Protein AF-0000000079814994 (afdb_homodimer)

Sequence (820 aa):
MSCNISRRAFASTLVAAAGAPALSRRAMADAPAKPRIICYIGGYTQHGPPGGAGNGQGISVFEMNPDTSSLSPLMTYVDIASPSFLVLSADNRHLYALSEINDFNANQEGCVTAFSVNRSSGELTKLNVVRSGGAVPAHLSIHASGKYVMVANYMGGTVGILPIHPDGSLGDPTDVVHNTGPRMPDRASDNPPGNFAISDHSSAHVHMVASDPSGRFVLACDAGLDRVYVWTLDTHAGRLVPAKTPFIAMTPGSAPRHFAFNEKGTMIYILGEQDSKVVAATFNPQTGEIVPQQTVSTVTPHFRGSTLAAGILLSPQGRYLYVSNRLGDSLASFHVNDDGTLNLVDEIWMHADYGRSMMFDPSGNFLFCANQRSDSVTSFKVNAQTGVLDFTWNFTPVGSPTTFAFMNTIMSCNISRRAFASTLVAAAGAPALSRRAMADAPAKPRIICYIGGYTQHGPPGGAGNGQGISVFEMNPDTSSLSPLMTYVDIASPSFLVLSADNRHLYALSEINDFNANQEGCVTAFSVNRSSGELTKLNVVRSGGAVPAHLSIHASGKYVMVANYMGGTVGILPIHPDGSLGDPTDVVHNTGPRMPDRASDNPPGNFAISDHSSAHVHMVASDPSGRFVLACDAGLDRVYVWTLDTHAGRLVPAKTPFIAMTPGSAPRHFAFNEKGTMIYILGEQDSKVVAATFNPQTGEIVPQQTVSTVTPHFRGSTLAAGILLSPQGRYLYVSNRLGDSLASFHVNDDGTLNLVDEIWMHADYGRSMMFDPSGNFLFCANQRSDSVTSFKVNAQTGVLDFTWNFTPVGSPTTFAFMNTI

Nearest PDB structures (foldseek):
  3scy-assembly1_A  TM=9.322E-01  e=1.367E-31  Bacteroides fragilis NCTC 9343
  4qrj-assembly2_B  TM=9.415E-01  e=8.081E-29  Bacteroides uniformis ATCC 8492
  3hfq-assembly2_B  TM=9.397E-01  e=2.287E-26  Lactiplantibacillus plantarum
  1ri6-assembly1_A  TM=9.390E-01  e=1.638E-24  Escherichia coli
  6nau-assembly3_C  TM=9.448E-01  e=4.371E-24  Klebsiella pneumoniae subsp. pneumoniae

Secondary structure (DSSP, 8-state):
----------------------------------PPEEEEEEE-SS--STT---S--SEEEEEE-TTT--EEEEEEE-SSS---EEEE-TTSSEEEEEE--S-SSTT---EEEEEEE-TTT--EEEEEEEE-SSSSEEEEEE-TTSSEEEEEETTTTEEEEEEBPTTS-BPPPSEEEEP--PPPPSS-TTPPTT-------SS--EEEEEE-TTSSEEEEEETTTTEEEEEEEETTTTEEEEEEEEEEEPPTT--EEEEEE-TTSSEEEEEETTTTEEEEEEE-TTT--EEEEEEEESS-TT--S--EEEEEEE-TTSSEEEEEEETTTEEEEEEEPTTS-EEEEEEEE-SSS-EEEEEE-TTSSEEEEEETTTTEEEEEEE-TTT--EEEEEEEEE-SSEEEEEEEE--/----------------------------------PPEEEEEEE-SS--STT---S--SEEEEEE-TTT--EEEEEEE-SSS---EEEE-TTSSEEEEEE--S-SSTT---EEEEEEE-TTT--EEEEEEEE-SSSSEEEEEE-TTSSEEEEEETTTTEEEEEEBPTTS-BPPPSEEEEP--PPPPSS-TTPPTT-------SS--EEEEEE-TTSSEEEEEETTTTEEEEEEEETTTTEEEEEEEEEEEPPTT--EEEEEE-TTSSEEEEEETTTTEEEEEEE-TTT--EEEEEEEESS-TT--S--EEEEEEE-TTSSEEEEEEETTTEEEEEEEPTTS-EEEEEEEE-SSS-EEEEEE-TTSSEEEEEETTTTEEEEEEE-TTT--EEEEEEEEE-SSEEEEEEEE--

InterPro domains:
  IPR006311 Twin-arginine translocation pathway, signal sequence [PS51318] (1-33)
  IPR011048 Cytochrome cd1-nitrite reductase-like, haem d1 domain superfamily [SSF51004] (54-407)
  IPR015943 WD40/YVTN repeat-like-containing domain superfamily [G3DSA:2.130.10.10] (37-409)
  IPR019405 Lactonase, 7-bladed beta-propeller [PF10282] (39-406)
  IPR050282 Cycloisomerase 2 [PTHR30344] (29-407)

pLDDT: mean 91.57, std 18.29, range [21.59, 99.0]

Radius of gyration: 33.94 Å; Cα contacts (8 Å, |Δi|>4): 2558; chains: 2; bounding box: 199×86×78 Å

Foldseek 3Di:
DPPPPDPPPPPPPPPPPDPPPPPPPPPPPPPPPFWWKKKKFFFAAQDDPPPGGFPFQAIWIWTADPVQRFTHTDDGDRPAHGQQEKDAQPVRQKMKTWHQWQVPDPNRFTKIWMWGADQARRDTDTDDMETQQAHRWAYWDAFLVNFWIWIFHFRRLWIFTWGADPVRGTDYTLDIGHDFDDQFDQAFPQAFAAAPDGDAQVTWGWAYWYAQLVRQWIWIFTQNHQKIAIWGADSVSGYTHAFPPGIDHHGTRQRFHDWDADPVRQWIWTAGFFRQKIFIWTADPVRRDTGTDDIDHQDDSPDHHHKTKAEWDAQPVRQWIWIAIAPVQWIWIWGQDPVRDTDTDDIHHNVAHGFRYWDAEPVSQKIWTQHQPRQWIWMWGADPVPRDTHGSPHIDGRIRTNYMDMDIHD/DPPPPDPDDPPPPPPPPDDPPPPPPPPPPPPPPFWWKKKKFFFAAQDDDPPGGFPFQAIWIWTADPVQRFTHTDDGDRPAHTQQEKDAQPVRQKMKTWHQWQVPDPNRFTKIWMWGADQARRDTDTDDMETQQAHRWAYWDAFLVNFWIWIFHFRRLWIFTWGADPVRGTDYTLDIGHDFDDQFDQAFPQAFAAAPDGDAQVTWGWAYWYAQLVRQWIWIFTQNHQKIAIWGAPSVRGDTHAFPPGIDHHGTRQRFHDKDADPVRQWIWTAGFRRQKIFIWTADPVRRDTGTDDIDHQDDSPDHHHKTKAEWDAQPVRQWIWIAIAPVQWIWIWGQDPVRDTDTDDIHHNVAHGFRYWDAEPVSQKIWTQHQPRQWIWMWGADPVPRDTHGSPHIDGRIRTNYMDMDIHD

Organism: NCBI:txid265959

Solvent-accessible surface area (backbone atoms only — not comparable to full-atom values): 40844 Å² total; per-residue (Å²): 136,86,80,80,80,82,80,79,77,80,80,77,79,77,77,78,75,76,75,71,76,75,69,70,73,66,72,69,66,73,66,80,72,74,62,47,38,36,36,39,35,19,5,20,13,76,43,48,67,96,78,49,59,34,64,20,63,18,40,38,31,25,39,44,39,91,88,71,66,43,68,44,82,73,54,67,51,54,96,48,62,11,24,38,28,51,38,63,42,96,83,47,48,30,38,40,30,32,20,38,35,46,69,73,46,97,84,31,18,8,30,35,35,20,24,41,36,40,48,73,78,64,48,75,41,82,65,43,72,35,62,38,59,22,14,33,36,55,26,55,29,65,34,66,84,65,48,30,40,33,29,6,8,22,78,41,12,14,40,11,32,23,38,45,44,97,85,55,32,65,41,66,54,59,28,66,48,71,60,82,73,66,72,37,49,55,58,25,92,71,35,49,54,54,45,75,55,67,53,71,19,84,44,42,20,16,36,22,35,45,45,46,76,85,37,59,34,36,34,32,21,20,24,6,51,14,27,40,36,29,23,29,62,41,86,84,71,40,37,78,39,72,33,90,59,40,55,48,79,49,63,60,18,18,20,27,33,42,67,40,64,44,89,85,30,45,36,35,38,36,31,18,18,35,28,26,30,36,36,26,21,42,31,38,80,86,66,60,48,74,46,81,75,45,76,42,62,58,60,62,92,54,56,32,15,18,42,33,32,49,22,68,46,63,41,96,84,55,49,27,37,37,34,26,28,18,36,36,22,28,34,22,32,25,43,41,45,96,87,59,44,78,42,79,72,47,76,40,80,56,76,35,19,36,29,45,21,65,46,61,45,94,84,55,49,33,40,35,33,18,11,28,73,6,12,17,32,34,39,23,40,45,38,87,87,77,58,49,70,42,77,60,73,46,46,39,55,36,34,18,20,32,29,58,40,72,45,70,30,106,138,85,81,76,81,82,81,79,78,81,78,78,79,79,78,79,77,79,79,72,78,75,72,72,74,68,74,70,70,73,66,81,72,75,60,48,40,35,36,38,35,21,5,20,12,78,41,49,66,97,76,48,59,35,64,20,64,17,40,38,33,25,40,43,38,90,88,69,66,43,68,44,82,73,53,66,51,53,96,50,63,10,24,39,28,49,38,64,43,96,82,48,47,30,37,40,31,33,20,39,35,46,69,73,46,95,83,30,17,7,30,36,36,20,25,41,37,40,49,75,77,63,47,76,41,83,65,43,73,35,60,37,59,22,14,32,36,53,24,55,28,65,35,67,85,66,45,32,41,32,29,6,8,22,77,43,12,14,40,12,31,23,39,44,44,98,86,55,32,67,42,67,55,60,29,66,48,71,60,82,74,67,74,38,48,55,59,26,91,72,35,50,53,54,45,77,56,66,54,71,18,83,45,43,20,16,36,22,34,45,43,46,75,85,37,60,34,37,35,31,21,18,23,6,52,12,27,41,37,28,23,30,60,42,84,84,72,41,37,77,38,72,34,91,58,39,54,47,78,49,63,59,17,18,20,28,33,41,66,39,64,44,87,84,29,45,38,36,39,37,31,19,18,36,28,27,28,36,36,26,20,42,31,38,78,87,64,59,49,73,45,81,73,45,76,43,64,59,60,63,93,55,56,31,15,17,41,34,32,50,22,69,46,63,41,96,83,55,50,28,38,38,34,26,28,18,35,36,22,29,34,22,32,24,41,40,44,96,88,57,44,77,41,79,71,49,76,39,78,56,75,34,18,36,30,45,22,67,46,63,46,94,83,52,50,33,40,36,33,19,10,28,73,6,12,18,32,33,40,23,38,44,37,87,88,76,59,50,70,42,78,59,72,46,46,40,54,35,35,18,21,33,29,59,41,73,48,69,30,105

Structure (mmCIF, N/CA/C/O backbone):
data_AF-0000000079814994-model_v1
#
loop_
_entity.id
_entity.type
_entity.pdbx_description
1 polymer 6-phosphogluconolactonase
#
loop_
_atom_site.group_PDB
_atom_site.id
_atom_site.type_symbol
_atom_site.label_atom_id
_atom_site.label_alt_id
_atom_site.label_comp_id
_atom_site.label_asym_id
_atom_site.label_entity_id
_atom_site.label_seq_id
_atom_site.pdbx_PDB_ins_code
_atom_site.Cartn_x
_atom_site.Cartn_y
_atom_site.Cartn_z
_atom_site.occupancy
_atom_site.B_iso_or_equiv
_atom_site.auth_seq_id
_atom_site.auth_comp_id
_atom_site.auth_asym_id
_atom_site.auth_atom_id
_atom_site.pdbx_PDB_model_num
ATOM 1 N N . MET A 1 1 ? -103.25 0.121 -34.75 1 25.77 1 MET A N 1
ATOM 2 C CA . MET A 1 1 ? -103.062 -0.739 -35.906 1 25.77 1 MET A CA 1
ATOM 3 C C . MET A 1 1 ? -101.562 -1.12 -36.031 1 25.77 1 MET A C 1
ATOM 5 O O . MET A 1 1 ? -100.75 -0.249 -36.156 1 25.77 1 MET A O 1
ATOM 9 N N . SER A 1 2 ? -101.125 -2.234 -35.281 1 26.84 2 SER A N 1
ATOM 10 C CA . SER A 1 2 ? -100 -2.791 -34.531 1 26.84 2 SER A CA 1
ATOM 11 C C . SER A 1 2 ? -98.938 -3.34 -35.5 1 26.84 2 SER A C 1
ATOM 13 O O . SER A 1 2 ? -99.125 -4.387 -36.125 1 26.84 2 SER A O 1
ATOM 15 N N . CYS A 1 3 ? -98.312 -2.436 -36.375 1 26.22 3 CYS A N 1
ATOM 16 C CA . CYS A 1 3 ? -97.625 -2.709 -37.594 1 26.22 3 CYS A CA 1
ATOM 17 C C . CYS A 1 3 ? -96.375 -3.568 -37.344 1 26.22 3 CYS A C 1
ATOM 19 O O . CYS A 1 3 ? -95.5 -3.201 -36.531 1 26.22 3 CYS A O 1
ATOM 21 N N . ASN A 1 4 ? -96.375 -4.895 -37.562 1 25.44 4 ASN A N 1
ATOM 22 C CA . ASN A 1 4 ? -95.625 -6.109 -37.312 1 25.44 4 ASN A CA 1
ATOM 23 C C . ASN A 1 4 ? -94.25 -6.113 -38.031 1 25.44 4 ASN A C 1
ATOM 25 O O . ASN A 1 4 ? -94.25 -6.227 -39.25 1 25.44 4 ASN A O 1
ATOM 29 N N . ILE A 1 5 ? -93.375 -5.152 -37.719 1 27.8 5 ILE A N 1
ATOM 30 C CA . ILE A 1 5 ? -92.125 -4.828 -38.438 1 27.8 5 ILE A CA 1
ATOM 31 C C . ILE A 1 5 ? -91.25 -6.055 -38.5 1 27.8 5 ILE A C 1
ATOM 33 O O . ILE A 1 5 ? -90.938 -6.664 -37.469 1 27.8 5 ILE A O 1
ATOM 37 N N . SER A 1 6 ? -91.062 -6.738 -39.688 1 23.98 6 SER A N 1
ATOM 38 C CA . SER A 1 6 ? -90.5 -7.961 -40.219 1 23.98 6 SER A CA 1
ATOM 39 C C . SER A 1 6 ? -89 -7.949 -40.031 1 23.98 6 SER A C 1
ATOM 41 O O . SER A 1 6 ? -88.312 -6.984 -40.438 1 23.98 6 SER A O 1
ATOM 43 N N . ARG A 1 7 ? -88.312 -8.609 -39 1 24.23 7 ARG A N 1
ATOM 44 C CA . ARG A 1 7 ? -87 -8.727 -38.438 1 24.23 7 ARG A CA 1
ATOM 45 C C . ARG A 1 7 ? -86.062 -9.414 -39.406 1 24.23 7 ARG A C 1
ATOM 47 O O . ARG A 1 7 ? -86.188 -10.609 -39.688 1 24.23 7 ARG A O 1
ATOM 54 N N . ARG A 1 8 ? -85.688 -8.844 -40.594 1 24.09 8 ARG A N 1
ATOM 55 C CA . ARG A 1 8 ? -84.875 -9.438 -41.625 1 24.09 8 ARG A CA 1
ATOM 56 C C . ARG A 1 8 ? -83.562 -9.938 -41.062 1 24.09 8 ARG A C 1
ATOM 58 O O . ARG A 1 8 ? -82.875 -9.211 -40.344 1 24.09 8 ARG A O 1
ATOM 65 N N . ALA A 1 9 ? -83.312 -11.258 -41.031 1 24.17 9 ALA A N 1
ATOM 66 C CA . ALA A 1 9 ? -82.312 -12.203 -40.531 1 24.17 9 ALA A CA 1
ATOM 67 C C . ALA A 1 9 ? -81 -12.062 -41.312 1 24.17 9 ALA A C 1
ATOM 69 O O . ALA A 1 9 ? -80.938 -12.328 -42.5 1 24.17 9 ALA A O 1
ATOM 70 N N . PHE A 1 10 ? -80.312 -10.898 -41.344 1 26.06 10 PHE A N 1
ATOM 71 C CA . PHE A 1 10 ? -79.125 -10.75 -42.156 1 26.06 10 PHE A CA 1
ATOM 72 C C . PHE A 1 10 ? -78.062 -11.844 -41.844 1 26.06 10 PHE A C 1
ATOM 74 O O . PHE A 1 10 ? -77.75 -12.055 -40.688 1 26.06 10 PHE A O 1
ATOM 81 N N . ALA A 1 11 ? -78 -12.938 -42.656 1 25.61 11 ALA A N 1
ATOM 82 C CA . ALA A 1 11 ? -77.188 -14.133 -42.75 1 25.61 11 ALA A CA 1
ATOM 83 C C . ALA A 1 11 ? -75.688 -13.773 -42.875 1 25.61 11 ALA A C 1
ATOM 85 O O . ALA A 1 11 ? -75.25 -13.227 -43.906 1 25.61 11 ALA A O 1
ATOM 86 N N . SER A 1 12 ? -75 -13.227 -41.906 1 24.66 12 SER A N 1
ATOM 87 C CA . SER A 1 12 ? -73.625 -12.828 -42.031 1 24.66 12 SER A CA 1
ATOM 88 C C . SER A 1 12 ? -72.688 -14.023 -42.375 1 24.66 12 SER A C 1
ATOM 90 O O . SER A 1 12 ? -72.812 -15.07 -41.719 1 24.66 12 SER A O 1
ATOM 92 N N . THR A 1 13 ? -72.375 -14.266 -43.656 1 25.64 13 THR A N 1
ATOM 93 C CA . THR A 1 13 ? -71.438 -15.266 -44.25 1 25.64 13 THR A CA 1
ATOM 94 C C . THR A 1 13 ? -70.062 -15.188 -43.625 1 25.64 13 THR A C 1
ATOM 96 O O . THR A 1 13 ? -69.438 -14.148 -43.688 1 25.64 13 THR A O 1
ATOM 99 N N . LEU A 1 14 ? -69.875 -15.883 -42.562 1 24.62 14 LEU A N 1
ATOM 100 C CA . LEU A 1 14 ? -68.562 -16 -41.875 1 24.62 14 LEU A CA 1
ATOM 101 C C . LEU A 1 14 ? -67.5 -16.672 -42.75 1 24.62 14 LEU A C 1
ATOM 103 O O . LEU A 1 14 ? -67.688 -17.812 -43.188 1 24.62 14 LEU A O 1
ATOM 107 N N . VAL A 1 15 ? -66.938 -15.906 -43.781 1 28.8 15 VAL A N 1
ATOM 108 C CA . VAL A 1 15 ? -65.875 -16.469 -44.594 1 28.8 15 VAL A CA 1
ATOM 109 C C . VAL A 1 15 ? -64.812 -17.062 -43.688 1 28.8 15 VAL A C 1
ATOM 111 O O . VAL A 1 15 ? -64.312 -16.406 -42.75 1 28.8 15 VAL A O 1
ATOM 114 N N . ALA A 1 16 ? -64.625 -18.391 -43.719 1 29.45 16 ALA A N 1
ATOM 115 C CA . ALA A 1 16 ? -63.625 -19.266 -43.062 1 29.45 16 ALA A CA 1
ATOM 116 C C . ALA A 1 16 ? -62.219 -18.922 -43.5 1 29.45 16 ALA A C 1
ATOM 118 O O . ALA A 1 16 ? -61.875 -19.094 -44.688 1 29.45 16 ALA A O 1
ATOM 119 N N . ALA A 1 17 ? -61.656 -17.781 -43.125 1 28.02 17 ALA A N 1
ATOM 120 C CA . ALA A 1 17 ? -60.25 -17.531 -43.469 1 28.02 17 ALA A CA 1
ATOM 121 C C . ALA A 1 17 ? -59.406 -18.781 -43.25 1 28.02 17 ALA A C 1
ATOM 123 O O . ALA A 1 17 ? -59.469 -19.375 -42.156 1 28.02 17 ALA A O 1
ATOM 124 N N . ALA A 1 18 ? -59 -19.469 -44.281 1 31.06 18 ALA A N 1
ATOM 125 C CA . ALA A 1 18 ? -58 -20.531 -44.375 1 31.06 18 ALA A CA 1
ATOM 126 C C . ALA A 1 18 ? -56.75 -20.156 -43.625 1 31.06 18 ALA A C 1
ATOM 128 O O . ALA A 1 18 ? -56.25 -19.047 -43.75 1 31.06 18 ALA A O 1
ATOM 129 N N . GLY A 1 19 ? -56.594 -20.703 -42.438 1 26.52 19 GLY A N 1
ATOM 130 C CA . GLY A 1 19 ? -55.438 -20.531 -41.562 1 26.52 19 GLY A CA 1
ATOM 131 C C . GLY A 1 19 ? -54.125 -20.688 -42.312 1 26.52 19 GLY A C 1
ATOM 132 O O . GLY A 1 19 ? -53.969 -21.594 -43.125 1 26.52 19 GLY A O 1
ATOM 133 N N . ALA A 1 20 ? -53.406 -19.547 -42.719 1 37.94 20 ALA A N 1
ATOM 134 C CA . ALA A 1 20 ? -52.031 -19.594 -43.25 1 37.94 20 ALA A CA 1
ATOM 135 C C . ALA A 1 20 ? -51.219 -20.672 -42.531 1 37.94 20 ALA A C 1
ATOM 137 O O . ALA A 1 20 ? -51.312 -20.844 -41.344 1 37.94 20 ALA A O 1
ATOM 138 N N . PRO A 1 21 ? -50.812 -21.625 -43.406 1 33.28 21 PRO A N 1
ATOM 139 C CA . PRO A 1 21 ? -49.938 -22.625 -42.75 1 33.28 21 PRO A CA 1
ATOM 140 C C . PRO A 1 21 ? -48.875 -22 -41.875 1 33.28 21 PRO A C 1
ATOM 142 O O . PRO A 1 21 ? -48.406 -20.891 -42.156 1 33.28 21 PRO A O 1
ATOM 145 N N . ALA A 1 22 ? -49.062 -22.172 -40.531 1 35.47 22 ALA A N 1
ATOM 146 C CA . ALA A 1 22 ? -47.938 -21.875 -39.625 1 35.47 22 ALA A CA 1
ATOM 147 C C . ALA A 1 22 ? -46.625 -22.328 -40.219 1 35.47 22 ALA A C 1
ATOM 149 O O . ALA A 1 22 ? -46.406 -23.516 -40.469 1 35.47 22 ALA A O 1
ATOM 150 N N . LEU A 1 23 ? -46.094 -21.578 -41.219 1 36.66 23 LEU A N 1
ATOM 151 C CA . LEU A 1 23 ? -44.656 -21.844 -41.438 1 36.66 23 LEU A CA 1
ATOM 152 C C . LEU A 1 23 ? -43.969 -22.141 -40.094 1 36.66 23 LEU A C 1
ATOM 154 O O . LEU A 1 23 ? -44.094 -21.359 -39.156 1 36.66 23 LEU A O 1
ATOM 158 N N . SER A 1 24 ? -43.875 -23.406 -39.844 1 30.75 24 SER A N 1
ATOM 159 C CA . SER A 1 24 ? -43.062 -23.797 -38.688 1 30.75 24 SER A CA 1
ATOM 160 C C . SER A 1 24 ? -41.781 -22.938 -38.594 1 30.75 24 SER A C 1
ATOM 162 O O . SER A 1 24 ? -41.062 -22.766 -39.594 1 30.75 24 SER A O 1
ATOM 164 N N . ARG A 1 25 ? -41.906 -21.734 -37.906 1 37.03 25 ARG A N 1
ATOM 165 C CA . ARG A 1 25 ? -40.625 -21.156 -37.5 1 37.03 25 ARG A CA 1
ATOM 166 C C . ARG A 1 25 ? -39.562 -22.25 -37.312 1 37.03 25 ARG A C 1
ATOM 168 O O . ARG A 1 25 ? -39.719 -23.094 -36.406 1 37.03 25 ARG A O 1
ATOM 175 N N . ARG A 1 26 ? -39.062 -22.797 -38.406 1 35.5 26 ARG A N 1
ATOM 176 C CA . ARG A 1 26 ? -37.844 -23.578 -38.156 1 35.5 26 ARG A CA 1
ATOM 177 C C . ARG A 1 26 ? -37.156 -23.109 -36.875 1 35.5 26 ARG A C 1
ATOM 179 O O . ARG A 1 26 ? -36.969 -21.891 -36.688 1 35.5 26 ARG A O 1
ATOM 186 N N . ALA A 1 27 ? -37.188 -23.891 -35.875 1 39.59 27 ALA A N 1
ATOM 187 C CA . ALA A 1 27 ? -36.281 -23.75 -34.75 1 39.59 27 ALA A CA 1
ATOM 188 C C . ALA A 1 27 ? -34.938 -23.172 -35.156 1 39.59 27 ALA A C 1
ATOM 190 O O . ALA A 1 27 ? -34.188 -23.797 -35.906 1 39.59 27 ALA A O 1
ATOM 191 N N . MET A 1 28 ? -34.844 -21.953 -35.594 1 38.81 28 MET A N 1
ATOM 192 C CA . MET A 1 28 ? -33.469 -21.438 -35.562 1 38.81 28 MET A CA 1
ATOM 193 C C . MET A 1 28 ? -32.625 -22.219 -34.562 1 38.81 28 MET A C 1
ATOM 195 O O . MET A 1 28 ? -32.938 -22.266 -33.375 1 38.81 28 MET A O 1
ATOM 199 N N . ALA A 1 29 ? -32.156 -23.328 -34.938 1 40.81 29 ALA A N 1
ATOM 200 C CA . ALA A 1 29 ? -31.141 -23.984 -34.125 1 40.81 29 ALA A CA 1
ATOM 201 C C . ALA A 1 29 ? -30.391 -22.984 -33.25 1 40.81 29 ALA A C 1
ATOM 203 O O . ALA A 1 29 ? -29.953 -21.938 -33.75 1 40.81 29 ALA A O 1
ATOM 204 N N . ASP A 1 30 ? -30.656 -22.859 -32.031 1 41.38 30 ASP A N 1
ATOM 205 C CA . ASP A 1 30 ? -29.891 -22.078 -31.078 1 41.38 30 ASP A CA 1
ATOM 206 C C . ASP A 1 30 ? -28.406 -22.031 -31.484 1 41.38 30 ASP A C 1
ATOM 208 O O . ASP A 1 30 ? -27.766 -23.062 -31.641 1 41.38 30 ASP A O 1
ATOM 212 N N . ALA A 1 31 ? -28.062 -21.203 -32.344 1 49.56 31 ALA A N 1
ATOM 213 C CA . ALA A 1 31 ? -26.641 -21.047 -32.625 1 49.56 31 ALA A CA 1
ATOM 214 C C . ALA A 1 31 ? -25.797 -21.484 -31.422 1 49.56 31 ALA A C 1
ATOM 216 O O . ALA A 1 31 ? -26.078 -21.094 -30.297 1 49.56 31 ALA A O 1
ATOM 217 N N . PRO A 1 32 ? -25.078 -22.547 -31.609 1 50.38 32 PRO A N 1
ATOM 218 C CA . PRO A 1 32 ? -24.297 -22.969 -30.453 1 50.38 32 PRO A CA 1
ATOM 219 C C . PRO A 1 32 ? -23.734 -21.781 -29.656 1 50.38 32 PRO A C 1
ATOM 221 O O . PRO A 1 32 ? -23.297 -20.797 -30.25 1 50.38 32 PRO A O 1
ATOM 224 N N . ALA A 1 33 ? -24.094 -21.438 -28.484 1 61.97 33 ALA A N 1
ATOM 225 C CA . ALA A 1 33 ? -23.688 -20.344 -27.625 1 61.97 33 ALA A CA 1
ATOM 226 C C . ALA A 1 33 ? -22.172 -20.25 -27.516 1 61.97 33 ALA A C 1
ATOM 228 O O . ALA A 1 33 ? -21.5 -21.266 -27.344 1 61.97 33 ALA A O 1
ATOM 229 N N . LYS A 1 34 ? -21.484 -19.219 -28.109 1 77.12 34 LYS A N 1
ATOM 230 C CA . LYS A 1 34 ? -20.062 -18.922 -27.969 1 77.12 34 LYS A CA 1
ATOM 231 C C . LYS A 1 34 ? -19.578 -19.156 -26.531 1 77.12 34 LYS A C 1
ATOM 233 O O . LYS A 1 34 ? -20.297 -18.844 -25.578 1 77.12 34 LYS A O 1
ATOM 238 N N . PRO A 1 35 ? -18.438 -19.953 -26.484 1 90.19 35 PRO A N 1
ATOM 239 C CA . PRO A 1 35 ? -17.906 -20.219 -25.141 1 90.19 35 PRO A CA 1
ATOM 240 C C . PRO A 1 35 ? -17.703 -18.953 -24.328 1 90.19 35 PRO A C 1
ATOM 242 O O . PRO A 1 35 ? -17.297 -17.922 -24.859 1 90.19 35 PRO A O 1
ATOM 245 N N . ARG A 1 36 ? -18.188 -19.016 -23.172 1 96.38 36 ARG A N 1
ATOM 246 C CA . ARG A 1 36 ? -17.969 -17.953 -22.203 1 96.38 36 ARG A CA 1
ATOM 247 C C . ARG A 1 36 ? -16.625 -18.125 -21.5 1 96.38 36 ARG A C 1
ATOM 249 O O . ARG A 1 36 ? -16.078 -19.219 -21.453 1 96.38 36 ARG A O 1
ATOM 256 N N . ILE A 1 37 ? -16.094 -17.016 -21.016 1 98.38 37 ILE A N 1
ATOM 257 C CA . ILE A 1 37 ? -14.859 -17.078 -20.234 1 98.38 37 ILE A CA 1
ATOM 258 C C . ILE A 1 37 ? -15.18 -16.922 -18.75 1 98.38 37 ILE A C 1
ATOM 260 O O . ILE A 1 37 ? -15.766 -15.922 -18.344 1 98.38 37 ILE A O 1
ATOM 264 N N . ILE A 1 38 ? -14.805 -17.906 -17.953 1 98.69 38 ILE A N 1
ATOM 265 C CA . ILE A 1 38 ? -14.992 -17.906 -16.516 1 98.69 38 ILE A CA 1
ATOM 266 C C . ILE A 1 38 ? -13.672 -17.562 -15.82 1 98.69 38 ILE A C 1
ATOM 268 O O . ILE A 1 38 ? -12.609 -18.047 -16.219 1 98.69 38 ILE A O 1
ATOM 272 N N . CYS A 1 39 ? -13.75 -16.703 -14.82 1 98.81 39 CYS A N 1
ATOM 273 C CA . CYS A 1 39 ? -12.609 -16.328 -14 1 98.81 39 CYS A CA 1
ATOM 274 C C . CYS A 1 39 ? -12.852 -16.672 -12.531 1 98.81 39 CYS A C 1
ATOM 276 O O . CYS A 1 39 ? -13.836 -16.219 -11.938 1 98.81 39 CYS A O 1
ATOM 278 N N . TYR A 1 40 ? -12.016 -17.516 -11.961 1 98.94 40 TYR A N 1
ATOM 279 C CA . TYR A 1 40 ? -11.984 -17.781 -10.523 1 98.94 40 TYR A CA 1
ATOM 280 C C . TYR A 1 40 ? -10.969 -16.906 -9.82 1 98.94 40 TYR A C 1
ATOM 282 O O . TYR A 1 40 ? -9.828 -16.781 -10.273 1 98.94 40 TYR A O 1
ATOM 290 N N . ILE A 1 41 ? -11.391 -16.266 -8.773 1 98.88 41 ILE A N 1
ATOM 291 C CA . ILE A 1 41 ? -10.492 -15.422 -7.988 1 98.88 41 ILE A CA 1
ATOM 292 C C . ILE A 1 41 ? -10.477 -15.891 -6.535 1 98.88 41 ILE A C 1
ATOM 294 O O . ILE A 1 41 ? -11.523 -15.969 -5.891 1 98.88 41 ILE A O 1
ATOM 298 N N . GLY A 1 42 ? -9.312 -16.297 -6.051 1 98.5 42 GLY A N 1
ATOM 299 C CA . GLY A 1 42 ? -9.109 -16.625 -4.648 1 98.5 42 GLY A CA 1
ATOM 300 C C . GLY A 1 42 ? -8.406 -15.531 -3.871 1 98.5 42 GLY A C 1
ATOM 301 O O . GLY A 1 42 ? -7.855 -14.602 -4.461 1 98.5 42 GLY A O 1
ATOM 302 N N . GLY A 1 43 ? -8.469 -15.641 -2.562 1 97.56 43 GLY A N 1
ATOM 303 C CA . GLY A 1 43 ? -7.812 -14.664 -1.713 1 97.56 43 GLY A CA 1
ATOM 304 C C . GLY A 1 43 ? -7.961 -14.961 -0.233 1 97.56 43 GLY A C 1
ATOM 305 O O . GLY A 1 43 ? -8.477 -16.016 0.146 1 97.56 43 GLY A O 1
ATOM 306 N N . TYR A 1 44 ? -7.453 -14 0.541 1 97.88 44 TYR A N 1
ATOM 307 C CA . TYR A 1 44 ? -7.453 -14.188 1.987 1 97.88 44 TYR A CA 1
ATOM 308 C C . TYR A 1 44 ? -8.836 -13.906 2.574 1 97.88 44 TYR A C 1
ATOM 310 O O . TYR A 1 44 ? -9.469 -12.906 2.238 1 97.88 44 TYR A O 1
ATOM 318 N N . THR A 1 45 ? -9.258 -14.805 3.432 1 95.44 45 THR A N 1
ATOM 319 C CA . THR A 1 45 ? -10.469 -14.625 4.219 1 95.44 45 THR A CA 1
ATOM 320 C C . THR A 1 45 ? -10.125 -14.25 5.66 1 95.44 45 THR A C 1
ATOM 322 O O . THR A 1 45 ? -9.57 -13.18 5.918 1 95.44 45 THR A O 1
ATOM 325 N N . GLN A 1 46 ? -10.297 -15.234 6.629 1 86.44 46 GLN A N 1
ATOM 326 C CA . GLN A 1 46 ? -10.023 -14.93 8.031 1 86.44 46 GLN A CA 1
ATOM 327 C C . GLN A 1 46 ? -8.531 -15.031 8.336 1 86.44 46 GLN A C 1
ATOM 329 O O . GLN A 1 46 ? -8.039 -14.422 9.289 1 86.44 46 GLN A O 1
ATOM 334 N N . HIS A 1 47 ? -7.898 -15.883 7.527 1 82.44 47 HIS A N 1
ATOM 335 C CA . HIS A 1 47 ? -6.453 -16.016 7.668 1 82.44 47 HIS A CA 1
ATOM 336 C C . HIS A 1 47 ? -5.715 -15.133 6.668 1 82.44 47 HIS A C 1
ATOM 338 O O . HIS A 1 47 ? -6.16 -14.969 5.531 1 82.44 47 HIS A O 1
ATOM 344 N N . GLY A 1 48 ? -4.715 -14.445 7.172 1 74.69 48 GLY A N 1
ATOM 345 C CA . GLY A 1 48 ? -3.875 -13.648 6.289 1 74.69 48 GLY A CA 1
ATOM 346 C C . GLY A 1 48 ? -2.477 -13.422 6.832 1 74.69 48 GLY A C 1
ATOM 347 O O . GLY A 1 48 ? -2.15 -13.891 7.926 1 74.69 48 GLY A O 1
ATOM 348 N N . PRO A 1 49 ? -1.616 -12.93 5.883 1 69.44 49 PRO A N 1
ATOM 349 C CA . PRO A 1 49 ? -0.279 -12.617 6.387 1 69.44 49 PRO A CA 1
ATOM 350 C C . PRO A 1 49 ? -0.312 -11.727 7.629 1 69.44 49 PRO A C 1
ATOM 352 O O . PRO A 1 49 ? -1.381 -11.258 8.031 1 69.44 49 PRO A O 1
ATOM 355 N N . PRO A 1 50 ? 0.916 -11.695 8.297 1 56.75 50 PRO A N 1
ATOM 356 C CA . PRO A 1 50 ? 0.948 -10.883 9.508 1 56.75 50 PRO A CA 1
ATOM 357 C C . PRO A 1 50 ? 0.333 -9.5 9.305 1 56.75 50 PRO A C 1
ATOM 359 O O . PRO A 1 50 ? 0.646 -8.82 8.328 1 56.75 50 PRO A O 1
ATOM 362 N N . GLY 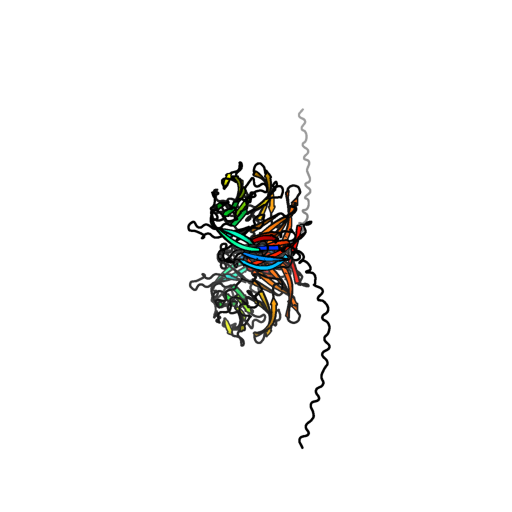A 1 51 ? -0.55 -9.016 10.008 1 54.59 51 GLY A N 1
ATOM 363 C CA . GLY A 1 51 ? -1.268 -7.75 10.008 1 54.59 51 GLY A CA 1
ATOM 364 C C . GLY A 1 51 ? -2.775 -7.918 10.023 1 54.59 51 GLY A C 1
ATOM 365 O O . GLY A 1 51 ? -3.514 -6.938 10.148 1 54.59 51 GLY A O 1
ATOM 366 N N . GLY A 1 52 ? -3.285 -9.211 9.875 1 65.5 52 GLY A N 1
ATOM 367 C CA . GLY A 1 52 ? -4.707 -9.32 10.172 1 65.5 52 GLY A CA 1
ATOM 368 C C . GLY A 1 52 ? -5.461 -10.172 9.172 1 65.5 52 GLY A C 1
ATOM 369 O O . GLY A 1 52 ? -4.852 -10.836 8.328 1 65.5 52 GLY A O 1
ATOM 370 N N . ALA A 1 53 ? -6.691 -10.305 9.297 1 80.5 53 ALA A N 1
ATOM 371 C CA . ALA A 1 53 ? -7.684 -11.016 8.492 1 80.5 53 ALA A CA 1
ATOM 372 C C . ALA A 1 53 ? -7.859 -10.352 7.125 1 80.5 53 ALA A C 1
ATOM 374 O O . ALA A 1 53 ? -7.641 -9.148 6.98 1 80.5 53 ALA A O 1
ATOM 375 N N . GLY A 1 54 ? -7.945 -11.242 6.066 1 93.31 54 GLY A N 1
ATOM 376 C CA . GLY A 1 54 ? -8.328 -10.719 4.766 1 93.31 54 GLY A CA 1
ATOM 377 C C . GLY A 1 54 ? -9.805 -10.359 4.68 1 93.31 54 GLY A C 1
ATOM 378 O O . GLY A 1 54 ? -10.547 -10.547 5.641 1 93.31 54 GLY A O 1
ATOM 379 N N . ASN A 1 55 ? -10.156 -9.797 3.557 1 95.44 55 ASN A N 1
ATOM 380 C CA . ASN A 1 55 ? -11.523 -9.328 3.338 1 95.44 55 ASN A CA 1
ATOM 381 C C . ASN A 1 55 ? -12.289 -10.242 2.393 1 95.44 55 ASN A C 1
ATOM 383 O O . ASN A 1 55 ? -13.445 -9.984 2.072 1 95.44 55 ASN A O 1
ATOM 387 N N . GLY A 1 56 ? -11.617 -11.352 1.971 1 96.56 56 GLY A N 1
ATOM 388 C CA . GLY A 1 56 ? -12.25 -12.266 1.036 1 96.56 56 GLY A CA 1
ATOM 389 C C . GLY A 1 56 ? -13.273 -13.172 1.692 1 96.56 56 GLY A C 1
ATOM 390 O O . GLY A 1 56 ? -13.336 -13.266 2.92 1 96.56 56 GLY A O 1
ATOM 391 N N . GLN A 1 57 ? -14.086 -13.867 0.854 1 96 57 GLN A N 1
ATOM 392 C CA . GLN A 1 57 ? -15.117 -14.766 1.361 1 96 57 GLN A CA 1
ATOM 393 C C . GLN A 1 57 ? -14.891 -16.188 0.891 1 96 57 GLN A C 1
ATOM 395 O O . GLN A 1 57 ? -15.578 -17.109 1.324 1 96 57 GLN A O 1
ATOM 400 N N . GLY A 1 58 ? -14.016 -16.406 0.055 1 98 58 GLY A N 1
ATOM 401 C CA . GLY A 1 58 ? -13.742 -17.688 -0.572 1 98 58 GLY A CA 1
ATOM 402 C C . GLY A 1 58 ? -13.266 -17.562 -2.008 1 98 58 GLY A C 1
ATOM 403 O O . GLY A 1 58 ? -12.391 -16.75 -2.309 1 98 58 GLY A O 1
ATOM 404 N N . ILE A 1 59 ? -13.734 -18.406 -2.891 1 98.88 59 ILE A N 1
ATOM 405 C CA . ILE A 1 59 ? -13.414 -18.328 -4.312 1 98.88 59 ILE A CA 1
ATOM 406 C C . ILE A 1 59 ? -14.562 -17.641 -5.059 1 98.88 59 ILE A C 1
ATOM 408 O O . ILE A 1 59 ? -15.648 -18.203 -5.184 1 98.88 59 ILE A O 1
ATOM 412 N N . SER A 1 60 ? -14.32 -16.453 -5.535 1 98.75 60 SER A N 1
ATOM 413 C CA . SER A 1 60 ? -15.305 -15.727 -6.328 1 98.75 60 SER A CA 1
ATOM 414 C C . SER A 1 60 ? -15.242 -16.125 -7.797 1 98.75 60 SER A C 1
ATOM 416 O O . SER A 1 60 ? -14.156 -16.266 -8.367 1 98.75 60 SER A O 1
ATOM 418 N N . VAL A 1 61 ? -16.406 -16.344 -8.391 1 98.81 61 VAL A N 1
ATOM 419 C CA . VAL A 1 61 ? -16.516 -16.766 -9.781 1 98.81 61 VAL A CA 1
ATOM 420 C C . VAL A 1 61 ? -17.156 -15.648 -10.609 1 98.81 61 VAL A C 1
ATOM 422 O O . VAL A 1 61 ? -18.188 -15.102 -10.242 1 98.81 61 VAL A O 1
ATOM 425 N N . PHE A 1 62 ? -16.5 -15.336 -11.672 1 98.81 62 PHE A N 1
ATOM 426 C CA . PHE A 1 62 ? -16.938 -14.258 -12.555 1 98.81 62 PHE A CA 1
ATOM 427 C C . PHE A 1 62 ? -17.031 -14.734 -13.992 1 98.81 62 PHE A C 1
ATOM 429 O O . PHE A 1 62 ? -16.391 -15.727 -14.367 1 98.81 62 PHE A O 1
ATOM 436 N N . GLU A 1 63 ? -17.828 -14.07 -14.766 1 98.69 63 GLU A N 1
ATOM 437 C CA . GLU A 1 63 ? -17.75 -14.133 -16.219 1 98.69 63 GLU A CA 1
ATOM 438 C C . GLU A 1 63 ? -17.016 -12.922 -16.781 1 98.69 63 GLU A C 1
ATOM 440 O O . GLU A 1 63 ? -17.312 -11.789 -16.422 1 98.69 63 GLU A O 1
ATOM 445 N N . MET A 1 64 ? -16.078 -13.195 -17.625 1 98.62 64 MET A N 1
ATOM 446 C CA . MET A 1 64 ? -15.297 -12.125 -18.234 1 98.62 64 MET A CA 1
ATOM 447 C C . MET A 1 64 ? -15.875 -11.711 -19.578 1 98.62 64 MET A C 1
ATOM 449 O O . MET A 1 64 ? -16.203 -12.57 -20.406 1 98.62 64 MET A O 1
ATOM 453 N N . ASN A 1 65 ? -16.031 -10.406 -19.828 1 98.44 65 ASN A N 1
ATOM 454 C CA . ASN A 1 65 ? -16.266 -9.883 -21.156 1 98.44 65 ASN A CA 1
ATOM 455 C C . ASN A 1 65 ? -14.992 -9.859 -22 1 98.44 65 ASN A C 1
ATOM 457 O O . ASN A 1 65 ? -14.062 -9.109 -21.703 1 98.44 65 ASN A O 1
ATOM 461 N N . PRO A 1 66 ? -14.938 -10.656 -23 1 96.62 66 PRO A N 1
ATOM 462 C CA . PRO A 1 66 ? -13.688 -10.797 -23.734 1 96.62 66 PRO A CA 1
ATOM 463 C C . PRO A 1 66 ? -13.305 -9.523 -24.5 1 96.62 66 PRO A C 1
ATOM 465 O O . PRO A 1 66 ? -12.164 -9.383 -24.938 1 96.62 66 PRO A O 1
ATOM 468 N N . ASP A 1 67 ? -14.203 -8.586 -24.672 1 96.62 67 ASP A N 1
ATOM 469 C CA . ASP A 1 67 ? -13.938 -7.359 -25.406 1 96.62 67 ASP A CA 1
ATOM 470 C C . ASP A 1 67 ? -13.461 -6.242 -24.484 1 96.62 67 ASP A C 1
ATOM 472 O O . ASP A 1 67 ? -12.68 -5.383 -24.891 1 96.62 67 ASP A O 1
ATOM 476 N N . THR A 1 68 ? -13.891 -6.305 -23.234 1 97.25 68 THR A N 1
ATOM 477 C CA . THR A 1 68 ? -13.633 -5.156 -22.375 1 97.25 68 THR A CA 1
ATOM 478 C C . THR A 1 68 ? -12.828 -5.578 -21.141 1 97.25 68 THR A C 1
ATOM 480 O O . THR A 1 68 ? -12.281 -4.73 -20.438 1 97.25 68 THR A O 1
ATOM 483 N N . SER A 1 69 ? -12.734 -6.82 -20.797 1 97.75 69 SER A N 1
ATOM 484 C CA . SER A 1 69 ? -12.078 -7.41 -19.641 1 97.75 69 SER A CA 1
ATOM 485 C C . SER A 1 69 ? -12.945 -7.277 -18.391 1 97.75 69 SER A C 1
ATOM 487 O O . SER A 1 69 ? -12.555 -7.715 -17.297 1 97.75 69 SER A O 1
ATOM 489 N N . SER A 1 70 ? -14.07 -6.664 -18.516 1 98.31 70 SER A N 1
ATOM 490 C CA . SER A 1 70 ? -14.922 -6.512 -17.328 1 98.31 70 SER A CA 1
ATOM 491 C C . SER A 1 70 ? -15.328 -7.867 -16.766 1 98.31 70 SER A C 1
ATOM 493 O O . SER A 1 70 ? -15.539 -8.82 -17.516 1 98.31 70 SER A O 1
ATOM 495 N N . LEU A 1 71 ? -15.438 -7.965 -15.461 1 98.62 71 LEU A N 1
ATOM 496 C CA . LEU A 1 71 ? -15.812 -9.188 -14.766 1 98.62 71 LEU A CA 1
ATOM 497 C C . LEU A 1 71 ? -17.188 -9.039 -14.109 1 98.62 71 LEU A C 1
ATOM 499 O O . LEU A 1 71 ? -17.375 -8.188 -13.234 1 98.62 71 LEU A O 1
ATOM 503 N N . SER A 1 72 ? -18.094 -9.836 -14.508 1 98.31 72 SER A N 1
ATOM 504 C CA . SER A 1 72 ? -19.422 -9.875 -13.906 1 98.31 72 SER A CA 1
ATOM 505 C C . SER A 1 72 ? -19.547 -11.016 -12.898 1 98.31 72 SER A C 1
ATOM 507 O O . SER A 1 72 ? -19.281 -12.172 -13.227 1 98.31 72 SER A O 1
ATOM 509 N N . PRO A 1 73 ? -19.984 -10.711 -11.734 1 97.94 73 PRO A N 1
ATOM 510 C CA . PRO A 1 73 ? -20.047 -11.758 -10.719 1 97.94 73 PRO A CA 1
ATOM 511 C C . PRO A 1 73 ? -21.109 -12.82 -11.023 1 97.94 73 PRO A C 1
ATOM 513 O O . PRO A 1 73 ? -22.203 -12.492 -11.5 1 97.94 73 PRO A O 1
ATOM 516 N N . LEU A 1 74 ? -20.766 -14.078 -10.797 1 98.12 74 LEU A N 1
ATOM 517 C CA . LEU A 1 74 ? -21.688 -15.188 -10.969 1 98.12 74 LEU A CA 1
ATOM 518 C C . LEU A 1 74 ? -22.062 -15.805 -9.625 1 98.12 74 LEU A C 1
ATOM 520 O O . LEU A 1 74 ? -23.25 -15.93 -9.297 1 98.12 74 LEU A O 1
ATOM 524 N N . MET A 1 75 ? -21.109 -16.203 -8.828 1 98.06 75 MET A N 1
ATOM 525 C CA . MET A 1 75 ? -21.297 -16.859 -7.531 1 98.06 75 MET A CA 1
ATOM 526 C C . MET A 1 75 ? -20 -16.844 -6.723 1 98.06 75 MET A C 1
ATOM 528 O O . MET A 1 75 ? -18.953 -16.453 -7.238 1 98.06 75 MET A O 1
ATOM 532 N N . THR A 1 76 ? -20.062 -17.203 -5.48 1 98.12 76 THR A N 1
ATOM 533 C CA . THR A 1 76 ? -18.906 -17.344 -4.602 1 98.12 76 THR A CA 1
ATOM 534 C C . THR A 1 76 ? -18.984 -18.656 -3.83 1 98.12 76 THR A C 1
ATOM 536 O O . THR A 1 76 ? -20.016 -18.984 -3.246 1 98.12 76 THR A O 1
ATOM 539 N N . TYR A 1 77 ? -17.953 -19.438 -3.928 1 98.5 77 TYR A N 1
ATOM 540 C CA . TYR A 1 77 ? -17.797 -20.594 -3.043 1 98.5 77 TYR A CA 1
ATOM 541 C C . TYR A 1 77 ? -17.203 -20.172 -1.703 1 98.5 77 TYR A C 1
ATOM 543 O O . TYR A 1 77 ? -16.047 -19.75 -1.636 1 98.5 77 TYR A O 1
ATOM 551 N N . VAL A 1 78 ? -17.906 -20.375 -0.56 1 96.94 78 VAL A N 1
ATOM 552 C CA . VAL A 1 78 ? -17.531 -19.719 0.688 1 96.94 78 VAL A CA 1
ATOM 553 C C . VAL A 1 78 ? -16.938 -20.75 1.652 1 96.94 78 VAL A C 1
ATOM 555 O O . VAL A 1 78 ? -16.266 -20.375 2.617 1 96.94 78 VAL A O 1
ATOM 558 N N . ASP A 1 79 ? -17.109 -22.047 1.52 1 96.44 79 ASP A N 1
ATOM 559 C CA . ASP A 1 79 ? -16.672 -23.047 2.48 1 96.44 79 ASP A CA 1
ATOM 560 C C . ASP A 1 79 ? -15.211 -23.438 2.227 1 96.44 79 ASP A C 1
ATOM 562 O O . ASP A 1 79 ? -14.906 -24.609 2.002 1 96.44 79 ASP A O 1
ATOM 566 N N . ILE A 1 80 ? -14.352 -22.469 2.281 1 98 80 ILE A N 1
ATOM 567 C CA . ILE A 1 80 ? -12.914 -22.656 2.092 1 98 80 ILE A CA 1
ATOM 568 C C . ILE A 1 80 ? -12.156 -21.516 2.742 1 98 80 ILE A C 1
ATOM 570 O O . ILE A 1 80 ? -12.516 -20.344 2.574 1 98 80 ILE A O 1
ATOM 574 N N . ALA A 1 81 ? -11.117 -21.891 3.502 1 97.06 81 ALA A N 1
ATOM 575 C CA . ALA A 1 81 ? -10.344 -20.875 4.207 1 97.06 81 ALA A CA 1
ATOM 576 C C . ALA A 1 81 ? -9.164 -20.391 3.357 1 97.06 81 ALA A C 1
ATOM 578 O O . ALA A 1 81 ? -8.352 -21.203 2.904 1 97.06 81 ALA A O 1
ATOM 579 N N . SER A 1 82 ? -9.078 -19.109 3.07 1 97.88 82 SER A N 1
ATOM 580 C CA . SER A 1 82 ? -7.969 -18.391 2.461 1 97.88 82 SER A CA 1
ATOM 581 C C . SER A 1 82 ? -7.414 -19.141 1.256 1 97.88 82 SER A C 1
ATOM 583 O O . SER A 1 82 ? -6.223 -19.453 1.209 1 97.88 82 SER A O 1
ATOM 585 N N . PRO A 1 83 ? -8.266 -19.391 0.275 1 98.44 83 PRO A N 1
ATOM 586 C CA . PRO A 1 83 ? -7.777 -19.984 -0.968 1 98.44 83 PRO A CA 1
ATOM 587 C C . PRO A 1 83 ? -6.875 -19.047 -1.761 1 98.44 83 PRO A C 1
ATOM 589 O O . PRO A 1 83 ? -7.293 -18.5 -2.785 1 98.44 83 PRO A O 1
ATOM 592 N N . SER A 1 84 ? -5.613 -18.969 -1.399 1 98 84 SER A N 1
ATOM 593 C CA . SER A 1 84 ? -4.723 -17.922 -1.88 1 98 84 SER A CA 1
ATOM 594 C C . SER A 1 84 ? -4.035 -18.328 -3.178 1 98 84 SER A C 1
ATOM 596 O O . SER A 1 84 ? -3.334 -17.531 -3.793 1 98 84 SER A O 1
ATOM 598 N N . PHE A 1 85 ? -4.191 -19.562 -3.66 1 98.69 85 PHE A N 1
ATOM 599 C CA . PHE A 1 85 ? -3.686 -20 -4.953 1 98.69 85 PHE A CA 1
ATOM 600 C C . PHE A 1 85 ? -4.586 -21.078 -5.551 1 98.69 85 PHE A C 1
ATOM 602 O O . PHE A 1 85 ? -5.062 -21.969 -4.832 1 98.69 85 PHE A O 1
ATOM 609 N N . LEU A 1 86 ? -4.797 -21 -6.852 1 98.81 86 LEU A N 1
ATOM 610 C CA . LEU A 1 86 ? -5.68 -21.891 -7.602 1 98.81 86 LEU A CA 1
ATOM 611 C C . LEU A 1 86 ? -4.977 -22.438 -8.844 1 98.81 86 LEU A C 1
ATOM 613 O O . LEU A 1 86 ? -4.184 -21.734 -9.469 1 98.81 86 LEU A O 1
ATOM 617 N N . VAL A 1 87 ? -5.352 -23.656 -9.18 1 98.75 87 VAL A N 1
ATOM 618 C CA . VAL A 1 87 ? -4.914 -24.188 -10.469 1 98.75 87 VAL A CA 1
ATOM 619 C C . VAL A 1 87 ? -6 -25.078 -11.055 1 98.75 87 VAL A C 1
ATOM 621 O O . VAL A 1 87 ? -6.633 -25.844 -10.336 1 98.75 87 VAL A O 1
ATOM 624 N N . LEU A 1 88 ? -6.25 -24.891 -12.32 1 98.69 88 LEU A N 1
ATOM 625 C CA . LEU A 1 88 ? -7.164 -25.75 -13.07 1 98.69 88 LEU A CA 1
ATOM 626 C C . LEU A 1 88 ? -6.414 -26.906 -13.734 1 98.69 88 LEU A C 1
ATOM 628 O O . LEU A 1 88 ? -5.281 -26.734 -14.188 1 98.69 88 LEU A O 1
ATOM 632 N N . SER A 1 89 ? -7.16 -28.078 -13.781 1 98.44 89 SER A N 1
ATOM 633 C CA . SER A 1 89 ? -6.621 -29.156 -14.594 1 98.44 89 SER A CA 1
ATOM 634 C C . SER A 1 89 ? -6.645 -28.797 -16.078 1 98.44 89 SER A C 1
ATOM 636 O O . SER A 1 89 ? -7.387 -27.891 -16.484 1 98.44 89 SER A O 1
ATOM 638 N N . ALA A 1 90 ? -5.82 -29.469 -16.828 1 96.12 90 ALA A N 1
ATOM 639 C CA . ALA A 1 90 ? -5.668 -29.156 -18.25 1 96.12 90 ALA A CA 1
ATOM 640 C C . ALA A 1 90 ? -7.004 -29.25 -18.984 1 96.12 90 ALA A C 1
ATOM 642 O O . ALA A 1 90 ? -7.266 -28.5 -19.922 1 96.12 90 ALA A O 1
ATOM 643 N N . ASP A 1 91 ? -7.867 -30.156 -18.562 1 96.19 91 ASP A N 1
ATOM 644 C CA . ASP A 1 91 ? -9.148 -30.359 -19.219 1 96.19 91 ASP A CA 1
ATOM 645 C C . ASP A 1 91 ? -10.25 -29.516 -18.578 1 96.19 91 ASP A C 1
ATOM 647 O O . ASP A 1 91 ? -11.422 -29.656 -18.906 1 96.19 91 ASP A O 1
ATOM 651 N N . ASN A 1 92 ? -9.906 -28.719 -17.578 1 97.44 92 ASN A N 1
ATOM 652 C CA . ASN A 1 92 ? -10.789 -27.797 -16.875 1 97.44 92 ASN A CA 1
ATOM 653 C C . ASN A 1 92 ? -11.906 -28.531 -16.141 1 97.44 92 ASN A C 1
ATOM 655 O O . ASN A 1 92 ? -12.977 -27.984 -15.898 1 97.44 92 ASN A O 1
ATOM 659 N N . ARG A 1 93 ? -11.672 -29.781 -15.836 1 98.25 93 ARG A N 1
ATOM 660 C CA . ARG A 1 93 ? -12.688 -30.562 -15.148 1 98.25 93 ARG A CA 1
ATOM 661 C C . ARG A 1 93 ? -12.539 -30.453 -13.633 1 98.25 93 ARG A C 1
ATOM 663 O O . ARG A 1 93 ? -13.461 -30.766 -12.883 1 98.25 93 ARG A O 1
ATOM 670 N N . HIS A 1 94 ? -11.336 -30.062 -13.234 1 98.88 94 HIS A N 1
ATOM 671 C CA . HIS A 1 94 ? -11.062 -29.969 -11.805 1 98.88 94 HIS A CA 1
ATOM 672 C C . HIS A 1 94 ? -10.312 -28.672 -11.477 1 98.88 94 HIS A C 1
ATOM 674 O O . HIS A 1 94 ? -9.562 -28.156 -12.305 1 98.88 94 HIS A O 1
ATOM 680 N N . LEU A 1 95 ? -10.539 -28.125 -10.32 1 98.94 95 LEU A N 1
ATOM 681 C CA . LEU A 1 95 ? -9.812 -27.016 -9.727 1 98.94 95 LEU A CA 1
ATOM 682 C C . LEU A 1 95 ? -9.234 -27.406 -8.367 1 98.94 95 LEU A C 1
ATOM 684 O O . LEU A 1 95 ? -9.914 -28.047 -7.559 1 98.94 95 LEU A O 1
ATOM 688 N N . TYR A 1 96 ? -8.016 -27.141 -8.18 1 99 96 TYR A N 1
ATOM 689 C CA . TYR A 1 96 ? -7.363 -27.344 -6.891 1 99 96 TYR A CA 1
ATOM 690 C C . TYR A 1 96 ? -7.008 -26 -6.246 1 99 96 TYR A C 1
ATOM 692 O O . TYR A 1 96 ? -6.438 -25.125 -6.898 1 99 96 TYR A O 1
ATOM 700 N N . ALA A 1 97 ? -7.418 -25.844 -5.02 1 98.94 97 ALA A N 1
ATOM 701 C CA . ALA A 1 97 ? -7.184 -24.625 -4.266 1 98.94 97 ALA A CA 1
ATOM 702 C C . ALA A 1 97 ? -6.473 -24.922 -2.947 1 98.94 97 ALA A C 1
ATOM 704 O O . ALA A 1 97 ? -6.895 -25.781 -2.186 1 98.94 97 ALA A O 1
ATOM 705 N N . LEU A 1 98 ? -5.422 -24.219 -2.736 1 98.75 98 LEU A N 1
ATOM 706 C CA . LEU A 1 98 ? -4.816 -24.391 -1.42 1 98.75 98 LEU A CA 1
ATOM 707 C C . LEU A 1 98 ? -5.418 -23.406 -0.416 1 98.75 98 LEU A C 1
ATOM 709 O O . LEU A 1 98 ? -5.883 -22.328 -0.794 1 98.75 98 LEU A O 1
ATOM 713 N N . SER A 1 99 ? -5.488 -23.828 0.824 1 98.38 99 SER A N 1
ATOM 714 C CA . SER A 1 99 ? -5.754 -22.953 1.956 1 98.38 99 SER A CA 1
ATOM 715 C C . SER A 1 99 ? -4.461 -22.562 2.664 1 98.38 99 SER A C 1
ATOM 717 O O . SER A 1 99 ? -3.76 -23.406 3.209 1 98.38 99 SER A O 1
ATOM 719 N N . GLU A 1 100 ? -4.172 -21.281 2.598 1 97.81 100 GLU A N 1
ATOM 720 C CA . GLU A 1 100 ? -2.969 -20.766 3.25 1 97.81 100 GLU A CA 1
ATOM 721 C C . GLU A 1 100 ? -3.189 -20.594 4.75 1 97.81 100 GLU A C 1
ATOM 723 O O . GLU A 1 100 ? -3.318 -19.469 5.234 1 97.81 100 GLU A O 1
ATOM 728 N N . ILE A 1 101 ? -3.176 -21.641 5.441 1 97.06 101 ILE A N 1
ATOM 729 C CA . ILE A 1 101 ? -3.451 -21.703 6.871 1 97.06 101 ILE A CA 1
ATOM 730 C C . ILE A 1 101 ? -2.438 -22.625 7.551 1 97.06 101 ILE A C 1
ATOM 732 O O . ILE A 1 101 ? -1.607 -23.25 6.883 1 97.06 101 ILE A O 1
ATOM 736 N N . ASN A 1 102 ? -2.447 -22.609 8.812 1 96.69 102 ASN A N 1
ATOM 737 C CA . ASN A 1 102 ? -1.567 -23.5 9.578 1 96.69 102 ASN A CA 1
ATOM 738 C C . ASN A 1 102 ? -2.326 -24.234 10.68 1 96.69 102 ASN A C 1
ATOM 740 O O . ASN A 1 102 ? -1.732 -24.656 11.672 1 96.69 102 ASN A O 1
ATOM 744 N N . ASP A 1 103 ? -3.617 -24.359 10.555 1 96.06 103 ASP A N 1
ATOM 745 C CA . ASP A 1 103 ? -4.426 -24.953 11.609 1 96.06 103 ASP A CA 1
ATOM 746 C C . ASP A 1 103 ? -5.41 -25.984 11.039 1 96.06 103 ASP A C 1
ATOM 748 O O . ASP A 1 103 ? -6.496 -26.172 11.586 1 96.06 103 ASP A O 1
ATOM 752 N N . PHE A 1 104 ? -5.094 -26.609 9.906 1 97.12 104 PHE A N 1
ATOM 753 C CA . PHE A 1 104 ? -5.922 -27.641 9.312 1 97.12 104 PHE A CA 1
ATOM 754 C C . PHE A 1 104 ? -6 -28.859 10.219 1 97.12 104 PHE A C 1
ATOM 756 O O . PHE A 1 104 ? -7.055 -29.5 10.336 1 97.12 104 PHE A O 1
ATOM 763 N N . ASN A 1 105 ? -4.879 -29.156 10.773 1 97.69 105 ASN A N 1
ATOM 764 C CA . ASN A 1 105 ? -4.793 -30.312 11.672 1 97.69 105 ASN A CA 1
ATOM 765 C C . ASN A 1 105 ? -3.834 -30.047 12.828 1 97.69 105 ASN A C 1
ATOM 767 O O . ASN A 1 105 ? -3.34 -28.938 12.984 1 97.69 105 ASN A O 1
ATOM 771 N N . ALA A 1 106 ? -3.633 -31.031 13.648 1 97.56 106 ALA A N 1
ATOM 772 C CA . ALA A 1 106 ? -2.838 -30.891 14.867 1 97.56 106 ALA A CA 1
ATOM 773 C C . ALA A 1 106 ? -1.366 -30.656 14.539 1 97.56 106 ALA A C 1
ATOM 775 O O . ALA A 1 106 ? -0.617 -30.125 15.359 1 97.56 106 ALA A O 1
ATOM 776 N N . ASN A 1 107 ? -0.929 -31.047 13.367 1 96.44 107 ASN A N 1
ATOM 777 C CA . ASN A 1 107 ? 0.455 -30.859 12.945 1 96.44 107 ASN A CA 1
ATOM 778 C C . ASN A 1 107 ? 0.682 -29.469 12.352 1 96.44 107 ASN A C 1
ATOM 780 O O . ASN A 1 107 ? 1.729 -29.219 11.758 1 96.44 107 ASN A O 1
ATOM 784 N N . GLN A 1 108 ? -0.313 -28.547 12.414 1 96.88 108 GLN A N 1
ATOM 785 C CA . GLN A 1 108 ? -0.24 -27.156 11.969 1 96.88 108 GLN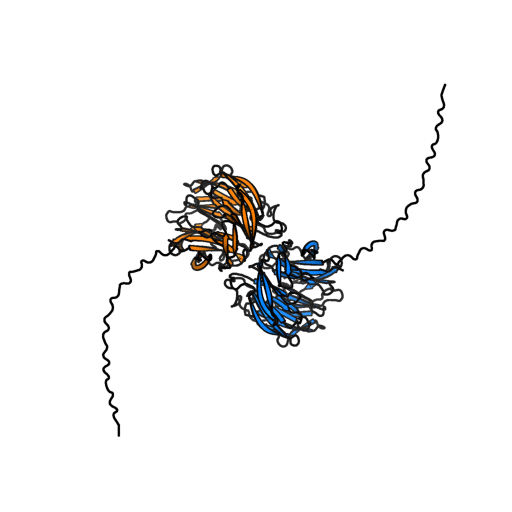 A CA 1
ATOM 786 C C . GLN A 1 108 ? -0.008 -27.078 10.461 1 96.88 108 GLN A C 1
ATOM 788 O O . GLN A 1 108 ? 0.809 -26.281 9.992 1 96.88 108 GLN A O 1
ATOM 793 N N . GLU A 1 109 ? -0.579 -27.938 9.742 1 98 109 GLU A N 1
ATOM 794 C CA . GLU A 1 109 ? -0.461 -27.938 8.289 1 98 109 GLU A CA 1
ATOM 795 C C . GLU A 1 109 ? -1.566 -27.109 7.641 1 98 109 GLU A C 1
ATOM 797 O O . GLU A 1 109 ? -2.566 -26.797 8.289 1 98 109 GLU A O 1
ATOM 802 N N . GLY A 1 110 ? -1.296 -26.688 6.402 1 98.38 110 GLY A N 1
ATOM 803 C CA . GLY A 1 110 ? -2.359 -26.234 5.52 1 98.38 110 GLY A CA 1
ATOM 804 C C . GLY A 1 110 ? -3.016 -27.359 4.746 1 98.38 110 GLY A C 1
ATOM 805 O O . GLY A 1 110 ? -2.873 -28.531 5.105 1 98.38 110 GLY A O 1
ATOM 806 N N . CYS A 1 111 ? -3.828 -27 3.75 1 98.75 111 CYS A N 1
ATOM 807 C CA . CYS A 1 111 ? -4.535 -28.047 3.018 1 98.75 111 CYS A CA 1
ATOM 808 C C . CYS A 1 111 ? -4.801 -27.609 1.58 1 98.75 111 CYS A C 1
ATOM 810 O O . CYS A 1 111 ? -4.551 -26.469 1.212 1 98.75 111 CYS A O 1
ATOM 812 N N . VAL A 1 112 ? -5.152 -28.562 0.809 1 98.94 112 VAL A N 1
ATOM 813 C CA . VAL A 1 112 ? -5.594 -28.375 -0.57 1 98.94 112 VAL A CA 1
ATOM 814 C C . VAL A 1 112 ? -6.988 -28.984 -0.75 1 98.94 112 VAL A C 1
ATOM 816 O O . VAL A 1 112 ? -7.242 -30.109 -0.327 1 98.94 112 VAL A O 1
ATOM 819 N N . THR A 1 113 ? -7.859 -28.188 -1.312 1 98.94 113 THR A N 1
ATOM 820 C CA . THR A 1 113 ? -9.203 -28.641 -1.643 1 98.94 113 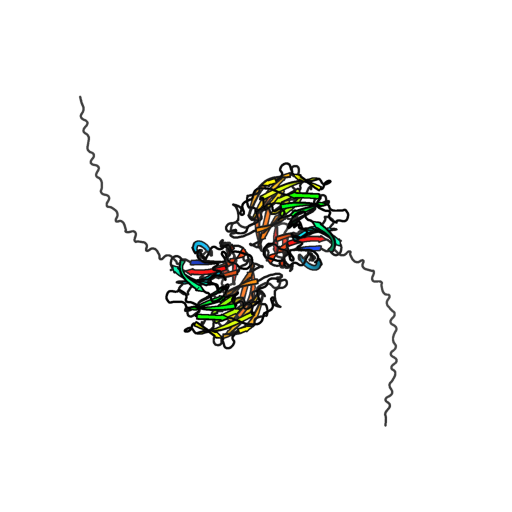THR A CA 1
ATOM 821 C C . THR A 1 113 ? -9.32 -28.938 -3.135 1 98.94 113 THR A C 1
ATOM 823 O O . THR A 1 113 ? -8.898 -28.141 -3.969 1 98.94 113 THR A O 1
ATOM 826 N N . ALA A 1 114 ? -9.898 -30.141 -3.424 1 98.94 114 ALA A N 1
ATOM 827 C CA . ALA A 1 114 ? -10.195 -30.531 -4.801 1 98.94 114 ALA A CA 1
ATOM 828 C C . ALA A 1 114 ? -11.656 -30.25 -5.145 1 98.94 114 ALA A C 1
ATOM 830 O O . ALA A 1 114 ? -12.547 -30.547 -4.352 1 98.94 114 ALA A O 1
ATOM 831 N N . PHE A 1 115 ? -11.828 -29.688 -6.309 1 98.94 115 PHE A N 1
ATOM 832 C CA . PHE A 1 115 ? -13.172 -29.406 -6.797 1 98.94 115 PHE A CA 1
ATOM 833 C C . PHE A 1 115 ? -13.398 -30.047 -8.156 1 98.94 115 PHE A C 1
ATOM 835 O O . PHE A 1 115 ? -12.5 -30.078 -9 1 98.94 115 PHE A O 1
ATOM 842 N N . SER A 1 116 ? -14.594 -30.578 -8.367 1 98.81 116 SER A N 1
ATOM 843 C CA . SER A 1 116 ? -15.086 -30.75 -9.734 1 98.81 116 SER A CA 1
ATOM 844 C C . SER A 1 116 ? -15.664 -29.453 -10.281 1 98.81 116 SER A C 1
ATOM 846 O O . SER A 1 116 ? -16.281 -28.688 -9.547 1 98.81 116 SER A O 1
ATOM 848 N N . VAL A 1 117 ? -15.445 -29.219 -11.562 1 98.75 117 VAL A N 1
ATOM 849 C CA . VAL A 1 117 ? -15.891 -28 -12.211 1 98.75 117 VAL A CA 1
ATOM 850 C C . VAL A 1 117 ? -17.031 -28.312 -13.188 1 98.75 117 VAL A C 1
ATOM 852 O O . VAL A 1 117 ? -16.875 -29.172 -14.062 1 98.75 117 VAL A O 1
ATOM 855 N N . ASN A 1 118 ? -18.172 -27.656 -13.008 1 98.5 118 ASN A N 1
ATOM 856 C CA . ASN A 1 118 ? -19.172 -27.656 -14.078 1 98.5 118 ASN A CA 1
ATOM 857 C C . ASN A 1 118 ? -18.719 -26.828 -15.273 1 98.5 118 ASN A C 1
ATOM 859 O O . ASN A 1 118 ? -18.703 -25.594 -15.219 1 98.5 118 ASN A O 1
ATOM 863 N N . ARG A 1 119 ? -18.391 -27.422 -16.344 1 96.94 119 ARG A N 1
ATOM 864 C CA . ARG A 1 119 ? -17.703 -26.781 -17.469 1 96.94 119 ARG A CA 1
ATOM 865 C C . ARG A 1 119 ? -18.672 -25.875 -18.234 1 96.94 119 ARG A C 1
ATOM 867 O O . ARG A 1 119 ? -18.234 -25.062 -19.062 1 96.94 119 ARG A O 1
ATOM 874 N N . SER A 1 120 ? -19.906 -25.938 -18.016 1 96.06 120 SER A N 1
ATOM 875 C CA . SER A 1 120 ? -20.875 -25.078 -18.688 1 96.06 120 SER A CA 1
ATOM 876 C C . SER A 1 120 ? -21.141 -23.812 -17.875 1 96.06 120 SER A C 1
ATOM 878 O O . SER A 1 120 ? -21.406 -22.75 -18.438 1 96.06 120 SER A O 1
ATOM 880 N N . SER A 1 121 ? -21.062 -23.922 -16.516 1 96.31 121 SER A N 1
ATOM 881 C CA . SER A 1 121 ? -21.469 -22.797 -15.68 1 96.31 121 SER A CA 1
ATOM 882 C C . SER A 1 121 ? -20.297 -22.234 -14.883 1 96.31 121 SER A C 1
ATOM 884 O O . SER A 1 121 ? -20.344 -21.109 -14.391 1 96.31 121 SER A O 1
ATOM 886 N N . GLY A 1 122 ? -19.297 -23.031 -14.648 1 97.81 122 GLY A N 1
ATOM 887 C CA . GLY A 1 122 ? -18.172 -22.656 -13.797 1 97.81 122 GLY A CA 1
ATOM 888 C C . GLY A 1 122 ? -18.391 -23.016 -12.336 1 97.81 122 GLY A C 1
ATOM 889 O O . GLY A 1 122 ? -17.516 -22.766 -11.5 1 97.81 122 GLY A O 1
ATOM 890 N N . GLU A 1 123 ? -19.469 -23.641 -11.984 1 98.62 123 GLU A N 1
ATOM 891 C CA . GLU A 1 123 ? -19.781 -23.969 -10.594 1 98.62 123 GLU A CA 1
ATOM 892 C C . GLU A 1 123 ? -18.797 -24.984 -10.031 1 98.62 123 GLU A C 1
ATOM 894 O O . GLU A 1 123 ? -18.422 -25.938 -10.719 1 98.62 123 GLU A O 1
ATOM 899 N N . LEU A 1 124 ? -18.438 -24.781 -8.781 1 98.81 124 LEU A N 1
ATOM 900 C CA . LEU A 1 124 ? -17.5 -25.672 -8.094 1 98.81 124 LEU A CA 1
ATOM 901 C C . LEU A 1 124 ? -18.234 -26.609 -7.141 1 98.81 124 LEU A C 1
ATOM 903 O O . LEU A 1 124 ? -19.141 -26.172 -6.414 1 98.81 124 LEU A O 1
ATOM 907 N N . THR A 1 125 ? -17.891 -27.859 -7.199 1 98.75 125 THR A N 1
ATOM 908 C CA . THR A 1 125 ? -18.328 -28.844 -6.211 1 98.75 125 THR A CA 1
ATOM 909 C C . THR A 1 125 ? -17.141 -29.484 -5.512 1 98.75 125 THR A C 1
ATOM 911 O O . THR A 1 125 ? -16.266 -30.062 -6.164 1 98.75 125 THR A O 1
ATOM 914 N N . LYS A 1 126 ? -17.141 -29.391 -4.234 1 98.88 126 LYS A N 1
ATOM 915 C CA . LYS A 1 126 ? -16.031 -29.938 -3.465 1 98.88 126 LYS A CA 1
ATOM 916 C C . LYS A 1 126 ? -15.992 -31.453 -3.566 1 98.88 126 LYS A C 1
ATOM 918 O O . LYS A 1 126 ? -17.016 -32.125 -3.391 1 98.88 126 LYS A O 1
ATOM 923 N N . LEU A 1 127 ? -14.836 -32 -3.895 1 98.88 127 LEU A N 1
ATOM 924 C CA . LEU A 1 127 ? -14.617 -33.438 -3.896 1 98.88 127 LEU A CA 1
ATOM 925 C C . LEU A 1 127 ? -14.047 -33.906 -2.559 1 98.88 127 LEU A C 1
ATOM 927 O O . LEU A 1 127 ? -14.602 -34.812 -1.928 1 98.88 127 LEU A O 1
ATOM 931 N N . ASN A 1 128 ? -12.914 -33.312 -2.16 1 98.81 128 ASN A N 1
ATOM 932 C CA . ASN A 1 128 ? -12.32 -33.594 -0.861 1 98.81 128 ASN A CA 1
ATOM 933 C C . ASN A 1 128 ? -11.25 -32.562 -0.493 1 98.81 128 ASN A C 1
ATOM 935 O O . ASN A 1 128 ? -11.008 -31.625 -1.245 1 98.81 128 ASN A O 1
ATOM 939 N N . VAL A 1 129 ? -10.734 -32.656 0.714 1 98.81 129 VAL A N 1
ATOM 940 C CA . VAL A 1 129 ? -9.672 -31.797 1.235 1 98.81 129 VAL A CA 1
ATOM 941 C C . VAL A 1 129 ? -8.602 -32.656 1.895 1 98.81 129 VAL A C 1
ATOM 943 O O . VAL A 1 129 ? -8.914 -33.625 2.605 1 98.81 129 VAL A O 1
ATOM 946 N N . VAL A 1 130 ? -7.336 -32.375 1.575 1 98.88 130 VAL A N 1
ATOM 947 C CA . VAL A 1 130 ? -6.234 -33.156 2.141 1 98.88 130 VAL A CA 1
ATOM 948 C C . VAL A 1 130 ? -5.152 -32.219 2.65 1 98.88 130 VAL A C 1
ATOM 950 O O . VAL A 1 130 ? -5.078 -31.047 2.219 1 98.88 130 VAL A O 1
ATOM 953 N N . ARG A 1 131 ? -4.34 -32.656 3.576 1 98.69 131 ARG A N 1
ATOM 954 C CA . ARG A 1 131 ? -3.217 -31.875 4.074 1 98.69 131 ARG A CA 1
ATOM 955 C C . ARG A 1 131 ? -2.23 -31.562 2.951 1 98.69 131 ARG A C 1
ATOM 957 O O . ARG A 1 131 ? -2.018 -32.375 2.059 1 98.69 131 ARG A O 1
ATOM 964 N N . SER A 1 132 ? -1.579 -30.375 3.029 1 98.69 132 SER A N 1
ATOM 965 C CA . SER A 1 132 ? -0.658 -29.938 1.988 1 98.69 132 SER A CA 1
ATOM 966 C C . SER A 1 132 ? 0.741 -30.5 2.209 1 98.69 132 SER A C 1
ATOM 968 O O . SER A 1 132 ? 1.583 -30.453 1.31 1 98.69 132 SER A O 1
ATOM 970 N N . GLY A 1 133 ? 1.018 -31 3.402 1 98.56 133 GLY A N 1
ATOM 971 C CA . GLY A 1 133 ? 2.34 -31.5 3.734 1 98.56 133 GLY A CA 1
ATOM 972 C C . GLY A 1 133 ? 3.213 -30.469 4.434 1 98.56 133 GLY A C 1
ATOM 973 O O . GLY A 1 133 ? 4.422 -30.672 4.562 1 98.56 133 GLY A O 1
ATOM 974 N N . GLY A 1 134 ? 2.723 -29.406 4.898 1 98.31 134 GLY A N 1
ATOM 975 C CA . GLY A 1 134 ? 3.408 -28.344 5.625 1 98.31 134 GLY A CA 1
ATOM 976 C C . GLY A 1 134 ? 2.51 -27.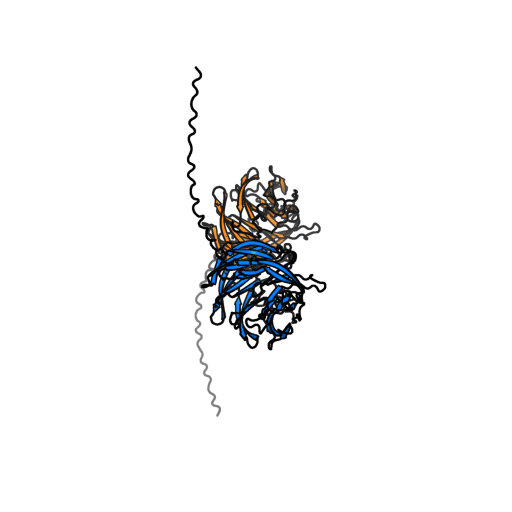172 5.961 1 98.31 134 GLY A C 1
ATOM 977 O O . GLY A 1 134 ? 1.328 -27.156 5.609 1 98.31 134 GLY A O 1
ATOM 978 N N . ALA A 1 135 ? 3.055 -26.203 6.641 1 97.44 135 ALA A N 1
ATOM 979 C CA . ALA A 1 135 ? 2.289 -25.047 7.102 1 97.44 135 ALA A CA 1
ATOM 980 C C . ALA A 1 135 ? 2.287 -23.938 6.055 1 97.44 135 ALA A C 1
ATOM 982 O O . ALA A 1 135 ? 3.271 -23.75 5.336 1 97.44 135 ALA A O 1
ATOM 983 N N . VAL A 1 136 ? 1.143 -23.172 5.941 1 96.88 136 VAL A N 1
ATOM 984 C CA . VAL A 1 136 ? 0.999 -21.953 5.172 1 96.88 136 VAL A CA 1
ATOM 985 C C . VAL A 1 136 ? 1.429 -22.188 3.727 1 96.88 136 VAL A C 1
ATOM 987 O O . VAL A 1 136 ? 2.381 -21.562 3.244 1 96.88 136 VAL A O 1
ATOM 990 N N . PRO A 1 137 ? 0.712 -23.172 3.059 1 98.25 137 PRO A N 1
ATOM 991 C CA . PRO A 1 137 ? 1.007 -23.328 1.633 1 98.25 137 PRO A CA 1
ATOM 992 C C . PRO A 1 137 ? 0.807 -22.031 0.844 1 98.25 137 PRO A C 1
ATOM 994 O O . PRO A 1 137 ? -0.174 -21.328 1.062 1 98.25 137 PRO A O 1
ATOM 997 N N . ALA A 1 138 ? 1.775 -21.781 -0.055 1 97.81 138 ALA A N 1
ATOM 998 C CA . ALA A 1 138 ? 1.765 -20.484 -0.732 1 97.81 138 ALA A CA 1
ATOM 999 C C . ALA A 1 138 ? 1.556 -20.656 -2.234 1 97.81 138 ALA A C 1
ATOM 1001 O O . ALA A 1 138 ? 1.193 -19.703 -2.928 1 97.81 138 ALA A O 1
ATOM 1002 N N . HIS A 1 139 ? 1.818 -21.828 -2.771 1 98.75 139 HIS A N 1
ATOM 1003 C CA . HIS A 1 139 ? 1.716 -22.078 -4.207 1 98.75 139 HIS A CA 1
ATOM 1004 C C . HIS A 1 139 ? 1.408 -23.547 -4.488 1 98.75 139 HIS A C 1
ATOM 1006 O O . HIS A 1 139 ? 1.846 -24.422 -3.746 1 98.75 139 HIS A O 1
ATOM 1012 N N . LEU A 1 140 ? 0.669 -23.812 -5.535 1 98.75 140 LEU A N 1
ATOM 1013 C CA . LEU A 1 140 ? 0.523 -25.172 -6.02 1 98.75 140 LEU A CA 1
ATOM 1014 C C . LEU A 1 140 ? 0.472 -25.219 -7.543 1 98.75 140 LEU A C 1
ATOM 1016 O O . LEU A 1 140 ? 0.188 -24.203 -8.18 1 98.75 140 LEU A O 1
ATOM 1020 N N . SER A 1 141 ? 0.837 -26.281 -8.055 1 98.81 141 SER A N 1
ATOM 1021 C CA . SER A 1 141 ? 0.775 -26.562 -9.484 1 98.81 141 SER A CA 1
ATOM 1022 C C . SER A 1 141 ? 0.5 -28.031 -9.758 1 98.81 141 SER A C 1
ATOM 1024 O O . SER A 1 141 ? 0.599 -28.859 -8.852 1 98.81 141 SER A O 1
ATOM 1026 N N . ILE A 1 142 ? 0.038 -28.266 -10.922 1 98.81 142 ILE A N 1
ATOM 1027 C CA . ILE A 1 142 ? -0.145 -29.656 -11.367 1 98.81 142 ILE A CA 1
ATOM 1028 C C . ILE A 1 142 ? 1.06 -30.094 -12.195 1 98.81 142 ILE A C 1
ATOM 1030 O O . ILE A 1 142 ? 1.471 -29.391 -13.125 1 98.81 142 ILE A O 1
ATOM 1034 N N . HIS A 1 143 ? 1.596 -31.234 -11.781 1 98.75 143 HIS A N 1
ATOM 1035 C CA . HIS A 1 143 ? 2.699 -31.781 -12.562 1 98.75 143 HIS A CA 1
ATOM 1036 C C . HIS A 1 143 ? 2.283 -32.031 -14.008 1 98.75 143 HIS A C 1
ATOM 1038 O O . HIS A 1 143 ? 1.123 -32.344 -14.281 1 98.75 143 HIS A O 1
ATOM 1044 N N . ALA A 1 144 ? 3.252 -31.938 -14.883 1 96.88 144 ALA A N 1
ATOM 1045 C CA . ALA A 1 144 ? 2.988 -32.062 -16.312 1 96.88 144 ALA A CA 1
ATOM 1046 C C . ALA A 1 144 ? 2.316 -33.375 -16.641 1 96.88 144 ALA A C 1
ATOM 1048 O O . ALA A 1 144 ? 1.566 -33.5 -17.609 1 96.88 144 ALA A O 1
ATOM 1049 N N . SER A 1 145 ? 2.529 -34.438 -15.875 1 96.69 145 SER A N 1
ATOM 1050 C CA . SER A 1 145 ? 1.909 -35.75 -16.094 1 96.69 145 SER A CA 1
ATOM 1051 C C . SER A 1 145 ? 0.412 -35.719 -15.805 1 96.69 145 SER A C 1
ATOM 1053 O O . SER A 1 145 ? -0.327 -36.625 -16.188 1 96.69 145 SER A O 1
ATOM 1055 N N . GLY A 1 146 ? 0.009 -34.719 -15.07 1 97.88 146 GLY A N 1
ATOM 1056 C CA . GLY A 1 146 ? -1.38 -34.625 -14.648 1 97.88 146 GLY A CA 1
ATOM 1057 C C . GLY A 1 146 ? -1.716 -35.531 -13.477 1 97.88 146 GLY A C 1
ATOM 1058 O O . GLY A 1 146 ? -2.873 -35.594 -13.062 1 97.88 146 GLY A O 1
ATOM 1059 N N . LYS A 1 147 ? -0.726 -36.125 -12.875 1 98.19 147 LYS A N 1
ATOM 1060 C CA . LYS A 1 147 ? -0.988 -37.188 -11.898 1 98.19 147 LYS A CA 1
ATOM 1061 C C . LYS A 1 147 ? -0.81 -36.656 -10.477 1 98.19 147 LYS A C 1
ATOM 1063 O O . LYS A 1 147 ? -1.222 -37.312 -9.516 1 98.19 147 LYS A O 1
ATOM 1068 N N . TYR A 1 148 ? -0.167 -35.5 -10.359 1 98.81 148 TYR A N 1
ATOM 1069 C CA . TYR A 1 148 ? 0.151 -35 -9.023 1 98.81 148 TYR A CA 1
ATOM 1070 C C . TYR A 1 148 ? -0.089 -33.5 -8.93 1 98.81 148 TYR A C 1
ATOM 1072 O O . TYR A 1 148 ? 0.22 -32.75 -9.859 1 98.81 148 TYR A O 1
ATOM 1080 N N . VAL A 1 149 ? -0.658 -33.062 -7.816 1 98.88 149 VAL A N 1
ATOM 1081 C CA . VAL A 1 149 ? -0.57 -31.672 -7.383 1 98.88 149 VAL A CA 1
ATOM 1082 C C . VAL A 1 149 ? 0.678 -31.469 -6.523 1 98.88 149 VAL A C 1
ATOM 1084 O O . VAL A 1 149 ? 0.951 -32.281 -5.621 1 98.88 149 VAL A O 1
ATOM 1087 N N . MET A 1 150 ? 1.459 -30.531 -6.859 1 98.94 150 MET A N 1
ATOM 1088 C CA . MET A 1 150 ? 2.637 -30.156 -6.082 1 98.94 150 MET A CA 1
ATOM 1089 C C . MET A 1 150 ? 2.383 -28.891 -5.289 1 98.94 150 MET A C 1
ATOM 1091 O O . MET A 1 150 ? 1.768 -27.953 -5.793 1 98.94 150 MET A O 1
ATOM 1095 N N . VAL A 1 151 ? 2.84 -28.875 -4.02 1 98.94 151 VAL A N 1
ATOM 1096 C CA . VAL A 1 151 ? 2.518 -27.766 -3.137 1 98.94 151 VAL A CA 1
ATOM 1097 C C . VAL A 1 151 ? 3.799 -27.219 -2.508 1 98.94 151 VAL A C 1
ATOM 1099 O O . VAL A 1 151 ? 4.633 -27.984 -2.021 1 98.94 151 VAL A O 1
ATOM 1102 N N . ALA A 1 152 ? 4 -25.906 -2.588 1 98.94 152 ALA A N 1
ATOM 1103 C CA . ALA A 1 152 ? 5.043 -25.219 -1.84 1 98.94 152 ALA A CA 1
ATOM 1104 C C . ALA A 1 152 ? 4.512 -24.719 -0.498 1 98.94 152 ALA A C 1
ATOM 1106 O O . ALA A 1 152 ? 3.648 -23.828 -0.451 1 98.94 152 ALA A O 1
ATOM 1107 N N . ASN A 1 153 ? 5.031 -25.281 0.566 1 98.62 153 ASN A N 1
ATOM 1108 C CA . ASN A 1 153 ? 4.664 -24.844 1.909 1 98.62 153 ASN A CA 1
ATOM 1109 C C . ASN A 1 153 ? 5.668 -23.844 2.465 1 98.62 153 ASN A C 1
ATOM 1111 O O . ASN A 1 153 ? 6.793 -24.203 2.811 1 98.62 153 ASN A O 1
ATOM 1115 N N . TYR A 1 154 ? 5.258 -22.656 2.633 1 97.69 154 TYR A N 1
ATOM 1116 C CA . TYR A 1 154 ? 6.125 -21.531 2.982 1 97.69 154 TYR A CA 1
ATOM 1117 C C . TYR A 1 154 ? 6.672 -21.688 4.395 1 97.69 154 TYR A C 1
ATOM 1119 O O . TYR A 1 154 ? 7.891 -21.688 4.602 1 97.69 154 TYR A O 1
ATOM 1127 N N . MET A 1 155 ? 5.898 -21.656 5.52 1 93.31 155 MET A N 1
ATOM 1128 C CA . MET A 1 155 ? 6.375 -21.781 6.895 1 93.31 155 MET A CA 1
ATOM 1129 C C . MET A 1 155 ? 6.719 -23.219 7.219 1 93.31 155 MET A C 1
ATOM 1131 O O . MET A 1 155 ? 7.566 -23.484 8.078 1 93.31 155 MET A O 1
ATOM 1135 N N . GLY A 1 156 ? 6.43 -24.203 6.387 1 87.25 156 GLY A N 1
ATOM 1136 C CA . GLY A 1 156 ? 6.887 -25.562 6.555 1 87.25 156 GLY A CA 1
ATOM 1137 C C . GLY A 1 156 ? 8.227 -25.828 5.902 1 87.25 156 GLY A C 1
ATOM 1138 O O . GLY A 1 156 ? 8.93 -26.781 6.27 1 87.25 156 GLY A O 1
ATOM 1139 N N . GLY A 1 157 ? 8.586 -25 5.035 1 96.81 157 GLY A N 1
ATOM 1140 C CA . GLY A 1 157 ? 9.805 -25.188 4.262 1 96.81 157 GLY A CA 1
ATOM 1141 C C . GLY A 1 157 ? 9.805 -26.5 3.484 1 96.81 157 GLY A C 1
ATOM 1142 O O . GLY A 1 157 ? 10.844 -27.156 3.379 1 96.81 157 GLY A O 1
ATOM 1143 N N . THR A 1 158 ? 8.641 -26.906 3.031 1 98.5 158 THR A N 1
ATOM 1144 C CA . THR A 1 158 ? 8.531 -28.234 2.414 1 98.5 158 THR A CA 1
ATOM 1145 C C . THR A 1 158 ? 7.863 -28.125 1.046 1 98.5 158 THR A C 1
ATOM 1147 O O . THR A 1 158 ? 7.195 -27.141 0.744 1 98.5 158 THR A O 1
ATOM 1150 N N . VAL A 1 159 ? 8.117 -29.172 0.255 1 98.81 159 VAL A N 1
ATOM 1151 C CA . VAL A 1 159 ? 7.355 -29.453 -0.957 1 98.81 159 VAL A CA 1
ATOM 1152 C C . VAL A 1 159 ? 6.508 -30.719 -0.754 1 98.81 159 VAL A C 1
ATOM 1154 O O . VAL A 1 159 ? 7.031 -31.766 -0.372 1 98.81 159 VAL A O 1
ATOM 1157 N N . GLY A 1 160 ? 5.215 -30.578 -0.942 1 98.88 160 GLY A N 1
ATOM 1158 C CA . GLY A 1 160 ? 4.312 -31.719 -0.887 1 98.88 160 GLY A CA 1
ATOM 1159 C C . GLY A 1 160 ? 3.896 -32.219 -2.258 1 98.88 160 GLY A C 1
ATOM 1160 O O . GLY A 1 160 ? 3.646 -31.422 -3.164 1 98.88 160 GLY A O 1
ATOM 1161 N N . ILE A 1 161 ? 3.912 -33.562 -2.398 1 98.94 161 ILE A N 1
ATOM 1162 C CA . ILE A 1 161 ? 3.451 -34.219 -3.621 1 98.94 161 ILE A CA 1
ATOM 1163 C C . ILE A 1 161 ? 2.152 -34.969 -3.348 1 98.94 161 ILE A C 1
ATOM 1165 O O . ILE A 1 161 ? 2.148 -35.969 -2.631 1 98.94 161 ILE A O 1
ATOM 1169 N N . LEU A 1 162 ? 1.062 -34.5 -3.961 1 98.94 162 LEU A N 1
ATOM 1170 C CA . LEU A 1 162 ? -0.263 -35.062 -3.729 1 98.94 162 LEU A CA 1
ATOM 1171 C C . LEU A 1 162 ? -0.761 -35.812 -4.961 1 98.94 162 LEU A C 1
ATOM 1173 O O . LEU A 1 162 ? -0.923 -35.188 -6.027 1 98.94 162 LEU A O 1
ATOM 1177 N N . PRO A 1 163 ? -1.097 -37.094 -4.852 1 98.88 163 PRO A N 1
ATOM 1178 C CA . PRO A 1 163 ? -1.609 -37.812 -6.02 1 98.88 163 PRO A CA 1
ATOM 1179 C C . PRO A 1 163 ? -3.043 -37.406 -6.371 1 98.88 163 PRO A C 1
ATOM 1181 O O . PRO A 1 163 ? -3.852 -37.156 -5.477 1 98.88 163 PRO A O 1
ATOM 1184 N N . ILE A 1 164 ? -3.277 -37.375 -7.641 1 98.88 164 ILE A N 1
ATOM 1185 C CA . ILE A 1 164 ? -4.621 -37.125 -8.164 1 98.88 164 ILE A CA 1
ATOM 1186 C C . ILE A 1 164 ? -5.281 -38.469 -8.516 1 98.88 164 ILE A C 1
ATOM 1188 O O . ILE A 1 164 ? -4.766 -39.219 -9.352 1 98.88 164 ILE A O 1
ATOM 1192 N N . HIS A 1 165 ? -6.426 -38.719 -7.961 1 98.75 165 HIS A N 1
ATOM 1193 C CA . HIS A 1 165 ? -7.188 -39.938 -8.266 1 98.75 165 HIS A CA 1
ATOM 1194 C C . HIS A 1 165 ? -7.941 -39.781 -9.578 1 98.75 165 HIS A C 1
ATOM 1196 O O . HIS A 1 165 ? -8.102 -38.688 -10.094 1 98.75 165 HIS A O 1
ATOM 1202 N N . PRO A 1 166 ? -8.438 -40.875 -10.148 1 97.94 166 PRO A N 1
ATOM 1203 C CA . PRO A 1 166 ? -9.133 -40.844 -11.438 1 97.94 166 PRO A CA 1
ATOM 1204 C C . PRO A 1 166 ? -10.344 -39.906 -11.414 1 97.94 166 PRO A C 1
ATOM 1206 O O . PRO A 1 166 ? -10.695 -39.312 -12.445 1 97.94 166 PRO A O 1
ATOM 1209 N N . ASP A 1 167 ? -10.922 -39.719 -10.25 1 98.38 167 ASP A N 1
ATOM 1210 C CA . ASP A 1 167 ? -12.117 -38.875 -10.18 1 98.38 167 ASP A CA 1
ATOM 1211 C C . ASP A 1 167 ? -11.742 -37.438 -9.922 1 98.38 167 ASP A C 1
ATOM 1213 O O . ASP A 1 167 ? -12.617 -36.562 -9.781 1 98.38 167 ASP A O 1
ATOM 1217 N N . GLY A 1 168 ? -10.477 -37.156 -9.781 1 98.75 168 GLY A N 1
ATOM 1218 C CA . GLY A 1 168 ? -9.992 -35.812 -9.578 1 98.75 168 GLY A CA 1
ATOM 1219 C C . GLY A 1 168 ? -9.742 -35.469 -8.125 1 98.75 168 GLY A C 1
ATOM 1220 O O . GLY A 1 168 ? -9.133 -34.438 -7.809 1 98.75 168 GLY A O 1
ATOM 1221 N N . SER A 1 169 ? -10.219 -36.281 -7.164 1 98.88 169 SER A N 1
ATOM 1222 C CA . SER A 1 169 ? -9.922 -36.062 -5.75 1 98.88 169 SER A CA 1
ATOM 1223 C C . SER A 1 169 ? -8.438 -36.25 -5.461 1 98.88 169 SER A C 1
ATOM 1225 O O . SER A 1 169 ? -7.695 -36.75 -6.309 1 98.88 169 SER A O 1
ATOM 1227 N N . LEU A 1 170 ? -8.062 -35.781 -4.301 1 98.94 170 LEU A N 1
ATOM 1228 C CA . LEU A 1 170 ? -6.648 -35.844 -3.945 1 98.94 170 LEU A CA 1
ATOM 1229 C C . LEU A 1 170 ? -6.395 -36.906 -2.893 1 98.94 170 LEU A C 1
ATOM 1231 O O . LEU A 1 170 ? -7.258 -37.188 -2.051 1 98.94 170 LEU A O 1
ATOM 1235 N N . GLY A 1 171 ? -5.234 -37.531 -3.023 1 98.88 171 GLY A N 1
ATOM 1236 C CA . GLY A 1 171 ? -4.75 -38.406 -1.963 1 98.88 171 GLY A CA 1
ATOM 1237 C C . GLY A 1 171 ? -3.818 -37.688 -0.994 1 98.88 171 GLY A C 1
ATOM 1238 O O . GLY A 1 171 ? -3.375 -36.594 -1.251 1 98.88 171 GLY A O 1
ATOM 1239 N N . ASP A 1 172 ? -3.566 -38.438 0.141 1 98.69 172 ASP A N 1
ATOM 1240 C CA . ASP A 1 172 ? -2.541 -37.938 1.062 1 98.69 172 ASP A CA 1
ATOM 1241 C C . ASP A 1 172 ? -1.194 -37.781 0.356 1 98.69 172 ASP A C 1
ATOM 1243 O O . ASP A 1 172 ? -0.89 -38.531 -0.573 1 98.69 172 ASP A O 1
ATOM 1247 N N . PRO A 1 173 ? -0.403 -36.844 0.821 1 98.81 173 PRO A N 1
ATOM 1248 C CA . PRO A 1 173 ? 0.897 -36.688 0.162 1 98.81 173 PRO A CA 1
ATOM 1249 C C . PRO A 1 173 ? 1.695 -38 0.127 1 98.81 173 PRO A C 1
ATOM 1251 O O . PRO A 1 173 ? 1.82 -38.688 1.149 1 98.81 173 PRO A O 1
ATOM 1254 N N . THR A 1 174 ? 2.213 -38.281 -1.021 1 98.81 174 THR A N 1
ATOM 1255 C CA . THR A 1 174 ? 3.074 -39.438 -1.176 1 98.81 174 THR A CA 1
ATOM 1256 C C . THR A 1 174 ? 4.523 -39.094 -0.852 1 98.81 174 THR A C 1
ATOM 1258 O O . THR A 1 174 ? 5.352 -39.969 -0.637 1 98.81 174 THR A O 1
ATOM 1261 N N . ASP A 1 175 ? 4.852 -37.844 -0.877 1 98.75 175 ASP A N 1
ATOM 1262 C CA . ASP A 1 175 ? 6.172 -37.344 -0.513 1 98.75 175 ASP A CA 1
ATOM 1263 C C . ASP A 1 175 ? 6.086 -35.938 0.092 1 98.75 175 ASP A C 1
ATOM 1265 O O . ASP A 1 175 ? 5.254 -35.125 -0.322 1 98.75 175 ASP A O 1
ATOM 1269 N N . VAL A 1 176 ? 6.812 -35.688 1.109 1 98.69 176 VAL A N 1
ATOM 1270 C CA . VAL A 1 176 ? 7.043 -34.375 1.704 1 98.69 176 VAL A CA 1
ATOM 1271 C C . VAL A 1 176 ? 8.539 -34.156 1.894 1 98.69 176 VAL A C 1
ATOM 1273 O O . VAL A 1 176 ? 9.164 -34.781 2.75 1 98.69 176 VAL A O 1
ATOM 1276 N N . VAL A 1 177 ? 9.078 -33.25 1.093 1 98.5 177 VAL A N 1
ATOM 1277 C CA . VAL A 1 177 ? 10.516 -33 1.129 1 98.5 177 VAL A CA 1
ATOM 1278 C C . VAL A 1 177 ? 10.773 -31.703 1.906 1 98.5 177 VAL A C 1
ATOM 1280 O O . VAL A 1 177 ? 10.203 -30.656 1.6 1 98.5 177 VAL A O 1
ATOM 1283 N N . HIS A 1 178 ? 11.625 -31.781 2.873 1 97.62 178 HIS A N 1
ATOM 1284 C CA . HIS A 1 178 ? 12.008 -30.641 3.678 1 97.62 178 HIS A CA 1
ATOM 1285 C C . HIS A 1 178 ? 13.375 -30.094 3.254 1 97.62 178 HIS A C 1
ATOM 1287 O O . HIS A 1 178 ? 14.367 -30.812 3.293 1 97.62 178 HIS A O 1
ATOM 1293 N N . ASN A 1 179 ? 13.391 -28.828 2.85 1 96.44 179 ASN A N 1
ATOM 1294 C CA . ASN A 1 179 ? 14.656 -28.188 2.533 1 96.44 179 ASN A CA 1
ATOM 1295 C C . ASN A 1 179 ? 15.398 -27.75 3.795 1 96.44 179 ASN A C 1
ATOM 1297 O O . ASN A 1 179 ? 14.773 -27.344 4.777 1 96.44 179 ASN A O 1
ATOM 1301 N N . THR A 1 180 ? 16.672 -27.922 3.775 1 94.81 180 THR A N 1
ATOM 1302 C CA . THR A 1 180 ? 17.5 -27.469 4.879 1 94.81 180 THR A CA 1
ATOM 1303 C C . THR A 1 180 ? 18.703 -26.672 4.363 1 94.81 180 THR A C 1
ATOM 1305 O O . THR A 1 180 ? 19.188 -26.922 3.256 1 94.81 180 THR A O 1
ATOM 1308 N N . GLY A 1 181 ? 19.094 -25.75 5.102 1 95.44 181 GLY A N 1
ATOM 1309 C CA . GLY A 1 181 ? 20.234 -24.906 4.766 1 95.44 181 GLY A CA 1
ATOM 1310 C C . GLY A 1 181 ? 20.531 -23.859 5.812 1 95.44 181 GLY A C 1
ATOM 1311 O O . GLY A 1 181 ? 19.859 -23.812 6.852 1 95.44 181 GLY A O 1
ATOM 1312 N N . PRO A 1 182 ? 21.578 -23.078 5.605 1 95 182 PRO A N 1
ATOM 1313 C CA . PRO A 1 182 ? 21.938 -22.031 6.566 1 95 182 PRO A CA 1
ATOM 1314 C C . PRO A 1 182 ? 20.969 -20.859 6.551 1 95 182 PRO A C 1
ATOM 1316 O O . PRO A 1 182 ? 20.25 -20.656 5.566 1 95 182 PRO A O 1
ATOM 1319 N N . ARG A 1 183 ? 20.953 -20.172 7.699 1 95.44 183 ARG A N 1
ATOM 1320 C CA . ARG A 1 183 ? 20.234 -18.891 7.699 1 95.44 183 ARG A CA 1
ATOM 1321 C C . ARG A 1 183 ? 20.875 -17.922 6.727 1 95.44 183 ARG A C 1
ATOM 1323 O O . ARG A 1 183 ? 22.094 -17.734 6.727 1 95.44 183 ARG A O 1
ATOM 1330 N N . MET A 1 184 ? 20.062 -17.328 5.945 1 96.38 184 MET A N 1
ATOM 1331 C CA . MET A 1 184 ? 20.547 -16.344 4.973 1 96.38 184 MET A CA 1
ATOM 1332 C C . MET A 1 184 ? 20.297 -14.922 5.465 1 96.38 184 MET A C 1
ATOM 1334 O O . MET A 1 184 ? 19.516 -14.711 6.398 1 96.38 184 MET A O 1
ATOM 1338 N N . PRO A 1 185 ? 21.016 -13.93 4.883 1 95.88 185 PRO A N 1
ATOM 1339 C CA . PRO A 1 185 ? 20.797 -12.555 5.32 1 95.88 185 PRO A CA 1
ATOM 1340 C C . PRO A 1 185 ? 19.359 -12.078 5.066 1 95.88 185 PRO A C 1
ATOM 1342 O O . PRO A 1 185 ? 18.75 -12.461 4.066 1 95.88 185 PRO A O 1
ATOM 1345 N N . ASP A 1 186 ? 18.922 -11.211 5.934 1 91.88 186 ASP A N 1
ATOM 1346 C CA . ASP A 1 186 ? 17.578 -10.672 5.812 1 91.88 186 ASP A CA 1
ATOM 1347 C C . ASP A 1 186 ? 17.469 -9.727 4.617 1 91.88 186 ASP A C 1
ATOM 1349 O O . ASP A 1 186 ? 16.375 -9.477 4.109 1 91.88 186 ASP A O 1
ATOM 1353 N N . ARG A 1 187 ? 18.578 -9.18 4.234 1 92.75 187 ARG A N 1
ATOM 1354 C CA . ARG A 1 187 ? 18.609 -8.234 3.129 1 92.75 187 ARG A CA 1
ATOM 1355 C C . ARG A 1 187 ? 19.734 -8.57 2.148 1 92.75 187 ARG A C 1
ATOM 1357 O O . ARG A 1 187 ? 20.828 -8.945 2.559 1 92.75 187 ARG A O 1
ATOM 1364 N N . ALA A 1 188 ? 19.391 -8.367 0.907 1 95.5 188 ALA A N 1
ATOM 1365 C CA . ALA A 1 188 ? 20.391 -8.594 -0.125 1 95.5 188 ALA A CA 1
ATOM 1366 C C . ALA A 1 188 ? 21.312 -7.379 -0.264 1 95.5 188 ALA A C 1
ATOM 1368 O O . ALA A 1 188 ? 20.891 -6.242 -0.052 1 95.5 188 ALA A O 1
ATOM 1369 N N . SER A 1 189 ? 22.531 -7.645 -0.646 1 92.06 189 SER A N 1
ATOM 1370 C CA . SER A 1 189 ? 23.516 -6.57 -0.814 1 92.06 189 SER A CA 1
ATOM 1371 C C . SER A 1 189 ? 23.125 -5.66 -1.978 1 92.06 189 SER A C 1
ATOM 1373 O O . SER A 1 189 ? 23.578 -4.516 -2.049 1 92.06 189 SER A O 1
ATOM 1375 N N . ASP A 1 190 ? 22.297 -6.156 -2.846 1 93.5 190 ASP A N 1
ATOM 1376 C CA . ASP A 1 190 ? 21.953 -5.383 -4.035 1 93.5 190 ASP A CA 1
ATOM 1377 C C . ASP A 1 190 ? 20.5 -4.934 -4.004 1 93.5 190 ASP A C 1
ATOM 1379 O O . ASP A 1 190 ? 19.906 -4.656 -5.051 1 93.5 190 ASP A O 1
ATOM 1383 N N . ASN A 1 191 ? 19.953 -4.828 -2.801 1 94.94 191 ASN A N 1
ATOM 1384 C CA . ASN A 1 191 ? 18.609 -4.262 -2.645 1 94.94 191 ASN A CA 1
ATOM 1385 C C . ASN A 1 191 ? 18.531 -2.842 -3.193 1 94.94 191 ASN A C 1
ATOM 1387 O O . ASN A 1 191 ? 19.531 -2.107 -3.17 1 94.94 191 ASN A O 1
ATOM 1391 N N . PRO A 1 192 ? 17.281 -2.525 -3.688 1 94.44 192 PRO A N 1
ATOM 1392 C CA . PRO A 1 192 ? 17.125 -1.102 -4 1 94.44 192 PRO A CA 1
ATOM 1393 C C . PRO A 1 192 ? 17.484 -0.2 -2.818 1 94.44 192 PRO A C 1
ATOM 1395 O O . PRO A 1 192 ? 17.172 -0.533 -1.67 1 94.44 192 PRO A O 1
ATOM 1398 N N . PRO A 1 193 ? 18.156 0.959 -3.119 1 95 193 PRO A N 1
ATOM 1399 C CA . PRO A 1 193 ? 18.516 1.84 -2.01 1 95 193 PRO A CA 1
ATOM 1400 C C . PRO A 1 193 ? 17.312 2.318 -1.208 1 95 193 PRO A C 1
ATOM 1402 O O . PRO A 1 193 ? 16.297 2.697 -1.788 1 95 193 PRO A O 1
ATOM 1405 N N . GLY A 1 194 ? 17.484 2.258 0.062 1 96 194 GLY A N 1
ATOM 1406 C CA . GLY A 1 194 ? 16.438 2.732 0.948 1 96 194 GLY A CA 1
ATOM 1407 C C . GLY A 1 194 ? 15.359 1.692 1.212 1 96 194 GLY A C 1
ATOM 1408 O O . GLY A 1 194 ? 14.367 1.975 1.89 1 96 194 GLY A O 1
ATOM 1409 N N . ASN A 1 195 ? 15.562 0.496 0.721 1 96.38 195 ASN A N 1
ATOM 1410 C CA . ASN A 1 195 ? 14.578 -0.566 0.905 1 96.38 195 ASN A CA 1
ATOM 1411 C C . ASN A 1 195 ? 14.648 -1.154 2.312 1 96.38 195 ASN A C 1
ATOM 1413 O O . ASN A 1 195 ? 15.672 -1.705 2.711 1 96.38 195 ASN A O 1
ATOM 1417 N N . PHE A 1 196 ? 13.562 -1.068 3.084 1 93.31 196 PHE A N 1
ATOM 1418 C CA . PHE A 1 196 ? 13.469 -1.628 4.426 1 93.31 196 PHE A CA 1
ATOM 1419 C C . PHE A 1 196 ? 12.664 -2.924 4.422 1 93.31 196 PHE A C 1
ATOM 1421 O O . PHE A 1 196 ? 12.586 -3.615 5.438 1 93.31 196 PHE A O 1
ATOM 1428 N N . ALA A 1 197 ? 12 -3.219 3.307 1 90.81 197 ALA A N 1
ATOM 1429 C CA . ALA A 1 197 ? 11.156 -4.41 3.258 1 90.81 197 ALA A CA 1
ATOM 1430 C C . ALA A 1 197 ? 12 -5.68 3.352 1 90.81 197 ALA A C 1
ATOM 1432 O O . ALA A 1 197 ? 13.086 -5.754 2.777 1 90.81 197 ALA A O 1
ATOM 1433 N N . ILE A 1 198 ? 11.445 -6.676 4.129 1 89.31 198 ILE A N 1
ATOM 1434 C CA . ILE A 1 198 ? 12.195 -7.914 4.324 1 89.31 198 ILE A CA 1
ATOM 1435 C C . ILE A 1 198 ? 11.297 -9.117 4.031 1 89.31 198 ILE A C 1
ATOM 1437 O O . ILE A 1 198 ? 10.094 -9.078 4.301 1 89.31 198 ILE A O 1
ATOM 1441 N N . SER A 1 199 ? 11.867 -10.016 3.492 1 89.38 199 SER A N 1
ATOM 1442 C CA . SER A 1 199 ? 11.297 -11.359 3.428 1 89.38 199 SER A CA 1
ATOM 1443 C C . SER A 1 199 ? 11.867 -12.25 4.527 1 89.38 199 SER A C 1
ATOM 1445 O O . SER A 1 199 ? 12.992 -12.039 4.988 1 89.38 199 SER A O 1
ATOM 1447 N N . ASP A 1 200 ? 11.227 -13.188 4.992 1 89.56 200 ASP A N 1
ATOM 1448 C CA . ASP A 1 200 ? 11.625 -14.039 6.109 1 89.56 200 ASP A CA 1
ATOM 1449 C C . ASP A 1 200 ? 12.727 -15.008 5.695 1 89.56 200 ASP A C 1
ATOM 1451 O O . ASP A 1 200 ? 12.508 -15.875 4.844 1 89.56 200 ASP A O 1
ATOM 1455 N N . HIS A 1 201 ? 13.883 -14.891 6.285 1 94.19 201 HIS A N 1
ATOM 1456 C CA . HIS A 1 201 ? 15.016 -15.766 6.02 1 94.19 201 HIS A CA 1
ATOM 1457 C C . HIS A 1 201 ? 15.383 -16.578 7.258 1 94.19 201 HIS A C 1
ATOM 1459 O O . HIS A 1 201 ? 16.531 -17 7.406 1 94.19 201 HIS A O 1
ATOM 1465 N N . SER A 1 202 ? 14.445 -16.734 8.102 1 90.75 202 SER A N 1
ATOM 1466 C CA . SER A 1 202 ? 14.695 -17.406 9.367 1 90.75 202 SER A CA 1
ATOM 1467 C C . SER A 1 202 ? 14.867 -18.922 9.164 1 90.75 202 SER A C 1
ATOM 1469 O O . SER A 1 202 ? 15.453 -19.594 10.008 1 90.75 202 SER A O 1
ATOM 1471 N N . SER A 1 203 ? 14.328 -19.453 8.125 1 94.88 203 SER A N 1
ATOM 1472 C CA . SER A 1 203 ? 14.375 -20.859 7.746 1 94.88 203 SER A CA 1
ATOM 1473 C C . SER A 1 203 ? 14.023 -21.062 6.277 1 94.88 203 SER A C 1
ATOM 1475 O O . SER A 1 203 ? 14 -20.109 5.504 1 94.88 203 SER A O 1
ATOM 1477 N N . ALA A 1 204 ? 13.906 -22.328 5.906 1 97.75 204 ALA A N 1
ATOM 1478 C CA . ALA A 1 204 ? 13.383 -22.609 4.574 1 97.75 204 ALA A CA 1
ATOM 1479 C C . ALA A 1 204 ? 11.961 -22.078 4.414 1 97.75 204 ALA A C 1
ATOM 1481 O O . ALA A 1 204 ? 11.125 -22.234 5.309 1 97.75 204 ALA A O 1
ATOM 1482 N N . HIS A 1 205 ? 11.75 -21.359 3.373 1 98.19 205 HIS A N 1
ATOM 1483 C CA . HIS A 1 205 ? 10.445 -20.844 2.977 1 98.19 205 HIS A CA 1
ATOM 1484 C C . HIS A 1 205 ? 10.18 -21.094 1.498 1 98.19 205 HIS A C 1
ATOM 1486 O O . HIS A 1 205 ? 10.422 -20.234 0.659 1 98.19 205 HIS A O 1
ATOM 1492 N N . VAL A 1 206 ? 9.664 -22.281 1.164 1 98.75 206 VAL A N 1
ATOM 1493 C CA . VAL A 1 206 ? 9.375 -22.609 -0.228 1 98.75 206 VAL A CA 1
ATOM 1494 C C . VAL A 1 206 ? 8.18 -21.797 -0.714 1 98.75 206 VAL A C 1
ATOM 1496 O O . VAL A 1 206 ? 7.113 -21.812 -0.091 1 98.75 206 VAL A O 1
ATOM 1499 N N . HIS A 1 207 ? 8.391 -21.094 -1.809 1 98.69 207 HIS A N 1
ATOM 1500 C CA . HIS A 1 207 ? 7.371 -20.125 -2.209 1 98.69 207 HIS A CA 1
ATOM 1501 C C . HIS A 1 207 ? 6.734 -20.531 -3.537 1 98.69 207 HIS A C 1
ATOM 1503 O O . HIS A 1 207 ? 5.605 -20.125 -3.832 1 98.69 207 HIS A O 1
ATOM 1509 N N . MET A 1 208 ? 7.371 -21.297 -4.348 1 98.88 208 MET A N 1
ATOM 1510 C CA . MET A 1 208 ? 6.816 -21.812 -5.594 1 98.88 208 MET A CA 1
ATOM 1511 C C . MET A 1 208 ? 7.367 -23.203 -5.902 1 98.88 208 MET A C 1
ATOM 1513 O O . MET A 1 208 ? 8.523 -23.5 -5.609 1 98.88 208 MET A O 1
ATOM 1517 N N . VAL A 1 209 ? 6.488 -24.047 -6.551 1 98.94 209 VAL A N 1
ATOM 1518 C CA . VAL A 1 209 ? 6.914 -25.328 -7.094 1 98.94 209 VAL A CA 1
ATOM 1519 C C . VAL A 1 209 ? 6.184 -25.609 -8.406 1 98.94 209 VAL A C 1
ATOM 1521 O O . VAL A 1 209 ? 4.969 -25.406 -8.5 1 98.94 209 VAL A O 1
ATOM 1524 N N . ALA A 1 210 ? 6.914 -26 -9.391 1 98.81 210 ALA A N 1
ATOM 1525 C CA . ALA A 1 210 ? 6.34 -26.359 -10.688 1 98.81 210 ALA A CA 1
ATOM 1526 C C . ALA A 1 210 ? 7.309 -27.219 -11.5 1 98.81 210 ALA A C 1
ATOM 1528 O O . ALA A 1 210 ? 8.516 -27.203 -11.25 1 98.81 210 ALA A O 1
ATOM 1529 N N . SER A 1 211 ? 6.777 -27.953 -12.422 1 98.56 211 SER A N 1
ATOM 1530 C CA . SER A 1 211 ? 7.629 -28.703 -13.336 1 98.56 211 SER A CA 1
ATOM 1531 C C . SER A 1 211 ? 8.086 -27.828 -14.508 1 98.56 211 SER A C 1
ATOM 1533 O O . SER A 1 211 ? 7.426 -26.844 -14.844 1 98.56 211 SER A O 1
ATOM 1535 N N . ASP A 1 212 ? 9.227 -28.172 -15.023 1 98.19 212 ASP A N 1
ATOM 1536 C CA . ASP A 1 212 ? 9.57 -27.609 -16.328 1 98.19 212 ASP A CA 1
ATOM 1537 C C . ASP A 1 212 ? 8.57 -28.062 -17.391 1 98.19 212 ASP A C 1
ATOM 1539 O O . ASP A 1 212 ? 7.766 -28.953 -17.156 1 98.19 212 ASP A O 1
ATOM 1543 N N . PRO A 1 213 ? 8.625 -27.453 -18.578 1 95.94 213 PRO A N 1
ATOM 1544 C CA . PRO A 1 213 ? 7.605 -27.75 -19.578 1 95.94 213 PRO A CA 1
ATOM 1545 C C . PRO A 1 213 ? 7.582 -29.234 -19.984 1 95.94 213 PRO A C 1
ATOM 1547 O O . PRO A 1 213 ? 6.52 -29.781 -20.297 1 95.94 213 PRO A O 1
ATOM 1550 N N . SER A 1 214 ? 8.664 -29.922 -19.922 1 95.31 214 SER A N 1
ATOM 1551 C CA . SER A 1 214 ? 8.727 -31.328 -20.312 1 95.31 214 SER A CA 1
ATOM 1552 C C . SER A 1 214 ? 8.172 -32.25 -19.219 1 95.31 214 SER A C 1
ATOM 1554 O O . SER A 1 214 ? 7.824 -33.375 -19.484 1 95.31 214 SER A O 1
ATOM 1556 N N . GLY A 1 215 ? 8.219 -31.766 -18.047 1 97.19 215 GLY A N 1
ATOM 1557 C CA . GLY A 1 215 ? 7.805 -32.562 -16.906 1 97.19 215 GLY A CA 1
ATOM 1558 C C . GLY A 1 215 ? 8.938 -33.375 -16.312 1 97.19 215 GLY A C 1
ATOM 1559 O O . GLY A 1 215 ? 8.75 -34.094 -15.32 1 97.19 215 GLY A O 1
ATOM 1560 N N . ARG A 1 216 ? 10.047 -33.312 -16.859 1 97.25 216 ARG A N 1
ATOM 1561 C CA . ARG A 1 216 ? 11.172 -34.125 -16.406 1 97.25 216 ARG A CA 1
ATOM 1562 C C . ARG A 1 216 ? 11.688 -33.625 -15.055 1 97.25 216 ARG A C 1
ATOM 1564 O O . ARG A 1 216 ? 12.062 -34.438 -14.211 1 97.25 216 ARG A O 1
ATOM 1571 N N . PHE A 1 217 ? 11.711 -32.344 -14.906 1 98.75 217 PHE A N 1
ATOM 1572 C CA . PHE A 1 217 ? 12.234 -31.797 -13.664 1 98.75 217 PHE A CA 1
ATOM 1573 C C . PHE A 1 217 ? 11.156 -31.016 -12.914 1 98.75 217 PHE A C 1
ATOM 1575 O O . PHE A 1 217 ? 10.25 -30.453 -13.531 1 98.75 217 PHE A O 1
ATOM 1582 N N . VAL A 1 218 ? 11.234 -31.047 -11.609 1 98.88 218 VAL A N 1
ATOM 1583 C CA . VAL A 1 218 ? 10.469 -30.219 -10.688 1 98.88 218 VAL A CA 1
ATOM 1584 C C . VAL A 1 218 ? 11.391 -29.203 -10.016 1 98.88 218 VAL A C 1
ATOM 1586 O O . VAL A 1 218 ? 12.453 -29.562 -9.508 1 98.88 218 VAL A O 1
ATOM 1589 N N . LEU A 1 219 ? 11.016 -27.969 -10.109 1 98.94 219 LEU A N 1
ATOM 1590 C CA . LEU A 1 219 ? 11.797 -26.906 -9.477 1 98.94 219 LEU A CA 1
ATOM 1591 C C . LEU A 1 219 ? 10.984 -26.219 -8.383 1 98.94 219 LEU A C 1
ATOM 1593 O O . LEU A 1 219 ? 9.758 -26.156 -8.453 1 98.94 219 LEU A O 1
ATOM 1597 N N . ALA A 1 220 ? 11.703 -25.719 -7.379 1 98.88 220 ALA A N 1
ATOM 1598 C CA . ALA A 1 220 ? 11.07 -24.938 -6.32 1 98.88 220 ALA A CA 1
ATOM 1599 C C . ALA A 1 220 ? 11.945 -23.766 -5.914 1 98.88 220 ALA A C 1
ATOM 1601 O O . ALA A 1 220 ? 13.156 -23.906 -5.734 1 98.88 220 ALA A O 1
ATOM 1602 N N . CYS A 1 221 ? 11.344 -22.625 -5.816 1 98.88 221 CYS A N 1
ATOM 1603 C CA . CYS A 1 221 ? 11.992 -21.469 -5.207 1 98.88 221 CYS A CA 1
ATOM 1604 C C . CYS A 1 221 ? 11.875 -21.516 -3.689 1 98.88 221 CYS A C 1
ATOM 1606 O O . CYS A 1 221 ? 10.773 -21.562 -3.146 1 98.88 221 CYS A O 1
ATOM 1608 N N . ASP A 1 222 ? 13.008 -21.516 -3.043 1 98.81 222 ASP A N 1
ATOM 1609 C CA . ASP A 1 222 ? 13.047 -21.359 -1.592 1 98.81 222 ASP A CA 1
ATOM 1610 C C . ASP A 1 222 ? 13.516 -19.953 -1.209 1 98.81 222 ASP A C 1
ATOM 1612 O O . ASP A 1 222 ? 14.719 -19.688 -1.162 1 98.81 222 ASP A O 1
ATOM 1616 N N . ALA A 1 223 ? 12.586 -19.141 -0.845 1 98.31 223 ALA A N 1
ATOM 1617 C CA . ALA A 1 223 ? 12.859 -17.734 -0.532 1 98.31 223 ALA A CA 1
ATOM 1618 C C . ALA A 1 223 ? 13.742 -17.609 0.707 1 98.31 223 ALA A C 1
ATOM 1620 O O . ALA A 1 223 ? 14.594 -16.719 0.783 1 98.31 223 ALA A O 1
ATOM 1621 N N . GLY A 1 224 ? 13.586 -18.5 1.622 1 98.19 224 GLY A N 1
ATOM 1622 C CA . GLY A 1 224 ? 14.305 -18.406 2.883 1 98.19 224 GLY A CA 1
ATOM 1623 C C . GLY A 1 224 ? 15.758 -18.812 2.773 1 98.19 224 GLY A C 1
ATOM 1624 O O . GLY A 1 224 ? 16.609 -18.297 3.498 1 98.19 224 GLY A O 1
ATOM 1625 N N . LEU A 1 225 ? 16.016 -19.734 1.887 1 98.31 225 LEU A N 1
ATOM 1626 C CA . LEU A 1 225 ? 17.375 -20.25 1.758 1 98.31 225 LEU A CA 1
ATOM 1627 C C . LEU A 1 225 ? 18.078 -19.625 0.556 1 98.31 225 LEU A C 1
ATOM 1629 O O . LEU A 1 225 ? 19.25 -19.922 0.299 1 98.31 225 LEU A O 1
ATOM 1633 N N . ASP A 1 226 ? 17.406 -18.812 -0.109 1 98.44 226 ASP A N 1
ATOM 1634 C CA . ASP A 1 226 ? 17.922 -18.188 -1.328 1 98.44 226 ASP A CA 1
ATOM 1635 C C . ASP A 1 226 ? 18.422 -19.234 -2.311 1 98.44 226 ASP A C 1
ATOM 1637 O O . ASP A 1 226 ? 19.547 -19.141 -2.807 1 98.44 226 ASP A O 1
ATOM 1641 N N . ARG A 1 227 ? 17.516 -20.188 -2.607 1 98.69 227 ARG A N 1
ATOM 1642 C CA . ARG A 1 227 ? 17.891 -21.297 -3.5 1 98.69 227 ARG A CA 1
ATOM 1643 C C . ARG A 1 227 ? 16.734 -21.625 -4.449 1 98.69 227 ARG A C 1
ATOM 1645 O O . ARG A 1 227 ? 15.57 -21.422 -4.121 1 98.69 227 ARG A O 1
ATOM 1652 N N . VAL A 1 228 ? 17.109 -22.094 -5.617 1 98.94 228 VAL A N 1
ATOM 1653 C CA . VAL A 1 228 ? 16.188 -22.781 -6.508 1 98.94 228 VAL A CA 1
ATOM 1654 C C . VAL A 1 228 ? 16.562 -24.266 -6.594 1 98.94 228 VAL A C 1
ATOM 1656 O O . VAL A 1 228 ? 17.625 -24.609 -7.102 1 98.94 228 VAL A O 1
ATOM 1659 N N . TYR A 1 229 ? 15.648 -25.078 -6.113 1 98.88 229 TYR A N 1
ATOM 1660 C CA . TYR A 1 229 ? 15.891 -26.516 -6.07 1 98.88 229 TYR A CA 1
ATOM 1661 C C . TYR A 1 229 ? 15.422 -27.188 -7.355 1 98.88 229 TYR A C 1
ATOM 1663 O O . TYR A 1 229 ? 14.523 -26.688 -8.031 1 98.88 229 TYR A O 1
ATOM 1671 N N . VAL A 1 230 ? 16.094 -28.344 -7.629 1 98.88 230 VAL A N 1
ATOM 1672 C CA . VAL A 1 230 ? 15.766 -29.125 -8.82 1 98.88 230 VAL A CA 1
ATOM 1673 C C . VAL A 1 230 ? 15.703 -30.609 -8.469 1 98.88 230 VAL A C 1
ATOM 1675 O O . VAL A 1 230 ? 16.656 -31.156 -7.91 1 98.88 230 VAL A O 1
ATOM 1678 N N . TRP A 1 231 ? 14.594 -31.219 -8.789 1 98.81 231 TRP A N 1
ATOM 1679 C CA . TRP A 1 231 ? 14.375 -32.656 -8.625 1 98.81 231 TRP A CA 1
ATOM 1680 C C . TRP A 1 231 ? 13.859 -33.281 -9.914 1 98.81 231 TRP A C 1
ATOM 1682 O O . TRP A 1 231 ? 13.469 -32.562 -10.844 1 98.81 231 TRP A O 1
ATOM 1692 N N . THR A 1 232 ? 13.953 -34.562 -9.961 1 98.5 232 THR A N 1
ATOM 1693 C CA . THR A 1 232 ? 13.055 -35.312 -10.805 1 98.5 232 THR A CA 1
ATOM 1694 C C . THR A 1 232 ? 11.914 -35.906 -9.984 1 98.5 232 THR A C 1
ATOM 1696 O O . THR A 1 232 ? 12.031 -36.031 -8.758 1 98.5 232 THR A O 1
ATOM 1699 N N . LEU A 1 233 ? 10.844 -36.156 -10.68 1 97.94 233 LEU A N 1
ATOM 1700 C CA . LEU A 1 233 ? 9.719 -36.812 -10.023 1 97.94 233 LEU A CA 1
ATOM 1701 C C . LEU A 1 233 ? 9.531 -38.219 -10.562 1 97.94 233 LEU A C 1
ATOM 1703 O O . LEU A 1 233 ? 9.367 -38.438 -11.766 1 97.94 233 LEU A O 1
ATOM 1707 N N . ASP A 1 234 ? 9.602 -39.25 -9.664 1 97.69 234 ASP A N 1
ATOM 1708 C CA . ASP A 1 234 ? 9.141 -40.562 -10.016 1 97.69 234 ASP A CA 1
ATOM 1709 C C . ASP A 1 234 ? 7.617 -40.625 -10.117 1 97.69 234 ASP A C 1
ATOM 1711 O O . ASP A 1 234 ? 6.922 -40.688 -9.102 1 97.69 234 ASP A O 1
ATOM 1715 N N . THR A 1 235 ? 7.102 -40.719 -11.32 1 95.94 235 THR A N 1
ATOM 1716 C CA . THR A 1 235 ? 5.672 -40.531 -11.531 1 95.94 235 THR A CA 1
ATOM 1717 C C . THR A 1 235 ? 4.902 -41.781 -11.141 1 95.94 235 THR A C 1
ATOM 1719 O O . THR A 1 235 ? 3.668 -41.781 -11.125 1 95.94 235 THR A O 1
ATOM 1722 N N . HIS A 1 236 ? 5.57 -42.781 -10.867 1 96.19 236 HIS A N 1
ATOM 1723 C CA . HIS A 1 236 ? 4.898 -43.969 -10.359 1 96.19 236 HIS A CA 1
ATOM 1724 C C . HIS A 1 236 ? 4.785 -43.938 -8.844 1 96.19 236 HIS A C 1
ATOM 1726 O O . HIS A 1 236 ? 3.703 -44.156 -8.289 1 96.19 236 HIS A O 1
ATOM 1732 N N . ALA A 1 237 ? 5.855 -43.562 -8.18 1 97 237 ALA A N 1
ATOM 1733 C CA . ALA A 1 237 ? 5.902 -43.625 -6.723 1 97 237 ALA A CA 1
ATOM 1734 C C . ALA A 1 237 ? 5.492 -42.281 -6.129 1 97 237 ALA A C 1
ATOM 1736 O O . ALA A 1 237 ? 5.184 -42.188 -4.938 1 97 237 ALA A O 1
ATOM 1737 N N . GLY A 1 238 ? 5.535 -41.281 -6.902 1 98.12 238 GLY A N 1
ATOM 1738 C CA . GLY A 1 238 ? 5.262 -39.938 -6.398 1 98.12 238 GLY A CA 1
ATOM 1739 C C . GLY A 1 238 ? 6.328 -39.438 -5.457 1 98.12 238 GLY A C 1
ATOM 1740 O O . GLY A 1 238 ? 6.02 -38.875 -4.402 1 98.12 238 GLY A O 1
ATOM 1741 N N . ARG A 1 239 ? 7.531 -39.594 -5.824 1 98.56 239 ARG A N 1
ATOM 1742 C CA . ARG A 1 239 ? 8.648 -39.219 -4.977 1 98.56 239 ARG A CA 1
ATOM 1743 C C . ARG A 1 239 ? 9.609 -38.281 -5.73 1 98.56 239 ARG A C 1
ATOM 1745 O O . ARG A 1 239 ? 9.906 -38.531 -6.902 1 98.56 239 ARG A O 1
ATOM 1752 N N . LEU A 1 240 ? 10.023 -37.281 -5.039 1 98.69 240 LEU A N 1
ATOM 1753 C CA . LEU A 1 240 ? 11.031 -36.406 -5.598 1 98.69 240 LEU A CA 1
ATOM 1754 C C . LEU A 1 240 ? 12.438 -36.938 -5.371 1 98.69 240 LEU A C 1
ATOM 1756 O O . LEU A 1 240 ? 12.75 -37.438 -4.285 1 98.69 240 LEU A O 1
ATOM 1760 N N . VAL A 1 241 ? 13.211 -36.875 -6.391 1 98.25 241 VAL A N 1
ATOM 1761 C CA . VAL A 1 241 ? 14.617 -37.281 -6.34 1 98.25 241 VAL A CA 1
ATOM 1762 C C . VAL A 1 241 ? 15.5 -36.125 -6.762 1 98.25 241 VAL A C 1
ATOM 1764 O O . VAL A 1 241 ? 15.312 -35.531 -7.836 1 98.25 241 VAL A O 1
ATOM 1767 N N . PRO A 1 242 ? 16.484 -35.781 -5.941 1 98.12 242 PRO A N 1
ATOM 1768 C CA . PRO A 1 242 ? 17.344 -34.656 -6.32 1 98.12 242 PRO A CA 1
ATOM 1769 C C . PRO A 1 242 ? 18 -34.844 -7.68 1 98.12 242 PRO A C 1
ATOM 1771 O O . PRO A 1 242 ? 18.422 -35.938 -8.016 1 98.12 242 PRO A O 1
ATOM 1774 N N . ALA A 1 243 ? 18.016 -33.781 -8.391 1 98.06 243 ALA A N 1
ATOM 1775 C CA . ALA A 1 243 ? 18.797 -33.781 -9.625 1 98.06 243 ALA A CA 1
ATOM 1776 C C . ALA A 1 243 ? 20.281 -33.844 -9.328 1 98.06 243 ALA A C 1
ATOM 1778 O O . ALA A 1 243 ? 20.688 -33.812 -8.164 1 98.06 243 ALA A O 1
ATOM 1779 N N . LYS A 1 244 ? 21.109 -34 -10.438 1 97.12 244 LYS A N 1
ATOM 1780 C CA . LYS A 1 244 ? 22.547 -34.031 -10.273 1 97.12 244 LYS A CA 1
ATOM 1781 C C . LYS A 1 244 ? 23.047 -32.75 -9.562 1 97.12 244 LYS A C 1
ATOM 1783 O O . LYS A 1 244 ? 23.891 -32.844 -8.672 1 97.12 244 LYS A O 1
ATOM 1788 N N . THR A 1 245 ? 22.609 -31.688 -10.086 1 97.44 245 THR A N 1
ATOM 1789 C CA . THR A 1 245 ? 22.75 -30.438 -9.359 1 97.44 245 THR A CA 1
ATOM 1790 C C . THR A 1 245 ? 21.453 -30.078 -8.633 1 97.44 245 THR A C 1
ATOM 1792 O O . THR A 1 245 ? 20.516 -29.578 -9.242 1 97.44 245 THR A O 1
ATOM 1795 N N . PRO A 1 246 ? 21.406 -30.312 -7.445 1 97.94 246 PRO A N 1
ATOM 1796 C CA . PRO A 1 246 ? 20.125 -30.297 -6.746 1 97.94 246 PRO A CA 1
ATOM 1797 C C . PRO A 1 246 ? 19.578 -28.891 -6.523 1 97.94 246 PRO A C 1
ATOM 1799 O O . PRO A 1 246 ? 18.391 -28.734 -6.203 1 97.94 246 PRO A O 1
ATOM 1802 N N . PHE A 1 247 ? 20.469 -27.906 -6.527 1 98.44 247 PHE A N 1
ATOM 1803 C CA . PHE A 1 247 ? 20 -26.516 -6.441 1 98.44 247 PHE A CA 1
ATOM 1804 C C . PHE A 1 247 ? 21.062 -25.547 -6.949 1 98.44 247 PHE A C 1
ATOM 1806 O O . PHE A 1 247 ? 22.219 -25.922 -7.098 1 98.44 247 PHE A O 1
ATOM 1813 N N . ILE A 1 248 ? 20.609 -24.344 -7.25 1 98.56 248 ILE A N 1
ATOM 1814 C CA . ILE A 1 248 ? 21.516 -23.219 -7.41 1 98.56 248 ILE A CA 1
ATOM 1815 C C . ILE A 1 248 ? 21.281 -22.203 -6.297 1 98.56 248 ILE A C 1
ATOM 1817 O O . ILE A 1 248 ? 20.172 -22.094 -5.781 1 98.56 248 ILE A O 1
ATOM 1821 N N . ALA A 1 249 ? 22.359 -21.531 -5.945 1 98.06 249 ALA A N 1
ATOM 1822 C CA . ALA A 1 249 ? 22.266 -20.422 -4.996 1 98.06 249 ALA A CA 1
ATOM 1823 C C . ALA A 1 249 ? 21.969 -19.109 -5.711 1 98.06 249 ALA A C 1
ATOM 1825 O O . ALA A 1 249 ? 22.547 -18.828 -6.762 1 98.06 249 ALA A O 1
ATOM 1826 N N . MET A 1 250 ? 21.031 -18.469 -5.18 1 98.19 250 MET A N 1
ATOM 1827 C CA . MET A 1 250 ? 20.766 -17.094 -5.625 1 98.19 250 MET A CA 1
ATOM 1828 C C . MET A 1 250 ? 21.516 -16.094 -4.758 1 98.19 250 MET A C 1
ATOM 1830 O O . MET A 1 250 ? 22.172 -16.469 -3.785 1 98.19 250 MET A O 1
ATOM 1834 N N . THR A 1 251 ? 21.5 -14.789 -5.137 1 97.75 251 THR A N 1
ATOM 1835 C CA . THR A 1 251 ? 22.109 -13.758 -4.309 1 97.75 251 THR A CA 1
ATOM 1836 C C . THR A 1 251 ? 21.609 -13.852 -2.871 1 97.75 251 THR A C 1
ATOM 1838 O O . THR A 1 251 ? 20.406 -13.906 -2.633 1 97.75 251 THR A O 1
ATOM 1841 N N . PRO A 1 252 ? 22.578 -13.891 -1.91 1 97.81 252 PRO A N 1
ATOM 1842 C CA . PRO A 1 252 ? 22.125 -13.961 -0.517 1 97.81 252 PRO A CA 1
ATOM 1843 C C . PRO A 1 252 ? 21.188 -12.828 -0.144 1 97.81 252 PRO A C 1
ATOM 1845 O O . PRO A 1 252 ? 21.469 -11.656 -0.406 1 97.81 252 PRO A O 1
ATOM 1848 N N . GLY A 1 253 ? 20 -13.172 0.407 1 97.69 253 GLY A N 1
ATOM 1849 C CA . GLY A 1 253 ? 19 -12.203 0.835 1 97.69 253 GLY A CA 1
ATOM 1850 C C . GLY A 1 253 ? 18 -11.867 -0.247 1 97.69 253 GLY A C 1
ATOM 1851 O O . GLY A 1 253 ? 17.062 -11.094 -0.015 1 97.69 253 GLY A O 1
ATOM 1852 N N . SER A 1 254 ? 18.047 -12.453 -1.416 1 98 254 SER A N 1
ATOM 1853 C CA . SER A 1 254 ? 17.219 -12.055 -2.555 1 98 254 SER A CA 1
ATOM 1854 C C . SER A 1 254 ? 15.812 -12.609 -2.436 1 98 254 SER A C 1
ATOM 1856 O O . SER A 1 254 ? 14.859 -12.016 -2.949 1 98 254 SER A O 1
ATOM 1858 N N . ALA A 1 255 ? 15.695 -13.82 -1.83 1 98.44 255 ALA A N 1
ATOM 1859 C CA . ALA A 1 255 ? 14.414 -14.484 -1.626 1 98.44 255 ALA A CA 1
ATOM 1860 C C . ALA A 1 255 ? 13.758 -14.836 -2.959 1 98.44 255 ALA A C 1
ATOM 1862 O O . ALA A 1 255 ? 12.688 -14.305 -3.291 1 98.44 255 ALA A O 1
ATOM 1863 N N . PRO A 1 256 ? 14.367 -15.789 -3.691 1 98.69 256 PRO A N 1
ATOM 1864 C CA . PRO A 1 256 ? 13.664 -16.219 -4.906 1 98.69 256 PRO A CA 1
ATOM 1865 C C . PRO A 1 256 ? 12.234 -16.688 -4.629 1 98.69 256 PRO A C 1
ATOM 1867 O O . PRO A 1 256 ? 12.023 -17.578 -3.812 1 98.69 256 PRO A O 1
ATOM 1870 N N . ARG A 1 257 ? 11.32 -16.062 -5.32 1 98.69 257 ARG A N 1
ATOM 1871 C CA . ARG A 1 257 ? 9.906 -16.219 -5 1 98.69 257 ARG A CA 1
ATOM 1872 C C . ARG A 1 257 ? 9.195 -17.047 -6.059 1 98.69 257 ARG A C 1
ATOM 1874 O O . ARG A 1 257 ? 8.484 -18.016 -5.73 1 98.69 257 ARG A O 1
ATOM 1881 N N . HIS A 1 258 ? 9.273 -16.672 -7.312 1 98.88 258 HIS A N 1
ATOM 1882 C CA . HIS A 1 258 ? 8.602 -17.312 -8.445 1 98.88 258 HIS A CA 1
ATOM 1883 C C . HIS A 1 258 ? 9.523 -17.375 -9.656 1 98.88 258 HIS A C 1
ATOM 1885 O O . HIS A 1 258 ? 10.539 -16.672 -9.711 1 98.88 258 HIS A O 1
ATOM 1891 N N . PHE A 1 259 ? 9.172 -18.266 -10.586 1 98.88 259 PHE A N 1
ATOM 1892 C CA . PHE A 1 259 ? 9.883 -18.312 -11.859 1 98.88 259 PHE A CA 1
ATOM 1893 C C . PHE A 1 259 ? 8.914 -18.531 -13.008 1 98.88 259 PHE A C 1
ATOM 1895 O O . PHE A 1 259 ? 7.758 -18.922 -12.789 1 98.88 259 PHE A O 1
ATOM 1902 N N . ALA A 1 260 ? 9.383 -18.25 -14.219 1 98.75 260 ALA A N 1
ATOM 1903 C CA . ALA A 1 260 ? 8.688 -18.531 -15.469 1 98.75 260 ALA A CA 1
ATOM 1904 C C . ALA A 1 260 ? 9.625 -19.156 -16.5 1 98.75 260 ALA A C 1
ATOM 1906 O O . ALA A 1 260 ? 10.766 -18.703 -16.656 1 98.75 260 ALA A O 1
ATOM 1907 N N . PHE A 1 261 ? 9.125 -20.188 -17.141 1 98.5 261 PHE A N 1
ATOM 1908 C CA . PHE A 1 261 ? 9.859 -20.812 -18.25 1 98.5 261 PHE A CA 1
ATOM 1909 C C . PHE A 1 261 ? 9.406 -20.25 -19.578 1 98.5 261 PHE A C 1
ATOM 1911 O O . PHE A 1 261 ? 8.234 -19.906 -19.766 1 98.5 261 PHE A O 1
ATOM 1918 N N . ASN A 1 262 ? 10.367 -20.156 -20.484 1 97.88 262 ASN A N 1
ATOM 1919 C CA . ASN A 1 262 ? 9.898 -20 -21.859 1 97.88 262 ASN A CA 1
ATOM 1920 C C . ASN A 1 262 ? 9.281 -21.281 -22.391 1 97.88 262 ASN A C 1
ATOM 1922 O O . ASN A 1 262 ? 9.383 -22.344 -21.766 1 97.88 262 ASN A O 1
ATOM 1926 N N . GLU A 1 263 ? 8.672 -21.188 -23.516 1 95.44 263 GLU A N 1
ATOM 1927 C CA . GLU A 1 263 ? 7.902 -22.297 -24.062 1 95.44 263 GLU A CA 1
ATOM 1928 C C . GLU A 1 263 ? 8.789 -23.516 -24.312 1 95.44 263 GLU A C 1
ATOM 1930 O O . GLU A 1 263 ? 8.398 -24.641 -24.047 1 95.44 263 GLU A O 1
ATOM 1935 N N . LYS A 1 264 ? 10.008 -23.281 -24.734 1 95.31 264 LYS A N 1
ATOM 1936 C CA . LYS A 1 264 ? 10.922 -24.359 -25.094 1 95.31 264 LYS A CA 1
ATOM 1937 C C . LYS A 1 264 ? 11.539 -25 -23.859 1 95.31 264 LYS A C 1
ATOM 1939 O O . LYS A 1 264 ? 12.141 -26.078 -23.953 1 95.31 264 LYS A O 1
ATOM 1944 N N . GLY A 1 265 ? 11.398 -24.344 -22.797 1 97.69 265 GLY A N 1
ATOM 1945 C CA . GLY A 1 265 ? 12 -24.859 -21.578 1 97.69 265 GLY A CA 1
ATOM 1946 C C . GLY A 1 265 ? 13.508 -24.719 -21.562 1 97.69 265 GLY A C 1
ATOM 1947 O O . GLY A 1 265 ? 14.203 -25.547 -20.953 1 97.69 265 GLY A O 1
ATOM 1948 N N . THR A 1 266 ? 14.031 -23.766 -22.266 1 98.25 266 THR A N 1
ATOM 1949 C CA . THR A 1 266 ? 15.477 -23.594 -22.344 1 98.25 266 THR A CA 1
ATOM 1950 C C . THR A 1 266 ? 15.922 -22.359 -21.578 1 98.25 266 THR A C 1
ATOM 1952 O O . THR A 1 266 ? 17.109 -22.141 -21.359 1 98.25 266 THR A O 1
ATOM 1955 N N . MET A 1 267 ? 14.977 -21.5 -21.266 1 98.69 267 MET A N 1
ATOM 1956 C CA . MET A 1 267 ? 15.211 -20.344 -20.422 1 98.69 267 MET A CA 1
ATOM 1957 C C . MET A 1 267 ? 14.289 -20.344 -19.203 1 98.69 267 MET A C 1
ATOM 1959 O O . MET A 1 267 ? 13.133 -20.766 -19.297 1 98.69 267 MET A O 1
ATOM 1963 N N . ILE A 1 268 ? 14.836 -19.875 -18.125 1 98.88 268 ILE A N 1
ATOM 1964 C CA . ILE A 1 268 ? 14.055 -19.672 -16.906 1 98.88 268 ILE A CA 1
ATOM 1965 C C . ILE A 1 268 ? 14.328 -18.281 -16.344 1 98.88 268 ILE A C 1
ATOM 1967 O O . ILE A 1 268 ? 15.469 -17.812 -16.359 1 98.88 268 ILE A O 1
ATOM 1971 N N . TYR A 1 269 ? 13.32 -17.594 -16.016 1 98.94 269 TYR A N 1
ATOM 1972 C CA . TYR A 1 269 ? 13.383 -16.281 -15.359 1 98.94 269 TYR A CA 1
ATOM 1973 C C . TYR A 1 269 ? 12.969 -16.375 -13.898 1 98.94 269 TYR A C 1
ATOM 1975 O O . TYR A 1 269 ? 11.812 -16.703 -13.594 1 98.94 269 TYR A O 1
ATOM 1983 N N . ILE A 1 270 ? 13.906 -16.094 -13.008 1 98.94 270 ILE A N 1
ATOM 1984 C CA . ILE A 1 270 ? 13.711 -16.281 -11.578 1 98.94 270 ILE A CA 1
ATOM 1985 C C . ILE A 1 270 ? 13.586 -14.93 -10.883 1 98.94 270 ILE A C 1
ATOM 1987 O O . ILE A 1 270 ? 14.492 -14.094 -10.961 1 98.94 270 ILE A O 1
ATOM 1991 N N . LEU A 1 271 ? 12.5 -14.766 -10.219 1 98.88 271 LEU A N 1
ATOM 1992 C CA . LEU A 1 271 ? 12.188 -13.492 -9.57 1 98.88 271 LEU A CA 1
ATOM 1993 C C . LEU A 1 271 ? 12.641 -13.508 -8.109 1 98.88 271 LEU A C 1
ATOM 1995 O O . LEU A 1 271 ? 12.273 -14.414 -7.352 1 98.88 271 LEU A O 1
ATOM 1999 N N . GLY A 1 272 ? 13.477 -12.531 -7.785 1 98.5 272 GLY A N 1
ATOM 2000 C CA . GLY A 1 272 ? 13.789 -12.266 -6.391 1 98.5 272 GLY A CA 1
ATOM 2001 C C . GLY A 1 272 ? 12.867 -11.242 -5.758 1 98.5 272 GLY A C 1
ATOM 2002 O O . GLY A 1 272 ? 12.812 -10.086 -6.195 1 98.5 272 GLY A O 1
ATOM 2003 N N . GLU A 1 273 ? 12.203 -11.656 -4.695 1 98.25 273 GLU A N 1
ATOM 2004 C CA . GLU A 1 273 ? 11.219 -10.805 -4.035 1 98.25 273 GLU A CA 1
ATOM 2005 C C . GLU A 1 273 ? 11.891 -9.617 -3.338 1 98.25 273 GLU A C 1
ATOM 2007 O O . GLU A 1 273 ? 11.508 -8.469 -3.551 1 98.25 273 GLU A O 1
ATOM 2012 N N . GLN A 1 274 ? 12.852 -9.898 -2.551 1 97.44 274 GLN A N 1
ATOM 2013 C CA . GLN A 1 274 ? 13.414 -8.898 -1.651 1 97.44 274 GLN A CA 1
ATOM 2014 C C . GLN A 1 274 ? 14.273 -7.895 -2.414 1 97.44 274 GLN A C 1
ATOM 2016 O O . GLN A 1 274 ? 14.211 -6.691 -2.156 1 97.44 274 GLN A O 1
ATOM 2021 N N . ASP A 1 275 ? 15.062 -8.414 -3.357 1 97.19 275 ASP A N 1
ATOM 2022 C CA . ASP A 1 275 ? 15.961 -7.496 -4.047 1 97.19 275 ASP A CA 1
ATOM 2023 C C . ASP A 1 275 ? 15.305 -6.926 -5.305 1 97.19 275 ASP A C 1
ATOM 2025 O O . ASP A 1 275 ? 15.883 -6.074 -5.98 1 97.19 275 ASP A O 1
ATOM 2029 N N . SER A 1 276 ? 14.109 -7.367 -5.605 1 97.88 276 SER A N 1
ATOM 2030 C CA . SER A 1 276 ? 13.344 -6.879 -6.746 1 97.88 276 SER A CA 1
ATOM 2031 C C . SER A 1 276 ? 14.164 -6.957 -8.031 1 97.88 276 SER A C 1
ATOM 2033 O O . SER A 1 276 ? 14.289 -5.969 -8.758 1 97.88 276 SER A O 1
ATOM 2035 N N . LYS A 1 277 ? 14.555 -8.18 -8.344 1 98.5 277 LYS A N 1
ATOM 2036 C CA . LYS A 1 277 ? 15.312 -8.469 -9.562 1 98.5 277 LYS A CA 1
ATOM 2037 C C . LYS A 1 277 ? 14.836 -9.758 -10.211 1 98.5 277 LYS A C 1
ATOM 2039 O O . LYS A 1 277 ? 14.203 -10.594 -9.562 1 98.5 277 LYS A O 1
ATOM 2044 N N . VAL A 1 278 ? 15.133 -9.82 -11.477 1 98.88 278 VAL A N 1
ATOM 2045 C CA . VAL A 1 278 ? 14.938 -11.062 -12.227 1 98.88 278 VAL A CA 1
ATOM 2046 C C . VAL A 1 278 ? 16.281 -11.609 -12.688 1 98.88 278 VAL A C 1
ATOM 2048 O O . VAL A 1 278 ? 17.094 -10.867 -13.242 1 98.88 278 VAL A O 1
ATOM 2051 N N . VAL A 1 279 ? 16.484 -12.836 -12.398 1 98.88 279 VAL A N 1
ATOM 2052 C CA . VAL A 1 279 ? 17.625 -13.555 -12.953 1 98.88 279 VAL A CA 1
ATOM 2053 C C . VAL A 1 279 ? 17.188 -14.336 -14.195 1 98.88 279 VAL A C 1
ATOM 2055 O O . VAL A 1 279 ? 16.391 -15.273 -14.102 1 98.88 279 VAL A O 1
ATOM 2058 N N . ALA A 1 280 ? 17.734 -13.883 -15.32 1 98.94 280 ALA A N 1
ATOM 2059 C CA . ALA A 1 280 ? 17.594 -14.672 -16.547 1 98.94 280 ALA A CA 1
ATOM 2060 C C . ALA A 1 280 ? 18.672 -15.758 -16.609 1 98.94 280 ALA A C 1
ATOM 2062 O O . ALA A 1 280 ? 19.859 -15.477 -16.5 1 98.94 280 ALA A O 1
ATOM 2063 N N . ALA A 1 281 ? 18.203 -17 -16.828 1 98.94 281 ALA A N 1
ATOM 2064 C CA . ALA A 1 281 ? 19.141 -18.109 -16.828 1 98.94 281 ALA A CA 1
ATOM 2065 C C . ALA A 1 281 ? 18.797 -19.125 -17.938 1 98.94 281 ALA A C 1
ATOM 2067 O O . ALA A 1 281 ? 17.625 -19.281 -18.297 1 98.94 281 ALA A O 1
ATOM 2068 N N . THR A 1 282 ? 19.797 -19.781 -18.406 1 98.75 282 THR A N 1
ATOM 2069 C CA . THR A 1 282 ? 19.547 -20.938 -19.266 1 98.75 282 THR A CA 1
ATOM 2070 C C . THR A 1 282 ? 19.188 -22.156 -18.422 1 98.75 282 THR A C 1
ATOM 2072 O O . THR A 1 282 ? 19.641 -22.281 -17.281 1 98.75 282 THR A O 1
ATOM 2075 N N . PHE A 1 283 ? 18.391 -22.969 -18.984 1 98.75 283 PHE A N 1
ATOM 2076 C CA . PHE A 1 283 ? 17.984 -24.234 -18.391 1 98.75 283 PHE A CA 1
ATOM 2077 C C . PHE A 1 283 ? 18.234 -25.375 -19.375 1 98.75 283 PHE A C 1
ATOM 2079 O O . PHE A 1 283 ? 17.828 -25.312 -20.531 1 98.75 283 PHE A O 1
ATOM 2086 N N . ASN A 1 284 ? 18.938 -26.375 -18.953 1 98.38 284 ASN A N 1
ATOM 2087 C CA . ASN A 1 284 ? 19.125 -27.578 -19.766 1 98.38 284 ASN A CA 1
ATOM 2088 C C . ASN A 1 284 ? 18.047 -28.609 -19.5 1 98.38 284 ASN A C 1
ATOM 2090 O O . ASN A 1 284 ? 18.047 -29.266 -18.453 1 98.38 284 ASN A O 1
ATOM 2094 N N . PRO A 1 285 ? 17.172 -28.812 -20.406 1 97.19 285 PRO A N 1
ATOM 2095 C CA . PRO A 1 285 ? 16.031 -29.703 -20.141 1 97.19 285 PRO A CA 1
ATOM 2096 C C . PRO A 1 285 ? 16.453 -31.156 -20.016 1 97.19 285 PRO A C 1
ATOM 2098 O O . PRO A 1 285 ? 15.641 -32 -19.609 1 97.19 285 PRO A O 1
ATOM 2101 N N . GLN A 1 286 ? 17.656 -31.5 -20.312 1 96.88 286 GLN A N 1
ATOM 2102 C CA . GLN A 1 286 ? 18.141 -32.875 -20.203 1 96.88 286 GLN A CA 1
ATOM 2103 C C . GLN A 1 286 ? 18.766 -33.125 -18.828 1 96.88 286 GLN A C 1
ATOM 2105 O O . GLN A 1 286 ? 18.641 -34.219 -18.281 1 96.88 286 GLN A O 1
ATOM 2110 N N . THR A 1 287 ? 19.391 -32.094 -18.312 1 97.5 287 THR A N 1
ATOM 2111 C CA . THR A 1 287 ? 20.172 -32.312 -17.094 1 97.5 287 THR A CA 1
ATOM 2112 C C . THR A 1 287 ? 19.531 -31.578 -15.914 1 97.5 287 THR A C 1
ATOM 2114 O O . THR A 1 287 ? 19.859 -31.875 -14.758 1 97.5 287 THR A O 1
ATOM 2117 N N . GLY A 1 288 ? 18.719 -30.625 -16.219 1 98.19 288 GLY A N 1
ATOM 2118 C CA . GLY A 1 288 ? 18.125 -29.828 -15.156 1 98.19 288 GLY A CA 1
ATOM 2119 C C . GLY A 1 288 ? 19.031 -28.688 -14.695 1 98.19 288 GLY A C 1
ATOM 2120 O O . GLY A 1 288 ? 18.703 -27.984 -13.734 1 98.19 288 GLY A O 1
ATOM 2121 N N . GLU A 1 289 ? 20.125 -28.438 -15.375 1 98.44 289 GLU A N 1
ATOM 2122 C CA . GLU A 1 289 ? 21.094 -27.438 -14.969 1 98.44 289 GLU A CA 1
ATOM 2123 C C . GLU A 1 289 ? 20.562 -26.031 -15.25 1 98.44 289 GLU A C 1
ATOM 2125 O O . GLU A 1 289 ? 20.031 -25.766 -16.328 1 98.44 289 GLU A O 1
ATOM 2130 N N . ILE A 1 290 ? 20.719 -25.172 -14.281 1 98.81 290 ILE A N 1
ATOM 2131 C CA . ILE A 1 290 ? 20.391 -23.766 -14.398 1 98.81 290 ILE A CA 1
ATOM 2132 C C . ILE A 1 290 ? 21.672 -22.922 -14.406 1 98.81 290 ILE A C 1
ATOM 2134 O O . ILE A 1 290 ? 22.484 -23.031 -13.492 1 98.81 290 ILE A O 1
ATOM 2138 N N . VAL A 1 291 ? 21.828 -22.062 -15.398 1 98.69 291 VAL A N 1
ATOM 2139 C CA . VAL A 1 291 ? 23.016 -21.219 -15.469 1 98.69 291 VAL A CA 1
ATOM 2140 C C . VAL A 1 291 ? 22.594 -19.75 -15.609 1 98.69 291 VAL A C 1
ATOM 2142 O O . VAL A 1 291 ? 22.156 -19.328 -16.672 1 98.69 291 VAL A O 1
ATOM 2145 N N . PRO A 1 292 ? 22.766 -18.969 -14.547 1 98.62 292 PRO A N 1
ATOM 2146 C CA . PRO A 1 292 ? 22.422 -17.547 -14.633 1 98.62 292 PRO A CA 1
ATOM 2147 C C . PRO A 1 292 ? 23.188 -16.812 -15.734 1 98.62 292 PRO A C 1
ATOM 2149 O O . PRO A 1 292 ? 24.375 -17.047 -15.914 1 98.62 292 PRO A O 1
ATOM 2152 N N . GLN A 1 293 ? 22.453 -15.914 -16.453 1 98.62 293 GLN A N 1
ATOM 2153 C CA . GLN A 1 293 ? 23.047 -15.148 -17.547 1 98.62 293 GLN A CA 1
ATOM 2154 C C . GLN A 1 293 ? 23.031 -13.656 -17.234 1 98.62 293 GLN A C 1
ATOM 2156 O O . GLN A 1 293 ? 23.938 -12.93 -17.656 1 98.62 293 GLN A O 1
ATOM 2161 N N . GLN A 1 294 ? 22 -13.172 -16.578 1 98.5 294 GLN A N 1
ATOM 2162 C CA . GLN A 1 294 ? 21.766 -11.758 -16.344 1 98.5 294 GLN A CA 1
ATOM 2163 C C . GLN A 1 294 ? 20.922 -11.547 -15.086 1 98.5 294 GLN A C 1
ATOM 2165 O O . GLN A 1 294 ? 20.047 -12.359 -14.781 1 98.5 294 GLN A O 1
ATOM 2170 N N . THR A 1 295 ? 21.25 -10.562 -14.375 1 98.44 295 THR A N 1
ATOM 2171 C CA . THR A 1 295 ? 20.375 -10.07 -13.312 1 98.44 295 THR A CA 1
ATOM 2172 C C . THR A 1 295 ? 19.938 -8.641 -13.602 1 98.44 295 THR A C 1
ATOM 2174 O O . THR A 1 295 ? 20.766 -7.766 -13.875 1 98.44 295 THR A O 1
ATOM 2177 N N . VAL A 1 296 ? 18.641 -8.414 -13.57 1 98.44 296 VAL A N 1
ATOM 2178 C CA . VAL A 1 296 ? 18.125 -7.098 -13.938 1 98.44 296 VAL A CA 1
ATOM 2179 C C . VAL A 1 296 ? 17.109 -6.629 -12.898 1 98.44 296 VAL A C 1
ATOM 2181 O O . VAL A 1 296 ? 16.312 -7.426 -12.398 1 98.44 296 VAL A O 1
ATOM 2184 N N . SER A 1 297 ? 17.125 -5.363 -12.617 1 98.31 297 SER A N 1
ATOM 2185 C CA . SER A 1 297 ? 16.219 -4.77 -11.656 1 98.31 297 SER A CA 1
ATOM 2186 C C . SER A 1 297 ? 14.805 -4.652 -12.234 1 98.31 297 SER A C 1
ATOM 2188 O O . SER A 1 297 ? 14.641 -4.352 -13.422 1 98.31 297 SER A O 1
ATOM 2190 N N . THR A 1 298 ? 13.805 -4.871 -11.367 1 98.25 298 THR A N 1
ATOM 2191 C CA . THR A 1 298 ? 12.422 -4.727 -11.789 1 98.25 298 THR A CA 1
ATOM 2192 C C . THR A 1 298 ? 11.922 -3.305 -11.531 1 98.25 298 THR A C 1
ATOM 2194 O O . THR A 1 298 ? 10.766 -2.988 -11.805 1 98.25 298 THR A O 1
ATOM 2197 N N . VAL A 1 299 ? 12.688 -2.428 -10.984 1 97.25 299 VAL A N 1
ATOM 2198 C CA . VAL A 1 299 ? 12.375 -1.018 -10.781 1 97.25 299 VAL A CA 1
ATOM 2199 C C . VAL A 1 299 ? 13.414 -0.15 -11.484 1 97.25 299 VAL A C 1
ATOM 2201 O O . VAL A 1 299 ? 14.531 -0.602 -11.758 1 97.25 299 VAL A O 1
ATOM 2204 N N . THR A 1 300 ? 13.109 1.08 -11.789 1 94.56 300 THR A N 1
ATOM 2205 C CA . THR A 1 300 ? 14.008 2.016 -12.453 1 94.56 300 THR A CA 1
ATOM 2206 C C . THR A 1 300 ? 15.234 2.299 -11.594 1 94.56 300 THR A C 1
ATOM 2208 O O . THR A 1 300 ? 15.188 2.17 -10.367 1 94.56 300 THR A O 1
ATOM 2211 N N . PRO A 1 301 ? 16.281 2.725 -12.273 1 94.25 301 PRO A N 1
ATOM 2212 C CA . PRO A 1 301 ? 17.484 3.078 -11.516 1 94.25 301 PRO A CA 1
ATOM 2213 C C . PRO A 1 301 ? 17.266 4.281 -10.602 1 94.25 301 PRO A C 1
ATOM 2215 O O . PRO A 1 301 ? 18.047 4.496 -9.664 1 94.25 301 PRO A O 1
ATOM 2218 N N . HIS A 1 302 ? 16.25 5.047 -10.758 1 94.31 302 HIS A N 1
ATOM 2219 C CA . HIS A 1 302 ? 15.953 6.219 -9.945 1 94.31 302 HIS A CA 1
ATOM 2220 C C . HIS A 1 302 ? 15.258 5.824 -8.648 1 94.31 302 HIS A C 1
ATOM 2222 O O . HIS A 1 302 ? 15.234 6.602 -7.688 1 94.31 302 HIS A O 1
ATOM 2228 N N . PHE A 1 303 ? 14.758 4.699 -8.68 1 96.38 303 PHE A N 1
ATOM 2229 C CA . PHE A 1 303 ? 13.898 4.309 -7.562 1 96.38 303 PHE A CA 1
ATOM 2230 C C . PHE A 1 303 ? 14.695 4.242 -6.266 1 96.38 303 PHE A C 1
ATOM 2232 O O . PHE A 1 303 ? 15.812 3.709 -6.238 1 96.38 303 PHE A O 1
ATOM 2239 N N . ARG A 1 304 ? 14.125 4.816 -5.207 1 96.88 304 ARG A N 1
ATOM 2240 C CA . ARG A 1 304 ? 14.586 4.684 -3.826 1 96.88 304 ARG A CA 1
ATOM 2241 C C . ARG A 1 304 ? 13.406 4.457 -2.883 1 96.88 304 ARG A C 1
ATOM 2243 O O . ARG A 1 304 ? 12.398 5.152 -2.963 1 96.88 304 ARG A O 1
ATOM 2250 N N . GLY A 1 305 ? 13.625 3.463 -1.965 1 97.44 305 GLY A N 1
ATOM 2251 C CA . GLY A 1 305 ? 12.57 3.131 -1.021 1 97.44 305 GLY A CA 1
ATOM 2252 C C . GLY A 1 305 ? 12.281 1.644 -0.951 1 97.44 305 GLY A C 1
ATOM 2253 O O . GLY A 1 305 ? 13.008 0.836 -1.539 1 97.44 305 GLY A O 1
ATOM 2254 N N . SER A 1 306 ? 11.234 1.305 -0.212 1 97 306 SER A N 1
ATOM 2255 C CA . SER A 1 306 ? 10.883 -0.096 -0.012 1 97 306 SER A CA 1
ATOM 2256 C C . SER A 1 306 ? 10.055 -0.628 -1.179 1 97 306 SER A C 1
ATOM 2258 O O . SER A 1 306 ? 9.133 0.042 -1.65 1 97 306 SER A O 1
ATOM 2260 N N . THR A 1 307 ? 10.367 -1.807 -1.615 1 96.88 307 THR A N 1
ATOM 2261 C CA . THR A 1 307 ? 9.641 -2.551 -2.637 1 96.88 307 THR A CA 1
ATOM 2262 C C . THR A 1 307 ? 9.852 -4.051 -2.471 1 96.88 307 THR A C 1
ATOM 2264 O O . THR A 1 307 ? 10.859 -4.48 -1.904 1 96.88 307 THR A O 1
ATOM 2267 N N . LEU A 1 308 ? 8.875 -4.824 -2.848 1 97.25 308 LEU A N 1
ATOM 2268 C CA . LEU A 1 308 ? 8.914 -6.281 -2.943 1 97.25 308 LEU A CA 1
ATOM 2269 C C . LEU A 1 308 ? 8.32 -6.754 -4.266 1 97.25 308 LEU A C 1
ATOM 2271 O O . LEU A 1 308 ? 7.16 -6.461 -4.566 1 97.25 308 LEU A O 1
ATOM 2275 N N . ALA A 1 309 ? 9.125 -7.441 -5.004 1 98.12 309 ALA A N 1
ATOM 2276 C CA . ALA A 1 309 ? 8.562 -8.047 -6.207 1 98.12 309 ALA A CA 1
ATOM 2277 C C . ALA A 1 309 ? 7.676 -9.234 -5.859 1 98.12 309 ALA A C 1
ATOM 2279 O O . ALA A 1 309 ? 7.867 -9.883 -4.824 1 98.12 309 ALA A O 1
ATOM 2280 N N . ALA A 1 310 ? 6.668 -9.539 -6.746 1 98 310 ALA A N 1
ATOM 2281 C CA . ALA A 1 310 ? 5.699 -10.547 -6.328 1 98 310 ALA A CA 1
ATOM 2282 C C . ALA A 1 310 ? 5.414 -11.539 -7.453 1 98 310 ALA A C 1
ATOM 2284 O O . ALA A 1 310 ? 5.828 -12.695 -7.398 1 98 310 ALA A O 1
ATOM 2285 N N . GLY A 1 311 ? 4.691 -11.109 -8.492 1 98.06 311 GLY A N 1
ATOM 2286 C CA . GLY A 1 311 ? 4.336 -11.984 -9.602 1 98.06 311 GLY A CA 1
ATOM 2287 C C . GLY A 1 311 ? 5.246 -11.836 -10.805 1 98.06 311 GLY A C 1
ATOM 2288 O O . GLY A 1 311 ? 5.812 -10.758 -11.023 1 98.06 311 GLY A O 1
ATOM 2289 N N . ILE A 1 312 ? 5.383 -12.898 -11.555 1 98.75 312 ILE A N 1
ATOM 2290 C CA . ILE A 1 312 ? 6.16 -12.922 -12.789 1 98.75 312 ILE A CA 1
ATOM 2291 C C . ILE A 1 312 ? 5.391 -13.688 -13.867 1 98.75 312 ILE A C 1
ATOM 2293 O O . ILE A 1 312 ? 4.871 -14.773 -13.609 1 98.75 312 ILE A O 1
ATOM 2297 N N . LEU A 1 313 ? 5.281 -13.094 -15.031 1 98.12 313 LEU A N 1
ATOM 2298 C CA . LEU A 1 313 ? 4.512 -13.672 -16.125 1 98.12 313 LEU A CA 1
ATOM 2299 C C . LEU A 1 313 ? 5.207 -13.438 -17.469 1 98.12 313 LEU A C 1
ATOM 2301 O O . LEU A 1 313 ? 5.512 -12.297 -17.812 1 98.12 313 LEU A O 1
ATOM 2305 N N . LEU A 1 314 ? 5.496 -14.492 -18.125 1 98.06 314 LEU A N 1
ATOM 2306 C CA . LEU A 1 314 ? 5.953 -14.383 -19.5 1 98.06 314 LEU A CA 1
ATOM 2307 C C . LEU A 1 314 ? 4.77 -14.328 -20.469 1 98.06 314 LEU A C 1
ATOM 2309 O O . LEU A 1 314 ? 3.812 -15.086 -20.328 1 98.06 314 LEU A O 1
ATOM 2313 N N . SER A 1 315 ? 4.863 -13.375 -21.422 1 97.12 315 SER A N 1
ATOM 2314 C CA . SER A 1 315 ? 3.791 -13.266 -22.406 1 97.12 315 SER A CA 1
ATOM 2315 C C . SER A 1 315 ? 3.66 -14.547 -23.219 1 97.12 315 SER A C 1
ATOM 2317 O O . SER A 1 315 ? 4.609 -15.328 -23.312 1 97.12 315 SER A O 1
ATOM 2319 N N . PRO A 1 316 ? 2.473 -14.781 -23.797 1 93.12 316 PRO A N 1
ATOM 2320 C CA . PRO A 1 316 ? 2.234 -16.031 -24.531 1 93.12 316 PRO A CA 1
ATOM 2321 C C . PRO A 1 316 ? 3.248 -16.266 -25.656 1 93.12 316 PRO A C 1
ATOM 2323 O O . PRO A 1 316 ? 3.635 -17.406 -25.922 1 93.12 316 PRO A O 1
ATOM 2326 N N . GLN A 1 317 ? 3.723 -15.211 -26.25 1 92.62 317 GLN A N 1
ATOM 2327 C CA . GLN A 1 317 ? 4.66 -15.367 -27.359 1 92.62 317 GLN A CA 1
ATOM 2328 C C . GLN A 1 317 ? 6.102 -15.297 -26.875 1 92.62 317 GLN A C 1
ATOM 2330 O O . GLN A 1 317 ? 7.039 -15.383 -27.672 1 92.62 317 GLN A O 1
ATOM 2335 N N . GLY A 1 318 ? 6.281 -15.062 -25.656 1 96.69 318 GLY A N 1
ATOM 2336 C CA . GLY A 1 318 ? 7.602 -15.078 -25.047 1 96.69 318 GLY A CA 1
ATOM 2337 C C . GLY A 1 318 ? 8.406 -13.828 -25.328 1 96.69 318 GLY A C 1
ATOM 2338 O O . GLY A 1 318 ? 9.625 -13.812 -25.125 1 96.69 318 GLY A O 1
ATOM 2339 N N . ARG A 1 319 ? 7.777 -12.773 -25.766 1 97.19 319 ARG A N 1
ATOM 2340 C CA . ARG A 1 319 ? 8.5 -11.578 -26.203 1 97.19 319 ARG A CA 1
ATOM 2341 C C . ARG A 1 319 ? 8.57 -10.547 -25.078 1 97.19 319 ARG A C 1
ATOM 2343 O O . ARG A 1 319 ? 9.375 -9.609 -25.156 1 97.19 319 ARG A O 1
ATOM 2350 N N . TYR A 1 320 ? 7.73 -10.703 -24.141 1 98.06 320 TYR A N 1
ATOM 2351 C CA . TYR A 1 320 ? 7.711 -9.766 -23.031 1 98.06 320 TYR A CA 1
ATOM 2352 C C . TYR A 1 320 ? 7.527 -10.492 -21.703 1 98.06 320 TYR A C 1
ATOM 2354 O O . TYR A 1 320 ? 6.887 -11.547 -21.656 1 98.06 320 TYR A O 1
ATOM 2362 N N . LEU A 1 321 ? 8.148 -9.977 -20.703 1 98.62 321 LEU A N 1
ATOM 2363 C CA . LEU A 1 321 ? 8.039 -10.453 -19.328 1 98.62 321 LEU A CA 1
ATOM 2364 C C . LEU A 1 321 ? 7.508 -9.359 -18.406 1 98.62 321 LEU A C 1
ATOM 2366 O O . LEU A 1 321 ? 7.957 -8.211 -18.484 1 98.62 321 LEU A O 1
ATOM 2370 N N . TYR A 1 322 ? 6.52 -9.672 -17.625 1 98.69 322 TYR A N 1
ATOM 2371 C CA . TYR A 1 322 ? 5.926 -8.711 -16.703 1 98.69 322 TYR A CA 1
ATOM 2372 C C . TYR A 1 322 ? 6.16 -9.133 -15.25 1 98.69 322 TYR A C 1
ATOM 2374 O O . TYR A 1 322 ? 6.102 -10.32 -14.93 1 98.69 322 TYR A O 1
ATOM 2382 N N . VAL A 1 323 ? 6.453 -8.164 -14.422 1 98.69 323 VAL A N 1
ATOM 2383 C CA . VAL A 1 323 ? 6.656 -8.375 -12.992 1 98.69 323 VAL A CA 1
ATOM 2384 C C . VAL A 1 323 ? 5.859 -7.344 -12.203 1 98.69 323 VAL A C 1
ATOM 2386 O O . VAL A 1 323 ? 5.82 -6.164 -12.562 1 98.69 323 VAL A O 1
ATOM 2389 N N . SER A 1 324 ? 5.156 -7.777 -11.18 1 98.44 324 SER A N 1
ATOM 2390 C CA . SER A 1 324 ? 4.504 -6.84 -10.273 1 98.44 324 SER A CA 1
ATOM 2391 C C . SER A 1 324 ? 5.41 -6.477 -9.102 1 98.44 324 SER A C 1
ATOM 2393 O O . SER A 1 324 ? 6.086 -7.34 -8.547 1 98.44 324 SER A O 1
ATOM 2395 N N . ASN A 1 325 ? 5.477 -5.211 -8.766 1 97.88 325 ASN A N 1
ATOM 2396 C CA . ASN A 1 325 ? 6.203 -4.691 -7.609 1 97.88 325 ASN A CA 1
ATOM 2397 C C . ASN A 1 325 ? 5.254 -4.148 -6.547 1 97.88 325 ASN A C 1
ATOM 2399 O O . ASN A 1 325 ? 4.555 -3.158 -6.781 1 97.88 325 ASN A O 1
ATOM 2403 N N . ARG A 1 326 ? 5.246 -4.75 -5.367 1 97.19 326 ARG A N 1
ATOM 2404 C CA . ARG A 1 326 ? 4.473 -4.262 -4.234 1 97.19 326 ARG A CA 1
ATOM 2405 C C . ARG A 1 326 ? 5.191 -3.113 -3.533 1 97.19 326 ARG A C 1
ATOM 2407 O O . ARG A 1 326 ? 6.418 -3.027 -3.574 1 97.19 326 ARG A O 1
ATOM 2414 N N . LEU A 1 327 ? 4.48 -2.164 -2.844 1 94.19 327 LEU A N 1
ATOM 2415 C CA . LEU A 1 327 ? 4.945 -1.008 -2.088 1 94.19 327 LEU A CA 1
ATOM 2416 C C . LEU A 1 327 ? 5.434 0.094 -3.023 1 94.19 327 LEU A C 1
ATOM 2418 O O . LEU A 1 327 ? 5.773 1.19 -2.576 1 94.19 327 LEU A O 1
ATOM 2422 N N . GLY A 1 328 ? 5.582 -0.088 -4.254 1 88.38 328 GLY A N 1
ATOM 2423 C CA . GLY A 1 328 ? 5.68 0.872 -5.34 1 88.38 328 GLY A CA 1
ATOM 2424 C C . GLY A 1 328 ? 4.488 0.839 -6.277 1 88.38 328 GLY A C 1
ATOM 2425 O O . GLY A 1 328 ? 4.219 1.813 -6.98 1 88.38 328 GLY A O 1
ATOM 2426 N N . ASP A 1 329 ? 3.914 -0.36 -6.246 1 94 329 ASP A N 1
ATOM 2427 C CA . ASP A 1 329 ? 2.672 -0.725 -6.922 1 94 329 ASP A CA 1
ATOM 2428 C C . ASP A 1 329 ? 2.766 -0.453 -8.422 1 94 329 ASP A C 1
ATOM 2430 O O . ASP A 1 329 ? 1.906 0.224 -8.992 1 94 329 ASP A O 1
ATOM 2434 N N . SER A 1 330 ? 3.785 -1.01 -8.977 1 95.69 330 SER A N 1
ATOM 2435 C CA . SER A 1 330 ? 4.051 -0.901 -10.414 1 95.69 330 SER A CA 1
ATOM 2436 C C . SER A 1 330 ? 4.09 -2.275 -11.07 1 95.69 330 SER A C 1
ATOM 2438 O O . SER A 1 330 ? 4.242 -3.293 -10.391 1 95.69 330 SER A O 1
ATOM 2440 N N . LEU A 1 331 ? 3.857 -2.24 -12.352 1 97.38 331 LEU A N 1
ATOM 2441 C CA . LEU A 1 331 ? 4.145 -3.359 -13.242 1 97.38 331 LEU A CA 1
ATOM 2442 C C . LEU A 1 331 ? 5.371 -3.072 -14.102 1 97.38 331 LEU A C 1
ATOM 2444 O O . LEU A 1 331 ? 5.391 -2.102 -14.859 1 97.38 331 LEU A O 1
ATOM 2448 N N . ALA A 1 332 ? 6.355 -3.879 -13.898 1 98 332 ALA A N 1
ATOM 2449 C CA . ALA A 1 332 ? 7.516 -3.803 -14.789 1 98 332 ALA A CA 1
ATOM 2450 C C . ALA A 1 332 ? 7.273 -4.598 -16.062 1 98 332 ALA A C 1
ATOM 2452 O O . ALA A 1 332 ? 6.809 -5.738 -16.016 1 98 332 ALA A O 1
ATOM 2453 N N . SER A 1 333 ? 7.574 -3.951 -17.141 1 97.62 333 SER A N 1
ATOM 2454 C CA . SER A 1 333 ? 7.527 -4.609 -18.438 1 97.62 333 SER A CA 1
ATOM 2455 C C . SER A 1 333 ? 8.922 -4.746 -19.047 1 97.62 333 SER A C 1
ATOM 2457 O O . SER A 1 333 ? 9.633 -3.754 -19.203 1 97.62 333 SER A O 1
ATOM 2459 N N . PHE A 1 334 ? 9.273 -5.949 -19.359 1 98.5 334 PHE A N 1
ATOM 2460 C CA . PHE A 1 334 ? 10.57 -6.234 -19.969 1 98.5 334 PHE A CA 1
ATOM 2461 C C . PHE A 1 334 ? 10.398 -6.719 -21.406 1 98.5 334 PHE A C 1
ATOM 2463 O O . PHE A 1 334 ? 9.5 -7.508 -21.688 1 98.5 334 PHE A O 1
ATOM 2470 N N . HIS A 1 335 ? 11.273 -6.23 -22.266 1 98.38 335 HIS A N 1
ATOM 2471 C CA . HIS A 1 335 ? 11.484 -6.902 -23.547 1 98.38 335 HIS A CA 1
ATOM 2472 C C . HIS A 1 335 ? 12.445 -8.086 -23.391 1 98.38 335 HIS A C 1
ATOM 2474 O O . HIS A 1 335 ? 13.477 -7.969 -22.734 1 98.38 335 HIS A O 1
ATOM 2480 N N . VAL A 1 336 ? 12.062 -9.203 -23.969 1 98.56 336 VAL A N 1
ATOM 2481 C CA . VAL A 1 336 ? 12.93 -10.367 -24 1 98.56 336 VAL A CA 1
ATOM 2482 C C . VAL A 1 336 ? 13.742 -10.391 -25.297 1 98.56 336 VAL A C 1
ATOM 2484 O O . VAL A 1 336 ? 13.18 -10.547 -26.375 1 98.56 336 VAL A O 1
ATOM 2487 N N . ASN A 1 337 ? 15 -10.297 -25.141 1 98.19 337 ASN A N 1
ATOM 2488 C CA . ASN A 1 337 ? 15.883 -10.328 -26.297 1 98.19 337 ASN A CA 1
ATOM 2489 C C . ASN A 1 337 ? 15.992 -11.727 -26.875 1 98.19 337 ASN A C 1
ATOM 2491 O O . ASN A 1 337 ? 15.594 -12.703 -26.25 1 98.19 337 ASN A O 1
ATOM 2495 N N . ASP A 1 338 ? 16.594 -11.891 -28.047 1 96.94 338 ASP A N 1
ATOM 2496 C CA . ASP A 1 338 ? 16.734 -13.172 -28.734 1 96.94 338 ASP A CA 1
ATOM 2497 C C . ASP A 1 338 ? 17.562 -14.156 -27.891 1 96.94 338 ASP A C 1
ATOM 2499 O O . ASP A 1 338 ? 17.328 -15.359 -27.922 1 96.94 338 ASP A O 1
ATOM 2503 N N . ASP A 1 339 ? 18.484 -13.609 -27.156 1 97.56 339 ASP A N 1
ATOM 2504 C CA . ASP A 1 339 ? 19.344 -14.477 -26.375 1 97.56 339 ASP A CA 1
ATOM 2505 C C . ASP A 1 339 ? 18.734 -14.766 -25 1 97.56 339 ASP A C 1
ATOM 2507 O O . ASP A 1 339 ? 19.359 -15.414 -24.156 1 97.56 339 ASP A O 1
ATOM 2511 N N . GLY A 1 340 ? 17.547 -14.227 -24.75 1 98 340 GLY A N 1
ATOM 2512 C CA . GLY A 1 340 ? 16.828 -14.5 -23.531 1 98 340 GLY A CA 1
ATOM 2513 C C . GLY A 1 340 ? 17.031 -13.438 -22.469 1 98 340 GLY A C 1
ATOM 2514 O O . GLY A 1 340 ? 16.344 -13.43 -21.438 1 98 340 GLY A O 1
ATOM 2515 N N . THR A 1 341 ? 17.922 -12.516 -22.672 1 98.44 341 THR A N 1
ATOM 2516 C CA . THR A 1 341 ? 18.156 -11.453 -21.688 1 98.44 341 THR A CA 1
ATOM 2517 C C . THR A 1 341 ? 17.016 -10.438 -21.719 1 98.44 341 THR A C 1
ATOM 2519 O O . THR A 1 341 ? 16.188 -10.453 -22.625 1 98.44 341 THR A O 1
ATOM 2522 N N . LEU A 1 342 ? 17.031 -9.586 -20.672 1 98.75 342 LEU A N 1
ATOM 2523 C CA . LEU A 1 342 ? 15.883 -8.711 -20.469 1 98.75 342 LEU A CA 1
ATOM 2524 C C . LEU A 1 342 ? 16.312 -7.246 -20.484 1 98.75 342 LEU A C 1
ATOM 2526 O O . LEU A 1 342 ? 17.391 -6.898 -20 1 98.75 342 LEU A O 1
ATOM 2530 N N . ASN A 1 343 ? 15.43 -6.41 -21.078 1 98 343 ASN A N 1
ATOM 2531 C CA . ASN A 1 343 ? 15.5 -4.961 -20.938 1 98 343 ASN A CA 1
ATOM 2532 C C . ASN A 1 343 ? 14.211 -4.387 -20.344 1 98 343 ASN A C 1
ATOM 2534 O O . ASN A 1 343 ? 13.125 -4.633 -20.875 1 98 343 ASN A O 1
ATOM 2538 N N . LEU A 1 344 ? 14.391 -3.682 -19.234 1 96.56 344 LEU A N 1
ATOM 2539 C CA . LEU A 1 344 ? 13.234 -2.994 -18.672 1 96.56 344 LEU A CA 1
ATOM 2540 C C . LEU A 1 344 ? 12.742 -1.899 -19.609 1 96.56 344 LEU A C 1
ATOM 2542 O O . LEU A 1 344 ? 13.5 -0.983 -19.953 1 96.56 344 LEU A O 1
ATOM 2546 N N . VAL A 1 345 ? 11.492 -1.958 -20.047 1 94.25 345 VAL A N 1
ATOM 2547 C CA . VAL A 1 345 ? 10.945 -1.045 -21.031 1 94.25 345 VAL A CA 1
ATOM 2548 C C . VAL A 1 345 ? 10.109 0.032 -20.344 1 94.25 345 VAL A C 1
ATOM 2550 O O . VAL A 1 345 ? 10.125 1.195 -20.75 1 94.25 345 VAL A O 1
ATOM 2553 N N . ASP A 1 346 ? 9.383 -0.37 -19.328 1 93.25 346 ASP A N 1
ATOM 2554 C CA . ASP A 1 346 ? 8.438 0.558 -18.703 1 93.25 346 ASP A CA 1
ATOM 2555 C C . ASP A 1 346 ? 8.062 0.094 -17.297 1 93.25 346 ASP A C 1
ATOM 2557 O O . ASP A 1 346 ? 8.227 -1.081 -16.969 1 93.25 346 ASP A O 1
ATOM 2561 N N . GLU A 1 347 ? 7.715 1.037 -16.5 1 94.25 347 GLU A N 1
ATOM 2562 C CA . GLU A 1 347 ? 7 0.826 -15.25 1 94.25 347 GLU A CA 1
ATOM 2563 C C . GLU A 1 347 ? 5.613 1.466 -15.289 1 94.25 347 GLU A C 1
ATOM 2565 O O . GLU A 1 347 ? 5.488 2.676 -15.484 1 94.25 347 GLU A O 1
ATOM 2570 N N . ILE A 1 348 ? 4.633 0.639 -15.07 1 95.44 348 ILE A N 1
ATOM 2571 C CA . ILE A 1 348 ? 3.25 1.068 -15.258 1 95.44 348 ILE A CA 1
ATOM 2572 C C . ILE A 1 348 ? 2.516 1.036 -13.914 1 95.44 348 ILE A C 1
ATOM 2574 O O . ILE A 1 348 ? 2.725 0.128 -13.109 1 95.44 348 ILE A O 1
ATOM 2578 N N . TRP A 1 349 ? 1.684 2.033 -13.727 1 95.94 349 TRP A N 1
ATOM 2579 C CA . TRP A 1 349 ? 0.875 2.094 -12.508 1 95.94 349 TRP A CA 1
ATOM 2580 C C . TRP A 1 349 ? -0.16 0.974 -12.492 1 95.94 349 TRP A C 1
ATOM 2582 O O . TRP A 1 349 ? -0.93 0.814 -13.438 1 95.94 349 TRP A O 1
ATOM 2592 N N . MET A 1 350 ? -0.221 0.281 -11.406 1 95.25 350 MET A N 1
ATOM 2593 C CA . MET A 1 350 ? -1.174 -0.815 -11.25 1 95.25 350 MET A CA 1
ATOM 2594 C C . MET A 1 350 ? -2.572 -0.283 -10.953 1 95.25 350 MET A C 1
ATOM 2596 O O . MET A 1 350 ? -3.557 -1.014 -11.078 1 95.25 350 MET A O 1
ATOM 2600 N N . HIS A 1 351 ? -2.711 0.986 -10.453 1 96.19 351 HIS A N 1
ATOM 2601 C CA . HIS A 1 351 ? -3.947 1.683 -10.117 1 96.19 351 HIS A CA 1
ATOM 2602 C C . HIS A 1 351 ? -4.605 1.07 -8.883 1 96.19 351 HIS A C 1
ATOM 2604 O O . HIS A 1 351 ? -5.828 1.11 -8.742 1 96.19 351 HIS A O 1
ATOM 2610 N N . ALA A 1 352 ? -3.875 0.383 -8.086 1 96.44 352 ALA A N 1
ATOM 2611 C CA . ALA A 1 352 ? -4.289 -0.268 -6.848 1 96.44 352 ALA A CA 1
ATOM 2612 C C . ALA A 1 352 ? -3.088 -0.578 -5.961 1 96.44 352 ALA A C 1
ATOM 2614 O O . ALA A 1 352 ? -2.016 0.009 -6.133 1 96.44 352 ALA A O 1
ATOM 2615 N N . ASP A 1 353 ? -3.33 -1.382 -4.883 1 96.94 353 ASP A N 1
ATOM 2616 C CA . ASP A 1 353 ? -2.281 -1.524 -3.881 1 96.94 353 ASP A CA 1
ATOM 2617 C C . ASP A 1 353 ? -1.932 -2.994 -3.656 1 96.94 353 ASP A C 1
ATOM 2619 O O . ASP A 1 353 ? -2.822 -3.83 -3.486 1 96.94 353 ASP A O 1
ATOM 2623 N N . TYR A 1 354 ? -0.556 -3.232 -3.771 1 96.81 354 TYR A N 1
ATOM 2624 C CA . TYR A 1 354 ? 0.026 -4.504 -3.357 1 96.81 354 TYR A CA 1
ATOM 2625 C C . TYR A 1 354 ? -0.363 -5.621 -4.32 1 96.81 354 TYR A C 1
ATOM 2627 O O . TYR A 1 354 ? -0.88 -6.656 -3.898 1 96.81 354 TYR A O 1
ATOM 2635 N N . GLY A 1 355 ? -0.094 -5.41 -5.578 1 97.12 355 GLY A N 1
ATOM 2636 C CA . GLY A 1 355 ? -0.336 -6.414 -6.602 1 97.12 355 GLY A CA 1
ATOM 2637 C C . GLY A 1 355 ? 0.437 -7.699 -6.375 1 97.12 355 GLY A C 1
ATOM 2638 O O . GLY A 1 355 ? 1.587 -7.82 -6.805 1 97.12 355 GLY A O 1
ATOM 2639 N N . ARG A 1 356 ? -0.231 -8.617 -5.836 1 96.75 356 ARG A N 1
ATOM 2640 C CA . ARG A 1 356 ? 0.397 -9.852 -5.379 1 96.75 356 ARG A CA 1
ATOM 2641 C C . ARG A 1 356 ? 0.614 -10.812 -6.539 1 96.75 356 ARG A C 1
ATOM 2643 O O . ARG A 1 356 ? 1.552 -11.617 -6.52 1 96.75 356 ARG A O 1
ATOM 2650 N N . SER A 1 357 ? -0.286 -10.82 -7.5 1 97.56 357 SER A N 1
ATOM 2651 C CA . SER A 1 357 ? -0.186 -11.742 -8.625 1 97.56 357 SER A CA 1
ATOM 2652 C C . SER A 1 357 ? -0.83 -11.164 -9.875 1 97.56 357 SER A C 1
ATOM 2654 O O . SER A 1 357 ? -1.53 -10.148 -9.805 1 97.56 357 SER A O 1
ATOM 2656 N N . MET A 1 358 ? -0.499 -11.766 -10.93 1 98.31 358 MET A N 1
ATOM 2657 C CA . MET A 1 358 ? -1.03 -11.414 -12.242 1 98.31 358 MET A CA 1
ATOM 2658 C C . MET A 1 358 ? -1.386 -12.672 -13.039 1 98.31 358 MET A C 1
ATOM 2660 O O . MET A 1 358 ? -0.86 -13.75 -12.766 1 98.31 358 MET A O 1
ATOM 2664 N N . MET A 1 359 ? -2.234 -12.461 -14.031 1 98.5 359 MET A N 1
ATOM 2665 C CA . MET A 1 359 ? -2.553 -13.539 -14.953 1 98.5 359 MET A CA 1
ATOM 2666 C C . MET A 1 359 ? -3.127 -12.992 -16.25 1 98.5 359 MET A C 1
ATOM 2668 O O . MET A 1 359 ? -3.898 -12.031 -16.234 1 98.5 359 MET A O 1
ATOM 2672 N N . PHE A 1 360 ? -2.773 -13.617 -17.328 1 98.12 360 PHE A N 1
ATOM 2673 C CA . PHE A 1 360 ? -3.432 -13.32 -18.609 1 98.12 360 PHE A CA 1
ATOM 2674 C C . PHE A 1 360 ? -4.781 -14.031 -18.688 1 98.12 360 PHE A C 1
ATOM 2676 O O . PHE A 1 360 ? -4.949 -15.125 -18.156 1 98.12 360 PHE A O 1
ATOM 2683 N N . ASP A 1 361 ? -5.703 -13.359 -19.359 1 97.62 361 ASP A N 1
ATOM 2684 C CA . ASP A 1 361 ? -6.863 -14.125 -19.797 1 97.62 361 ASP A CA 1
ATOM 2685 C C . ASP A 1 361 ? -6.469 -15.18 -20.844 1 97.62 361 ASP A C 1
ATOM 2687 O O . ASP A 1 361 ? -5.355 -15.148 -21.359 1 97.62 361 ASP A O 1
ATOM 2691 N N . PRO A 1 362 ? -7.391 -16.078 -21.172 1 95.81 362 PRO A N 1
ATOM 2692 C CA . PRO A 1 362 ? -7.023 -17.172 -22.062 1 95.81 362 PRO A CA 1
ATOM 2693 C C . PRO A 1 362 ? -6.512 -16.688 -23.406 1 95.81 362 PRO A C 1
ATOM 2695 O O . PRO A 1 362 ? -5.68 -17.359 -24.031 1 95.81 362 PRO A O 1
ATOM 2698 N N . SER A 1 363 ? -6.922 -15.562 -23.891 1 94.69 363 SER A N 1
ATOM 2699 C CA . SER A 1 363 ? -6.523 -15.055 -25.188 1 94.69 363 SER A CA 1
ATOM 2700 C C . SER A 1 363 ? -5.172 -14.352 -25.125 1 94.69 363 SER A C 1
ATOM 2702 O O . SER A 1 363 ? -4.523 -14.133 -26.156 1 94.69 363 SER A O 1
ATOM 2704 N N . GLY A 1 364 ? -4.805 -13.93 -24 1 96.12 364 GLY A N 1
ATOM 2705 C CA . GLY A 1 364 ? -3.596 -13.133 -23.844 1 96.12 364 GLY A CA 1
ATOM 2706 C C . GLY A 1 364 ? -3.809 -11.664 -24.141 1 96.12 364 GLY A C 1
ATOM 2707 O O . GLY A 1 364 ? -2.863 -10.875 -24.109 1 96.12 364 GLY A O 1
ATOM 2708 N N . ASN A 1 365 ? -5.031 -11.242 -24.344 1 96.94 365 ASN A N 1
ATOM 2709 C CA . ASN A 1 365 ? -5.332 -9.867 -24.734 1 96.94 365 ASN A CA 1
ATOM 2710 C C . ASN A 1 365 ? -5.414 -8.945 -23.531 1 96.94 365 ASN A C 1
ATOM 2712 O O . ASN A 1 365 ? -5.328 -7.719 -23.672 1 96.94 365 ASN A O 1
ATOM 2716 N N . PHE A 1 366 ? -5.648 -9.547 -22.391 1 98.5 366 PHE A N 1
ATOM 2717 C CA . PHE A 1 366 ? -5.742 -8.766 -21.172 1 98.5 366 PHE A CA 1
ATOM 2718 C C . PHE A 1 366 ? -4.887 -9.383 -20.062 1 98.5 366 PHE A C 1
ATOM 2720 O O . PHE A 1 366 ? -4.762 -10.609 -19.984 1 98.5 366 PHE A O 1
ATOM 2727 N N . LEU A 1 367 ? -4.266 -8.555 -19.312 1 98.56 367 LEU A N 1
ATOM 2728 C CA . LEU A 1 367 ? -3.541 -8.922 -18.109 1 98.56 367 LEU A CA 1
ATOM 2729 C C . LEU A 1 367 ? -4.281 -8.438 -16.859 1 98.56 367 LEU A C 1
ATOM 2731 O O . LEU A 1 367 ? -4.652 -7.27 -16.766 1 98.56 367 LEU A O 1
ATOM 2735 N N . PHE A 1 368 ? -4.559 -9.328 -15.938 1 98.81 368 PHE A N 1
ATOM 2736 C CA . PHE A 1 368 ? -5.254 -9.016 -14.695 1 98.81 368 PHE A CA 1
ATOM 2737 C C . PHE A 1 368 ? -4.285 -8.992 -13.523 1 98.81 368 PHE A C 1
ATOM 2739 O O . PHE A 1 368 ? -3.355 -9.797 -13.461 1 98.81 368 PHE A O 1
ATOM 2746 N N . CYS A 1 369 ? -4.5 -8.078 -12.633 1 98.56 369 CYS A N 1
ATOM 2747 C CA . CYS A 1 369 ? -3.707 -7.965 -11.414 1 98.56 369 CYS A CA 1
ATOM 2748 C C . CYS A 1 369 ? -4.582 -8.141 -10.18 1 98.56 369 CYS A C 1
ATOM 2750 O O . CYS A 1 369 ? -5.633 -7.512 -10.062 1 98.56 369 CYS A O 1
ATOM 2752 N N . ALA A 1 370 ? -4.223 -9.023 -9.289 1 98.62 370 ALA A N 1
ATOM 2753 C CA . ALA A 1 370 ? -4.852 -9.18 -7.984 1 98.62 370 ALA A CA 1
ATOM 2754 C C . ALA A 1 370 ? -4.191 -8.281 -6.945 1 98.62 370 ALA A C 1
ATOM 2756 O O . ALA A 1 370 ? -3.084 -8.562 -6.484 1 98.62 370 ALA A O 1
ATOM 2757 N N . ASN A 1 371 ? -4.891 -7.207 -6.566 1 98 371 ASN A N 1
ATOM 2758 C CA . ASN A 1 371 ? -4.348 -6.207 -5.656 1 98 371 ASN A CA 1
ATOM 2759 C C . ASN A 1 371 ? -4.863 -6.41 -4.23 1 98 371 ASN A C 1
ATOM 2761 O O . ASN A 1 371 ? -5.945 -5.938 -3.883 1 98 371 ASN A O 1
ATOM 2765 N N . GLN A 1 372 ? -4.066 -7 -3.453 1 96.94 372 GLN A N 1
ATOM 2766 C CA . GLN A 1 372 ? -4.434 -7.602 -2.176 1 96.94 372 GLN A CA 1
ATOM 2767 C C . GLN A 1 372 ? -4.93 -6.543 -1.194 1 96.94 372 GLN A C 1
ATOM 2769 O O . GLN A 1 372 ? -6 -6.695 -0.601 1 96.94 372 GLN A O 1
ATOM 2774 N N . ARG A 1 373 ? -4.234 -5.438 -1.069 1 95.69 373 ARG A N 1
ATOM 2775 C CA . ARG A 1 373 ? -4.504 -4.516 0.031 1 95.69 373 ARG A CA 1
ATOM 2776 C C . ARG A 1 373 ? -5.59 -3.514 -0.345 1 95.69 373 ARG A C 1
ATOM 2778 O O . ARG A 1 373 ? -6.227 -2.924 0.53 1 95.69 373 ARG A O 1
ATOM 2785 N N . SER A 1 374 ? -5.812 -3.305 -1.642 1 96.88 374 SER A N 1
ATOM 2786 C CA . SER A 1 374 ? -6.863 -2.391 -2.068 1 96.88 374 SER A CA 1
ATOM 2787 C C . SER A 1 374 ? -8.164 -3.137 -2.361 1 96.88 374 SER A C 1
ATOM 2789 O O . SER A 1 374 ? -9.172 -2.523 -2.717 1 96.88 374 SER A O 1
ATOM 2791 N N . ASP A 1 375 ? -8.156 -4.48 -2.219 1 97.31 375 ASP A N 1
ATOM 2792 C CA . ASP A 1 375 ? -9.383 -5.254 -2.404 1 97.31 375 ASP A CA 1
ATOM 2793 C C . ASP A 1 375 ? -9.961 -5.035 -3.801 1 97.31 375 ASP A C 1
ATOM 2795 O O . ASP A 1 375 ? -11.156 -4.746 -3.945 1 97.31 375 ASP A O 1
ATOM 2799 N N . SER A 1 376 ? -9.086 -5.191 -4.77 1 97.94 376 SER A N 1
ATOM 2800 C CA . SER A 1 376 ? -9.5 -4.875 -6.133 1 97.94 376 SER A CA 1
ATOM 2801 C C . SER A 1 376 ? -8.719 -5.691 -7.156 1 97.94 376 SER A C 1
ATOM 2803 O O . SER A 1 376 ? -7.543 -5.992 -6.949 1 97.94 376 SER A O 1
ATOM 2805 N N . VAL A 1 377 ? -9.406 -6.039 -8.18 1 98.5 377 VAL A N 1
ATOM 2806 C CA . VAL A 1 377 ? -8.766 -6.566 -9.383 1 98.5 377 VAL A CA 1
ATOM 2807 C C . VAL A 1 377 ? -8.773 -5.504 -10.477 1 98.5 377 VAL A C 1
ATOM 2809 O O . VAL A 1 377 ? -9.805 -4.875 -10.734 1 98.5 377 VAL A O 1
ATOM 2812 N N . THR A 1 378 ? -7.602 -5.254 -11.031 1 98.38 378 THR A N 1
ATOM 2813 C CA . THR A 1 378 ? -7.477 -4.355 -12.172 1 98.38 378 THR A CA 1
ATOM 2814 C C . THR A 1 378 ? -7.047 -5.125 -13.414 1 98.38 378 THR A C 1
ATOM 2816 O O . THR A 1 378 ? -6.613 -6.273 -13.328 1 98.38 378 THR A O 1
ATOM 2819 N N . SER A 1 379 ? -7.258 -4.465 -14.609 1 98.62 379 SER A N 1
ATOM 2820 C CA . SER A 1 379 ? -6.879 -5.145 -15.844 1 98.62 379 SER A CA 1
ATOM 2821 C C . SER A 1 379 ? -6.281 -4.164 -16.844 1 98.62 379 SER A C 1
ATOM 2823 O O . SER A 1 379 ? -6.523 -2.959 -16.766 1 98.62 379 SER A O 1
ATOM 2825 N N . PHE A 1 380 ? -5.508 -4.695 -17.734 1 98.62 380 PHE A N 1
ATOM 2826 C CA . PHE A 1 380 ? -4.789 -3.969 -18.781 1 98.62 380 PHE A CA 1
ATOM 2827 C C . PHE A 1 380 ? -4.945 -4.66 -20.125 1 98.62 380 PHE A C 1
ATOM 2829 O O . PHE A 1 380 ? -4.887 -5.891 -20.203 1 98.62 380 PHE A O 1
ATOM 2836 N N . LYS A 1 381 ? -5.172 -3.885 -21.141 1 98.62 381 LYS A N 1
ATOM 2837 C CA . LYS A 1 381 ? -5.066 -4.41 -22.5 1 98.62 381 LYS A CA 1
ATOM 2838 C C . LYS A 1 381 ? -3.605 -4.566 -22.906 1 98.62 381 LYS A C 1
ATOM 2840 O O . LYS A 1 381 ? -2.803 -3.648 -22.734 1 98.62 381 LYS A O 1
ATOM 2845 N N . VAL A 1 382 ? -3.312 -5.703 -23.469 1 97.69 382 VAL A N 1
ATOM 2846 C CA . VAL A 1 382 ? -1.937 -6.02 -23.828 1 97.69 382 VAL A CA 1
ATOM 2847 C C . VAL A 1 382 ? -1.741 -5.824 -25.344 1 97.69 382 VAL A C 1
ATOM 2849 O O . VAL A 1 382 ? -2.471 -6.406 -26.141 1 97.69 382 VAL A O 1
ATOM 2852 N N . ASN A 1 383 ? -0.799 -4.996 -25.703 1 96 383 ASN A N 1
ATOM 2853 C CA . ASN A 1 383 ? -0.332 -4.984 -27.094 1 96 383 ASN A CA 1
ATOM 2854 C C . ASN A 1 383 ? 0.732 -6.051 -27.328 1 96 383 ASN A C 1
ATOM 2856 O O . ASN A 1 383 ? 1.884 -5.891 -26.922 1 96 383 ASN A O 1
ATOM 2860 N N . ALA A 1 384 ? 0.407 -7.047 -28 1 91.81 384 ALA A N 1
ATOM 2861 C CA . ALA A 1 384 ? 1.275 -8.211 -28.156 1 91.81 384 ALA A CA 1
ATOM 2862 C C . ALA A 1 384 ? 2.541 -7.855 -28.938 1 91.81 384 ALA A C 1
ATOM 2864 O O . ALA A 1 384 ? 3.574 -8.508 -28.781 1 91.81 384 ALA A O 1
ATOM 2865 N N . GLN A 1 385 ? 2.523 -6.855 -29.719 1 91.81 385 GLN A N 1
ATOM 2866 C CA . GLN A 1 385 ? 3.656 -6.484 -30.562 1 91.81 385 GLN A CA 1
ATOM 2867 C C . GLN A 1 385 ? 4.648 -5.613 -29.797 1 91.81 385 GLN A C 1
ATOM 2869 O O . GLN A 1 385 ? 5.863 -5.754 -29.953 1 91.81 385 GLN A O 1
ATOM 2874 N N . THR A 1 386 ? 4.09 -4.773 -28.906 1 92.81 386 THR A N 1
ATOM 2875 C CA . THR A 1 386 ? 4.969 -3.785 -28.297 1 92.81 386 THR A CA 1
ATOM 2876 C C . THR A 1 386 ? 5.172 -4.09 -26.812 1 92.81 386 THR A C 1
ATOM 2878 O O . THR A 1 386 ? 6.082 -3.545 -26.188 1 92.81 386 THR A O 1
ATOM 2881 N N . GLY A 1 387 ? 4.305 -4.895 -26.297 1 93.31 387 GLY A N 1
ATOM 2882 C CA . GLY A 1 387 ? 4.367 -5.191 -24.875 1 93.31 387 GLY A CA 1
ATOM 2883 C C . GLY A 1 387 ? 3.711 -4.129 -24.016 1 93.31 387 GLY A C 1
ATOM 2884 O O . GLY A 1 387 ? 3.627 -4.273 -22.797 1 93.31 387 GLY A O 1
ATOM 2885 N N . VAL A 1 388 ? 3.246 -3.098 -24.641 1 94.19 388 VAL A N 1
ATOM 2886 C CA . VAL A 1 388 ? 2.631 -1.981 -23.922 1 94.19 388 VAL A CA 1
ATOM 2887 C C . VAL A 1 388 ? 1.347 -2.447 -23.25 1 94.19 388 VAL A C 1
ATOM 2889 O O . VAL A 1 388 ? 0.571 -3.213 -23.828 1 94.19 388 VAL A O 1
ATOM 2892 N N . LEU A 1 389 ? 1.131 -2.008 -21.969 1 97.19 389 LEU A N 1
ATOM 2893 C CA . LEU A 1 389 ? -0.08 -2.252 -21.203 1 97.19 389 LEU A CA 1
ATOM 2894 C C . LEU A 1 389 ? -0.925 -0.987 -21.094 1 97.19 389 LEU A C 1
ATOM 2896 O O . LEU A 1 389 ? -0.452 0.042 -20.609 1 97.19 389 LEU A O 1
ATOM 2900 N N . ASP A 1 390 ? -2.127 -1.04 -21.594 1 97.69 390 ASP A N 1
ATOM 2901 C CA . ASP A 1 390 ? -3.07 0.068 -21.484 1 97.69 390 ASP A CA 1
ATOM 2902 C C . ASP A 1 390 ? -4.121 -0.219 -20.406 1 97.69 390 ASP A C 1
ATOM 2904 O O . ASP A 1 390 ? -4.859 -1.202 -20.5 1 97.69 390 ASP A O 1
ATOM 2908 N N . PHE A 1 391 ? -4.141 0.616 -19.422 1 97.31 391 PHE A N 1
ATOM 2909 C CA . PHE A 1 391 ? -5.121 0.427 -18.375 1 97.31 391 PHE A CA 1
ATOM 2910 C C . PHE A 1 391 ? -6.539 0.468 -18.938 1 97.31 391 PHE A C 1
ATOM 2912 O O . PHE A 1 391 ? -6.859 1.328 -19.75 1 97.31 391 PHE A O 1
ATOM 2919 N N . THR A 1 392 ? -7.43 -0.429 -18.469 1 98.12 392 THR A N 1
ATOM 2920 C CA . THR A 1 392 ? -8.742 -0.571 -19.078 1 98.12 392 THR A CA 1
ATOM 2921 C C . THR A 1 392 ? -9.773 0.3 -18.359 1 98.12 392 THR A C 1
ATOM 2923 O O . THR A 1 392 ? -10.875 0.512 -18.875 1 98.12 392 THR A O 1
ATOM 2926 N N . TRP A 1 393 ? -9.477 0.754 -17.156 1 95.88 393 TRP A N 1
ATOM 2927 C CA . TRP A 1 393 ? -10.352 1.501 -16.266 1 95.88 393 TRP A CA 1
ATOM 2928 C C . TRP A 1 393 ? -11.453 0.604 -15.711 1 95.88 393 TRP A C 1
ATOM 2930 O O . TRP A 1 393 ? -12.469 1.094 -15.203 1 95.88 393 TRP A O 1
ATOM 2940 N N . ASN A 1 394 ? -11.242 -0.716 -15.836 1 96.88 394 ASN A N 1
ATOM 2941 C CA . ASN A 1 394 ? -12.117 -1.671 -15.156 1 96.88 394 ASN A CA 1
ATOM 2942 C C . ASN A 1 394 ? -11.547 -2.078 -13.797 1 96.88 394 ASN A C 1
ATOM 2944 O O . ASN A 1 394 ? -10.398 -2.514 -13.703 1 96.88 394 ASN A O 1
ATOM 2948 N N . PHE A 1 395 ? -12.359 -1.825 -12.805 1 97.5 395 PHE A N 1
ATOM 2949 C CA . PHE A 1 395 ? -12.086 -2.275 -11.445 1 97.5 395 PHE A CA 1
ATOM 2950 C C . PHE A 1 395 ? -13.109 -3.316 -11.008 1 97.5 395 PHE A C 1
ATOM 2952 O O . PHE A 1 395 ? -14.312 -3.15 -11.234 1 97.5 395 PHE A O 1
ATOM 2959 N N . THR A 1 396 ? -12.664 -4.383 -10.398 1 98.12 396 THR A N 1
ATOM 2960 C CA . THR A 1 396 ? -13.547 -5.379 -9.797 1 98.12 396 THR A CA 1
ATOM 2961 C C . THR A 1 396 ? -13.289 -5.496 -8.297 1 98.12 396 THR A C 1
ATOM 2963 O O . THR A 1 396 ? -12.195 -5.891 -7.883 1 98.12 396 THR A O 1
ATOM 2966 N N . PRO A 1 397 ? -14.273 -5.129 -7.539 1 97.81 397 PRO A N 1
ATOM 2967 C CA . PRO A 1 397 ? -14.07 -5.254 -6.098 1 97.81 397 PRO A CA 1
ATOM 2968 C C . PRO A 1 397 ? -14.07 -6.707 -5.625 1 97.81 397 PRO A C 1
ATOM 2970 O O . PRO A 1 397 ? -15.055 -7.422 -5.812 1 97.81 397 PRO A O 1
ATOM 2973 N N . VAL A 1 398 ? -13 -7.188 -5.141 1 97.94 398 VAL A N 1
ATOM 2974 C CA . VAL A 1 398 ? -12.805 -8.5 -4.527 1 97.94 398 VAL A CA 1
ATOM 2975 C C . VAL A 1 398 ? -11.969 -8.352 -3.256 1 97.94 398 VAL A C 1
ATOM 2977 O O . VAL A 1 398 ? -10.898 -7.742 -3.27 1 97.94 398 VAL A O 1
ATOM 2980 N N . GLY A 1 399 ? -12.5 -8.859 -2.143 1 97.06 399 GLY A N 1
ATOM 2981 C CA . GLY A 1 399 ? -11.766 -8.773 -0.893 1 97.06 399 GLY A CA 1
ATOM 2982 C C . GLY A 1 399 ? -10.445 -9.516 -0.928 1 97.06 399 GLY A C 1
ATOM 2983 O O . GLY A 1 399 ? -10.414 -10.727 -1.148 1 97.06 399 GLY A O 1
ATOM 2984 N N . SER A 1 400 ? -9.312 -8.828 -0.723 1 97.5 400 SER A N 1
ATOM 2985 C CA . SER A 1 400 ? -7.953 -9.352 -0.577 1 97.5 400 SER A CA 1
ATOM 2986 C C . SER A 1 400 ? -7.648 -10.398 -1.637 1 97.5 400 SER A C 1
ATOM 2988 O O . SER A 1 400 ? -7.188 -11.5 -1.314 1 97.5 400 SER A O 1
ATOM 2990 N N . PRO A 1 401 ? -7.789 -10.07 -2.91 1 98.12 401 PRO A N 1
ATOM 2991 C CA . PRO A 1 401 ? -7.512 -11.055 -3.961 1 98.12 401 PRO A CA 1
ATOM 2992 C C . PRO A 1 401 ? -6.023 -11.391 -4.078 1 98.12 401 PRO A C 1
ATOM 2994 O O . PRO A 1 401 ? -5.176 -10.508 -3.906 1 98.12 401 PRO A O 1
ATOM 2997 N N . THR A 1 402 ? -5.715 -12.688 -4.449 1 98.12 402 THR A N 1
ATOM 2998 C CA . THR A 1 402 ? -4.309 -13.07 -4.5 1 98.12 402 THR A CA 1
ATOM 2999 C C . THR A 1 402 ? -4.02 -13.914 -5.734 1 98.12 402 THR A C 1
ATOM 3001 O O . THR A 1 402 ? -2.859 -14.164 -6.07 1 98.12 402 THR A O 1
ATOM 3004 N N . THR A 1 403 ? -5.039 -14.43 -6.438 1 98.25 403 THR A N 1
ATOM 3005 C CA . THR A 1 403 ? -4.77 -15.391 -7.504 1 98.25 403 THR A CA 1
ATOM 3006 C C . THR A 1 403 ? -5.945 -15.461 -8.477 1 98.25 403 THR A C 1
ATOM 3008 O O . THR A 1 403 ? -7.035 -14.969 -8.172 1 98.25 403 THR A O 1
ATOM 3011 N N . PHE A 1 404 ? -5.664 -16.078 -9.586 1 98.19 404 PHE A N 1
ATOM 3012 C CA . PHE A 1 404 ? -6.652 -16.266 -10.641 1 98.19 404 PHE A CA 1
ATOM 3013 C C . PHE A 1 404 ? -6.574 -17.672 -11.219 1 98.19 404 PHE A C 1
ATOM 3015 O O . PHE A 1 404 ? -5.523 -18.312 -11.164 1 98.19 404 PHE A O 1
ATOM 3022 N N . ALA A 1 405 ? -7.668 -18.094 -11.797 1 98.62 405 ALA A N 1
ATOM 3023 C CA . ALA A 1 405 ? -7.742 -19.156 -12.797 1 98.62 405 ALA A CA 1
ATOM 3024 C C . ALA A 1 405 ? -8.828 -18.875 -13.828 1 98.62 405 ALA A C 1
ATOM 3026 O O . ALA A 1 405 ? -9.938 -18.453 -13.469 1 98.62 405 ALA A O 1
ATOM 3027 N N . PHE A 1 406 ? -8.477 -19.062 -15.078 1 98.31 406 PHE A N 1
ATOM 3028 C CA . PHE A 1 406 ? -9.43 -18.812 -16.156 1 98.31 406 PHE A CA 1
ATOM 3029 C C . PHE A 1 406 ? -9.773 -20.094 -16.891 1 98.31 406 PHE A C 1
ATOM 3031 O O . PHE A 1 406 ? -8.922 -20.969 -17.047 1 98.31 406 PHE A O 1
ATOM 3038 N N . MET A 1 407 ? -11.016 -20.141 -17.406 1 96.81 407 MET A N 1
ATOM 3039 C CA . MET A 1 407 ? -11.383 -21.219 -18.312 1 96.81 407 MET A CA 1
ATOM 3040 C C . MET A 1 407 ? -12.438 -20.766 -19.312 1 96.81 407 MET A C 1
ATOM 3042 O O . MET A 1 407 ? -13.172 -19.812 -19.062 1 96.81 407 MET A O 1
ATOM 3046 N N . ASN A 1 408 ? -12.438 -21.453 -20.422 1 95.88 408 ASN A N 1
ATOM 3047 C CA . ASN A 1 408 ? -13.539 -21.359 -21.359 1 95.88 408 ASN A CA 1
ATOM 3048 C C . ASN A 1 408 ? -14.602 -22.422 -21.109 1 95.88 408 ASN A C 1
ATOM 3050 O O . ASN A 1 408 ? -14.266 -23.594 -20.859 1 95.88 408 ASN A O 1
ATOM 3054 N N . THR A 1 409 ? -15.805 -21.969 -21.188 1 94.81 409 THR A N 1
ATOM 3055 C CA . THR A 1 409 ? -16.875 -22.938 -21.078 1 94.81 409 THR A CA 1
ATOM 3056 C C . THR A 1 409 ? -17 -23.75 -22.375 1 94.81 409 THR A C 1
ATOM 3058 O O . THR A 1 409 ? -16.391 -23.422 -23.375 1 94.81 409 THR A O 1
ATOM 3061 N N . ILE A 1 410 ? -17.781 -24.828 -22.234 1 89.81 410 ILE A N 1
ATOM 3062 C CA . ILE A 1 410 ? -18.031 -25.672 -23.391 1 89.81 410 ILE A CA 1
ATOM 3063 C C . ILE A 1 410 ? -19.328 -25.25 -24.062 1 89.81 410 ILE A C 1
ATOM 3065 O O . ILE A 1 410 ? -20.234 -24.734 -23.406 1 89.81 410 ILE A O 1
ATOM 3069 N N . MET B 1 1 ? 95.875 1.577 -13.555 1 23.78 1 MET B N 1
ATOM 3070 C CA . MET B 1 1 ? 96.125 3.002 -13.758 1 23.78 1 MET B CA 1
ATOM 3071 C C . MET B 1 1 ? 94.812 3.773 -13.867 1 23.78 1 MET B C 1
ATOM 3073 O O . MET B 1 1 ? 94 3.457 -14.703 1 23.78 1 MET B O 1
ATOM 3077 N N . SER B 1 2 ? 94.312 4.297 -12.641 1 25.16 2 SER B N 1
ATOM 3078 C CA . SER B 1 2 ? 93.188 4.742 -11.867 1 25.16 2 SER B CA 1
ATOM 3079 C C . SER B 1 2 ? 92.688 6.102 -12.336 1 25.16 2 SER B C 1
ATOM 3081 O O . SER B 1 2 ? 93.312 7.129 -12.047 1 25.16 2 SER B O 1
ATOM 3083 N N . CYS B 1 3 ? 92.375 6.164 -13.719 1 23.58 3 CYS B N 1
ATOM 3084 C CA . CYS B 1 3 ? 92.125 7.422 -14.414 1 23.58 3 CYS B CA 1
ATOM 3085 C C . CYS B 1 3 ? 91 8.18 -13.758 1 23.58 3 CYS B C 1
ATOM 3087 O O . CYS B 1 3 ? 89.875 7.652 -13.633 1 23.58 3 CYS B O 1
ATOM 3089 N N . ASN B 1 4 ? 91.25 9.219 -12.898 1 22.05 4 ASN B N 1
ATOM 3090 C CA . ASN B 1 4 ? 90.625 10.148 -11.953 1 22.05 4 ASN B CA 1
ATOM 3091 C C . ASN B 1 4 ? 89.75 11.148 -12.656 1 22.05 4 ASN B C 1
ATOM 3093 O O . ASN B 1 4 ? 90.188 12.031 -13.375 1 22.05 4 ASN B O 1
ATOM 3097 N N . ILE B 1 5 ? 88.625 10.656 -13.367 1 28.91 5 ILE B N 1
ATOM 3098 C CA . ILE B 1 5 ? 87.812 11.5 -14.242 1 28.91 5 ILE B CA 1
ATOM 3099 C C . ILE B 1 5 ? 87.25 12.672 -13.445 1 28.91 5 ILE B C 1
ATOM 3101 O O . ILE B 1 5 ? 86.625 12.477 -12.406 1 28.91 5 ILE B O 1
ATOM 3105 N N . SER B 1 6 ? 87.812 13.953 -13.547 1 21.59 6 SER B N 1
ATOM 3106 C CA . SER B 1 6 ? 87.688 15.25 -12.898 1 21.59 6 SER B CA 1
ATOM 3107 C C . SER B 1 6 ? 86.312 15.812 -13.094 1 21.59 6 SER B C 1
ATOM 3109 O O . SER B 1 6 ? 85.75 15.766 -14.195 1 21.59 6 SER B O 1
ATOM 3111 N N . ARG B 1 7 ? 85.375 15.914 -12.039 1 23.3 7 ARG B N 1
ATOM 3112 C CA . ARG B 1 7 ? 84 16.25 -11.695 1 23.3 7 ARG B CA 1
ATOM 3113 C C . ARG B 1 7 ? 83.75 17.75 -11.898 1 23.3 7 ARG B C 1
ATOM 3115 O O . ARG B 1 7 ? 84.188 18.578 -11.094 1 23.3 7 ARG B O 1
ATOM 3122 N N . ARG B 1 8 ? 83.812 18.312 -13.148 1 23.22 8 ARG B N 1
ATOM 3123 C CA . ARG B 1 8 ? 83.688 19.75 -13.344 1 23.22 8 ARG B CA 1
ATOM 3124 C C . ARG B 1 8 ? 82.375 20.266 -12.789 1 23.22 8 ARG B C 1
ATOM 3126 O O . ARG B 1 8 ? 81.375 19.609 -12.93 1 23.22 8 ARG B O 1
ATOM 3133 N N . ALA B 1 9 ? 82.375 21.297 -11.922 1 22.69 9 ALA B N 1
ATOM 3134 C CA . ALA B 1 9 ? 81.625 22.109 -11 1 22.69 9 ALA B CA 1
ATOM 3135 C C . ALA B 1 9 ? 80.625 23.031 -11.75 1 22.69 9 ALA B C 1
ATOM 3137 O O . ALA B 1 9 ? 81.062 24.016 -12.367 1 22.69 9 ALA B O 1
ATOM 3138 N N . PHE B 1 10 ? 79.875 22.609 -12.797 1 24.91 10 PHE B N 1
ATOM 3139 C CA . PHE B 1 10 ? 79.125 23.656 -13.523 1 24.91 10 PHE B CA 1
ATOM 3140 C C . PHE B 1 10 ? 78.25 24.469 -12.586 1 24.91 10 PHE B C 1
ATOM 3142 O O . PHE B 1 10 ? 77.438 23.891 -11.859 1 24.91 10 PHE B O 1
ATOM 3149 N N . ALA B 1 11 ? 78.688 25.703 -12.156 1 25.34 11 ALA B N 1
ATOM 3150 C CA . ALA B 1 11 ? 78.125 26.766 -11.305 1 25.34 11 ALA B CA 1
ATOM 3151 C C . ALA B 1 11 ? 76.812 27.328 -11.898 1 25.34 11 ALA B C 1
ATOM 3153 O O . ALA B 1 11 ? 76.875 27.984 -12.945 1 25.34 11 ALA B O 1
ATOM 3154 N N . SER B 1 12 ? 75.75 26.609 -12 1 23.97 12 SER B N 1
ATOM 3155 C CA . SER B 1 12 ? 74.5 27.125 -12.602 1 23.97 12 SER B CA 1
ATOM 3156 C C . SER B 1 12 ? 74 28.375 -11.867 1 23.97 12 SER B C 1
ATOM 3158 O O . SER B 1 12 ? 73.938 28.406 -10.633 1 23.97 12 SER B O 1
ATOM 3160 N N . THR B 1 13 ? 74.188 29.641 -12.453 1 24.75 13 THR B N 1
ATOM 3161 C CA . THR B 1 13 ? 73.75 30.984 -12.102 1 24.75 13 THR B CA 1
ATOM 3162 C C . THR B 1 13 ? 72.25 31.062 -11.891 1 24.75 13 THR B C 1
ATOM 3164 O O . THR B 1 13 ? 71.5 30.703 -12.781 1 24.75 13 THR B O 1
ATOM 3167 N N . LEU B 1 14 ? 71.75 31 -10.656 1 23.91 14 LEU B N 1
ATOM 3168 C CA . LEU B 1 14 ? 70.375 31.094 -10.133 1 23.91 14 LEU B CA 1
ATOM 3169 C C . LEU B 1 14 ? 69.812 32.5 -10.297 1 23.91 14 LEU B C 1
ATOM 3171 O O . LEU B 1 14 ? 70.375 33.438 -9.688 1 23.91 14 LEU B O 1
ATOM 3175 N N . VAL B 1 15 ? 69.5 32.938 -11.609 1 29.16 15 VAL B N 1
ATOM 3176 C CA . VAL B 1 15 ? 68.875 34.25 -11.773 1 29.16 15 VAL B CA 1
ATOM 3177 C C . VAL B 1 15 ? 67.688 34.375 -10.859 1 29.16 15 VAL B C 1
ATOM 3179 O O . VAL B 1 15 ? 66.812 33.531 -10.859 1 29.16 15 VAL B O 1
ATOM 3182 N N . ALA B 1 16 ? 67.75 35.344 -9.922 1 29.86 16 ALA B N 1
ATOM 3183 C CA . ALA B 1 16 ? 66.812 35.812 -8.906 1 29.86 16 ALA B CA 1
ATOM 3184 C C . ALA B 1 16 ? 65.562 36.469 -9.539 1 29.86 16 ALA B C 1
ATOM 3186 O O . ALA B 1 16 ? 65.688 37.531 -10.172 1 29.86 16 ALA B O 1
ATOM 3187 N N . ALA B 1 17 ? 64.688 35.75 -10.242 1 28.64 17 ALA B N 1
ATOM 3188 C CA . ALA B 1 17 ? 63.5 36.375 -10.75 1 28.64 17 ALA B CA 1
ATOM 3189 C C . ALA B 1 17 ? 62.812 37.219 -9.672 1 28.64 17 ALA B C 1
ATOM 3191 O O . ALA B 1 17 ? 62.656 36.781 -8.531 1 28.64 17 ALA B O 1
ATOM 3192 N N . ALA B 1 18 ? 62.719 38.562 -9.859 1 30.8 18 ALA B N 1
ATOM 3193 C CA . ALA B 1 18 ? 62 39.625 -9.195 1 30.8 18 ALA B CA 1
ATOM 3194 C C . ALA B 1 18 ? 60.531 39.25 -9 1 30.8 18 ALA B C 1
ATOM 3196 O O . ALA B 1 18 ? 59.906 38.719 -9.914 1 30.8 18 ALA B O 1
ATOM 3197 N N . GLY B 1 19 ? 60.062 39.094 -7.801 1 26.58 19 GLY B N 1
ATOM 3198 C CA . GLY B 1 19 ? 58.781 38.719 -7.273 1 26.58 19 GLY B CA 1
ATOM 3199 C C . GLY B 1 19 ? 57.656 39.656 -7.699 1 26.58 19 GLY B C 1
ATOM 3200 O O . GLY B 1 19 ? 57.781 40.875 -7.531 1 26.58 19 GLY B O 1
ATOM 3201 N N . ALA B 1 20 ? 56.969 39.5 -8.945 1 39.88 20 ALA B N 1
ATOM 3202 C CA . ALA B 1 20 ? 55.812 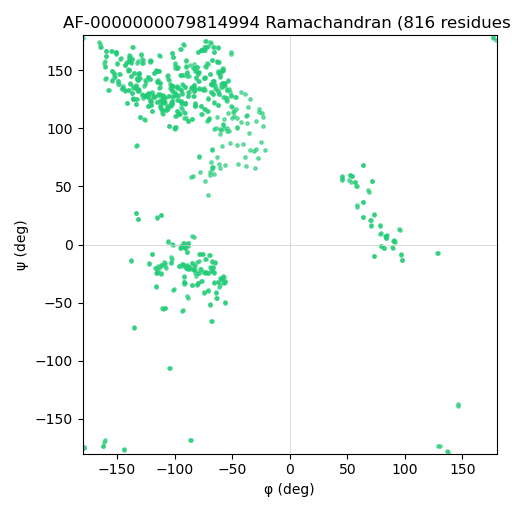40.281 -9.32 1 39.88 20 ALA B CA 1
ATOM 3203 C C . ALA B 1 20 ? 54.938 40.594 -8.102 1 39.88 20 ALA B C 1
ATOM 3205 O O . ALA B 1 20 ? 54.719 39.719 -7.246 1 39.88 20 ALA B O 1
ATOM 3206 N N . PRO B 1 21 ? 54.719 41.906 -7.969 1 34.25 21 PRO B N 1
ATOM 3207 C CA . PRO B 1 21 ? 53.844 42.281 -6.844 1 34.25 21 PRO B CA 1
ATOM 3208 C C . PRO B 1 21 ? 52.531 41.5 -6.824 1 34.25 21 PRO B C 1
ATOM 3210 O O . PRO B 1 21 ? 52.031 41.125 -7.879 1 34.25 21 PRO B O 1
ATOM 3213 N N . ALA B 1 22 ? 52.312 40.75 -5.75 1 37.59 22 ALA B N 1
ATOM 3214 C CA . ALA B 1 22 ? 51.062 40.156 -5.379 1 37.59 22 ALA B CA 1
ATOM 3215 C C . ALA B 1 22 ? 49.906 41.125 -5.512 1 37.59 22 ALA B C 1
ATOM 3217 O O . ALA B 1 22 ? 49.812 42.094 -4.754 1 37.59 22 ALA B O 1
ATOM 3218 N N . LEU B 1 23 ? 49.5 41.531 -6.742 1 38.47 23 LEU B N 1
ATOM 3219 C CA . LEU B 1 23 ? 48.188 42.156 -6.762 1 38.47 23 LEU B CA 1
ATOM 3220 C C . LEU B 1 23 ? 47.25 41.469 -5.793 1 38.47 23 LEU B C 1
ATOM 3222 O O . LEU B 1 23 ? 47.125 40.25 -5.816 1 38.47 23 LEU B O 1
ATOM 3226 N N . SER B 1 24 ? 47.031 42.125 -4.695 1 31.25 24 SER B N 1
ATOM 3227 C CA . SER B 1 24 ? 46.031 41.688 -3.725 1 31.25 24 SER B CA 1
ATOM 3228 C C . SER B 1 24 ? 44.719 41.312 -4.406 1 31.25 24 SER B C 1
ATOM 3230 O O . SER B 1 24 ? 44.156 42.125 -5.156 1 31.25 24 SER B O 1
ATOM 3232 N N . ARG B 1 25 ? 44.562 40.062 -4.898 1 38.38 25 ARG B N 1
ATOM 3233 C CA . ARG B 1 25 ? 43.219 39.625 -5.207 1 38.38 25 ARG B CA 1
ATOM 3234 C C . ARG B 1 25 ? 42.219 40.281 -4.262 1 38.38 25 ARG B C 1
ATOM 3236 O O . ARG B 1 25 ? 42.25 40.031 -3.051 1 38.38 25 ARG B O 1
ATOM 3243 N N . ARG B 1 26 ? 41.844 41.5 -4.516 1 36.56 26 ARG B N 1
ATOM 3244 C CA . ARG B 1 26 ? 40.656 42 -3.828 1 36.56 26 ARG B CA 1
ATOM 3245 C C . ARG B 1 26 ? 39.719 40.844 -3.467 1 36.56 26 ARG B C 1
ATOM 3247 O O . ARG B 1 26 ? 39.469 39.969 -4.289 1 36.56 26 ARG B O 1
ATOM 3254 N N . ALA B 1 27 ? 39.594 40.656 -2.217 1 40.53 27 ALA B N 1
ATOM 3255 C CA . ALA B 1 27 ? 38.562 39.812 -1.632 1 40.53 27 ALA B CA 1
ATOM 3256 C C . ALA B 1 27 ? 37.25 39.969 -2.395 1 40.53 27 ALA B C 1
ATOM 3258 O O . ALA B 1 27 ? 36.625 41.031 -2.373 1 40.53 27 ALA B O 1
ATOM 3259 N N . MET B 1 28 ? 37.062 39.562 -3.625 1 39.03 28 MET B N 1
ATOM 3260 C CA . MET B 1 28 ? 35.688 39.406 -4.094 1 39.03 28 MET B CA 1
ATOM 3261 C C . MET B 1 28 ? 34.75 39.156 -2.924 1 39.03 28 MET B C 1
ATOM 3263 O O . MET B 1 28 ? 34.938 38.219 -2.141 1 39.03 28 MET B O 1
ATOM 3267 N N . ALA B 1 29 ? 34.25 40.188 -2.332 1 40.91 29 ALA B N 1
ATOM 3268 C CA . ALA B 1 29 ? 33.188 40.062 -1.352 1 40.91 29 ALA B CA 1
ATOM 3269 C C . ALA B 1 29 ? 32.312 38.844 -1.637 1 40.91 29 ALA B C 1
ATOM 3271 O O . ALA B 1 29 ? 31.922 38.594 -2.779 1 40.91 29 ALA B O 1
ATOM 3272 N N . ASP B 1 30 ? 32.406 37.844 -0.926 1 41.5 30 ASP B N 1
ATOM 3273 C CA . ASP B 1 30 ? 31.562 36.625 -0.961 1 41.5 30 ASP B CA 1
ATOM 3274 C C . ASP B 1 30 ? 30.125 36.969 -1.308 1 41.5 30 ASP B C 1
ATOM 3276 O O . ASP B 1 30 ? 29.484 37.781 -0.623 1 41.5 30 ASP B O 1
ATOM 3280 N N . ALA B 1 31 ? 29.75 37.156 -2.512 1 48.38 31 ALA B N 1
ATOM 3281 C CA . ALA B 1 31 ? 28.328 37.344 -2.844 1 48.38 31 ALA B CA 1
ATOM 3282 C C . ALA B 1 31 ? 27.438 36.656 -1.809 1 48.38 31 ALA B C 1
ATOM 3284 O O . ALA B 1 31 ? 27.703 35.531 -1.388 1 48.38 31 ALA B O 1
ATOM 3285 N N . PRO B 1 32 ? 26.703 37.562 -1.162 1 50.19 32 PRO B N 1
ATOM 3286 C CA . PRO B 1 32 ? 25.844 36.938 -0.153 1 50.19 32 PRO B CA 1
ATOM 3287 C C . PRO B 1 32 ? 25.266 35.594 -0.623 1 50.19 32 PRO B C 1
ATOM 3289 O O . PRO B 1 32 ? 24.844 35.469 -1.777 1 50.19 32 PRO B O 1
ATOM 3292 N N . ALA B 1 33 ? 25.562 34.438 -0.179 1 62.59 33 ALA B N 1
ATOM 3293 C CA . ALA B 1 33 ? 25.125 33.094 -0.503 1 62.59 33 ALA B CA 1
ATOM 3294 C C . ALA B 1 33 ? 23.594 33 -0.562 1 62.59 33 ALA B C 1
ATOM 3296 O O . ALA B 1 33 ? 22.906 33.531 0.318 1 62.59 33 ALA B O 1
ATOM 3297 N N . LYS B 1 34 ? 23.016 32.812 -1.717 1 75.56 34 LYS B N 1
ATOM 3298 C CA . LYS B 1 34 ? 21.578 32.594 -1.941 1 75.56 34 LYS B CA 1
ATOM 3299 C C . LYS B 1 34 ? 21 31.641 -0.884 1 75.56 34 LYS B C 1
ATOM 3301 O O . LYS B 1 34 ? 21.609 30.625 -0.542 1 75.56 34 LYS B O 1
ATOM 3306 N N . PRO B 1 35 ? 19.828 32.156 -0.324 1 90.12 35 PRO B N 1
ATOM 3307 C CA . PRO B 1 35 ? 19.219 31.312 0.697 1 90.12 35 PRO B CA 1
ATOM 3308 C C . PRO B 1 35 ? 18.984 29.891 0.215 1 90.12 35 PRO B C 1
ATOM 3310 O O . PRO B 1 35 ? 18.641 29.672 -0.95 1 90.12 35 PRO B O 1
ATOM 3313 N N . ARG B 1 36 ? 19.344 29.031 1.034 1 96.44 36 ARG B N 1
ATOM 3314 C CA . ARG B 1 36 ? 19.094 27.625 0.804 1 96.44 36 ARG B CA 1
ATOM 3315 C C . ARG B 1 36 ? 17.719 27.219 1.307 1 96.44 36 ARG B C 1
ATOM 3317 O O . ARG B 1 36 ? 17.141 27.891 2.172 1 96.44 36 ARG B O 1
ATOM 3324 N N . ILE B 1 37 ? 17.172 26.172 0.718 1 98.38 37 ILE B N 1
ATOM 3325 C CA . ILE B 1 37 ? 15.898 25.641 1.189 1 98.38 37 ILE B CA 1
ATOM 3326 C C . ILE B 1 37 ? 16.141 24.375 2.014 1 98.38 37 ILE B C 1
ATOM 3328 O O . ILE B 1 37 ? 16.719 23.406 1.521 1 98.38 37 ILE B O 1
ATOM 3332 N N . ILE B 1 38 ? 15.688 24.391 3.258 1 98.69 38 ILE B N 1
ATOM 3333 C CA . ILE B 1 38 ? 15.797 23.266 4.172 1 98.69 38 ILE B CA 1
ATOM 3334 C C . ILE B 1 38 ? 14.445 22.547 4.27 1 98.69 38 ILE B C 1
ATOM 3336 O O . ILE B 1 38 ? 13.398 23.188 4.344 1 98.69 38 ILE B O 1
ATOM 3340 N N . CYS B 1 39 ? 14.5 21.234 4.238 1 98.81 39 CYS B N 1
ATOM 3341 C CA . CYS B 1 39 ? 13.32 20.391 4.398 1 98.81 39 CYS B CA 1
ATOM 3342 C C . CYS B 1 39 ? 13.469 19.469 5.594 1 98.81 39 CYS B C 1
ATOM 3344 O O . CYS B 1 39 ? 14.43 18.688 5.672 1 98.81 39 CYS B O 1
ATOM 3346 N N . TYR B 1 40 ? 12.578 19.578 6.566 1 98.94 40 TYR B N 1
ATOM 3347 C CA . TYR B 1 40 ? 12.469 18.641 7.672 1 98.94 40 TYR B CA 1
ATOM 3348 C C . TYR B 1 40 ? 11.438 17.562 7.371 1 98.94 40 TYR B C 1
ATOM 3350 O O . TYR B 1 40 ? 10.32 17.859 6.93 1 98.94 40 TYR B O 1
ATOM 3358 N N . ILE B 1 41 ? 11.812 16.328 7.555 1 98.88 41 ILE B N 1
ATOM 3359 C CA . ILE B 1 41 ? 10.891 15.211 7.344 1 98.88 41 ILE B CA 1
ATOM 3360 C C . ILE B 1 41 ? 10.789 14.383 8.625 1 98.88 41 ILE B C 1
ATOM 3362 O O . ILE B 1 41 ? 11.797 13.898 9.141 1 98.88 41 ILE B O 1
ATOM 3366 N N . GLY B 1 42 ? 9.594 14.297 9.18 1 98.56 42 GLY B N 1
ATOM 3367 C CA . GLY B 1 42 ? 9.305 13.414 10.305 1 98.56 42 GLY B CA 1
ATOM 3368 C C . GLY B 1 42 ? 8.586 12.148 9.906 1 98.56 42 GLY B C 1
ATOM 3369 O O . GLY B 1 42 ? 8.086 12.039 8.781 1 98.56 42 GLY B O 1
ATOM 3370 N N . GLY B 1 43 ? 8.57 11.188 10.812 1 97.56 43 GLY B N 1
ATOM 3371 C CA . GLY B 1 43 ? 7.891 9.93 10.547 1 97.56 43 GLY B CA 1
ATOM 3372 C C . GLY B 1 43 ? 7.953 8.961 11.711 1 97.56 43 GLY B C 1
ATOM 3373 O O . GLY B 1 43 ? 8.414 9.312 12.797 1 97.56 43 GLY B O 1
ATOM 3374 N N . TYR B 1 44 ? 7.441 7.77 11.422 1 97.88 44 TYR B N 1
ATOM 3375 C CA . TYR B 1 44 ? 7.359 6.762 12.477 1 97.88 44 TYR B CA 1
ATOM 3376 C C . TYR B 1 44 ? 8.711 6.098 12.703 1 97.88 44 TYR B C 1
ATOM 3378 O O . TYR B 1 44 ? 9.391 5.711 11.75 1 97.88 44 TYR B O 1
ATOM 3386 N N . THR B 1 45 ? 9.062 5.973 13.961 1 95.44 45 THR B N 1
ATOM 3387 C CA . THR B 1 45 ? 10.234 5.211 14.383 1 95.44 45 THR B CA 1
ATOM 3388 C C . THR B 1 45 ? 9.82 3.871 14.984 1 95.44 45 THR B C 1
ATOM 3390 O O . THR B 1 45 ? 9.289 3.01 14.281 1 95.44 45 THR B O 1
ATOM 3393 N N . GLN B 1 46 ? 9.914 3.727 16.359 1 86.31 46 GLN B N 1
ATOM 3394 C CA . GLN B 1 46 ? 9.57 2.453 16.984 1 86.31 46 GLN B CA 1
ATOM 3395 C C . GLN B 1 46 ? 8.062 2.322 17.188 1 86.31 46 GLN B C 1
ATOM 3397 O O . GLN B 1 46 ? 7.547 1.213 17.328 1 86.31 46 GLN B O 1
ATOM 3402 N N . HIS B 1 47 ? 7.457 3.498 17.266 1 82.12 47 HIS B N 1
ATOM 3403 C CA . HIS B 1 47 ? 6.004 3.516 17.391 1 82.12 47 HIS B CA 1
ATOM 3404 C C . HIS B 1 47 ? 5.34 3.75 16.031 1 82.12 47 HIS B C 1
ATOM 3406 O O . HIS B 1 47 ? 5.859 4.5 15.203 1 82.12 47 HIS B O 1
ATOM 3412 N N . GLY B 1 48 ? 4.324 2.951 15.766 1 74.19 48 GLY B N 1
ATOM 3413 C CA . GLY B 1 48 ? 3.555 3.158 14.547 1 74.19 48 GLY B CA 1
ATOM 3414 C C . GLY B 1 48 ? 2.137 2.631 14.641 1 74.19 48 GLY B C 1
ATOM 3415 O O . GLY B 1 48 ? 1.738 2.082 15.672 1 74.19 48 GLY B O 1
ATOM 3416 N N . PRO B 1 49 ? 1.359 3.102 13.609 1 69.62 49 PRO B N 1
ATOM 3417 C CA . PRO B 1 49 ? 0.005 2.543 13.609 1 69.62 49 PRO B CA 1
ATOM 3418 C C . PRO B 1 49 ? -0.006 1.02 13.703 1 69.62 49 PRO B C 1
ATOM 3420 O O . PRO B 1 49 ? 1.051 0.386 13.641 1 69.62 49 PRO B O 1
ATOM 3423 N N . PRO B 1 50 ? -1.266 0.517 14.055 1 56.59 50 PRO B N 1
ATOM 3424 C CA . PRO B 1 50 ? -1.344 -0.94 14.18 1 56.59 50 PRO B CA 1
ATOM 3425 C C . PRO B 1 50 ? -0.693 -1.666 13 1 56.59 50 PRO B C 1
ATOM 3427 O O . PRO B 1 50 ? -0.942 -1.321 11.844 1 56.59 50 PRO B O 1
ATOM 3430 N N . GLY B 1 51 ? 0.168 -2.543 13.094 1 54.69 51 GLY B N 1
ATOM 3431 C CA . GLY B 1 51 ? 0.912 -3.35 12.141 1 54.69 51 GLY B CA 1
ATOM 3432 C C . GLY B 1 51 ? 2.412 -3.307 12.367 1 54.69 51 GLY B C 1
ATOM 3433 O O . GLY B 1 51 ? 3.162 -4.035 11.711 1 54.69 51 GLY B O 1
ATOM 3434 N N . GLY B 1 52 ? 2.912 -2.4 13.32 1 65.69 52 GLY B N 1
ATOM 3435 C CA . GLY B 1 52 ? 4.312 -2.598 13.656 1 65.69 52 GLY B CA 1
ATOM 3436 C C . GLY B 1 52 ? 5.09 -1.3 13.75 1 65.69 52 GLY B C 1
ATOM 3437 O O . GLY B 1 52 ? 4.508 -0.215 13.719 1 65.69 52 GLY B O 1
ATOM 3438 N N . ALA B 1 53 ? 6.309 -1.338 14 1 81.31 53 ALA B N 1
ATOM 3439 C CA . ALA B 1 53 ? 7.316 -0.289 14.109 1 81.31 53 ALA B CA 1
ATOM 3440 C C . ALA B 1 53 ? 7.586 0.354 12.75 1 81.31 53 ALA B C 1
ATOM 3442 O O . ALA B 1 53 ? 7.41 -0.283 11.711 1 81.31 53 ALA B O 1
ATOM 3443 N N . GLY B 1 54 ? 7.707 1.729 12.781 1 93.38 54 GLY B N 1
ATOM 3444 C CA . GLY B 1 54 ? 8.18 2.404 11.578 1 93.38 54 GLY B CA 1
ATOM 3445 C C . GLY B 1 54 ? 9.656 2.203 11.32 1 93.38 54 GLY B C 1
ATOM 3446 O O . GLY B 1 54 ? 10.352 1.566 12.117 1 93.38 54 GLY B O 1
ATOM 3447 N N . ASN B 1 55 ? 10.086 2.717 10.203 1 95.44 55 ASN B N 1
ATOM 3448 C CA . ASN B 1 55 ? 11.469 2.555 9.773 1 95.44 55 ASN B CA 1
ATOM 3449 C C . ASN B 1 55 ? 12.266 3.848 9.938 1 95.44 55 ASN B C 1
ATOM 3451 O O . ASN B 1 55 ? 13.445 3.906 9.586 1 95.44 55 ASN B O 1
ATOM 3455 N N . GLY B 1 56 ? 11.586 4.887 10.492 1 96.56 56 GLY B N 1
ATOM 3456 C CA . GLY B 1 56 ? 12.25 6.176 10.656 1 96.56 56 GLY B CA 1
ATOM 3457 C C . GLY B 1 56 ? 13.211 6.207 11.828 1 96.56 56 GLY B C 1
ATOM 3458 O O . GLY B 1 56 ? 13.211 5.301 12.664 1 96.56 56 GLY B O 1
ATOM 3459 N N . GLN B 1 57 ? 14.047 7.277 11.883 1 96.06 57 GLN B N 1
ATOM 3460 C CA . GLN B 1 57 ? 15.031 7.418 12.953 1 96.06 57 GLN B CA 1
ATOM 3461 C C . GLN B 1 57 ? 14.789 8.695 13.758 1 96.06 57 GLN B C 1
ATOM 3463 O O . GLN B 1 57 ? 15.445 8.922 14.773 1 96.06 57 GLN B O 1
ATOM 3468 N N . GLY B 1 58 ? 13.953 9.492 13.344 1 98 58 GLY B N 1
ATOM 3469 C CA . GLY B 1 58 ? 13.672 10.789 13.93 1 98 58 GLY B CA 1
ATOM 3470 C C . GLY B 1 58 ? 1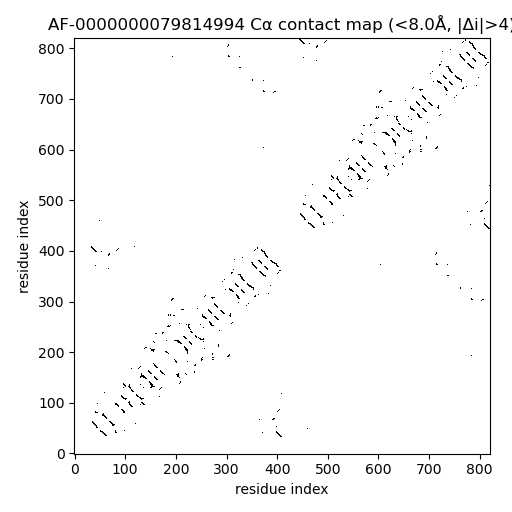3.289 11.836 12.906 1 98 58 GLY B C 1
ATOM 3471 O O . GLY B 1 58 ? 12.445 11.586 12.047 1 98 58 GLY B O 1
ATOM 3472 N N . ILE B 1 59 ? 13.797 13.039 13.031 1 98.88 59 ILE B N 1
ATOM 3473 C CA . ILE B 1 59 ? 13.555 14.102 12.062 1 98.88 59 ILE B CA 1
ATOM 3474 C C . ILE B 1 59 ? 14.75 14.227 11.125 1 98.88 59 ILE B C 1
ATOM 3476 O O . ILE B 1 59 ? 15.836 14.641 11.539 1 98.88 59 ILE B O 1
ATOM 3480 N N . SER B 1 60 ? 14.555 13.852 9.891 1 98.75 60 SER B N 1
ATOM 3481 C CA . SER B 1 60 ? 15.594 13.984 8.875 1 98.75 60 SER B CA 1
ATOM 3482 C C . SER B 1 60 ? 15.609 15.383 8.266 1 98.75 60 SER B C 1
ATOM 3484 O O . SER B 1 60 ? 14.555 15.93 7.949 1 98.75 60 SER B O 1
ATOM 3486 N N . VAL B 1 61 ? 16.797 15.938 8.125 1 98.81 61 VAL B N 1
ATOM 3487 C CA . VAL B 1 61 ? 16.969 17.281 7.586 1 98.81 61 VAL B CA 1
ATOM 3488 C C . VAL B 1 61 ? 17.672 17.203 6.234 1 98.81 61 VAL B C 1
ATOM 3490 O O . VAL B 1 61 ? 18.719 16.547 6.102 1 98.81 61 VAL B O 1
ATOM 3493 N N . PHE B 1 62 ? 17.094 17.859 5.285 1 98.81 62 PHE B N 1
ATOM 3494 C CA . PHE B 1 62 ? 17.609 17.859 3.922 1 98.81 62 PHE B CA 1
ATOM 3495 C C . PHE B 1 62 ? 17.766 19.281 3.398 1 98.81 62 PHE B C 1
ATOM 3497 O O . PHE B 1 62 ? 17.125 20.203 3.904 1 98.81 62 PHE B O 1
ATOM 3504 N N . GLU B 1 63 ? 18.641 19.438 2.428 1 98.69 63 GLU B N 1
ATOM 3505 C CA . GLU B 1 63 ? 18.625 20.609 1.561 1 98.69 63 GLU B CA 1
ATOM 3506 C C . GLU B 1 63 ? 17.953 20.312 0.226 1 98.69 63 GLU B C 1
ATOM 3508 O O . GLU B 1 63 ? 18.25 19.297 -0.412 1 98.69 63 GLU B O 1
ATOM 3513 N N . MET B 1 64 ? 17.062 21.141 -0.124 1 98.62 64 MET B N 1
ATOM 3514 C CA . MET B 1 64 ? 16.328 20.953 -1.377 1 98.62 64 MET B CA 1
ATOM 3515 C C . MET B 1 64 ? 16.984 21.734 -2.512 1 98.62 64 MET B C 1
ATOM 3517 O O . MET B 1 64 ? 17.344 22.906 -2.348 1 98.62 64 MET B O 1
ATOM 3521 N N . ASN B 1 65 ? 17.172 21.094 -3.676 1 98.44 65 ASN B N 1
ATOM 3522 C CA . ASN B 1 65 ? 17.5 21.797 -4.914 1 98.44 65 ASN B CA 1
ATOM 3523 C C . ASN B 1 65 ? 16.281 22.469 -5.523 1 98.44 65 ASN B C 1
ATOM 3525 O O . ASN B 1 65 ? 15.352 21.797 -5.965 1 98.44 65 ASN B O 1
ATOM 3529 N N . PRO B 1 66 ? 16.266 23.734 -5.539 1 96.62 66 PRO B N 1
ATOM 3530 C CA . PRO B 1 66 ? 15.047 24.438 -5.965 1 96.62 66 PRO B CA 1
ATOM 3531 C C . PRO B 1 66 ? 14.742 24.234 -7.449 1 96.62 66 PRO B C 1
ATOM 3533 O O . PRO B 1 66 ? 13.633 24.531 -7.898 1 96.62 66 PRO B O 1
ATOM 3536 N N . ASP B 1 67 ? 15.688 23.75 -8.234 1 96.62 67 ASP B N 1
ATOM 3537 C CA . ASP B 1 67 ? 15.484 23.562 -9.664 1 96.62 67 ASP B CA 1
ATOM 3538 C C . ASP B 1 67 ? 14.984 22.156 -9.977 1 96.62 67 ASP B C 1
ATOM 3540 O O . ASP B 1 67 ? 14.25 21.953 -10.945 1 96.62 67 ASP B O 1
ATOM 3544 N N . THR B 1 68 ? 15.336 21.219 -9.117 1 97.25 68 THR B N 1
ATOM 3545 C CA . THR B 1 68 ? 15.055 19.828 -9.477 1 97.25 68 THR B CA 1
ATOM 3546 C C . THR B 1 68 ? 14.18 19.156 -8.422 1 97.25 68 THR B C 1
ATOM 3548 O O . THR B 1 68 ? 13.609 18.094 -8.664 1 97.25 68 THR B O 1
ATOM 3551 N N . SER B 1 69 ? 14.047 19.688 -7.25 1 97.75 69 SER B N 1
ATOM 3552 C CA . SER B 1 69 ? 13.312 19.172 -6.098 1 97.75 69 SER B CA 1
ATOM 3553 C C . SER B 1 69 ? 14.109 18.094 -5.371 1 97.75 69 SER B C 1
ATOM 3555 O O . SER B 1 69 ? 13.648 17.531 -4.371 1 97.75 69 SER B O 1
ATOM 3557 N N . SER B 1 70 ? 15.258 17.781 -5.867 1 98.38 70 SER B N 1
ATOM 3558 C CA . SER B 1 70 ? 16.047 16.75 -5.199 1 98.38 70 SER B CA 1
ATOM 3559 C C . SER B 1 70 ? 16.391 17.141 -3.768 1 98.38 70 SER B C 1
ATOM 3561 O O . SER B 1 70 ? 16.625 18.328 -3.486 1 98.38 70 SER B O 1
ATOM 3563 N N . LEU B 1 71 ? 16.422 16.188 -2.871 1 98.62 71 LEU B N 1
ATOM 3564 C CA . LEU B 1 71 ? 16.734 16.406 -1.462 1 98.62 71 LEU B CA 1
ATOM 3565 C C . LEU B 1 71 ? 18.062 15.766 -1.092 1 98.62 71 LEU B C 1
ATOM 3567 O O . LEU B 1 71 ? 18.219 14.555 -1.199 1 98.62 71 LEU B O 1
ATOM 3571 N N . SER B 1 72 ? 18.969 16.547 -0.666 1 98.38 72 SER B N 1
ATOM 3572 C CA . SER B 1 72 ? 20.266 16.062 -0.192 1 98.38 72 SER B CA 1
ATOM 3573 C C . SER B 1 72 ? 20.312 16 1.33 1 98.38 72 SER B C 1
ATOM 3575 O O . SER B 1 72 ? 20.031 16.984 2.01 1 98.38 72 SER B O 1
ATOM 3577 N N . PRO B 1 73 ? 20.703 14.898 1.852 1 98 73 PRO B N 1
ATOM 3578 C CA . PRO B 1 73 ? 20.688 14.766 3.309 1 98 73 PRO B CA 1
ATOM 3579 C C . PRO B 1 73 ? 21.719 15.641 3.996 1 98 73 PRO B C 1
ATOM 3581 O O . PRO B 1 73 ? 22.844 15.781 3.498 1 98 73 PRO B O 1
ATOM 3584 N N . LEU B 1 74 ? 21.344 16.266 5.094 1 98.12 74 LEU B N 1
ATOM 3585 C CA . LEU B 1 74 ? 22.25 17.062 5.902 1 98.12 74 LEU B CA 1
ATOM 3586 C C . LEU B 1 74 ? 22.531 16.391 7.238 1 98.12 74 LEU B C 1
ATOM 3588 O O . LEU B 1 74 ? 23.688 16.188 7.605 1 98.12 74 LEU B O 1
ATOM 3592 N N . MET B 1 75 ? 21.531 16.062 8.008 1 98.12 75 MET B N 1
ATOM 3593 C CA . MET B 1 75 ? 21.625 15.453 9.328 1 98.12 75 MET B CA 1
ATOM 3594 C C . MET B 1 75 ? 20.281 14.852 9.75 1 98.12 75 MET B C 1
ATOM 3596 O O . MET B 1 75 ? 19.281 15.039 9.07 1 98.12 75 MET B O 1
ATOM 3600 N N . THR B 1 76 ? 20.281 14.109 10.805 1 98.19 76 THR B N 1
ATOM 3601 C CA . THR B 1 76 ? 19.078 13.555 11.414 1 98.19 76 THR B CA 1
ATOM 3602 C C . THR B 1 76 ? 19.078 13.781 12.922 1 98.19 76 THR B C 1
ATOM 3604 O O . THR B 1 76 ? 20.062 13.508 13.602 1 98.19 76 THR B O 1
ATOM 3607 N N . TYR B 1 77 ? 18.016 14.391 13.414 1 98.5 77 TYR B N 1
ATOM 3608 C CA . TYR B 1 77 ? 17.797 14.43 14.859 1 98.5 77 TYR B CA 1
ATOM 3609 C C . TYR B 1 77 ? 17.141 13.148 15.344 1 98.5 77 TYR B C 1
ATOM 3611 O O . TYR B 1 77 ? 15.992 12.859 15 1 98.5 77 TYR B O 1
ATOM 3619 N N . VAL B 1 78 ? 17.766 12.359 16.25 1 97 78 VAL B N 1
ATOM 3620 C CA . VAL B 1 78 ? 17.344 10.992 16.516 1 97 78 VAL B CA 1
ATOM 3621 C C . VAL B 1 78 ? 16.672 10.906 17.875 1 97 78 VAL B C 1
ATOM 3623 O O . VAL B 1 78 ? 15.945 9.945 18.156 1 97 78 VAL B O 1
ATOM 3626 N N . ASP B 1 79 ? 16.844 11.812 18.812 1 96.56 79 ASP B N 1
ATOM 3627 C CA . ASP B 1 79 ? 16.312 11.711 20.172 1 96.56 79 ASP B CA 1
ATOM 3628 C C . ASP B 1 79 ? 14.859 12.195 20.234 1 96.56 79 ASP B C 1
ATOM 3630 O O . ASP B 1 79 ? 14.539 13.117 20.984 1 96.56 79 ASP B O 1
ATOM 3634 N N . ILE B 1 80 ? 14.016 11.57 19.484 1 98 80 ILE B N 1
ATOM 3635 C CA . ILE B 1 80 ? 12.586 11.875 19.438 1 98 80 ILE B CA 1
ATOM 3636 C C . ILE B 1 80 ? 11.812 10.664 18.906 1 98 80 ILE B C 1
ATOM 3638 O O . ILE B 1 80 ? 12.211 10.047 17.922 1 98 80 ILE B O 1
ATOM 3642 N N . ALA B 1 81 ? 10.734 10.336 19.609 1 97.06 81 ALA B N 1
ATOM 3643 C CA . ALA B 1 81 ? 9.938 9.172 19.234 1 97.06 81 ALA B CA 1
ATOM 3644 C C . ALA B 1 81 ? 8.828 9.555 18.266 1 97.06 81 ALA B C 1
ATOM 3646 O O . ALA B 1 81 ? 8.016 10.438 18.562 1 97.06 81 ALA B O 1
ATOM 3647 N N . SER B 1 82 ? 8.789 8.984 17.078 1 97.88 82 SER B N 1
ATOM 3648 C CA . SER B 1 82 ? 7.738 9.031 16.062 1 97.88 82 SER B CA 1
ATOM 3649 C C . SER B 1 82 ? 7.227 10.453 15.867 1 97.88 82 SER B C 1
ATOM 3651 O O . SER B 1 82 ? 6.031 10.711 16.016 1 97.88 82 SER B O 1
ATOM 3653 N N . PRO B 1 83 ? 8.133 11.352 15.5 1 98.44 83 PRO B N 1
ATOM 3654 C CA . PRO B 1 83 ? 7.695 12.711 15.164 1 98.44 83 PRO B CA 1
ATOM 3655 C C . PRO B 1 83 ? 6.859 12.758 13.883 1 98.44 83 PRO B C 1
ATOM 3657 O O . PRO B 1 83 ? 7.348 13.195 12.836 1 98.44 83 PRO B O 1
ATOM 3660 N N . SER B 1 84 ? 5.574 12.461 13.977 1 98 84 SER B N 1
ATOM 3661 C CA . SER B 1 84 ? 4.742 12.195 12.812 1 98 84 SER B CA 1
ATOM 3662 C C . SER B 1 84 ? 4.117 13.484 12.273 1 98 84 SER B C 1
ATOM 3664 O O . SER B 1 84 ? 3.475 13.477 11.227 1 98 84 SER B O 1
ATOM 3666 N N . PHE B 1 85 ? 4.266 14.625 12.945 1 98.69 85 PHE B N 1
ATOM 3667 C CA . PHE B 1 85 ? 3.818 15.922 12.445 1 98.69 85 PHE B CA 1
ATOM 3668 C C . PHE B 1 85 ? 4.723 17.031 12.961 1 98.69 85 PHE B C 1
ATOM 3670 O O . PHE B 1 85 ? 5.137 17.016 14.125 1 98.69 85 PHE B O 1
ATOM 3677 N N . LEU B 1 86 ? 5.008 17.984 12.102 1 98.81 86 LEU B N 1
ATOM 3678 C CA . LEU B 1 86 ? 5.906 19.109 12.359 1 98.81 86 LEU B CA 1
ATOM 3679 C C . LEU B 1 86 ? 5.262 20.438 11.969 1 98.81 86 LEU B C 1
ATOM 3681 O O . LEU B 1 86 ? 4.523 20.5 10.984 1 98.81 86 LEU B O 1
ATOM 3685 N N . VAL B 1 87 ? 5.617 21.453 12.719 1 98.75 87 VAL B N 1
ATOM 3686 C CA . VAL B 1 87 ? 5.242 22.797 12.289 1 98.75 87 VAL B CA 1
ATOM 3687 C C . VAL B 1 87 ? 6.336 23.781 12.672 1 98.75 87 VAL B C 1
ATOM 3689 O O . VAL B 1 87 ? 6.914 23.688 13.758 1 98.75 87 VAL B O 1
ATOM 3692 N N . LEU B 1 88 ? 6.656 24.656 11.773 1 98.69 88 LEU B N 1
ATOM 3693 C CA . LEU B 1 88 ? 7.59 25.75 12.016 1 98.69 88 LEU B CA 1
ATOM 3694 C C . LEU B 1 88 ? 6.852 27.016 12.453 1 98.69 88 LEU B C 1
ATOM 3696 O O . LEU B 1 88 ? 5.746 27.281 11.977 1 98.69 88 LEU B O 1
ATOM 3700 N N . SER B 1 89 ? 7.57 27.766 13.367 1 98.44 89 SER B N 1
ATOM 3701 C CA . SER B 1 89 ? 7.051 29.094 13.664 1 98.44 89 SER B CA 1
ATOM 3702 C C . SER B 1 89 ? 7.164 30.016 12.453 1 98.44 89 SER B C 1
ATOM 3704 O O . SER B 1 89 ? 7.953 29.75 11.539 1 98.44 89 SER B O 1
ATOM 3706 N N . ALA B 1 90 ? 6.363 31.047 12.469 1 96.19 90 ALA B N 1
ATOM 3707 C CA . ALA B 1 90 ? 6.301 31.953 11.32 1 96.19 90 ALA B CA 1
ATOM 3708 C C . ALA B 1 90 ? 7.672 32.562 11.016 1 96.19 90 ALA B C 1
ATOM 3710 O O . ALA B 1 90 ? 8.008 32.781 9.852 1 96.19 90 ALA B O 1
ATOM 3711 N N . ASP B 1 91 ? 8.484 32.781 12.023 1 96.25 91 ASP B N 1
ATOM 3712 C CA . ASP B 1 91 ? 9.797 33.375 11.844 1 96.25 91 ASP B CA 1
ATOM 3713 C C . ASP B 1 91 ? 10.875 32.312 11.648 1 96.25 91 ASP B C 1
ATOM 3715 O O . ASP B 1 91 ? 12.07 32.625 11.609 1 96.25 91 ASP B O 1
ATOM 3719 N N . ASN B 1 92 ? 10.508 31.047 11.641 1 97.5 92 ASN B N 1
ATOM 3720 C CA . ASN B 1 92 ? 11.375 29.891 11.414 1 97.5 92 ASN B CA 1
ATOM 3721 C C . ASN B 1 92 ? 12.43 29.766 12.508 1 97.5 92 ASN B C 1
ATOM 3723 O O . ASN B 1 92 ? 13.5 29.203 12.281 1 97.5 92 ASN B O 1
ATOM 3727 N N . ARG B 1 93 ? 12.156 30.312 13.648 1 98.25 93 ARG B N 1
ATOM 3728 C CA . ARG B 1 93 ? 13.117 30.234 14.742 1 98.25 93 ARG B CA 1
ATOM 3729 C C . ARG B 1 93 ? 12.883 29 15.594 1 98.25 93 ARG B C 1
ATOM 3731 O O . ARG B 1 93 ? 13.758 28.594 16.359 1 98.25 93 ARG B O 1
ATOM 3738 N N . HIS B 1 94 ? 11.664 28.484 15.484 1 98.88 94 HIS B N 1
ATOM 3739 C CA . HIS B 1 94 ? 11.312 27.312 16.297 1 98.88 94 HIS B CA 1
ATOM 3740 C C . HIS B 1 94 ? 10.578 26.266 15.461 1 98.88 94 HIS B C 1
ATOM 3742 O O . HIS B 1 94 ? 9.883 26.609 14.5 1 98.88 94 HIS B O 1
ATOM 3748 N N . LEU B 1 95 ? 10.758 25.016 15.758 1 98.94 95 LEU B N 1
ATOM 3749 C CA . LEU B 1 95 ? 10.023 23.875 15.227 1 98.94 95 LEU B CA 1
ATOM 3750 C C . LEU B 1 95 ? 9.367 23.078 16.359 1 98.94 95 LEU B C 1
ATOM 3752 O O . LEU B 1 95 ? 9.984 22.844 17.391 1 98.94 95 LEU B O 1
ATOM 3756 N N . TYR B 1 96 ? 8.141 22.797 16.219 1 99 96 TYR B N 1
ATOM 3757 C CA . TYR B 1 96 ? 7.418 21.938 17.141 1 99 96 TYR B CA 1
ATOM 3758 C C . TYR B 1 96 ? 7.062 20.609 16.484 1 99 96 TYR B C 1
ATOM 3760 O O . TYR B 1 96 ? 6.555 20.578 15.359 1 99 96 TYR B O 1
ATOM 3768 N N . ALA B 1 97 ? 7.402 19.547 17.156 1 98.94 97 ALA B N 1
ATOM 3769 C CA . ALA B 1 97 ? 7.16 18.188 16.656 1 98.94 97 ALA B CA 1
ATOM 3770 C C . ALA B 1 97 ? 6.367 17.375 17.672 1 98.94 97 ALA B C 1
ATOM 3772 O O . ALA B 1 97 ? 6.73 17.312 18.844 1 98.94 97 ALA B O 1
ATOM 3773 N N . LEU B 1 98 ? 5.328 16.797 17.203 1 98.75 98 LEU B N 1
ATOM 3774 C CA . LEU B 1 98 ? 4.645 15.898 18.125 1 98.75 98 LEU B CA 1
ATOM 3775 C C . LEU B 1 98 ? 5.215 14.484 18.031 1 98.75 98 LEU B C 1
ATOM 3777 O O . LEU B 1 98 ? 5.715 14.086 16.969 1 98.75 98 LEU B O 1
ATOM 3781 N N . SER B 1 99 ? 5.211 13.789 19.141 1 98.38 99 SER B N 1
ATOM 3782 C CA . SER B 1 99 ? 5.438 12.344 19.188 1 98.38 99 SER B CA 1
ATOM 3783 C C . SER B 1 99 ? 4.121 11.586 19.25 1 98.38 99 SER B C 1
ATOM 3785 O O . SER B 1 99 ? 3.367 11.719 20.219 1 98.38 99 SER B O 1
ATOM 3787 N N . GLU B 1 100 ? 3.863 10.844 18.203 1 97.81 100 GLU B N 1
ATOM 3788 C CA . GLU B 1 100 ? 2.641 10.047 18.141 1 97.81 100 GLU B CA 1
ATOM 3789 C C . GLU B 1 100 ? 2.779 8.766 18.953 1 97.81 100 GLU B C 1
ATOM 3791 O O . GLU B 1 100 ? 2.916 7.68 18.391 1 97.81 100 GLU B O 1
ATOM 3796 N N . ILE B 1 101 ? 2.709 8.883 20.203 1 97.06 101 ILE B N 1
ATOM 3797 C CA . ILE B 1 101 ? 2.904 7.805 21.156 1 97.06 101 ILE B CA 1
ATOM 3798 C C . ILE B 1 101 ? 1.833 7.879 22.25 1 97.06 101 ILE B C 1
ATOM 3800 O O . ILE B 1 101 ? 1.025 8.812 22.266 1 97.06 101 ILE B O 1
ATOM 3804 N N . ASN B 1 102 ? 1.776 6.887 23.031 1 96.69 102 ASN B N 1
ATOM 3805 C CA . ASN B 1 102 ? 0.834 6.867 24.156 1 96.69 102 ASN B CA 1
ATOM 3806 C C . ASN B 1 102 ? 1.515 6.457 25.453 1 96.69 102 ASN B C 1
ATOM 3808 O O . ASN B 1 102 ? 0.857 5.977 26.375 1 96.69 102 ASN B O 1
ATOM 3812 N N . ASP B 1 103 ? 2.799 6.605 25.531 1 96.06 103 ASP B N 1
ATOM 3813 C CA . ASP B 1 103 ? 3.535 6.133 26.703 1 96.06 103 ASP B CA 1
ATOM 3814 C C . ASP B 1 103 ? 4.523 7.191 27.203 1 96.06 103 ASP B C 1
ATOM 3816 O O . ASP B 1 103 ? 5.578 6.855 27.734 1 96.06 103 ASP B O 1
ATOM 3820 N N . PHE B 1 104 ? 4.246 8.477 26.953 1 97.06 104 PHE B N 1
ATOM 3821 C CA . PHE B 1 104 ? 5.078 9.57 27.438 1 97.06 104 PHE B CA 1
ATOM 3822 C C . PHE B 1 104 ? 5.078 9.625 28.969 1 97.06 104 PHE B C 1
ATOM 3824 O O . PHE B 1 104 ? 6.105 9.906 29.578 1 97.06 104 PHE B O 1
ATOM 3831 N N . ASN B 1 105 ? 3.934 9.422 29.484 1 97.69 105 ASN B N 1
ATOM 3832 C CA . ASN B 1 105 ? 3.771 9.445 30.938 1 97.69 105 ASN B CA 1
ATOM 3833 C C . ASN B 1 105 ? 2.754 8.406 31.406 1 97.69 105 ASN B C 1
ATOM 3835 O O . ASN B 1 105 ? 2.281 7.594 30.609 1 97.69 105 ASN B O 1
ATOM 3839 N N . ALA B 1 106 ? 2.477 8.398 32.688 1 97.56 106 ALA B N 1
ATOM 3840 C CA . ALA B 1 106 ? 1.618 7.387 33.281 1 97.56 106 ALA B CA 1
ATOM 3841 C C . ALA B 1 106 ? 0.173 7.539 32.812 1 97.56 106 ALA B C 1
ATOM 3843 O O . ALA B 1 106 ? -0.608 6.586 32.875 1 97.56 106 ALA B O 1
ATOM 3844 N N . ASN B 1 107 ? -0.208 8.688 32.375 1 96.5 107 ASN B N 1
ATOM 3845 C CA . ASN B 1 107 ? -1.562 8.945 31.875 1 96.5 107 ASN B CA 1
ATOM 3846 C C . ASN B 1 107 ? -1.722 8.539 30.422 1 96.5 107 ASN B C 1
ATOM 3848 O O . ASN B 1 107 ? -2.729 8.859 29.781 1 96.5 107 ASN B O 1
ATOM 3852 N N . GLN B 1 108 ? -0.712 7.879 29.781 1 96.88 108 GLN B N 1
ATOM 3853 C CA . GLN B 1 108 ? -0.726 7.355 28.422 1 96.88 108 GLN B CA 1
ATOM 3854 C C . GLN B 1 108 ? -0.871 8.484 27.406 1 96.88 108 GLN B C 1
ATOM 3856 O O . GLN B 1 108 ? -1.638 8.367 26.453 1 96.88 108 GLN B O 1
ATOM 3861 N N . GLU B 1 109 ? -0.281 9.57 27.656 1 98 109 GLU B N 1
ATOM 3862 C CA . GLU B 1 109 ? -0.316 10.703 26.734 1 98 109 GLU B CA 1
ATOM 3863 C C . GLU B 1 109 ? 0.844 10.656 25.75 1 98 109 GLU B C 1
ATOM 3865 O O . GLU B 1 109 ? 1.816 9.93 25.953 1 98 109 GLU B O 1
ATOM 3870 N N . GLY B 1 110 ? 0.652 11.352 24.625 1 98.38 110 GLY B N 1
ATOM 3871 C CA . GLY B 1 110 ? 1.774 11.719 23.781 1 98.38 110 GLY B CA 1
ATOM 3872 C C . GLY B 1 110 ? 2.445 13.016 24.203 1 98.38 110 GLY B C 1
ATOM 3873 O O . GLY B 1 110 ? 2.26 13.469 25.344 1 98.38 110 GLY B O 1
ATOM 3874 N N . CYS B 1 111 ? 3.312 13.547 23.359 1 98.75 111 CYS B N 1
ATOM 3875 C CA . CYS B 1 111 ? 4.031 14.758 23.75 1 98.75 111 CYS B CA 1
ATOM 3876 C C . CYS B 1 111 ? 4.387 15.594 22.516 1 98.75 111 CYS B C 1
ATOM 3878 O O . CYS B 1 111 ? 4.18 15.172 21.391 1 98.75 111 CYS B O 1
ATOM 3880 N N . VAL B 1 112 ? 4.758 16.781 22.797 1 98.94 112 VAL B N 1
ATOM 3881 C CA . VAL B 1 112 ? 5.277 17.734 21.812 1 98.94 112 VAL B CA 1
ATOM 3882 C C . VAL B 1 112 ? 6.66 18.219 22.234 1 98.94 112 VAL B C 1
ATOM 3884 O O . VAL B 1 112 ? 6.863 18.594 23.391 1 98.94 112 VAL B O 1
ATOM 3887 N N . THR B 1 113 ? 7.578 18.125 21.312 1 98.94 113 THR B N 1
ATOM 3888 C CA . THR B 1 113 ? 8.93 18.641 21.531 1 98.94 113 THR B CA 1
ATOM 3889 C C . THR B 1 113 ? 9.117 19.984 20.844 1 98.94 113 THR B C 1
ATOM 3891 O O . THR B 1 113 ? 8.758 20.125 19.672 1 98.94 113 THR B O 1
ATOM 3894 N N . ALA B 1 114 ? 9.68 20.938 21.609 1 98.94 114 ALA B N 1
ATOM 3895 C CA . ALA B 1 114 ? 10.047 22.25 21.062 1 98.94 114 ALA B CA 1
ATOM 3896 C C . ALA B 1 114 ? 11.531 22.297 20.703 1 98.94 114 ALA B C 1
ATOM 3898 O O . ALA B 1 114 ? 12.367 21.844 21.484 1 98.94 114 ALA B O 1
ATOM 3899 N N . PHE B 1 115 ? 11.781 22.859 19.562 1 98.94 115 PHE B N 1
ATOM 3900 C CA . PHE B 1 115 ? 13.156 23.016 19.109 1 98.94 115 PHE B CA 1
ATOM 3901 C C . PHE B 1 115 ? 13.438 24.484 18.766 1 98.94 115 PHE B C 1
ATOM 3903 O O . PHE B 1 115 ? 12.586 25.172 18.203 1 98.94 115 PHE B O 1
ATOM 3910 N N . SER B 1 116 ? 14.648 24.938 19.109 1 98.81 116 SER B N 1
ATOM 3911 C CA . SER B 1 116 ? 15.203 26.094 18.406 1 98.81 116 SER B CA 1
ATOM 3912 C C . SER B 1 116 ? 15.836 25.688 17.078 1 98.81 116 SER B C 1
ATOM 3914 O O . SER B 1 116 ? 16.422 24.609 16.984 1 98.81 116 SER B O 1
ATOM 3916 N N . VAL B 1 117 ? 15.703 26.547 16.094 1 98.75 117 VAL B N 1
ATOM 3917 C CA . VAL B 1 117 ? 16.219 26.266 14.758 1 98.75 117 VAL B CA 1
ATOM 3918 C C . VAL B 1 117 ? 17.391 27.188 14.453 1 98.75 117 VAL B C 1
ATOM 3920 O O . VAL B 1 117 ? 17.281 28.406 14.562 1 98.75 117 VAL B O 1
ATOM 3923 N N . ASN B 1 118 ? 18.531 26.594 14.109 1 98.5 118 ASN B N 1
ATOM 3924 C CA . ASN B 1 118 ? 19.594 27.391 13.492 1 98.5 118 ASN B CA 1
ATOM 3925 C C . ASN B 1 118 ? 19.219 27.828 12.078 1 98.5 118 ASN B C 1
ATOM 3927 O O . ASN B 1 118 ? 19.25 27 11.156 1 98.5 118 ASN B O 1
ATOM 3931 N N . ARG B 1 119 ? 18.938 29.016 11.859 1 96.94 119 ARG B N 1
ATOM 3932 C CA . ARG B 1 119 ? 18.344 29.516 10.617 1 96.94 119 ARG B CA 1
ATOM 3933 C C . ARG B 1 119 ? 19.359 29.516 9.484 1 96.94 119 ARG B C 1
ATOM 3935 O O . ARG B 1 119 ? 19 29.672 8.312 1 96.94 119 ARG B O 1
ATOM 3942 N N . SER B 1 120 ? 20.594 29.344 9.742 1 96.12 120 SER B N 1
ATOM 3943 C CA . SER B 1 120 ? 21.625 29.297 8.711 1 96.12 120 SER B CA 1
ATOM 3944 C C . SER B 1 120 ? 21.875 27.859 8.242 1 96.12 120 SER B C 1
ATOM 3946 O O . SER B 1 120 ? 22.188 27.625 7.078 1 96.12 120 SER B O 1
ATOM 3948 N N . SER B 1 121 ? 21.719 26.875 9.188 1 96.31 121 SER B N 1
ATOM 3949 C CA . SER B 1 121 ? 22.109 25.516 8.859 1 96.31 121 SER B CA 1
ATOM 3950 C C . SER B 1 121 ? 20.891 24.578 8.852 1 96.31 121 SER B C 1
ATOM 3952 O O . SER B 1 121 ? 20.953 23.484 8.289 1 96.31 121 SER B O 1
ATOM 3954 N N . GLY B 1 122 ? 19.875 24.922 9.562 1 97.88 122 GLY B N 1
ATOM 3955 C CA . GLY B 1 122 ? 18.719 24.062 9.734 1 97.88 122 GLY B CA 1
ATOM 3956 C C . GLY B 1 122 ? 18.844 23.141 10.938 1 97.88 122 GLY B C 1
ATOM 3957 O O . GLY B 1 122 ? 17.938 22.344 11.219 1 97.88 122 GLY B O 1
ATOM 3958 N N . GLU B 1 123 ? 19.859 23.234 11.711 1 98.62 123 GLU B N 1
ATOM 3959 C CA . GLU B 1 123 ? 20.094 22.359 12.859 1 98.62 123 GLU B CA 1
ATOM 3960 C C . GLU B 1 123 ? 19.047 22.578 13.945 1 98.62 123 GLU B C 1
ATOM 3962 O O . GLU B 1 123 ? 18.688 23.734 14.234 1 98.62 123 GLU B O 1
ATOM 3967 N N . LEU B 1 124 ? 18.641 21.484 14.547 1 98.81 124 LEU B N 1
ATOM 3968 C CA . LEU B 1 124 ? 17.641 21.547 15.617 1 98.81 124 LEU B CA 1
ATOM 3969 C C . LEU B 1 124 ? 18.312 21.375 16.969 1 98.81 124 LEU B C 1
ATOM 3971 O O . LEU B 1 124 ? 19.172 20.5 17.141 1 98.81 124 LEU B O 1
ATOM 3975 N N . THR B 1 125 ? 17.922 22.219 17.906 1 98.81 125 THR B N 1
ATOM 3976 C CA . THR B 1 125 ? 18.297 22.062 19.312 1 98.81 125 THR B CA 1
ATOM 3977 C C . THR B 1 125 ? 17.047 21.953 20.188 1 98.81 125 THR B C 1
ATOM 3979 O O . THR B 1 125 ? 16.203 22.844 20.172 1 98.81 125 THR B O 1
ATOM 3982 N N . LYS B 1 126 ? 16.984 20.891 20.906 1 98.88 126 LYS B N 1
ATOM 3983 C CA . LYS B 1 126 ? 15.82 20.672 21.75 1 98.88 126 LYS B CA 1
ATOM 3984 C C . LYS B 1 126 ? 15.75 21.719 22.875 1 98.88 126 LYS B C 1
ATOM 3986 O O . LYS B 1 126 ? 16.75 21.969 23.562 1 98.88 126 LYS B O 1
ATOM 3991 N N . LEU B 1 127 ? 14.602 22.328 23.016 1 98.88 127 LEU B N 1
ATOM 3992 C CA . LEU B 1 127 ? 14.344 23.25 24.125 1 98.88 127 LEU B CA 1
ATOM 3993 C C . LEU B 1 127 ? 13.695 22.516 25.297 1 98.88 127 LEU B C 1
ATOM 3995 O O . LEU B 1 127 ? 14.188 22.578 26.422 1 98.88 127 LEU B O 1
ATOM 3999 N N . ASN B 1 128 ? 12.547 21.875 25.047 1 98.81 128 ASN B N 1
ATOM 4000 C CA . ASN B 1 128 ? 11.875 21.062 26.047 1 98.81 128 ASN B CA 1
ATOM 4001 C C . ASN B 1 128 ? 10.812 20.156 25.422 1 98.81 128 ASN B C 1
ATOM 4003 O O . ASN B 1 128 ? 10.641 20.141 24.203 1 98.81 128 ASN B O 1
ATOM 4007 N N . VAL B 1 129 ? 10.234 19.266 26.203 1 98.81 129 VAL B N 1
ATOM 4008 C CA . VAL B 1 129 ? 9.164 18.359 25.812 1 98.81 129 VAL B CA 1
ATOM 4009 C C . VAL B 1 129 ? 8.031 18.422 26.844 1 98.81 129 VAL B C 1
ATOM 4011 O O . VAL B 1 129 ? 8.289 18.453 28.047 1 98.81 129 VAL B O 1
ATOM 4014 N N . VAL B 1 130 ? 6.793 18.531 26.359 1 98.88 130 VAL B N 1
ATOM 4015 C CA . VAL B 1 130 ? 5.641 18.594 27.25 1 98.88 130 VAL B CA 1
ATOM 4016 C C . VAL B 1 130 ? 4.559 17.625 26.781 1 98.88 130 VAL B C 1
ATOM 4018 O O . VAL B 1 130 ? 4.539 17.234 25.609 1 98.88 130 VAL B O 1
ATOM 4021 N N . ARG B 1 131 ? 3.682 17.234 27.672 1 98.69 131 ARG B N 1
ATOM 4022 C CA . ARG B 1 131 ? 2.555 16.375 27.312 1 98.69 131 ARG B CA 1
ATOM 4023 C C . ARG B 1 131 ? 1.637 17.078 26.312 1 98.69 131 ARG B C 1
ATOM 4025 O O . ARG B 1 131 ? 1.45 18.297 26.375 1 98.69 131 ARG B O 1
ATOM 4032 N N . SER B 1 132 ? 1.013 16.281 25.406 1 98.69 132 SER B N 1
ATOM 4033 C CA . SER B 1 132 ? 0.161 16.828 24.359 1 98.69 132 SER B CA 1
ATOM 4034 C C . SER B 1 132 ? -1.263 17.047 24.859 1 98.69 132 SER B C 1
ATOM 4036 O O . SER B 1 132 ? -2.057 17.734 24.219 1 98.69 132 SER B O 1
ATOM 4038 N N . GLY B 1 133 ? -1.619 16.438 25.984 1 98.56 133 GLY B N 1
ATOM 4039 C CA . GLY B 1 133 ? -2.971 16.531 26.516 1 98.56 133 GLY B CA 1
ATOM 4040 C C . GLY B 1 133 ? -3.852 15.367 26.109 1 98.56 133 GLY B C 1
ATOM 4041 O O . GLY B 1 133 ? -5.07 15.414 26.281 1 98.56 133 GLY B O 1
ATOM 4042 N N . GLY B 1 134 ? -3.355 14.32 25.578 1 98.31 134 GLY B N 1
ATOM 4043 C CA . GLY B 1 134 ? -4.051 13.109 25.188 1 98.31 134 GLY B CA 1
ATOM 4044 C C . GLY B 1 134 ? -3.143 12.094 24.516 1 98.31 134 GLY B C 1
ATOM 4045 O O . GLY B 1 134 ? -1.947 12.336 24.344 1 98.31 134 GLY B O 1
ATOM 4046 N N . ALA B 1 135 ? -3.699 10.961 24.188 1 97.38 135 ALA B N 1
ATOM 4047 C CA . ALA B 1 135 ? -2.93 9.859 23.609 1 97.38 135 ALA B CA 1
ATOM 4048 C C . ALA B 1 135 ? -2.838 9.984 22.094 1 97.38 135 ALA B C 1
ATOM 4050 O O . ALA B 1 135 ? -3.771 10.461 21.438 1 97.38 135 ALA B O 1
ATOM 4051 N N . VAL B 1 136 ? -1.67 9.562 21.484 1 96.81 136 VAL B N 1
ATOM 4052 C CA . VAL B 1 136 ? -1.449 9.383 20.062 1 96.81 136 VAL B CA 1
ATOM 4053 C C . VAL B 1 136 ? -1.808 10.672 19.312 1 96.81 136 VAL B C 1
ATOM 4055 O O . VAL B 1 136 ? -2.709 10.68 18.469 1 96.81 136 VAL B O 1
ATOM 4058 N N . PRO B 1 137 ? -1.087 11.797 19.703 1 98.25 137 PRO B N 1
ATOM 4059 C CA . PRO B 1 137 ? -1.308 13.016 18.922 1 98.25 137 PRO B CA 1
ATOM 4060 C C . PRO B 1 137 ? -1.034 12.812 17.422 1 98.25 137 PRO B C 1
ATOM 4062 O O . PRO B 1 137 ? -0.045 12.172 17.062 1 98.25 137 PRO B O 1
ATOM 4065 N N . ALA B 1 138 ? -1.944 13.367 16.609 1 97.75 138 ALA B N 1
ATOM 4066 C CA . ALA B 1 138 ? -1.863 13.078 15.18 1 97.75 138 ALA B CA 1
ATOM 4067 C C . ALA B 1 138 ? -1.573 14.352 14.383 1 97.75 138 ALA B C 1
ATOM 4069 O O . ALA B 1 138 ? -1.146 14.281 13.227 1 97.75 138 ALA B O 1
ATOM 4070 N N . HIS B 1 139 ? -1.837 15.508 14.938 1 98.75 139 HIS B N 1
ATOM 4071 C CA . HIS B 1 139 ? -1.661 16.781 14.242 1 98.75 139 HIS B CA 1
ATOM 4072 C C . HIS B 1 139 ? -1.377 17.906 15.227 1 98.75 139 HIS B C 1
ATOM 4074 O O . HIS B 1 139 ? -1.879 17.906 16.344 1 98.75 139 HIS B O 1
ATOM 4080 N N . LEU B 1 140 ? -0.587 18.875 14.812 1 98.75 140 LEU B N 1
ATOM 4081 C CA . LEU B 1 140 ? -0.448 20.109 15.578 1 98.75 140 LEU B CA 1
ATOM 4082 C C . LEU B 1 140 ? -0.316 21.312 14.656 1 98.75 140 LEU B C 1
ATOM 4084 O O . LEU B 1 140 ? 0.033 21.156 13.484 1 98.75 140 LEU B O 1
ATOM 4088 N N . SER B 1 141 ? -0.683 22.391 15.133 1 98.88 141 SER B N 1
ATOM 4089 C CA . SER B 1 141 ? -0.551 23.672 14.453 1 98.88 141 SER B CA 1
ATOM 4090 C C . SER B 1 141 ? -0.297 24.812 15.445 1 98.88 141 SER B C 1
ATOM 4092 O O . SER B 1 141 ? -0.463 24.625 16.656 1 98.88 141 SER B O 1
ATOM 4094 N N . ILE B 1 142 ? 0.211 25.859 14.922 1 98.81 142 ILE B N 1
ATOM 4095 C CA . ILE B 1 142 ? 0.381 27.062 15.727 1 98.81 142 ILE B CA 1
ATOM 4096 C C . ILE B 1 142 ? -0.788 28.016 15.484 1 98.81 142 ILE B C 1
ATOM 4098 O O . ILE B 1 142 ? -1.132 28.297 14.336 1 98.81 142 ILE B O 1
ATOM 4102 N N . HIS B 1 143 ? -1.367 28.422 16.594 1 98.75 143 HIS B N 1
ATOM 4103 C CA . HIS B 1 143 ? -2.439 29.391 16.484 1 98.75 143 HIS B CA 1
ATOM 4104 C C . HIS B 1 143 ? -1.952 30.656 15.781 1 98.75 143 HIS B C 1
ATOM 4106 O O . HIS B 1 143 ? -0.789 31.047 15.922 1 98.75 143 HIS B O 1
ATOM 4112 N N . ALA B 1 144 ? -2.863 31.328 15.125 1 96.88 144 ALA B N 1
ATOM 4113 C CA . ALA B 1 144 ? -2.525 32.5 14.328 1 96.88 144 ALA B CA 1
ATOM 4114 C C . ALA B 1 144 ? -1.869 33.562 15.195 1 96.88 144 ALA B C 1
ATOM 4116 O O . ALA B 1 144 ? -1.068 34.375 14.711 1 96.88 144 ALA B O 1
ATOM 4117 N N . SER B 1 145 ? -2.162 33.656 16.484 1 96.69 145 SER B N 1
ATOM 4118 C CA . SER B 1 145 ? -1.562 34.625 17.391 1 96.69 145 SER B CA 1
ATOM 4119 C C . SER B 1 145 ? -0.082 34.312 17.609 1 96.69 145 SER B C 1
ATOM 4121 O O . SER B 1 145 ? 0.656 35.188 18.109 1 96.69 145 SER B O 1
ATOM 4123 N N . GLY B 1 146 ? 0.309 33.125 17.344 1 97.88 146 GLY B N 1
ATOM 4124 C CA . GLY B 1 146 ? 1.675 32.688 17.594 1 97.88 146 GLY B CA 1
ATOM 4125 C C . GLY B 1 146 ? 1.925 32.344 19.047 1 97.88 146 GLY B C 1
ATOM 4126 O O . GLY B 1 146 ? 3.055 32.031 19.438 1 97.88 146 GLY B O 1
ATOM 4127 N N . LYS B 1 147 ? 0.891 32.281 19.844 1 98.19 147 LYS B N 1
ATOM 4128 C CA . LYS B 1 147 ? 1.075 32.188 21.281 1 98.19 147 LYS B CA 1
ATOM 4129 C C . LYS B 1 147 ? 0.831 30.75 21.766 1 98.19 147 LYS B C 1
ATOM 4131 O O . LYS B 1 147 ? 1.173 30.406 22.906 1 98.19 147 LYS B O 1
ATOM 4136 N N . TYR B 1 148 ? 0.211 29.953 20.906 1 98.81 148 TYR B N 1
ATOM 4137 C CA . TYR B 1 148 ? -0.167 28.609 21.328 1 98.81 148 TYR B CA 1
ATOM 4138 C C . TYR B 1 148 ? 0.106 27.578 20.234 1 98.81 148 TYR B C 1
ATOM 4140 O O . TYR B 1 148 ? -0.133 27.844 19.062 1 98.81 148 TYR B O 1
ATOM 4148 N N . VAL B 1 149 ? 0.621 26.438 20.625 1 98.88 149 VAL B N 1
ATOM 4149 C CA . VAL B 1 149 ? 0.544 25.219 19.812 1 98.88 149 VAL B CA 1
ATOM 4150 C C . VAL B 1 149 ? -0.743 24.469 20.141 1 98.88 149 VAL B C 1
ATOM 4152 O O . VAL B 1 149 ? -1.084 24.266 21.312 1 98.88 149 VAL B O 1
ATOM 4155 N N . MET B 1 150 ? -1.476 24.156 19.156 1 98.94 150 MET B N 1
ATOM 4156 C CA . MET B 1 150 ? -2.686 23.344 19.297 1 98.94 150 MET B CA 1
ATOM 4157 C C . MET B 1 150 ? -2.443 21.922 18.812 1 98.94 150 MET B C 1
ATOM 4159 O O . MET B 1 150 ? -1.778 21.703 17.797 1 98.94 150 MET B O 1
ATOM 4163 N N . VAL B 1 151 ? -2.969 20.953 19.578 1 98.94 151 VAL B N 1
ATOM 4164 C CA . VAL B 1 151 ? -2.668 19.547 19.281 1 98.94 151 VAL B CA 1
ATOM 4165 C C . VAL B 1 151 ? -3.965 18.75 19.188 1 98.94 151 VAL B C 1
ATOM 4167 O O . VAL B 1 151 ? -4.844 18.875 20.031 1 98.94 151 VAL B O 1
ATOM 4170 N N . ALA B 1 152 ? -4.133 18 18.109 1 98.94 152 ALA B N 1
ATOM 4171 C CA . ALA B 1 152 ? -5.191 17 17.984 1 98.94 152 ALA B CA 1
ATOM 4172 C C . ALA B 1 152 ? -4.723 15.633 18.453 1 98.94 152 ALA B C 1
ATOM 4174 O O . ALA B 1 152 ? -3.842 15.023 17.844 1 98.94 152 ALA B O 1
ATOM 4175 N N . ASN B 1 153 ? -5.312 15.18 19.547 1 98.62 153 ASN B N 1
ATOM 4176 C CA . ASN B 1 153 ? -5.008 13.852 20.062 1 98.62 153 ASN B CA 1
ATOM 4177 C C . ASN B 1 153 ? -6.012 12.812 19.578 1 98.62 153 ASN B C 1
ATOM 4179 O O . ASN B 1 153 ? -7.16 12.789 20.016 1 98.62 153 ASN B O 1
ATOM 4183 N N . TYR B 1 154 ? -5.582 11.922 18.766 1 97.62 154 TYR B N 1
ATOM 4184 C CA . TYR B 1 154 ? -6.438 10.969 18.062 1 97.62 154 TYR B CA 1
ATOM 4185 C C . TYR B 1 154 ? -7.066 9.984 19.047 1 97.62 154 TYR B C 1
ATOM 4187 O O . TYR B 1 154 ? -8.289 9.852 19.109 1 97.62 154 TYR B O 1
ATOM 4195 N N . MET B 1 155 ? -6.355 9.062 19.766 1 93.19 155 MET B N 1
ATOM 4196 C CA . MET B 1 155 ? -6.906 8.086 20.703 1 93.19 155 MET B CA 1
ATOM 4197 C C . MET B 1 155 ? -7.305 8.75 22.016 1 93.19 155 MET B C 1
ATOM 4199 O O . MET B 1 155 ? -8.203 8.273 22.703 1 93.19 155 MET B O 1
ATOM 4203 N N . GLY B 1 156 ? -6.992 10 22.266 1 86.94 156 GLY B N 1
ATOM 4204 C CA . GLY B 1 156 ? -7.492 10.742 23.422 1 86.94 156 GLY B CA 1
ATOM 4205 C C . GLY B 1 156 ? -8.812 11.445 23.141 1 86.94 156 GLY B C 1
ATOM 4206 O O . GLY B 1 156 ? -9.547 11.773 24.078 1 86.94 156 GLY B O 1
ATOM 4207 N N . GLY B 1 157 ? -9.102 11.594 21.922 1 96.81 157 GLY B N 1
ATOM 4208 C CA . GLY B 1 157 ? -10.281 12.344 21.531 1 96.81 157 GLY B CA 1
ATOM 4209 C C . GLY B 1 157 ? -10.281 13.773 22.047 1 96.81 157 GLY B C 1
ATOM 4210 O O . GLY B 1 157 ? -11.328 14.289 22.453 1 96.81 157 GLY B O 1
ATOM 4211 N N . THR B 1 158 ? -9.102 14.359 22.156 1 98.5 158 THR B N 1
ATOM 4212 C CA . THR B 1 158 ? -8.992 15.664 22.797 1 98.5 158 THR B CA 1
ATOM 4213 C C . THR B 1 158 ? -8.25 16.656 21.906 1 98.5 158 THR B C 1
ATOM 4215 O O . THR B 1 158 ? -7.543 16.25 20.984 1 98.5 158 THR B O 1
ATOM 4218 N N . VAL B 1 159 ? -8.492 17.938 22.203 1 98.81 159 VAL B N 1
ATOM 4219 C CA . VAL B 1 159 ? -7.672 19.031 21.703 1 98.81 159 VAL B CA 1
ATOM 4220 C C . VAL B 1 159 ? -6.871 19.641 22.859 1 98.81 159 VAL B C 1
ATOM 4222 O O . VAL B 1 159 ? -7.441 20.016 23.891 1 98.81 159 VAL B O 1
ATOM 4225 N N . GLY B 1 160 ? -5.562 19.688 22.703 1 98.88 160 GLY B N 1
ATOM 4226 C CA . GLY B 1 160 ? -4.688 20.328 23.672 1 98.88 160 GLY B CA 1
ATOM 4227 C C . GLY B 1 160 ? -4.211 21.688 23.234 1 98.88 160 GLY B C 1
ATOM 4228 O O . GLY B 1 160 ? -3.885 21.891 22.062 1 98.88 160 GLY B O 1
ATOM 4229 N N . ILE B 1 161 ? -4.25 22.656 24.188 1 98.94 161 ILE B N 1
ATOM 4230 C CA . ILE B 1 161 ? -3.74 24 23.953 1 98.94 161 ILE B CA 1
ATOM 4231 C C . ILE B 1 161 ? -2.477 24.234 24.766 1 98.94 161 ILE B C 1
ATOM 4233 O O . ILE B 1 161 ? -2.535 24.297 26 1 98.94 161 ILE B O 1
ATOM 4237 N N . LEU B 1 162 ? -1.338 24.375 24.062 1 98.94 162 LEU B N 1
ATOM 4238 C CA . LEU B 1 162 ? -0.043 24.516 24.719 1 98.94 162 LEU B CA 1
ATOM 4239 C C . LEU B 1 162 ? 0.502 25.922 24.562 1 98.94 162 LEU B C 1
ATOM 4241 O O . LEU B 1 162 ? 0.739 26.375 23.438 1 98.94 162 LEU B O 1
ATOM 4245 N N . PRO B 1 163 ? 0.795 26.656 25.656 1 98.88 163 PRO B N 1
ATOM 4246 C CA . PRO B 1 163 ? 1.355 28 25.5 1 98.88 163 PRO B CA 1
ATOM 4247 C C . PRO B 1 163 ? 2.814 27.984 25.062 1 98.88 163 PRO B C 1
ATOM 4249 O O . PRO B 1 163 ? 3.58 27.109 25.469 1 98.88 163 PRO B O 1
ATOM 4252 N N . ILE B 1 164 ? 3.123 28.938 24.234 1 98.88 164 ILE B N 1
ATOM 4253 C CA . ILE B 1 164 ? 4.496 29.156 23.797 1 98.88 164 ILE B CA 1
ATOM 4254 C C . ILE B 1 164 ? 5.141 30.25 24.641 1 98.88 164 ILE B C 1
ATOM 4256 O O . ILE B 1 164 ? 4.66 31.375 24.688 1 98.88 164 ILE B O 1
ATOM 4260 N N . HIS B 1 165 ? 6.254 29.938 25.25 1 98.75 165 HIS B N 1
ATOM 4261 C CA . HIS B 1 165 ? 6.996 30.906 26.047 1 98.75 165 HIS B CA 1
ATOM 4262 C C . HIS B 1 165 ? 7.824 31.828 25.156 1 98.75 165 HIS B C 1
ATOM 4264 O O . HIS B 1 165 ? 8.039 31.531 23.969 1 98.75 165 HIS B O 1
ATOM 4270 N N . PRO B 1 166 ? 8.336 32.938 25.672 1 97.94 166 PRO B N 1
ATOM 4271 C CA . PRO B 1 166 ? 9.102 33.906 24.859 1 97.94 166 PRO B CA 1
ATOM 4272 C C . PRO B 1 166 ? 10.328 33.25 24.219 1 97.94 166 PRO B C 1
ATOM 4274 O O . PRO B 1 166 ? 10.742 33.688 23.141 1 97.94 166 PRO B O 1
ATOM 4277 N N . ASP B 1 167 ? 10.852 32.25 24.844 1 98.38 167 ASP B N 1
ATOM 4278 C CA . ASP B 1 167 ? 12.055 31.625 24.297 1 98.38 167 ASP B CA 1
ATOM 4279 C C . ASP B 1 167 ? 11.703 30.516 23.312 1 98.38 167 ASP B C 1
ATOM 4281 O O . ASP B 1 167 ? 12.594 29.844 22.781 1 98.38 167 ASP B O 1
ATOM 4285 N N . GLY B 1 168 ? 10.43 30.266 23.109 1 98.75 168 GLY B N 1
ATOM 4286 C CA . GLY B 1 168 ? 9.969 29.281 22.156 1 98.75 168 GLY B CA 1
ATOM 4287 C C . GLY B 1 168 ? 9.648 27.938 22.797 1 98.75 168 GLY B C 1
ATOM 4288 O O . GLY B 1 168 ? 9.047 27.062 22.172 1 98.75 168 GLY B O 1
ATOM 4289 N N . SER B 1 169 ? 10.055 27.688 24.062 1 98.88 169 SER B N 1
ATOM 4290 C CA . SER B 1 169 ? 9.688 26.469 24.75 1 98.88 169 SER B CA 1
ATOM 4291 C C . SER B 1 169 ? 8.188 26.391 25 1 98.88 169 SER B C 1
ATOM 4293 O O . SER B 1 169 ? 7.48 27.391 24.828 1 98.88 169 SER B O 1
ATOM 4295 N N . LEU B 1 170 ? 7.762 25.203 25.344 1 98.94 170 LEU B N 1
ATOM 4296 C CA . LEU B 1 170 ? 6.328 25 25.547 1 98.94 170 LEU B CA 1
ATOM 4297 C C . LEU B 1 170 ? 5.992 24.875 27.031 1 98.94 170 LEU B C 1
ATOM 4299 O O . LEU B 1 170 ? 6.801 24.375 27.812 1 98.94 170 LEU B O 1
ATOM 4303 N N . GLY B 1 171 ? 4.82 25.391 27.359 1 98.88 171 GLY B N 1
ATOM 4304 C CA . GLY B 1 171 ? 4.258 25.125 28.672 1 98.88 171 GLY B CA 1
ATOM 4305 C C . GLY B 1 171 ? 3.293 23.969 28.688 1 98.88 171 GLY B C 1
ATOM 4306 O O . GLY B 1 171 ? 2.889 23.469 27.625 1 98.88 171 GLY B O 1
ATOM 4307 N N . ASP B 1 172 ? 2.957 23.547 29.953 1 98.69 172 ASP B N 1
ATOM 4308 C CA . ASP B 1 172 ? 1.897 22.547 30.094 1 98.69 172 ASP B CA 1
ATOM 4309 C C . ASP B 1 172 ? 0.594 23.031 29.469 1 98.69 172 ASP B C 1
ATOM 4311 O O . ASP B 1 172 ? 0.319 24.234 29.453 1 98.69 172 ASP B O 1
ATOM 4315 N N . PRO B 1 173 ? -0.196 22.094 28.984 1 98.81 173 PRO B N 1
ATOM 4316 C CA . PRO B 1 173 ? -1.453 22.547 28.391 1 98.81 173 PRO B CA 1
ATOM 4317 C C . PRO B 1 173 ? -2.287 23.406 29.328 1 98.81 173 PRO B C 1
ATOM 4319 O O . PRO B 1 173 ? -2.48 23.047 30.5 1 98.81 173 PRO B O 1
ATOM 4322 N N . THR B 1 174 ? -2.754 24.484 28.812 1 98.81 174 THR B N 1
ATOM 4323 C CA . THR B 1 174 ? -3.637 25.359 29.578 1 98.81 174 THR B CA 1
ATOM 4324 C C . THR B 1 174 ? -5.09 24.922 29.422 1 98.81 174 THR B C 1
ATOM 4326 O O . THR B 1 174 ? -5.953 25.344 30.203 1 98.81 174 THR B O 1
ATOM 4329 N N . ASP B 1 175 ? -5.379 24.172 28.406 1 98.75 175 ASP B N 1
ATOM 4330 C CA . ASP B 1 175 ? -6.707 23.609 28.188 1 98.75 175 ASP B CA 1
ATOM 4331 C C . ASP B 1 175 ? -6.617 22.25 27.469 1 98.75 175 ASP B C 1
ATOM 4333 O O . ASP B 1 175 ? -5.738 22.047 26.641 1 98.75 175 ASP B O 1
ATOM 4337 N N . VAL B 1 176 ? -7.395 21.328 27.891 1 98.69 176 VAL B N 1
ATOM 4338 C CA . VAL B 1 176 ? -7.621 20.047 27.219 1 98.69 176 VAL B CA 1
ATOM 4339 C C . VAL B 1 176 ? -9.117 19.797 27.078 1 98.69 176 VAL B C 1
ATOM 4341 O O . VAL B 1 176 ? -9.805 19.547 28.078 1 98.69 176 VAL B O 1
ATOM 4344 N N . VAL B 1 177 ? -9.586 19.875 25.859 1 98.5 177 VAL B N 1
ATOM 4345 C CA . VAL B 1 177 ? -11.008 19.719 25.594 1 98.5 177 VAL B CA 1
ATOM 4346 C C . VAL B 1 177 ? -11.281 18.312 25.062 1 98.5 177 VAL B C 1
ATOM 4348 O O . VAL B 1 177 ? -10.672 17.875 24.094 1 98.5 177 VAL B O 1
ATOM 4351 N N . HIS B 1 178 ? -12.188 17.625 25.688 1 97.62 178 HIS B N 1
ATOM 4352 C CA . HIS B 1 178 ? -12.586 16.281 25.266 1 97.62 178 HIS B CA 1
ATOM 4353 C C . HIS B 1 178 ? -13.914 16.312 24.516 1 97.62 178 HIS B C 1
ATOM 4355 O O . HIS B 1 178 ? -14.93 16.781 25.047 1 97.62 178 HIS B O 1
ATOM 4361 N N . ASN B 1 179 ? -13.875 15.828 23.281 1 96.38 179 ASN B N 1
ATOM 4362 C CA . ASN B 1 179 ? -15.117 15.703 22.516 1 96.38 179 ASN B CA 1
ATOM 4363 C C . ASN B 1 179 ? -15.906 14.469 22.922 1 96.38 179 ASN B C 1
ATOM 4365 O O . ASN B 1 179 ? -15.328 13.43 23.25 1 96.38 179 ASN B O 1
ATOM 4369 N N . THR B 1 180 ? -17.172 14.625 22.984 1 94.81 180 THR B N 1
ATOM 4370 C CA . THR B 1 180 ? -18.062 13.5 23.281 1 94.81 180 THR B CA 1
ATOM 4371 C C . THR B 1 180 ? -19.203 13.438 22.266 1 94.81 180 THR B C 1
ATOM 4373 O O . THR B 1 180 ? -19.625 14.469 21.734 1 94.81 180 THR B O 1
ATOM 4376 N N . GLY B 1 181 ? -19.609 12.289 22 1 95.38 181 GLY B N 1
ATOM 4377 C CA . GLY B 1 181 ? -20.703 12.055 21.062 1 95.38 181 GLY B CA 1
ATOM 4378 C C . GLY B 1 181 ? -21.016 10.578 20.875 1 95.38 181 GLY B C 1
ATOM 4379 O O . GLY B 1 181 ? -20.422 9.727 21.531 1 95.38 181 GLY B O 1
ATOM 4380 N N . PRO B 1 182 ? -22.047 10.297 20.094 1 94.94 182 PRO B N 1
ATOM 4381 C CA . PRO B 1 182 ? -22.438 8.906 19.859 1 94.94 182 PRO B CA 1
ATOM 4382 C C . PRO B 1 182 ? -21.438 8.148 18.984 1 94.94 182 PRO B C 1
ATOM 4384 O O . PRO B 1 182 ? -20.672 8.773 18.234 1 94.94 182 PRO B O 1
ATOM 4387 N N . ARG B 1 183 ? -21.453 6.82 19.172 1 95.31 183 ARG B N 1
ATOM 4388 C CA . ARG B 1 183 ? -20.703 6.004 18.219 1 95.31 183 ARG B CA 1
ATOM 4389 C C . ARG B 1 183 ? -21.266 6.16 16.812 1 95.31 183 ARG B C 1
ATOM 4391 O O . ARG B 1 183 ? -22.484 6.09 16.609 1 95.31 183 ARG B O 1
ATOM 4398 N N . MET B 1 184 ? -20.406 6.371 15.898 1 96.38 184 MET B N 1
ATOM 4399 C CA . MET B 1 184 ? -20.812 6.52 14.508 1 96.38 184 MET B CA 1
ATOM 4400 C C . MET B 1 184 ? -20.547 5.238 13.719 1 96.38 184 MET B C 1
ATOM 4402 O O . MET B 1 184 ? -19.812 4.359 14.188 1 96.38 184 MET B O 1
ATOM 4406 N N . PRO B 1 185 ? -21.203 5.09 12.547 1 95.88 185 PRO B N 1
ATOM 4407 C CA . PRO B 1 185 ? -20.969 3.875 11.766 1 95.88 185 PRO B CA 1
ATOM 4408 C C . PRO B 1 185 ? -19.516 3.736 11.312 1 95.88 185 PRO B C 1
ATOM 4410 O O . PRO B 1 185 ? -18.859 4.738 11.008 1 95.88 185 PRO B O 1
ATOM 4413 N N . ASP B 1 186 ? -19.109 2.5 11.203 1 91.88 186 ASP B N 1
ATOM 4414 C CA . ASP B 1 186 ? -17.734 2.221 10.781 1 91.88 186 ASP B CA 1
ATOM 4415 C C . ASP B 1 186 ? -17.531 2.557 9.305 1 91.88 186 ASP B C 1
ATOM 4417 O O . ASP B 1 186 ? -16.406 2.766 8.859 1 91.88 186 ASP B O 1
ATOM 4421 N N . ARG B 1 187 ? -18.609 2.539 8.586 1 92.75 187 ARG B N 1
ATOM 4422 C CA . ARG B 1 187 ? -18.547 2.809 7.152 1 92.75 187 ARG B CA 1
ATOM 4423 C C . ARG B 1 187 ? -19.625 3.811 6.742 1 92.75 187 ARG B C 1
ATOM 4425 O O . ARG B 1 187 ? -20.75 3.754 7.234 1 92.75 187 ARG B O 1
ATOM 4432 N N . ALA B 1 188 ? -19.219 4.645 5.828 1 95.56 188 ALA B N 1
ATOM 4433 C CA . ALA B 1 188 ? -20.172 5.609 5.297 1 95.56 188 ALA B CA 1
ATOM 4434 C C . ALA B 1 188 ? -21.047 4.973 4.223 1 95.56 188 ALA B C 1
ATOM 4436 O O . ALA B 1 188 ? -20.609 4.082 3.492 1 95.56 188 ALA B O 1
ATOM 4437 N N . SER B 1 189 ? -22.266 5.465 4.121 1 92.19 189 SER B N 1
ATOM 4438 C CA . SER B 1 189 ? -23.188 4.945 3.129 1 92.19 189 SER B CA 1
ATOM 4439 C C . SER B 1 189 ? -22.734 5.27 1.712 1 92.19 189 SER B C 1
ATOM 4441 O O . SER B 1 189 ? -23.141 4.613 0.752 1 92.19 189 SER B O 1
ATOM 4443 N N . ASP B 1 190 ? -21.875 6.238 1.594 1 93.5 190 ASP B N 1
ATOM 4444 C CA . ASP B 1 190 ? -21.453 6.672 0.264 1 93.5 190 ASP B CA 1
ATOM 4445 C C . ASP B 1 190 ? -19.984 6.332 0.015 1 93.5 190 ASP B C 1
ATOM 4447 O O . ASP B 1 190 ? -19.328 6.953 -0.827 1 93.5 190 ASP B O 1
ATOM 4451 N N . ASN B 1 191 ? -19.5 5.309 0.718 1 95 191 ASN B N 1
ATOM 4452 C CA . ASN B 1 191 ? -18.156 4.801 0.447 1 95 191 ASN B CA 1
ATOM 4453 C C . ASN B 1 191 ? -18.016 4.336 -0.999 1 95 191 ASN B C 1
ATOM 4455 O O . ASN B 1 191 ? -18.984 3.881 -1.607 1 95 191 ASN B O 1
ATOM 4459 N N . PRO B 1 192 ? -16.719 4.492 -1.478 1 94.56 192 PRO B N 1
ATOM 4460 C CA . PRO B 1 192 ? -16.516 3.832 -2.771 1 94.56 192 PRO B CA 1
ATOM 4461 C C . PRO B 1 192 ? -16.922 2.357 -2.75 1 94.56 192 PRO B C 1
ATOM 4463 O O . PRO B 1 192 ? -16.688 1.668 -1.753 1 94.56 192 PRO B O 1
ATOM 4466 N N . PRO B 1 193 ? -17.531 1.879 -3.875 1 95.06 193 PRO B N 1
ATOM 4467 C CA . PRO B 1 193 ? -17.938 0.472 -3.883 1 95.06 193 PRO B CA 1
ATOM 4468 C C . PRO B 1 193 ? -16.766 -0.484 -3.682 1 95.06 193 PRO B C 1
ATOM 4470 O O . PRO B 1 193 ? -15.703 -0.297 -4.281 1 95.06 193 PRO B O 1
ATOM 4473 N N . GLY B 1 194 ? -17.016 -1.432 -2.852 1 96 194 GLY B N 1
ATOM 4474 C CA . GLY B 1 194 ? -16 -2.447 -2.605 1 96 194 GLY B CA 1
ATOM 4475 C C . GLY B 1 194 ? -14.977 -2.027 -1.574 1 96 194 GLY B C 1
ATOM 4476 O O . GLY B 1 194 ? -14.016 -2.758 -1.314 1 96 194 GLY B O 1
ATOM 4477 N N . ASN B 1 195 ? -15.172 -0.889 -0.959 1 96.5 195 ASN B N 1
ATOM 4478 C CA . ASN B 1 195 ? -14.227 -0.39 0.035 1 96.5 195 ASN B CA 1
ATOM 4479 C C . ASN B 1 195 ? -14.383 -1.112 1.37 1 96.5 195 ASN B C 1
ATOM 4481 O O . ASN B 1 195 ? -15.445 -1.043 1.996 1 96.5 195 ASN B O 1
ATOM 4485 N N . PHE B 1 196 ? -13.344 -1.795 1.832 1 93.38 196 PHE B N 1
ATOM 4486 C CA . PHE B 1 196 ? -13.336 -2.488 3.113 1 93.38 196 PHE B CA 1
ATOM 4487 C C . PHE B 1 196 ? -12.57 -1.69 4.16 1 93.38 196 PHE B C 1
ATOM 4489 O O . PHE B 1 196 ? -12.57 -2.045 5.34 1 93.38 196 PHE B O 1
ATOM 4496 N N . ALA B 1 197 ? -11.844 -0.67 3.727 1 90.88 197 ALA B N 1
ATOM 4497 C CA . ALA B 1 197 ? -11.031 0.096 4.668 1 90.88 197 ALA B CA 1
ATOM 4498 C C . ALA B 1 197 ? -11.906 0.849 5.664 1 90.88 197 ALA B C 1
ATOM 4500 O O . ALA B 1 197 ? -12.961 1.371 5.301 1 90.88 197 ALA B O 1
ATOM 4501 N N . ILE B 1 198 ? -11.43 0.874 6.957 1 89.38 198 ILE B N 1
ATOM 4502 C CA . ILE B 1 198 ? -12.219 1.522 7.992 1 89.38 198 ILE B CA 1
ATOM 4503 C C . ILE B 1 198 ? -11.344 2.477 8.797 1 89.38 198 ILE B C 1
ATOM 4505 O O . ILE B 1 198 ? -10.156 2.211 9 1 89.38 198 ILE B O 1
ATOM 4509 N N . SER B 1 199 ? -11.898 3.467 9.133 1 89.31 199 SER B N 1
ATOM 4510 C CA . SER B 1 199 ? -11.367 4.344 10.172 1 89.31 199 SER B CA 1
ATOM 4511 C C . SER B 1 199 ? -12.008 4.062 11.523 1 89.31 199 SER B C 1
ATOM 4513 O O . SER B 1 199 ? -13.148 3.586 11.586 1 89.31 199 SER B O 1
ATOM 4515 N N . ASP B 1 200 ? -11.422 4.281 12.57 1 89.38 200 ASP B N 1
ATOM 4516 C CA . ASP B 1 200 ? -11.906 3.955 13.914 1 89.38 200 ASP B CA 1
ATOM 4517 C C . ASP B 1 200 ? -13.008 4.918 14.352 1 89.38 200 ASP B C 1
ATOM 4519 O O . ASP B 1 200 ? -12.766 6.117 14.508 1 89.38 200 ASP B O 1
ATOM 4523 N N . HIS B 1 201 ? -14.203 4.414 14.562 1 94.19 201 HIS B N 1
ATOM 4524 C CA . HIS B 1 201 ? -15.336 5.203 15.016 1 94.19 201 HIS B CA 1
ATOM 4525 C C . HIS B 1 201 ? -15.797 4.762 16.406 1 94.19 201 HIS B C 1
ATOM 4527 O O . HIS B 1 201 ? -16.953 4.953 16.766 1 94.19 201 HIS B O 1
ATOM 4533 N N . SER B 1 202 ? -14.898 4.168 17.094 1 90.62 202 SER B N 1
ATOM 4534 C CA . SER B 1 202 ? -15.242 3.615 18.406 1 90.62 202 SER B CA 1
ATOM 4535 C C . SER B 1 202 ? -15.438 4.719 19.438 1 90.62 202 SER B C 1
ATOM 4537 O O . SER B 1 202 ? -16.094 4.508 20.469 1 90.62 202 SER B O 1
ATOM 4539 N N . SER B 1 203 ? -14.852 5.867 19.234 1 94.81 203 SER B N 1
ATOM 4540 C CA . SER B 1 203 ? -14.914 7.043 20.094 1 94.81 203 SER B CA 1
ATOM 4541 C C . SER B 1 203 ? -14.484 8.297 19.344 1 94.81 203 SER B C 1
ATOM 4543 O O . SER B 1 203 ? -14.406 8.297 18.109 1 94.81 203 SER B O 1
ATOM 4545 N N . ALA B 1 204 ? -14.375 9.375 20.094 1 97.81 204 ALA B N 1
ATOM 4546 C CA . ALA B 1 204 ? -13.789 10.586 19.516 1 97.81 204 ALA B CA 1
ATOM 4547 C C . ALA B 1 204 ? -12.352 10.336 19.078 1 97.81 204 ALA B C 1
ATOM 4549 O O . ALA B 1 204 ? -11.57 9.719 19.797 1 97.81 204 ALA B O 1
ATOM 4550 N N . HIS B 1 205 ? -12.07 10.703 17.875 1 98.19 205 HIS B N 1
ATOM 4551 C CA . HIS B 1 205 ? -10.734 10.648 17.297 1 98.19 205 HIS B CA 1
ATOM 4552 C C . HIS B 1 205 ? -10.391 11.953 16.578 1 98.19 205 HIS B C 1
ATOM 4554 O O . HIS B 1 205 ? -10.555 12.055 15.359 1 98.19 205 HIS B O 1
ATOM 4560 N N . VAL B 1 206 ? -9.898 12.938 17.328 1 98.69 206 VAL B N 1
ATOM 4561 C CA . VAL B 1 206 ? -9.539 14.219 16.719 1 98.69 206 VAL B CA 1
ATOM 4562 C C . VAL B 1 206 ? -8.297 14.055 15.859 1 98.69 206 VAL B C 1
ATOM 4564 O O . VAL B 1 206 ? -7.27 13.562 16.312 1 98.69 206 VAL B O 1
ATOM 4567 N N . HIS B 1 207 ? -8.438 14.461 14.602 1 98.69 207 HIS B N 1
ATOM 4568 C CA . HIS B 1 207 ? -7.371 14.141 13.656 1 98.69 207 HIS B CA 1
ATOM 4569 C C . HIS B 1 207 ? -6.672 15.406 13.172 1 98.69 207 HIS B C 1
ATOM 4571 O O . HIS B 1 207 ? -5.516 15.359 12.742 1 98.69 207 HIS B O 1
ATOM 4577 N N . MET B 1 208 ? -7.277 16.547 13.25 1 98.88 208 MET B N 1
ATOM 4578 C CA . MET B 1 208 ? -6.668 17.828 12.898 1 98.88 208 MET B CA 1
ATOM 4579 C C . MET B 1 208 ? -7.238 18.953 13.75 1 98.88 208 MET B C 1
ATOM 4581 O O . MET B 1 208 ? -8.422 18.938 14.094 1 98.88 208 MET B O 1
ATOM 4585 N N . VAL B 1 209 ? -6.348 19.953 14.039 1 98.94 209 VAL B N 1
ATOM 4586 C CA . VAL B 1 209 ? -6.777 21.203 14.672 1 98.94 209 VAL B CA 1
ATOM 4587 C C . VAL B 1 209 ? -5.984 22.375 14.102 1 98.94 209 VAL B C 1
ATOM 4589 O O . VAL B 1 209 ? -4.766 22.297 13.945 1 98.94 209 VAL B O 1
ATOM 4592 N N . ALA B 1 210 ? -6.668 23.422 13.758 1 98.81 210 ALA B N 1
ATOM 4593 C CA . ALA B 1 210 ? -6.035 24.641 13.25 1 98.81 210 ALA B CA 1
ATOM 4594 C C . ALA B 1 210 ? -6.977 25.828 13.359 1 98.81 210 ALA B C 1
ATOM 4596 O O . ALA B 1 210 ? -8.195 25.672 13.453 1 98.81 210 ALA B O 1
ATOM 4597 N N . SER B 1 211 ? -6.414 27 13.398 1 98.56 211 SER B N 1
ATOM 4598 C CA . SER B 1 211 ? -7.234 28.203 13.352 1 98.56 211 SER B CA 1
ATOM 4599 C C . SER B 1 211 ? -7.598 28.562 11.922 1 98.56 211 SER B C 1
ATOM 4601 O O . SER B 1 211 ? -6.898 28.188 10.977 1 98.56 211 SER B O 1
ATOM 4603 N N . ASP B 1 212 ? -8.727 29.219 11.789 1 98.19 212 ASP B N 1
ATOM 4604 C CA . ASP B 1 212 ? -8.977 29.891 10.516 1 98.19 212 ASP B CA 1
ATOM 4605 C C . ASP B 1 212 ? -7.938 30.969 10.242 1 98.19 212 ASP B C 1
ATOM 4607 O O . ASP B 1 212 ? -7.164 31.328 11.133 1 98.19 212 ASP B O 1
ATOM 4611 N N . PRO B 1 213 ? -7.914 31.516 9.039 1 96 213 PRO B N 1
ATOM 4612 C CA . PRO B 1 213 ? -6.855 32.469 8.688 1 96 213 PRO B CA 1
ATOM 4613 C C . PRO B 1 213 ? -6.848 33.688 9.586 1 96 213 PRO B C 1
ATOM 4615 O O . PRO B 1 213 ? -5.785 34.25 9.867 1 96 213 PRO B O 1
ATOM 4618 N N . SER B 1 214 ? -7.953 34.094 10.109 1 95.31 214 SER B N 1
ATOM 4619 C CA . SER B 1 214 ? -8.031 35.281 10.945 1 95.31 214 SER B CA 1
ATOM 4620 C C . SER B 1 214 ? -7.559 35 12.367 1 95.31 214 SER B C 1
ATOM 4622 O O . SER B 1 214 ? -7.23 35.938 13.117 1 95.31 214 SER B O 1
ATOM 4624 N N . GLY B 1 215 ? -7.648 33.781 12.734 1 97.19 215 GLY B N 1
ATOM 4625 C CA . GLY B 1 215 ? -7.324 33.406 14.094 1 97.19 215 GLY B CA 1
ATOM 4626 C C . GLY B 1 215 ? -8.508 33.469 15.039 1 97.19 215 GLY B C 1
ATOM 4627 O O . GLY B 1 215 ? -8.391 33.156 16.219 1 97.19 215 GLY B O 1
ATOM 4628 N N . ARG B 1 216 ? -9.586 33.875 14.578 1 97.25 216 ARG B N 1
ATOM 4629 C CA . ARG B 1 216 ? -10.758 34.062 15.422 1 97.25 216 ARG B CA 1
ATOM 4630 C C . ARG B 1 216 ? -11.328 32.719 15.875 1 97.25 216 ARG B C 1
ATOM 4632 O O . ARG B 1 216 ? -11.781 32.594 17.016 1 97.25 216 ARG B O 1
ATOM 4639 N N . PHE B 1 217 ? -11.32 31.812 14.977 1 98.75 217 PHE B N 1
ATOM 4640 C CA . PHE B 1 217 ? -11.898 30.516 15.297 1 98.75 217 PHE B CA 1
ATOM 4641 C C . PHE B 1 217 ? -10.852 29.406 15.219 1 98.75 217 PHE B C 1
ATOM 4643 O O . PHE B 1 217 ? -9.891 29.516 14.445 1 98.75 217 PHE B O 1
ATOM 4650 N N . VAL B 1 218 ? -11 28.422 16.047 1 98.88 218 VAL B N 1
ATOM 4651 C CA . VAL B 1 218 ? -10.258 27.156 16.016 1 98.88 218 VAL B CA 1
ATOM 4652 C C . VAL B 1 218 ? -11.188 26.016 15.602 1 98.88 218 VAL B C 1
ATOM 4654 O O . VAL B 1 218 ? -12.281 25.875 16.141 1 98.88 218 VAL B O 1
ATOM 4657 N N . LEU B 1 219 ? -10.781 25.312 14.617 1 98.94 219 LEU B N 1
ATOM 4658 C CA . LEU B 1 219 ? -11.562 24.172 14.141 1 98.94 219 LEU B CA 1
ATOM 4659 C C . LEU B 1 219 ? -10.797 22.859 14.336 1 98.94 219 LEU B C 1
ATOM 4661 O O . LEU B 1 219 ? -9.57 22.844 14.305 1 98.94 219 LEU B O 1
ATOM 4665 N N . ALA B 1 220 ? -11.555 21.797 14.547 1 98.88 220 ALA B N 1
ATOM 4666 C CA . ALA B 1 220 ? -10.961 20.469 14.641 1 98.88 220 ALA B CA 1
ATOM 4667 C C . ALA B 1 220 ? -11.828 19.422 13.922 1 98.88 220 ALA B C 1
ATOM 4669 O O . ALA B 1 220 ? -13.047 19.406 14.086 1 98.88 220 ALA B O 1
ATOM 4670 N N . CYS B 1 221 ? -11.195 18.625 13.133 1 98.88 221 CYS B N 1
ATOM 4671 C CA . CYS B 1 221 ? -11.844 17.438 12.578 1 98.88 221 CYS B CA 1
ATOM 4672 C C . CYS B 1 221 ? -11.812 16.281 13.57 1 98.88 221 CYS B C 1
ATOM 4674 O O . CYS B 1 221 ? -10.742 15.867 14.016 1 98.88 221 CYS B O 1
ATOM 4676 N N . ASP B 1 222 ? -12.992 15.812 13.922 1 98.81 222 ASP B N 1
ATOM 4677 C CA . ASP B 1 222 ? -13.102 14.578 14.703 1 98.81 222 ASP B CA 1
ATOM 4678 C C . ASP B 1 222 ? -13.555 13.414 13.828 1 98.81 222 ASP B C 1
ATOM 4680 O O . ASP B 1 222 ? -14.75 13.242 13.586 1 98.81 222 ASP B O 1
ATOM 4684 N N . ALA B 1 223 ? -12.617 12.594 13.469 1 98.31 223 ALA B N 1
ATOM 4685 C CA . ALA B 1 223 ? -12.875 11.477 12.562 1 98.31 223 ALA B CA 1
ATOM 4686 C C . ALA B 1 223 ? -13.812 10.461 13.195 1 98.31 223 ALA B C 1
ATOM 4688 O O . ALA B 1 223 ? -14.648 9.867 12.508 1 98.31 223 ALA B O 1
ATOM 4689 N N . GLY B 1 224 ? -13.734 10.312 14.469 1 98.12 224 GLY B N 1
ATOM 4690 C CA . GLY B 1 224 ? -14.508 9.289 15.148 1 98.12 224 GLY B CA 1
ATOM 4691 C C . GLY B 1 224 ? -15.969 9.664 15.32 1 98.12 224 GLY B C 1
ATOM 4692 O O . GLY B 1 224 ? -16.844 8.797 15.344 1 98.12 224 GLY B O 1
ATOM 4693 N N . LEU B 1 225 ? -16.203 10.938 15.453 1 98.31 225 LEU B N 1
ATOM 4694 C CA . LEU B 1 225 ? -17.562 11.398 15.703 1 98.31 225 LEU B CA 1
ATOM 4695 C C . LEU B 1 225 ? -18.188 11.961 14.438 1 98.31 225 LEU B C 1
ATOM 4697 O O . LEU B 1 225 ? -19.344 12.375 14.445 1 98.31 225 LEU B O 1
ATOM 4701 N N . ASP B 1 226 ? -17.469 11.938 13.422 1 98.44 226 ASP B N 1
ATOM 4702 C CA . ASP B 1 226 ? -17.891 12.508 12.148 1 98.44 226 ASP B CA 1
ATOM 4703 C C . ASP B 1 226 ? -18.375 13.945 12.328 1 98.44 226 ASP B C 1
ATOM 4705 O O . ASP B 1 226 ? -19.469 14.289 11.875 1 98.44 226 ASP B O 1
ATOM 4709 N N . ARG B 1 227 ? -17.484 14.766 12.922 1 98.69 227 ARG B N 1
ATOM 4710 C CA . ARG B 1 227 ? -17.828 16.156 13.195 1 98.69 227 ARG B CA 1
ATOM 4711 C C . ARG B 1 227 ? -16.641 17.078 12.93 1 98.69 227 ARG B C 1
ATOM 4713 O O . ARG B 1 227 ? -15.484 16.656 13.039 1 98.69 227 ARG B O 1
ATOM 4720 N N . VAL B 1 228 ? -16.953 18.281 12.539 1 98.88 228 VAL B N 1
ATOM 4721 C CA . VAL B 1 228 ? -16 19.391 12.57 1 98.88 228 VAL B CA 1
ATOM 4722 C C . VAL B 1 228 ? -16.406 20.391 13.648 1 98.88 228 VAL B C 1
ATOM 4724 O O . VAL B 1 228 ? -17.453 21.031 13.547 1 98.88 228 VAL B O 1
ATOM 4727 N N . TYR B 1 229 ? -15.547 20.516 14.633 1 98.88 229 TYR B N 1
ATOM 4728 C CA . TYR B 1 229 ? -15.82 21.391 15.766 1 98.88 229 TYR B CA 1
ATOM 4729 C C . TYR B 1 229 ? -15.305 22.797 15.508 1 98.88 229 TYR B C 1
ATOM 4731 O O . TYR B 1 229 ? -14.359 22.984 14.742 1 98.88 229 TYR B O 1
ATOM 4739 N N . VAL B 1 230 ? -15.992 23.75 16.188 1 98.81 230 VAL B N 1
ATOM 4740 C CA . VAL B 1 230 ? -15.617 25.156 16.062 1 98.81 230 VAL B CA 1
ATOM 4741 C C . VAL B 1 230 ? -15.617 25.812 17.438 1 98.81 230 VAL B C 1
ATOM 4743 O O . VAL B 1 230 ? -16.609 25.766 18.172 1 98.81 230 VAL B O 1
ATOM 4746 N N . TRP B 1 231 ? -14.508 26.422 17.766 1 98.81 231 TRP B N 1
ATOM 4747 C CA . TRP B 1 231 ? -14.336 27.188 19 1 98.81 231 TRP B CA 1
ATOM 4748 C C . TRP B 1 231 ? -13.766 28.578 18.703 1 98.81 231 TRP B C 1
ATOM 4750 O O . TRP B 1 231 ? -13.305 28.844 17.594 1 98.81 231 TRP B O 1
ATOM 4760 N N . THR B 1 232 ? -13.898 29.406 19.656 1 98.44 232 THR B N 1
ATOM 4761 C CA . THR B 1 232 ? -12.977 30.531 19.781 1 98.44 232 THR B CA 1
ATOM 4762 C C . THR B 1 232 ? -11.898 30.234 20.828 1 98.44 232 THR B C 1
ATOM 4764 O O . THR B 1 232 ? -12.078 29.359 21.672 1 98.44 232 THR B O 1
ATOM 4767 N N . LEU B 1 233 ? -10.797 30.906 20.625 1 97.94 233 LEU B N 1
ATOM 4768 C CA . LEU B 1 233 ? -9.734 30.781 21.625 1 97.94 233 LEU B CA 1
ATOM 4769 C C . LEU B 1 233 ? -9.555 32.062 22.391 1 97.94 233 LEU B C 1
ATOM 4771 O O . LEU B 1 233 ? -9.328 33.125 21.797 1 97.94 233 LEU B O 1
ATOM 4775 N N . ASP B 1 234 ? -9.695 32 23.734 1 97.69 234 ASP B N 1
ATOM 4776 C CA . ASP B 1 234 ? -9.25 33.125 24.594 1 97.69 234 ASP B CA 1
ATOM 4777 C C . ASP B 1 234 ? -7.723 33.188 24.641 1 97.69 234 ASP B C 1
ATOM 4779 O O . ASP B 1 234 ? -7.082 32.406 25.344 1 97.69 234 ASP B O 1
ATOM 4783 N N . THR B 1 235 ? -7.152 34.156 23.969 1 95.88 235 THR B N 1
ATOM 4784 C CA . THR B 1 235 ? -5.707 34.156 23.781 1 95.88 235 THR B CA 1
ATOM 4785 C C . THR B 1 235 ? -4.988 34.625 25.047 1 95.88 235 THR B C 1
ATOM 4787 O O . THR B 1 235 ? -3.76 34.562 25.125 1 95.88 235 THR B O 1
ATOM 4790 N N . HIS B 1 236 ? -5.691 35.062 25.953 1 96.12 236 HIS B N 1
ATOM 4791 C CA . HIS B 1 236 ? -5.078 35.406 27.234 1 96.12 236 HIS B CA 1
ATOM 4792 C C . HIS B 1 236 ? -5.039 34.188 28.156 1 96.12 236 HIS B C 1
ATOM 4794 O O . HIS B 1 236 ? -3.992 33.875 28.719 1 96.12 236 HIS B O 1
ATOM 4800 N N . ALA B 1 237 ? -6.148 33.469 28.25 1 96.94 237 ALA B N 1
ATOM 4801 C CA . ALA B 1 237 ? -6.27 32.375 29.188 1 96.94 237 ALA B CA 1
ATOM 4802 C C . ALA B 1 237 ? -5.859 31.047 28.531 1 96.94 237 ALA B C 1
ATOM 4804 O O . ALA B 1 237 ? -5.605 30.062 29.219 1 96.94 237 ALA B O 1
ATOM 4805 N N . GLY B 1 238 ? -5.832 31.031 27.266 1 98.12 238 GLY B N 1
ATOM 4806 C CA . GLY B 1 238 ? -5.551 29.797 26.562 1 98.12 238 GLY B CA 1
ATOM 4807 C C . GLY B 1 238 ? -6.656 28.766 26.688 1 98.12 238 GLY B C 1
ATOM 4808 O O . GLY B 1 238 ? -6.387 27.594 26.938 1 98.12 238 GLY B O 1
ATOM 4809 N N . ARG B 1 239 ? -7.836 29.203 26.531 1 98.56 239 ARG B N 1
ATOM 4810 C CA . ARG B 1 239 ? -8.984 28.328 26.688 1 98.56 239 ARG B CA 1
ATOM 4811 C C . ARG B 1 239 ? -9.883 28.359 25.453 1 98.56 239 ARG B C 1
ATOM 4813 O O . ARG B 1 239 ? -10.125 29.422 24.891 1 98.56 239 ARG B O 1
ATOM 4820 N N . LEU B 1 240 ? -10.32 27.203 25.094 1 98.69 240 LEU B N 1
ATOM 4821 C CA . LEU B 1 240 ? -11.273 27.094 24 1 98.69 240 LEU B CA 1
ATOM 4822 C C . LEU B 1 240 ? -12.703 27.312 24.5 1 98.69 240 LEU B C 1
ATOM 4824 O O . LEU B 1 240 ? -13.078 26.781 25.547 1 98.69 240 LEU B O 1
ATOM 4828 N N . VAL B 1 241 ? -13.422 28.078 23.766 1 98.25 241 VAL B N 1
ATOM 4829 C CA . VAL B 1 241 ? -14.836 28.328 24.031 1 98.25 241 VAL B CA 1
ATOM 4830 C C . VAL B 1 241 ? -15.664 27.953 22.812 1 98.25 241 VAL B C 1
ATOM 4832 O O . VAL B 1 241 ? -15.398 28.406 21.688 1 98.25 241 VAL B O 1
ATOM 4835 N N . PRO B 1 242 ? -16.688 27.109 23 1 98.12 242 PRO B N 1
ATOM 4836 C CA . PRO B 1 242 ? -17.484 26.719 21.828 1 98.12 242 PRO B CA 1
ATOM 4837 C C . PRO B 1 242 ? -18.078 27.922 21.094 1 98.12 242 PRO B C 1
ATOM 4839 O O . PRO B 1 242 ? -18.5 28.891 21.719 1 98.12 242 PRO B O 1
ATOM 4842 N N . ALA B 1 243 ? -18.016 27.812 19.828 1 98.06 243 ALA B N 1
ATOM 4843 C CA . ALA B 1 243 ? -18.719 28.797 19.031 1 98.06 243 ALA B CA 1
ATOM 4844 C C . ALA B 1 243 ? -20.234 28.625 19.172 1 98.06 243 ALA B C 1
ATOM 4846 O O . ALA B 1 243 ? -20.703 27.719 19.859 1 98.06 243 ALA B O 1
ATOM 4847 N N . LYS B 1 244 ? -21 29.609 18.547 1 97.06 244 LYS B N 1
ATOM 4848 C CA . LYS B 1 244 ? -22.453 29.531 18.594 1 97.06 244 LYS B CA 1
ATOM 4849 C C . LYS B 1 244 ? -22.953 28.203 18.031 1 97.06 244 LYS B C 1
ATOM 4851 O O . LYS B 1 244 ? -23.859 27.578 18.594 1 97.06 244 LYS B O 1
ATOM 4856 N N . THR B 1 245 ? -22.453 27.922 16.906 1 97.31 245 THR B N 1
ATOM 4857 C CA . THR B 1 245 ? -22.609 26.578 16.375 1 97.31 245 THR B CA 1
ATOM 4858 C C . THR B 1 245 ? -21.344 25.766 16.625 1 97.31 245 THR B C 1
ATOM 4860 O O . THR B 1 245 ? -20.359 25.875 15.891 1 97.31 245 THR B O 1
ATOM 4863 N N . PRO B 1 246 ? -21.359 24.984 17.547 1 97.88 246 PRO B N 1
ATOM 4864 C CA . PRO B 1 246 ? -20.109 24.406 18.062 1 97.88 246 PRO B CA 1
ATOM 4865 C C . PRO B 1 246 ? -19.547 23.328 17.125 1 97.88 246 PRO B C 1
ATOM 4867 O O . PRO B 1 246 ? -18.375 22.953 17.266 1 97.88 246 PRO B O 1
ATOM 4870 N N . PHE B 1 247 ? -20.422 22.719 16.297 1 98.44 247 PHE B N 1
ATOM 4871 C CA . PHE B 1 247 ? -19.906 21.781 15.312 1 98.44 247 PHE B CA 1
ATOM 4872 C C . PHE B 1 247 ? -20.922 21.594 14.188 1 98.44 247 PHE B C 1
ATOM 4874 O O . PHE B 1 247 ? -22.078 21.969 14.312 1 98.44 247 PHE B O 1
ATOM 4881 N N . ILE B 1 248 ? -20.422 21.062 13.086 1 98.56 248 ILE B N 1
ATOM 4882 C CA . ILE B 1 248 ? -21.297 20.5 12.055 1 98.56 248 ILE B CA 1
ATOM 4883 C C . ILE B 1 248 ? -21.094 18.984 11.977 1 98.56 248 ILE B C 1
ATOM 4885 O O . ILE B 1 248 ? -20 18.484 12.266 1 98.56 248 ILE B O 1
ATOM 4889 N N . ALA B 1 249 ? -22.172 18.328 11.609 1 98 249 ALA B N 1
ATOM 4890 C CA . ALA B 1 249 ? -22.109 16.891 11.352 1 98 249 ALA B CA 1
ATOM 4891 C C . ALA B 1 249 ? -21.734 16.609 9.898 1 98 249 ALA B C 1
ATOM 4893 O O . ALA B 1 249 ? -22.234 17.266 8.984 1 98 249 ALA B O 1
ATOM 4894 N N . MET B 1 250 ? -20.797 15.758 9.781 1 98.19 250 MET B N 1
ATOM 4895 C CA . MET B 1 250 ? -20.469 15.234 8.461 1 98.19 250 MET B CA 1
ATOM 4896 C C . MET B 1 250 ? -21.25 13.945 8.18 1 98.19 250 MET B C 1
ATOM 4898 O O . MET B 1 250 ? -21.969 13.445 9.039 1 98.19 250 MET B O 1
ATOM 4902 N N . THR B 1 251 ? -21.188 13.422 6.922 1 97.75 251 THR B N 1
ATOM 4903 C CA . THR B 1 251 ? -21.812 12.141 6.602 1 97.75 251 THR B CA 1
ATOM 4904 C C . THR B 1 251 ? -21.375 11.07 7.602 1 97.75 251 THR B C 1
ATOM 4906 O O . THR B 1 251 ? -20.188 10.891 7.855 1 97.75 251 THR B O 1
ATOM 4909 N N . PRO B 1 252 ? -22.406 10.375 8.188 1 97.81 252 PRO B N 1
ATOM 4910 C CA . PRO B 1 252 ? -22.047 9.32 9.133 1 97.81 252 PRO B CA 1
ATOM 4911 C C . PRO B 1 252 ? -21.078 8.297 8.539 1 97.81 252 PRO B C 1
ATOM 4913 O O . PRO B 1 252 ? -21.328 7.781 7.441 1 97.81 252 PRO B O 1
ATOM 4916 N N . GLY B 1 253 ? -19.938 8.055 9.219 1 97.69 253 GLY B N 1
ATOM 4917 C CA . GLY B 1 253 ? -18.938 7.09 8.789 1 97.69 253 GLY B CA 1
ATOM 4918 C C . GLY B 1 253 ? -17.875 7.699 7.898 1 97.69 253 GLY B C 1
ATOM 4919 O O . GLY B 1 253 ? -16.922 7.012 7.492 1 97.69 253 GLY B O 1
ATOM 4920 N N . SER B 1 254 ? -17.875 8.969 7.625 1 98.06 254 SER B N 1
ATOM 4921 C CA . SER B 1 254 ? -16.984 9.586 6.645 1 98.06 254 SER B CA 1
ATOM 4922 C C . SER B 1 254 ? -15.594 9.805 7.227 1 98.06 254 SER B C 1
ATOM 4924 O O . SER B 1 254 ? -14.602 9.812 6.496 1 98.06 254 SER B O 1
ATOM 4926 N N . ALA B 1 255 ? -15.539 10.094 8.555 1 98.44 255 ALA B N 1
ATOM 4927 C CA . ALA B 1 255 ? -14.281 10.32 9.273 1 98.44 255 ALA B CA 1
ATOM 4928 C C . ALA B 1 255 ? -13.562 11.562 8.742 1 98.44 255 ALA B C 1
ATOM 4930 O O . ALA B 1 255 ? -12.477 11.461 8.18 1 98.44 255 ALA B O 1
ATOM 4931 N N . PRO B 1 256 ? -14.156 12.75 8.992 1 98.69 256 PRO B N 1
ATOM 4932 C CA . PRO B 1 256 ? -13.406 13.945 8.609 1 98.69 256 PRO B CA 1
ATOM 4933 C C . PRO B 1 256 ? -12.008 13.992 9.219 1 98.69 256 PRO B C 1
ATOM 4935 O O . PRO B 1 256 ? -11.859 13.922 10.438 1 98.69 256 PRO B O 1
ATOM 4938 N N . ARG B 1 257 ? -11.039 14.109 8.344 1 98.69 257 ARG B N 1
ATOM 4939 C CA . ARG B 1 257 ? -9.648 13.922 8.75 1 98.69 257 ARG B CA 1
ATOM 4940 C C . ARG B 1 257 ? -8.898 15.25 8.766 1 98.69 257 ARG B C 1
ATOM 4942 O O . ARG B 1 257 ? -8.234 15.578 9.75 1 98.69 257 ARG B O 1
ATOM 4949 N N . HIS B 1 258 ? -8.898 15.992 7.684 1 98.88 258 HIS B N 1
ATOM 4950 C CA . HIS B 1 258 ? -8.188 17.25 7.504 1 98.88 258 HIS B CA 1
ATOM 4951 C C . HIS B 1 258 ? -9.039 18.25 6.734 1 98.88 258 HIS B C 1
ATOM 4953 O O . HIS B 1 258 ? -10.031 17.891 6.105 1 98.88 258 HIS B O 1
ATOM 4959 N N . PHE B 1 259 ? -8.664 19.531 6.871 1 98.88 259 PHE B N 1
ATOM 4960 C CA . PHE B 1 259 ? -9.305 20.562 6.078 1 98.88 259 PHE B CA 1
ATOM 4961 C C . PHE B 1 259 ? -8.281 21.578 5.578 1 98.88 259 PHE B C 1
ATOM 4963 O O . PHE B 1 259 ? -7.148 21.609 6.07 1 98.88 259 PHE B O 1
ATOM 4970 N N . ALA B 1 260 ? -8.672 22.344 4.566 1 98.75 260 ALA B N 1
ATOM 4971 C CA . ALA B 1 260 ? -7.918 23.484 4.039 1 98.75 260 ALA B CA 1
ATOM 4972 C C . ALA B 1 260 ? -8.82 24.688 3.834 1 98.75 260 ALA B C 1
ATOM 4974 O O . ALA B 1 260 ? -9.938 24.562 3.32 1 98.75 260 ALA B O 1
ATOM 4975 N N . PHE B 1 261 ? -8.312 25.844 4.266 1 98.5 261 PHE B N 1
ATOM 4976 C CA . PHE B 1 261 ? -9 27.109 4.02 1 98.5 261 PHE B CA 1
ATOM 4977 C C . PHE B 1 261 ? -8.469 27.781 2.758 1 98.5 261 PHE B C 1
ATOM 4979 O O . PHE B 1 261 ? -7.277 27.672 2.449 1 98.5 261 PHE B O 1
ATOM 4986 N N . ASN B 1 262 ? -9.367 28.453 2.072 1 97.81 262 ASN B N 1
ATOM 4987 C CA . ASN B 1 262 ? -8.82 29.406 1.109 1 97.81 262 ASN B CA 1
ATOM 4988 C C . ASN B 1 262 ? -8.211 30.609 1.802 1 97.81 262 ASN B C 1
ATOM 4990 O O . ASN B 1 262 ? -8.383 30.797 3.01 1 97.81 262 ASN B O 1
ATOM 4994 N N . GLU B 1 263 ? -7.531 31.391 1.06 1 95.44 263 GLU B N 1
ATOM 4995 C CA . GLU B 1 263 ? -6.762 32.5 1.621 1 95.44 263 GLU B CA 1
ATOM 4996 C C . GLU B 1 263 ? -7.668 33.5 2.352 1 95.44 263 GLU B C 1
ATOM 4998 O O . GLU B 1 263 ? -7.324 33.969 3.432 1 95.44 263 GLU B O 1
ATOM 5003 N N . LYS B 1 264 ? -8.852 33.688 1.851 1 95.31 264 LYS B N 1
ATOM 5004 C CA . LYS B 1 264 ? -9.773 34.688 2.402 1 95.31 264 LYS B CA 1
ATOM 5005 C C . LYS B 1 264 ? -10.477 34.156 3.648 1 95.31 264 LYS B C 1
ATOM 5007 O O . LYS B 1 264 ? -11.102 34.906 4.391 1 95.31 264 LYS B O 1
ATOM 5012 N N . GLY B 1 265 ? -10.383 32.875 3.809 1 97.69 265 GLY B N 1
ATOM 5013 C CA . GLY B 1 265 ? -11.062 32.281 4.941 1 97.69 265 GLY B CA 1
ATOM 5014 C C . GLY B 1 265 ? -12.57 32.219 4.766 1 97.69 265 GLY B C 1
ATOM 5015 O O . GLY B 1 265 ? -13.32 32.312 5.742 1 97.69 265 GLY B O 1
ATOM 5016 N N . THR B 1 266 ? -13.023 32.188 3.559 1 98.25 266 THR B N 1
ATOM 5017 C CA . THR B 1 266 ? -14.461 32.188 3.301 1 98.25 266 THR B CA 1
ATOM 5018 C C . THR B 1 266 ? -14.906 30.812 2.785 1 98.25 266 THR B C 1
ATOM 5020 O O . THR B 1 266 ? -16.109 30.547 2.689 1 98.25 266 THR B O 1
ATOM 5023 N N . MET B 1 267 ? -13.969 30.016 2.379 1 98.69 267 MET B N 1
ATOM 5024 C CA . MET B 1 267 ? -14.219 28.625 1.985 1 98.69 267 MET B CA 1
ATOM 5025 C C . MET B 1 267 ? -13.359 27.672 2.805 1 98.69 267 MET B C 1
ATOM 5027 O O . MET B 1 267 ? -12.211 27.984 3.123 1 98.69 267 MET B O 1
ATOM 5031 N N . ILE B 1 268 ? -13.961 26.562 3.092 1 98.88 268 ILE B N 1
ATOM 5032 C CA . ILE B 1 268 ? -13.242 25.469 3.742 1 98.88 268 ILE B CA 1
ATOM 5033 C C . ILE B 1 268 ? -13.508 24.156 3 1 98.88 268 ILE B C 1
ATOM 5035 O O . ILE B 1 268 ? -14.633 23.906 2.57 1 98.88 268 ILE B O 1
ATOM 5039 N N . TYR B 1 269 ? -12.5 23.438 2.723 1 98.94 269 TYR B N 1
ATOM 5040 C CA . TYR B 1 269 ? -12.562 22.109 2.113 1 98.94 269 TYR B CA 1
ATOM 5041 C C . TYR B 1 269 ? -12.227 21.016 3.129 1 98.94 269 TYR B C 1
ATOM 5043 O O . TYR B 1 269 ? -11.109 20.953 3.633 1 98.94 269 TYR B O 1
ATOM 5051 N N . ILE B 1 270 ? -13.203 20.172 3.408 1 98.94 270 ILE B N 1
ATOM 5052 C CA . ILE B 1 270 ? -13.094 19.172 4.469 1 98.94 270 ILE B CA 1
ATOM 5053 C C . ILE B 1 270 ? -12.977 17.781 3.855 1 98.94 270 ILE B C 1
ATOM 5055 O O . ILE B 1 270 ? -13.852 17.344 3.111 1 98.94 270 ILE B O 1
ATOM 5059 N N . LEU B 1 271 ? -11.922 17.125 4.203 1 98.88 271 LEU B N 1
ATOM 5060 C CA . LEU B 1 271 ? -11.617 15.82 3.641 1 98.88 271 LEU B CA 1
ATOM 5061 C C . LEU B 1 271 ? -12.141 14.711 4.543 1 98.88 271 LEU B C 1
ATOM 5063 O O . LEU B 1 271 ? -11.844 14.68 5.738 1 98.88 271 LEU B O 1
ATOM 5067 N N . GLY B 1 272 ? -12.977 13.867 3.938 1 98.5 272 GLY B N 1
ATOM 5068 C CA . GLY B 1 272 ? -13.359 12.625 4.59 1 98.5 272 GLY B CA 1
ATOM 5069 C C . GLY B 1 272 ? -12.445 11.461 4.242 1 98.5 272 GLY B C 1
ATOM 5070 O O . GLY B 1 272 ? -12.336 11.078 3.076 1 98.5 272 GLY B O 1
ATOM 5071 N N . GLU B 1 273 ? -11.844 10.875 5.262 1 98.25 273 GLU B N 1
ATOM 5072 C CA . GLU B 1 273 ? -10.875 9.805 5.066 1 98.25 273 GLU B CA 1
ATOM 5073 C C . GLU B 1 273 ? -11.547 8.539 4.547 1 98.25 273 GLU B C 1
ATOM 5075 O O . GLU B 1 273 ? -11.125 7.969 3.541 1 98.25 273 GLU B O 1
ATOM 5080 N N . GLN B 1 274 ? -12.562 8.125 5.207 1 97.38 274 GLN B N 1
ATOM 5081 C CA . GLN B 1 274 ? -13.141 6.809 4.957 1 97.38 274 GLN B CA 1
ATOM 5082 C C . GLN B 1 274 ? -13.938 6.793 3.654 1 97.38 274 GLN B C 1
ATOM 5084 O O . GLN B 1 274 ? -13.859 5.836 2.885 1 97.38 274 GLN B O 1
ATOM 5089 N N . ASP B 1 275 ? -14.68 7.871 3.426 1 97.12 275 ASP B N 1
ATOM 5090 C CA . ASP B 1 275 ? -15.523 7.855 2.23 1 97.12 275 ASP B CA 1
ATOM 5091 C C . ASP B 1 275 ? -14.781 8.453 1.035 1 97.12 275 ASP B C 1
ATOM 5093 O O . ASP B 1 275 ? -15.305 8.461 -0.083 1 97.12 275 ASP B O 1
ATOM 5097 N N . SER B 1 276 ? -13.586 8.93 1.246 1 97.88 276 SER B N 1
ATOM 5098 C CA . SER B 1 276 ? -12.75 9.492 0.192 1 97.88 276 SER B CA 1
ATOM 5099 C C . SER B 1 276 ? -13.5 10.562 -0.592 1 97.88 276 SER B C 1
ATOM 5101 O O . SER B 1 276 ? -13.57 10.508 -1.821 1 97.88 276 SER B O 1
ATOM 5103 N N . LYS B 1 277 ? -13.906 11.586 0.147 1 98.5 277 LYS B N 1
ATOM 5104 C CA . LYS B 1 277 ? -14.602 12.734 -0.433 1 98.5 277 LYS B CA 1
ATOM 5105 C C . LYS B 1 277 ? -14.133 14.039 0.19 1 98.5 277 LYS B C 1
ATOM 5107 O O . LYS B 1 277 ? -13.555 14.047 1.279 1 98.5 277 LYS B O 1
ATOM 5112 N N . VAL B 1 278 ? -14.359 15.07 -0.563 1 98.88 278 VAL B N 1
ATOM 5113 C CA . VAL B 1 278 ? -14.156 16.422 -0.055 1 98.88 278 VAL B CA 1
ATOM 5114 C C . VAL B 1 278 ? -15.492 17.156 0.005 1 98.88 278 VAL B C 1
ATOM 5116 O O . VAL B 1 278 ? -16.25 17.156 -0.961 1 98.88 278 VAL B O 1
ATOM 5119 N N . VAL B 1 279 ? -15.734 17.719 1.128 1 98.88 279 VAL B N 1
ATOM 5120 C CA . VAL B 1 279 ? -16.859 18.641 1.275 1 98.88 279 VAL B CA 1
ATOM 5121 C C . VAL B 1 279 ? -16.391 20.078 1.129 1 98.88 279 VAL B C 1
ATOM 5123 O O . VAL B 1 279 ? -15.617 20.578 1.957 1 98.88 279 VAL B O 1
ATOM 5126 N N . ALA B 1 280 ? -16.844 20.688 0.042 1 98.94 280 ALA B N 1
ATOM 5127 C CA . ALA B 1 280 ? -16.672 22.125 -0.102 1 98.94 280 ALA B CA 1
ATOM 5128 C C . ALA B 1 280 ? -17.766 22.891 0.638 1 98.94 280 ALA B C 1
ATOM 5130 O O . ALA B 1 280 ? -18.953 22.656 0.423 1 98.94 280 ALA B O 1
ATOM 5131 N N . ALA B 1 281 ? -17.312 23.828 1.49 1 98.94 281 ALA B N 1
ATOM 5132 C CA . ALA B 1 281 ? -18.281 24.562 2.311 1 98.94 281 ALA B CA 1
ATOM 5133 C C . ALA B 1 281 ? -17.906 26.031 2.416 1 98.94 281 ALA B C 1
ATOM 5135 O O . ALA B 1 281 ? -16.719 26.391 2.375 1 98.94 281 ALA B O 1
ATOM 5136 N N . THR B 1 282 ? -18.906 26.844 2.568 1 98.75 282 THR B N 1
ATOM 5137 C CA . THR B 1 282 ? -18.641 28.219 2.939 1 98.75 282 THR B CA 1
ATOM 5138 C C . THR B 1 282 ? -18.344 28.328 4.434 1 98.75 282 THR B C 1
ATOM 5140 O O . THR B 1 282 ? -18.859 27.547 5.23 1 98.75 282 THR B O 1
ATOM 5143 N N . PHE B 1 283 ? -17.547 29.234 4.754 1 98.69 283 PHE B N 1
ATOM 5144 C CA . PHE B 1 283 ? -17.203 29.578 6.129 1 98.69 283 PHE B CA 1
ATOM 5145 C C . PHE B 1 283 ? -17.422 31.062 6.387 1 98.69 283 PHE B C 1
ATOM 5147 O O . PHE B 1 283 ? -16.953 31.906 5.629 1 98.69 283 PHE B O 1
ATOM 5154 N N . ASN B 1 284 ? -18.156 31.391 7.41 1 98.38 284 ASN B N 1
ATOM 5155 C CA . ASN B 1 284 ? -18.344 32.781 7.82 1 98.38 284 ASN B CA 1
ATOM 5156 C C . ASN B 1 284 ? -17.297 33.188 8.852 1 98.38 284 ASN B C 1
ATOM 5158 O O . ASN B 1 284 ? -17.375 32.781 10.016 1 98.38 284 ASN B O 1
ATOM 5162 N N . PRO B 1 285 ? -16.391 34 8.484 1 97.12 285 PRO B N 1
ATOM 5163 C CA . PRO B 1 285 ? -15.297 34.312 9.398 1 97.12 285 PRO B CA 1
ATOM 5164 C C . PRO B 1 285 ? -15.75 35.156 10.594 1 97.12 285 PRO B C 1
ATOM 5166 O O . PRO B 1 285 ? -14.992 35.344 11.555 1 97.12 285 PRO B O 1
ATOM 5169 N N . GLN B 1 286 ? -16.953 35.656 10.609 1 96.88 286 GLN B N 1
ATOM 5170 C CA . GLN B 1 286 ? -17.469 36.438 11.727 1 96.88 286 GLN B CA 1
ATOM 5171 C C . GLN B 1 286 ? -18.172 35.531 12.742 1 96.88 286 GLN B C 1
ATOM 5173 O O . GLN B 1 286 ? -18.109 35.812 13.953 1 96.88 286 GLN B O 1
ATOM 5178 N N . THR B 1 287 ? -18.797 34.469 12.211 1 97.44 287 THR B N 1
ATOM 5179 C CA . THR B 1 287 ? -19.656 33.719 13.109 1 97.44 287 THR B CA 1
ATOM 5180 C C . THR B 1 287 ? -19.078 32.312 13.32 1 97.44 287 THR B C 1
ATOM 5182 O O . THR B 1 287 ? -19.469 31.594 14.25 1 97.44 287 THR B O 1
ATOM 5185 N N . GLY B 1 288 ? -18.219 31.922 12.438 1 98.19 288 GLY B N 1
ATOM 5186 C CA . GLY B 1 288 ? -17.672 30.562 12.508 1 98.19 288 GLY B CA 1
ATOM 5187 C C . GLY B 1 288 ? -18.562 29.531 11.859 1 98.19 288 GLY B C 1
ATOM 5188 O O . GLY B 1 288 ? -18.281 28.328 11.93 1 98.19 288 GLY B O 1
ATOM 5189 N N . GLU B 1 289 ? -19.609 29.938 11.195 1 98.44 289 GLU B N 1
ATOM 5190 C CA . GLU B 1 289 ? -20.562 29.016 10.602 1 98.44 289 GLU B CA 1
ATOM 5191 C C . GLU B 1 289 ? -20 28.344 9.359 1 98.44 289 GLU B C 1
ATOM 5193 O O . GLU B 1 289 ? -19.391 29 8.516 1 98.44 289 GLU B O 1
ATOM 5198 N N . ILE B 1 290 ? -20.172 27.047 9.297 1 98.81 290 ILE B N 1
ATOM 5199 C CA . ILE B 1 290 ? -19.797 26.234 8.141 1 98.81 290 ILE B CA 1
ATOM 5200 C C . ILE B 1 290 ? -21.047 25.75 7.422 1 98.81 290 ILE B C 1
ATOM 5202 O O . ILE B 1 290 ? -21.922 25.125 8.031 1 98.81 290 ILE B O 1
ATOM 5206 N N . VAL B 1 291 ? -21.156 25.984 6.117 1 98.69 291 VAL B N 1
ATOM 5207 C CA . VAL B 1 291 ? -22.312 25.547 5.344 1 98.69 291 VAL B CA 1
ATOM 5208 C C . VAL B 1 291 ? -21.844 24.719 4.148 1 98.69 291 VAL B C 1
ATOM 5210 O O . VAL B 1 291 ? -21.328 25.266 3.17 1 98.69 291 VAL B O 1
ATOM 5213 N N . PRO B 1 292 ? -22.047 23.406 4.191 1 98.62 292 PRO B N 1
ATOM 5214 C CA . PRO B 1 292 ? -21.672 22.562 3.055 1 98.62 292 PRO B CA 1
ATOM 5215 C C . PRO B 1 292 ? -22.344 22.984 1.754 1 98.62 292 PRO B C 1
ATOM 5217 O O . PRO B 1 292 ? -23.531 23.297 1.753 1 98.62 292 PRO B O 1
ATOM 5220 N N . GLN B 1 293 ? -21.562 22.969 0.648 1 98.56 293 GLN B N 1
ATOM 5221 C CA . GLN B 1 293 ? -22.062 23.344 -0.666 1 98.56 293 GLN B CA 1
ATOM 5222 C C . GLN B 1 293 ? -22.031 22.172 -1.633 1 98.56 293 GLN B C 1
ATOM 5224 O O . GLN B 1 293 ? -22.891 22.062 -2.516 1 98.56 293 GLN B O 1
ATOM 5229 N N . GLN B 1 294 ? -21.031 21.328 -1.539 1 98.5 294 GLN B N 1
ATOM 5230 C CA . GLN B 1 294 ? -20.766 20.234 -2.477 1 98.5 294 GLN B CA 1
ATOM 5231 C C . GLN B 1 294 ? -19.984 19.109 -1.804 1 98.5 294 GLN B C 1
ATOM 5233 O O . GLN B 1 294 ? -19.156 19.359 -0.93 1 98.5 294 GLN B O 1
ATOM 5238 N N . THR B 1 295 ? -20.328 17.938 -2.135 1 98.44 295 THR B N 1
ATOM 5239 C CA . THR B 1 295 ? -19.5 16.781 -1.806 1 98.44 295 THR B CA 1
ATOM 5240 C C . THR B 1 295 ? -19.016 16.094 -3.074 1 98.44 295 THR B C 1
ATOM 5242 O O . THR B 1 295 ? -19.797 15.773 -3.965 1 98.44 295 THR B O 1
ATOM 5245 N N . VAL B 1 296 ? -17.703 15.906 -3.16 1 98.44 296 VAL B N 1
ATOM 5246 C CA . VAL B 1 296 ? -17.141 15.344 -4.387 1 98.44 296 VAL B CA 1
ATOM 5247 C C . VAL B 1 296 ? -16.172 14.219 -4.043 1 98.44 296 VAL B C 1
ATOM 5249 O O . VAL B 1 296 ? -15.43 14.305 -3.062 1 98.44 296 VAL B O 1
ATOM 5252 N N . SER B 1 297 ? -16.172 13.211 -4.863 1 98.38 297 SER B N 1
ATOM 5253 C CA . SER B 1 297 ? -15.289 12.062 -4.672 1 98.38 297 SER B CA 1
ATOM 5254 C C . SER B 1 297 ? -13.852 12.406 -5.047 1 98.38 297 SER B C 1
ATOM 5256 O O . SER B 1 297 ? -13.609 13.133 -6.012 1 98.38 297 SER B O 1
ATOM 5258 N N . THR B 1 298 ? -12.906 11.844 -4.281 1 98.31 298 THR B N 1
ATOM 5259 C CA . THR B 1 298 ? -11.492 12.039 -4.582 1 98.31 298 THR B CA 1
ATOM 5260 C C . THR B 1 298 ? -10.977 10.93 -5.488 1 98.31 298 THR B C 1
ATOM 5262 O O . THR B 1 298 ? -9.789 10.914 -5.836 1 98.31 298 THR B O 1
ATOM 5265 N N . VAL B 1 299 ? -11.75 9.977 -5.867 1 97.31 299 VAL B N 1
ATOM 5266 C CA . VAL B 1 299 ? -11.414 8.922 -6.816 1 97.31 299 VAL B CA 1
ATOM 5267 C C . VAL B 1 299 ? -12.391 8.945 -7.992 1 97.31 299 VAL B C 1
ATOM 5269 O O . VAL B 1 299 ? -13.5 9.461 -7.871 1 97.31 299 VAL B O 1
ATOM 5272 N N . THR B 1 300 ? -12.031 8.398 -9.117 1 94.56 300 THR B N 1
ATOM 5273 C CA . THR B 1 300 ? -12.867 8.359 -10.312 1 94.56 300 THR B CA 1
ATOM 5274 C C . THR B 1 300 ? -14.133 7.543 -10.055 1 94.56 300 THR B C 1
ATOM 5276 O O . THR B 1 300 ? -14.148 6.672 -9.188 1 94.56 300 THR B O 1
ATOM 5279 N N . PRO B 1 301 ? -15.141 7.828 -10.875 1 94.31 301 PRO B N 1
ATOM 5280 C CA . PRO B 1 301 ? -16.375 7.047 -10.734 1 94.31 301 PRO B CA 1
ATOM 5281 C C . PRO B 1 301 ? -16.188 5.57 -11.078 1 94.31 301 PRO B C 1
ATOM 5283 O O . PRO B 1 301 ? -17 4.734 -10.703 1 94.31 301 PRO B O 1
ATOM 5286 N N . HIS B 1 302 ? -15.125 5.18 -11.727 1 94.31 302 HIS B N 1
ATOM 5287 C CA . HIS B 1 302 ? -14.852 3.801 -12.109 1 94.31 302 HIS B CA 1
ATOM 5288 C C . HIS B 1 302 ? -14.227 3.025 -10.953 1 94.31 302 HIS B C 1
ATOM 5290 O O . HIS B 1 302 ? -14.234 1.792 -10.953 1 94.31 302 HIS B O 1
ATOM 5296 N N . PHE B 1 303 ? -13.758 3.744 -10.07 1 96.38 303 PHE B N 1
ATOM 5297 C CA . PHE B 1 303 ? -12.969 3.102 -9.023 1 96.38 303 PHE B CA 1
ATOM 5298 C C . PHE B 1 303 ? -13.828 2.156 -8.195 1 96.38 303 PHE B C 1
ATOM 5300 O O . PHE B 1 303 ? -14.953 2.5 -7.824 1 96.38 303 PHE B O 1
ATOM 5307 N N . ARG B 1 304 ? -13.305 0.972 -7.953 1 96.88 304 ARG B N 1
ATOM 5308 C CA . ARG B 1 304 ? -13.836 -0.006 -7.012 1 96.88 304 ARG B CA 1
ATOM 5309 C C . ARG B 1 304 ? -12.719 -0.627 -6.18 1 96.88 304 ARG B C 1
ATOM 5311 O O . ARG B 1 304 ? -11.68 -1.019 -6.719 1 96.88 304 ARG B O 1
ATOM 5318 N N . GLY B 1 305 ? -13.023 -0.731 -4.852 1 97.5 305 GLY B N 1
ATOM 5319 C CA . GLY B 1 305 ? -12.031 -1.282 -3.943 1 97.5 305 GLY B CA 1
ATOM 5320 C C . GLY B 1 305 ? -11.781 -0.409 -2.729 1 97.5 305 GLY B C 1
ATOM 5321 O O . GLY B 1 305 ? -12.484 0.582 -2.516 1 97.5 305 GLY B O 1
ATOM 5322 N N . SER B 1 306 ? -10.789 -0.789 -1.941 1 97 306 SER B N 1
ATOM 5323 C CA . SER B 1 306 ? -10.477 -0.07 -0.709 1 97 306 SER B CA 1
ATOM 5324 C C . SER B 1 306 ? -9.609 1.15 -0.985 1 97 306 SER B C 1
ATOM 5326 O O . SER B 1 306 ? -8.648 1.073 -1.759 1 97 306 SER B O 1
ATOM 5328 N N . THR B 1 307 ? -9.922 2.234 -0.36 1 96.88 307 THR B N 1
ATOM 5329 C CA . THR B 1 307 ? -9.164 3.479 -0.385 1 96.88 307 THR B CA 1
ATOM 5330 C C . THR B 1 307 ? -9.43 4.301 0.874 1 96.88 307 THR B C 1
ATOM 5332 O O . THR B 1 307 ? -10.469 4.152 1.511 1 96.88 307 THR B O 1
ATOM 5335 N N . LEU B 1 308 ? -8.453 5.055 1.292 1 97.25 308 LEU B N 1
ATOM 5336 C CA . LEU B 1 308 ? -8.523 6.043 2.361 1 97.25 308 LEU 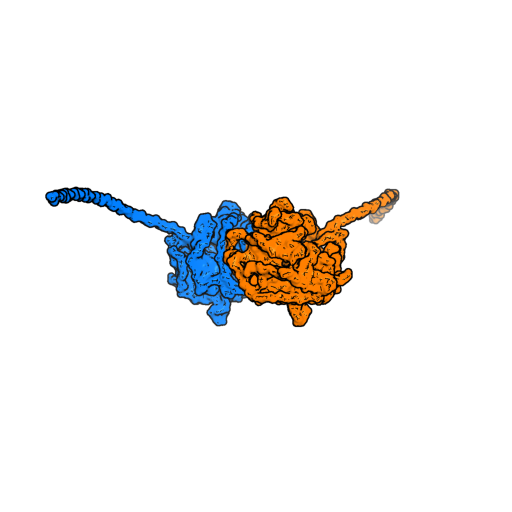B CA 1
ATOM 5337 C C . LEU B 1 308 ? -7.867 7.352 1.935 1 97.25 308 LEU B C 1
ATOM 5339 O O . LEU B 1 308 ? -6.688 7.371 1.58 1 97.25 308 LEU B O 1
ATOM 5343 N N . ALA B 1 309 ? -8.648 8.383 1.965 1 98.12 309 ALA B N 1
ATOM 5344 C CA . ALA B 1 309 ? -8.031 9.688 1.708 1 98.12 309 ALA B CA 1
ATOM 5345 C C . ALA B 1 309 ? -7.195 10.141 2.9 1 98.12 309 ALA B C 1
ATOM 5347 O O . ALA B 1 309 ? -7.457 9.742 4.039 1 98.12 309 ALA B O 1
ATOM 5348 N N . ALA B 1 310 ? -6.152 10.992 2.637 1 98 310 ALA B N 1
ATOM 5349 C CA . ALA B 1 310 ? -5.23 11.273 3.736 1 98 310 ALA B CA 1
ATOM 5350 C C . ALA B 1 310 ? -4.91 12.766 3.814 1 98 310 ALA B C 1
ATOM 5352 O O . ALA B 1 310 ? -5.352 13.453 4.738 1 98 310 ALA B O 1
ATOM 5353 N N . GLY B 1 311 ? -4.137 13.297 2.861 1 98.12 311 GLY B N 1
ATOM 5354 C CA . GLY B 1 311 ? -3.742 14.695 2.873 1 98.12 311 GLY B CA 1
ATOM 5355 C C . GLY B 1 311 ? -4.578 15.555 1.949 1 98.12 311 GLY B C 1
ATOM 5356 O O . GLY B 1 311 ? -5.102 15.07 0.943 1 98.12 311 GLY B O 1
ATOM 5357 N N . ILE B 1 312 ? -4.703 16.812 2.293 1 98.75 312 ILE B N 1
ATOM 5358 C CA . ILE B 1 312 ? -5.41 17.812 1.5 1 98.75 312 ILE B CA 1
ATOM 5359 C C . ILE B 1 312 ? -4.602 19.109 1.458 1 98.75 312 ILE B C 1
ATOM 5361 O O . ILE B 1 312 ? -4.121 19.578 2.492 1 98.75 312 ILE B O 1
ATOM 5365 N N . LEU B 1 313 ? -4.41 19.641 0.275 1 98.12 313 LEU B N 1
ATOM 5366 C CA . LEU B 1 313 ? -3.598 20.828 0.083 1 98.12 313 LEU B CA 1
ATOM 5367 C C . LEU B 1 313 ? -4.211 21.734 -0.974 1 98.12 313 LEU B C 1
ATOM 5369 O O . LEU B 1 313 ? -4.469 21.312 -2.1 1 98.12 313 LEU B O 1
ATOM 5373 N N . LEU B 1 314 ? -4.488 22.922 -0.584 1 98.06 314 LEU B N 1
ATOM 5374 C CA . LEU B 1 314 ? -4.867 23.938 -1.558 1 98.06 314 LEU B CA 1
ATOM 5375 C C . LEU B 1 314 ? -3.635 24.609 -2.145 1 98.06 314 LEU B C 1
ATOM 5377 O O . LEU B 1 314 ? -2.703 24.953 -1.412 1 98.06 314 LEU B O 1
ATOM 5381 N N . SER B 1 315 ? -3.652 24.766 -3.484 1 97.19 315 SER B N 1
ATOM 5382 C CA . SER B 1 315 ? -2.525 25.438 -4.129 1 97.19 315 SER B CA 1
ATOM 5383 C C . SER B 1 315 ? -2.381 26.875 -3.645 1 97.19 315 SER B C 1
ATOM 5385 O O . SER B 1 315 ? -3.342 27.469 -3.148 1 97.19 315 SER B O 1
ATOM 5387 N N . PRO B 1 316 ? -1.161 27.438 -3.764 1 93.12 316 PRO B N 1
ATOM 5388 C CA . PRO B 1 316 ? -0.915 28.797 -3.246 1 93.12 316 PRO B CA 1
ATOM 5389 C C . PRO B 1 316 ? -1.872 29.828 -3.824 1 93.12 316 PRO B C 1
ATOM 5391 O O . PRO B 1 316 ? -2.271 30.766 -3.125 1 93.12 316 PRO B O 1
ATOM 5394 N N . GLN B 1 317 ? -2.295 29.641 -5.027 1 92.56 317 GLN B N 1
ATOM 5395 C CA . GLN B 1 317 ? -3.172 30.625 -5.652 1 92.56 317 GLN B CA 1
ATOM 5396 C C . GLN B 1 317 ? -4.637 30.234 -5.48 1 92.56 317 GLN B C 1
ATOM 5398 O O . GLN B 1 317 ? -5.527 30.938 -5.965 1 92.56 317 GLN B O 1
ATOM 5403 N N . GLY B 1 318 ? -4.883 29.141 -4.906 1 96.69 318 GLY B N 1
ATOM 5404 C CA . GLY B 1 318 ? -6.234 28.719 -4.582 1 96.69 318 GLY B CA 1
ATOM 5405 C C . GLY B 1 318 ? -6.996 28.172 -5.777 1 96.69 318 GLY B C 1
ATOM 5406 O O . GLY B 1 318 ? -8.219 28.047 -5.73 1 96.69 318 GLY B O 1
ATOM 5407 N N . ARG B 1 319 ? -6.32 27.844 -6.832 1 97.19 319 ARG B N 1
ATOM 5408 C CA . ARG B 1 319 ? -6.988 27.453 -8.07 1 97.19 319 ARG B CA 1
ATOM 5409 C C . ARG B 1 319 ? -7.098 25.938 -8.18 1 97.19 319 ARG B C 1
ATOM 5411 O O . ARG B 1 319 ? -7.871 25.422 -8.992 1 97.19 319 ARG B O 1
ATOM 5418 N N . TYR B 1 320 ? -6.309 25.281 -7.43 1 98.06 320 TYR B N 1
ATOM 5419 C CA . TYR B 1 320 ? -6.324 23.828 -7.461 1 98.06 320 TYR B CA 1
ATOM 5420 C C . TYR B 1 320 ? -6.23 23.25 -6.055 1 98.06 320 TYR B C 1
ATOM 5422 O O . TYR B 1 320 ? -5.617 23.844 -5.168 1 98.06 320 TYR B O 1
ATOM 5430 N N . LEU B 1 321 ? -6.891 22.156 -5.848 1 98.62 321 LEU B N 1
ATOM 5431 C CA . LEU B 1 321 ? -6.867 21.391 -4.609 1 98.62 321 LEU B CA 1
ATOM 5432 C C . LEU B 1 321 ? -6.355 19.984 -4.855 1 98.62 321 LEU B C 1
ATOM 5434 O O . LEU B 1 321 ? -6.773 19.328 -5.812 1 98.62 321 LEU B O 1
ATOM 5438 N N . TYR B 1 322 ? -5.426 19.531 -4.074 1 98.69 322 TYR B N 1
ATOM 5439 C CA . TYR B 1 322 ? -4.855 18.203 -4.207 1 98.69 322 TYR B CA 1
ATOM 5440 C C . TYR B 1 322 ? -5.176 17.344 -2.986 1 98.69 322 TYR B C 1
ATOM 5442 O O . TYR B 1 322 ? -5.164 17.828 -1.854 1 98.69 322 TYR B O 1
ATOM 5450 N N . VAL B 1 323 ? -5.488 16.094 -3.236 1 98.69 323 VAL B N 1
ATOM 5451 C CA . VAL B 1 323 ? -5.773 15.125 -2.188 1 98.69 323 VAL B CA 1
ATOM 5452 C C . VAL B 1 323 ? -4.992 13.836 -2.451 1 98.69 323 VAL B C 1
ATOM 5454 O O . VAL B 1 323 ? -4.902 13.383 -3.594 1 98.69 323 VAL B O 1
ATOM 5457 N N . SER B 1 324 ? -4.363 13.305 -1.438 1 98.5 324 SER B N 1
ATOM 5458 C CA . SER B 1 324 ? -3.732 11.992 -1.564 1 98.5 324 SER B CA 1
ATOM 5459 C C . SER B 1 324 ? -4.691 10.875 -1.161 1 98.5 324 SER B C 1
ATOM 5461 O O . SER B 1 324 ? -5.418 11 -0.174 1 98.5 324 SER B O 1
ATOM 5463 N N . ASN B 1 325 ? -4.742 9.82 -1.938 1 97.88 325 ASN B N 1
ATOM 5464 C CA . ASN B 1 325 ? -5.512 8.617 -1.657 1 97.88 325 ASN B CA 1
ATOM 5465 C C . ASN B 1 325 ? -4.605 7.426 -1.363 1 97.88 325 ASN B C 1
ATOM 5467 O O . ASN B 1 325 ? -3.859 6.98 -2.236 1 97.88 325 ASN B O 1
ATOM 5471 N N . ARG B 1 326 ? -4.68 6.879 -0.158 1 97.19 326 ARG B N 1
ATOM 5472 C CA . ARG B 1 326 ? -3.955 5.672 0.216 1 97.19 326 ARG B CA 1
ATOM 5473 C C . ARG B 1 326 ? -4.68 4.422 -0.276 1 97.19 326 ARG B C 1
ATOM 5475 O O . ARG B 1 326 ? -5.902 4.434 -0.436 1 97.19 326 ARG B O 1
ATOM 5482 N N . LEU B 1 327 ? -3.982 3.27 -0.538 1 94.25 327 LEU B N 1
ATOM 5483 C CA . LEU B 1 327 ? -4.461 1.967 -0.988 1 94.25 327 LEU B CA 1
ATOM 5484 C C . LEU B 1 327 ? -4.863 2.016 -2.459 1 94.25 327 LEU B C 1
ATOM 5486 O O . LEU B 1 327 ? -5.184 0.983 -3.051 1 94.25 327 LEU B O 1
ATOM 5490 N N . GLY B 1 328 ? -4.953 3.088 -3.092 1 88.75 328 GLY B N 1
ATOM 5491 C CA . GLY B 1 328 ? -4.969 3.332 -4.527 1 88.75 328 GLY B CA 1
ATOM 5492 C C . GLY B 1 328 ? -3.732 4.055 -5.023 1 88.75 328 GLY B C 1
ATOM 5493 O O . GLY B 1 328 ? -3.408 3.992 -6.211 1 88.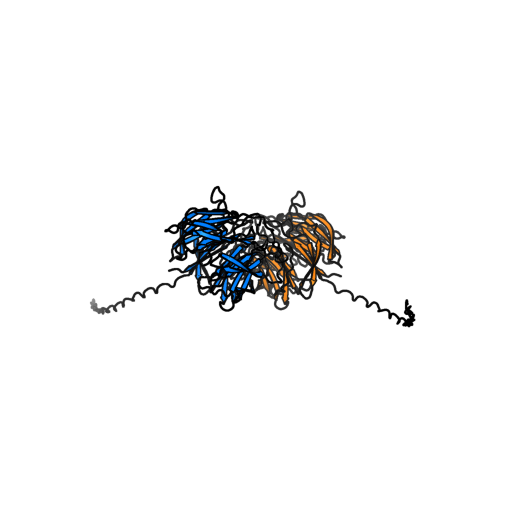75 328 GLY B O 1
ATOM 5494 N N . ASP B 1 329 ? -3.184 4.758 -4.047 1 94.25 329 ASP B N 1
ATOM 5495 C CA . ASP B 1 329 ? -1.918 5.48 -4.137 1 94.25 329 ASP B CA 1
ATOM 5496 C C . ASP B 1 329 ? -1.934 6.48 -5.289 1 94.25 329 ASP B C 1
ATOM 5498 O O . ASP B 1 329 ? -1.037 6.473 -6.137 1 94.25 329 ASP B O 1
ATOM 5502 N N . SER B 1 330 ? -2.938 7.301 -5.242 1 95.75 330 SER B N 1
ATOM 5503 C CA . SER B 1 330 ? -3.127 8.352 -6.238 1 95.75 330 SER B CA 1
ATOM 5504 C C . SER B 1 330 ? -3.164 9.727 -5.59 1 95.75 330 SER B C 1
ATOM 5506 O O . SER B 1 330 ? -3.381 9.852 -4.383 1 95.75 330 SER B O 1
ATOM 5508 N N . LEU B 1 331 ? -2.859 10.695 -6.402 1 97.44 331 LEU B N 1
ATOM 5509 C CA . LEU B 1 331 ? -3.125 12.102 -6.109 1 97.44 331 LEU B CA 1
ATOM 5510 C C . LEU B 1 331 ? -4.297 12.617 -6.938 1 97.44 331 LEU B C 1
ATOM 5512 O O . LEU B 1 331 ? -4.25 12.594 -8.172 1 97.44 331 LEU B O 1
ATOM 5516 N N . ALA B 1 332 ? -5.32 12.992 -6.242 1 98.06 332 ALA B N 1
ATOM 5517 C CA . ALA B 1 332 ? -6.422 13.664 -6.922 1 98.06 332 ALA B CA 1
ATOM 5518 C C . ALA B 1 332 ? -6.133 15.156 -7.09 1 98.06 332 ALA B C 1
ATOM 5520 O O . ALA B 1 332 ? -5.699 15.82 -6.145 1 98.06 332 ALA B O 1
ATOM 5521 N N . SER B 1 333 ? -6.348 15.594 -8.281 1 97.62 333 SER B N 1
ATOM 5522 C CA . SER B 1 333 ? -6.25 17.016 -8.586 1 97.62 333 SER B CA 1
ATOM 5523 C C . SER B 1 333 ? -7.613 17.609 -8.93 1 97.62 333 SER B C 1
ATOM 5525 O O . SER B 1 333 ? -8.281 17.125 -9.852 1 97.62 333 SER B O 1
ATOM 5527 N N . PHE B 1 334 ? -7.98 18.609 -8.211 1 98.5 334 PHE B N 1
ATOM 5528 C CA . PHE B 1 334 ? -9.25 19.297 -8.438 1 98.5 334 PHE B CA 1
ATOM 5529 C C . PHE B 1 334 ? -9.008 20.719 -8.953 1 98.5 334 PHE B C 1
ATOM 5531 O O . PHE B 1 334 ? -8.117 21.422 -8.469 1 98.5 334 PHE B O 1
ATOM 5538 N N . HIS B 1 335 ? -9.828 21.094 -9.922 1 98.44 335 HIS B N 1
ATOM 5539 C CA . HIS B 1 335 ? -9.984 22.516 -10.211 1 98.44 335 HIS B CA 1
ATOM 5540 C C . HIS B 1 335 ? -10.984 23.172 -9.258 1 98.44 335 HIS B C 1
ATOM 5542 O O . HIS B 1 335 ? -12.055 22.609 -8.992 1 98.44 335 HIS B O 1
ATOM 5548 N N . VAL B 1 336 ? -10.594 24.312 -8.734 1 98.56 336 VAL B N 1
ATOM 5549 C CA . VAL B 1 336 ? -11.5 25.078 -7.883 1 98.56 336 VAL B CA 1
ATOM 5550 C C . VAL B 1 336 ? -12.234 26.125 -8.727 1 98.56 336 VAL B C 1
ATOM 5552 O O . VAL B 1 336 ? -11.617 27.047 -9.258 1 98.56 336 VAL B O 1
ATOM 5555 N N . ASN B 1 337 ? -13.492 25.984 -8.758 1 98.25 337 ASN B N 1
ATOM 5556 C CA . ASN B 1 337 ? -14.312 26.922 -9.508 1 98.25 337 ASN B CA 1
ATOM 5557 C C . ASN B 1 337 ? -14.43 28.266 -8.789 1 98.25 337 ASN B C 1
ATOM 5559 O O . ASN B 1 337 ? -14.094 28.375 -7.609 1 98.25 337 ASN B O 1
ATOM 5563 N N . ASP B 1 338 ? -14.969 29.281 -9.422 1 96.94 338 ASP B N 1
ATOM 5564 C CA . ASP B 1 338 ? -15.109 30.625 -8.859 1 96.94 338 ASP B CA 1
ATOM 5565 C C . ASP B 1 338 ? -16 30.609 -7.625 1 96.94 338 ASP B C 1
ATOM 5567 O O . ASP B 1 338 ? -15.797 31.391 -6.695 1 96.94 338 ASP B O 1
ATOM 5571 N N . ASP B 1 339 ? -16.938 29.734 -7.637 1 97.5 339 ASP B N 1
ATOM 5572 C CA . ASP B 1 339 ? -17.875 29.688 -6.516 1 97.5 339 ASP B CA 1
ATOM 5573 C C . ASP B 1 339 ? -17.344 28.781 -5.398 1 97.5 339 ASP B C 1
ATOM 5575 O O . ASP B 1 339 ? -18.031 28.547 -4.402 1 97.5 339 ASP B O 1
ATOM 5579 N N . GLY B 1 340 ? -16.156 28.219 -5.602 1 98 340 GLY B N 1
ATOM 5580 C CA . GLY B 1 340 ? -15.508 27.422 -4.578 1 98 340 GLY B CA 1
ATOM 5581 C C . GLY B 1 340 ? -15.742 25.938 -4.754 1 98 340 GLY B C 1
ATOM 5582 O O . GLY B 1 340 ? -15.117 25.109 -4.078 1 98 340 GLY B O 1
ATOM 5583 N N . THR B 1 341 ? -16.594 25.531 -5.641 1 98.44 341 THR B N 1
ATOM 5584 C CA . THR B 1 341 ? -16.859 24.125 -5.867 1 98.44 341 THR B CA 1
ATOM 5585 C C . THR B 1 341 ? -15.695 23.469 -6.609 1 98.44 341 THR B C 1
ATOM 5587 O O . THR B 1 341 ? -14.812 24.156 -7.121 1 98.44 341 THR B O 1
ATOM 5590 N N . LEU B 1 342 ? -15.742 22.109 -6.617 1 98.75 342 LEU B N 1
ATOM 5591 C CA . LEU B 1 342 ? -14.586 21.375 -7.105 1 98.75 342 LEU B CA 1
ATOM 5592 C C . LEU B 1 342 ? -14.969 20.484 -8.281 1 98.75 342 LEU B C 1
ATOM 5594 O O . LEU B 1 342 ? -16.062 19.906 -8.305 1 98.75 342 LEU B O 1
ATOM 5598 N N . ASN B 1 343 ? -14.055 20.406 -9.25 1 98 343 ASN B N 1
ATOM 5599 C CA . ASN B 1 343 ? -14.094 19.391 -10.305 1 98 343 ASN B CA 1
ATOM 5600 C C . ASN B 1 343 ? -12.828 18.531 -10.305 1 98 343 ASN B C 1
ATOM 5602 O O . ASN B 1 343 ? -11.719 19.062 -10.383 1 98 343 ASN B O 1
ATOM 5606 N N . LEU B 1 344 ? -13.047 17.219 -10.164 1 96.62 344 LEU B N 1
ATOM 5607 C CA . LEU B 1 344 ? -11.906 16.328 -10.281 1 96.62 344 LEU B CA 1
ATOM 5608 C C . LEU B 1 344 ? -11.336 16.359 -11.695 1 96.62 344 LEU B C 1
ATOM 5610 O O . LEU B 1 344 ? -12.047 16.062 -12.664 1 96.62 344 LEU B O 1
ATOM 5614 N N . VAL B 1 345 ? -10.055 16.688 -11.852 1 94.31 345 VAL B N 1
ATOM 5615 C CA . VAL B 1 345 ? -9.43 16.859 -13.156 1 94.31 345 VAL B CA 1
ATOM 5616 C C . VAL B 1 345 ? -8.609 15.625 -13.516 1 94.31 345 VAL B C 1
ATOM 5618 O O . VAL B 1 345 ? -8.586 15.203 -14.672 1 94.31 345 VAL B O 1
ATOM 5621 N N . ASP B 1 346 ? -7.949 15.086 -12.539 1 93.31 346 ASP B N 1
ATOM 5622 C CA . ASP B 1 346 ? -7.023 13.992 -12.82 1 93.31 346 ASP B CA 1
ATOM 5623 C C . ASP B 1 346 ? -6.73 13.188 -11.555 1 93.31 346 ASP B C 1
ATOM 5625 O O . ASP B 1 346 ? -6.938 13.672 -10.438 1 93.31 346 ASP B O 1
ATOM 5629 N N . GLU B 1 347 ? -6.398 11.953 -11.758 1 94.31 347 GLU B N 1
ATOM 5630 C CA . GLU B 1 347 ? -5.754 11.094 -10.766 1 94.31 347 GLU B CA 1
ATOM 5631 C C . GLU B 1 347 ? -4.352 10.695 -11.219 1 94.31 347 GLU B C 1
ATOM 5633 O O . GLU B 1 347 ? -4.184 10.086 -12.281 1 94.31 347 GLU B O 1
ATOM 5638 N N . ILE B 1 348 ? -3.412 11.031 -10.391 1 95.44 348 ILE B N 1
ATOM 5639 C CA . ILE B 1 348 ? -2.012 10.859 -10.766 1 95.44 348 ILE B CA 1
ATOM 5640 C C . ILE B 1 348 ? -1.354 9.82 -9.867 1 95.44 348 ILE B C 1
ATOM 5642 O O . ILE B 1 348 ? -1.629 9.773 -8.664 1 95.44 348 ILE B O 1
ATOM 5646 N N . TRP B 1 349 ? -0.504 9.023 -10.477 1 95.94 349 TRP B N 1
ATOM 5647 C CA . TRP B 1 349 ? 0.237 8.016 -9.711 1 95.94 349 TRP B CA 1
ATOM 5648 C C . TRP B 1 349 ? 1.24 8.68 -8.773 1 95.94 349 TRP B C 1
ATOM 5650 O O . TRP B 1 349 ? 2.055 9.5 -9.203 1 95.94 349 TRP B O 1
ATOM 5660 N N . MET B 1 350 ? 1.228 8.273 -7.547 1 95.31 350 MET B N 1
ATOM 5661 C CA . MET B 1 350 ? 2.145 8.812 -6.547 1 95.31 350 MET B CA 1
ATOM 5662 C C . MET B 1 350 ? 3.539 8.219 -6.707 1 95.31 350 MET B C 1
ATOM 5664 O O . MET B 1 350 ? 4.512 8.742 -6.168 1 95.31 350 MET B O 1
ATOM 5668 N N . HIS B 1 351 ? 3.676 7.016 -7.375 1 96.25 351 HIS B N 1
ATOM 5669 C CA . HIS B 1 351 ? 4.91 6.285 -7.641 1 96.25 351 HIS B CA 1
ATOM 5670 C C . HIS B 1 351 ? 5.488 5.695 -6.359 1 96.25 351 HIS B C 1
ATOM 5672 O O . HIS B 1 351 ? 6.703 5.535 -6.238 1 96.25 351 HIS B O 1
ATOM 5678 N N . ALA B 1 352 ? 4.707 5.527 -5.367 1 96.44 352 ALA B N 1
ATOM 5679 C CA . ALA B 1 352 ? 5.039 4.961 -4.066 1 96.44 352 ALA B CA 1
ATOM 5680 C C . ALA B 1 352 ? 3.783 4.488 -3.338 1 96.44 352 ALA B C 1
ATOM 5682 O O . ALA B 1 352 ? 2.746 4.25 -3.963 1 96.44 352 ALA B O 1
ATOM 5683 N N . ASP B 1 353 ? 3.951 4.172 -2.012 1 97 353 ASP B N 1
ATOM 5684 C CA . ASP B 1 353 ? 2.846 3.506 -1.331 1 97 353 ASP B CA 1
ATOM 5685 C C . ASP B 1 353 ? 2.445 4.262 -0.065 1 97 353 ASP B C 1
ATOM 5687 O O . ASP B 1 353 ? 3.303 4.629 0.741 1 97 353 ASP B O 1
ATOM 5691 N N . TYR B 1 354 ? 1.062 4.543 -0.031 1 96.81 354 TYR B N 1
ATOM 5692 C CA . TYR B 1 354 ? 0.427 5.035 1.187 1 96.81 354 TYR B CA 1
ATOM 5693 C C . TYR B 1 354 ? 0.844 6.473 1.476 1 96.81 354 TYR B C 1
ATOM 5695 O O . TYR B 1 354 ? 1.313 6.781 2.572 1 96.81 354 TYR B O 1
ATOM 5703 N N . GLY B 1 355 ? 0.655 7.332 0.516 1 97.19 355 GLY B N 1
ATOM 5704 C CA . GLY B 1 355 ? 0.93 8.75 0.671 1 97.19 355 GLY B CA 1
ATOM 5705 C C . GLY B 1 355 ? 0.109 9.398 1.769 1 97.19 355 GLY B C 1
ATOM 5706 O O . GLY B 1 355 ? -1.02 9.836 1.532 1 97.19 355 GLY B O 1
ATOM 5707 N N . ARG B 1 356 ? 0.72 9.539 2.865 1 96.81 356 ARG B N 1
ATOM 5708 C CA . ARG B 1 356 ? 0.029 9.977 4.074 1 96.81 356 ARG B CA 1
ATOM 5709 C C . ARG B 1 356 ? -0.149 11.492 4.086 1 96.81 356 ARG B C 1
ATOM 5711 O O . ARG B 1 356 ? -1.106 12 4.668 1 96.81 356 ARG B O 1
ATOM 5718 N N . SER B 1 357 ? 0.803 12.219 3.531 1 97.56 357 SER B N 1
ATOM 5719 C CA . SER B 1 357 ? 0.738 13.672 3.533 1 97.56 357 SER B CA 1
ATOM 5720 C C . SER B 1 357 ? 1.462 14.258 2.326 1 97.56 357 SER B C 1
ATOM 5722 O O . SER B 1 357 ? 2.18 13.547 1.621 1 97.56 357 SER B O 1
ATOM 5724 N N . MET B 1 358 ? 1.176 15.469 2.121 1 98.31 358 MET B N 1
ATOM 5725 C CA . MET B 1 358 ? 1.786 16.266 1.055 1 98.31 358 MET B CA 1
ATOM 5726 C C . MET B 1 358 ? 2.152 17.656 1.551 1 98.31 358 MET B C 1
ATOM 5728 O O . MET B 1 358 ? 1.587 18.141 2.535 1 98.31 358 MET B O 1
ATOM 5732 N N . MET B 1 359 ? 3.057 18.266 0.818 1 98.5 359 MET B N 1
ATOM 5733 C CA . MET B 1 359 ? 3.395 19.656 1.091 1 98.5 359 MET B CA 1
ATOM 5734 C C . MET B 1 359 ? 4.051 20.312 -0.122 1 98.5 359 MET B C 1
ATOM 5736 O O . MET B 1 359 ? 4.844 19.672 -0.82 1 98.5 359 MET B O 1
ATOM 5740 N N . PHE B 1 360 ? 3.748 21.547 -0.329 1 98.12 360 PHE B N 1
ATOM 5741 C CA . PHE B 1 360 ? 4.48 22.328 -1.317 1 98.12 360 PHE B CA 1
ATOM 5742 C C . PHE B 1 360 ? 5.816 22.797 -0.751 1 98.12 360 PHE B C 1
ATOM 5744 O O . PHE B 1 360 ? 5.926 23.078 0.447 1 98.12 360 PHE B O 1
ATOM 5751 N N . ASP B 1 361 ? 6.785 22.891 -1.646 1 97.69 361 ASP B N 1
ATOM 5752 C CA . ASP B 1 361 ? 7.945 23.688 -1.259 1 97.69 361 ASP B CA 1
ATOM 5753 C C . ASP B 1 361 ? 7.582 25.156 -1.116 1 97.69 361 ASP B C 1
ATOM 5755 O O . ASP B 1 361 ? 6.5 25.578 -1.53 1 97.69 361 ASP B O 1
ATOM 5759 N N . PRO B 1 362 ? 8.5 25.938 -0.577 1 95.81 362 PRO B N 1
ATOM 5760 C CA . PRO B 1 362 ? 8.148 27.344 -0.302 1 95.81 362 PRO B CA 1
ATOM 5761 C C . PRO B 1 362 ? 7.727 28.094 -1.557 1 95.81 362 PRO B C 1
ATOM 5763 O O . PRO B 1 362 ? 6.914 29.016 -1.477 1 95.81 362 PRO B O 1
ATOM 5766 N N . SER B 1 363 ? 8.188 27.75 -2.705 1 94.81 363 SER B N 1
ATOM 5767 C CA . SER B 1 363 ? 7.871 28.453 -3.941 1 94.81 363 SER B CA 1
ATOM 5768 C C . SER B 1 363 ? 6.539 28 -4.523 1 94.81 363 SER B C 1
ATOM 5770 O O . SER B 1 363 ? 5.957 28.672 -5.367 1 94.81 363 SER B O 1
ATOM 5772 N N . GLY B 1 364 ? 6.137 26.859 -4.16 1 96.12 364 GLY B N 1
ATOM 5773 C CA . GLY B 1 364 ? 4.941 26.281 -4.75 1 96.12 364 GLY B CA 1
ATOM 5774 C C . GLY B 1 364 ? 5.203 25.578 -6.07 1 96.12 364 GLY B C 1
ATOM 5775 O O . GLY B 1 364 ? 4.273 25.078 -6.707 1 96.12 364 GLY B O 1
ATOM 5776 N N . ASN B 1 365 ? 6.441 25.438 -6.465 1 96.94 365 ASN B N 1
ATOM 5777 C CA . ASN B 1 365 ? 6.793 24.875 -7.762 1 96.94 365 ASN B CA 1
ATOM 5778 C C . ASN B 1 365 ? 6.832 23.344 -7.715 1 96.94 365 ASN B C 1
ATOM 5780 O O . ASN B 1 365 ? 6.785 22.688 -8.75 1 96.94 365 ASN B O 1
ATOM 5784 N N . PHE B 1 366 ? 6.984 22.844 -6.516 1 98.5 366 PHE B N 1
ATOM 5785 C CA . PHE B 1 366 ? 7.031 21.391 -6.348 1 98.5 366 PHE B CA 1
ATOM 5786 C C . PHE B 1 366 ? 6.102 20.938 -5.227 1 98.5 366 PHE B C 1
ATOM 5788 O O . PHE B 1 366 ? 5.938 21.656 -4.23 1 98.5 366 PHE B O 1
ATOM 5795 N N . LEU B 1 367 ? 5.473 19.859 -5.438 1 98.56 367 LEU B N 1
ATOM 5796 C CA . LEU B 1 367 ? 4.672 19.172 -4.43 1 98.56 367 LEU B CA 1
ATOM 5797 C C . LEU B 1 367 ? 5.359 17.875 -3.984 1 98.56 367 LEU B C 1
ATOM 5799 O O . LEU B 1 367 ? 5.762 17.062 -4.816 1 98.56 367 LEU B O 1
ATOM 5803 N N . PHE B 1 368 ? 5.547 17.719 -2.697 1 98.81 368 PHE B N 1
ATOM 5804 C CA . PHE B 1 368 ? 6.188 16.531 -2.127 1 98.81 368 PHE B CA 1
ATOM 5805 C C . PHE B 1 368 ? 5.156 15.625 -1.459 1 98.81 368 PHE B C 1
ATOM 5807 O O . PHE B 1 368 ? 4.203 16.109 -0.847 1 98.81 368 PHE B O 1
ATOM 5814 N N . CYS B 1 369 ? 5.355 14.352 -1.608 1 98.56 369 CYS B N 1
ATOM 5815 C CA . CYS B 1 369 ? 4.5 13.359 -0.972 1 98.56 369 CYS B CA 1
ATOM 5816 C C . CYS B 1 369 ? 5.301 12.484 -0.013 1 98.56 369 CYS B C 1
ATOM 5818 O O . CYS B 1 369 ? 6.359 11.969 -0.374 1 98.56 369 CYS B O 1
ATOM 5820 N N . ALA B 1 370 ? 4.875 12.367 1.218 1 98.62 370 ALA B N 1
ATOM 5821 C CA . ALA B 1 370 ? 5.43 11.438 2.197 1 98.62 370 ALA B CA 1
ATOM 5822 C C . ALA B 1 370 ? 4.738 10.078 2.113 1 98.62 370 ALA B C 1
ATOM 5824 O O . ALA B 1 370 ? 3.602 9.922 2.564 1 98.62 370 ALA B O 1
ATOM 5825 N N . ASN B 1 371 ? 5.445 9.094 1.55 1 98 371 ASN B N 1
ATOM 5826 C CA . ASN B 1 371 ? 4.887 7.77 1.316 1 98 371 ASN B CA 1
ATOM 5827 C C . ASN B 1 371 ? 5.316 6.781 2.396 1 98 371 ASN B C 1
ATOM 5829 O O . ASN B 1 371 ? 6.391 6.188 2.305 1 98 371 ASN B O 1
ATOM 5833 N N . GLN B 1 372 ? 4.461 6.574 3.303 1 97 372 GLN B N 1
ATOM 5834 C CA . GLN B 1 372 ? 4.742 5.945 4.59 1 97 372 GLN B CA 1
ATOM 5835 C C . GLN B 1 372 ? 5.207 4.504 4.406 1 97 372 GLN B C 1
ATOM 5837 O O . GLN B 1 372 ? 6.238 4.105 4.953 1 97 372 GLN B O 1
ATOM 5842 N N . ARG B 1 373 ? 4.531 3.732 3.584 1 95.69 373 ARG B N 1
ATOM 5843 C CA . ARG B 1 373 ? 4.758 2.291 3.574 1 95.69 373 ARG B CA 1
ATOM 5844 C C . ARG B 1 373 ? 5.887 1.921 2.615 1 95.69 373 ARG B C 1
ATOM 5846 O O . ARG B 1 373 ? 6.48 0.847 2.73 1 95.69 373 ARG B O 1
ATOM 5853 N N . SER B 1 374 ? 6.195 2.785 1.646 1 96.88 374 SER B N 1
ATOM 5854 C CA . SER B 1 374 ? 7.297 2.514 0.727 1 96.88 374 SER B CA 1
ATOM 5855 C C . SER B 1 374 ? 8.586 3.174 1.199 1 96.88 374 SER B C 1
ATOM 5857 O O . SER B 1 374 ? 9.633 3.039 0.558 1 96.88 374 SER B O 1
ATOM 5859 N N . ASP B 1 375 ? 8.539 3.91 2.34 1 97.31 375 ASP B N 1
ATOM 5860 C CA . ASP B 1 375 ? 9.75 4.512 2.891 1 97.31 375 ASP B CA 1
ATOM 5861 C C . ASP B 1 375 ? 10.414 5.445 1.879 1 97.31 375 ASP B C 1
ATOM 5863 O O . ASP B 1 375 ? 11.617 5.344 1.627 1 97.31 375 ASP B O 1
ATOM 5867 N N . SER B 1 376 ? 9.586 6.32 1.335 1 97.94 376 SER B N 1
ATOM 5868 C CA . SER B 1 376 ? 10.078 7.164 0.253 1 97.94 376 SER B CA 1
ATOM 5869 C C . SER B 1 376 ? 9.336 8.492 0.203 1 97.94 376 SER B C 1
ATOM 5871 O O . SER B 1 376 ? 8.141 8.555 0.501 1 97.94 376 SER B O 1
ATOM 5873 N N . VAL B 1 377 ? 10.062 9.484 -0.129 1 98.56 377 VAL B N 1
ATOM 5874 C CA . VAL B 1 377 ? 9.477 10.766 -0.507 1 98.56 377 VAL B CA 1
ATOM 5875 C C . VAL B 1 377 ? 9.578 10.953 -2.02 1 98.56 377 VAL B C 1
ATOM 5877 O O . VAL B 1 377 ? 10.633 10.734 -2.613 1 98.56 377 VAL B O 1
ATOM 5880 N N . THR B 1 378 ? 8.445 11.258 -2.623 1 98.38 378 THR B N 1
ATOM 5881 C CA . THR B 1 378 ? 8.398 11.586 -4.043 1 98.38 378 THR B CA 1
ATOM 5882 C C . THR B 1 378 ? 8.023 13.047 -4.25 1 98.38 378 THR B C 1
ATOM 5884 O O . THR B 1 378 ? 7.562 13.711 -3.318 1 98.38 378 THR B O 1
ATOM 5887 N N . SER B 1 379 ? 8.312 13.555 -5.5 1 98.62 379 SER B N 1
ATOM 5888 C CA . SER B 1 379 ? 7.98 14.953 -5.766 1 98.62 379 SER B CA 1
ATOM 5889 C C . SER B 1 379 ? 7.465 15.133 -7.191 1 98.62 379 SER B C 1
ATOM 5891 O O . SER B 1 379 ? 7.73 14.305 -8.062 1 98.62 379 SER B O 1
ATOM 5893 N N . PHE B 1 380 ? 6.723 16.172 -7.375 1 98.62 380 PHE B N 1
ATOM 5894 C CA . PHE B 1 380 ? 6.078 16.547 -8.633 1 98.62 380 PHE B CA 1
ATOM 5895 C C . PHE B 1 380 ? 6.285 18.031 -8.93 1 98.62 380 PHE B C 1
ATOM 5897 O O . PHE B 1 380 ? 6.203 18.859 -8.031 1 98.62 380 PHE B O 1
ATOM 5904 N N . LYS B 1 381 ? 6.594 18.312 -10.156 1 98.62 381 LYS B N 1
ATOM 5905 C CA . LYS B 1 381 ? 6.547 19.703 -10.609 1 98.62 381 LYS B CA 1
ATOM 5906 C C . LYS B 1 381 ? 5.105 20.172 -10.82 1 98.62 381 LYS B C 1
ATOM 5908 O O . LYS B 1 381 ? 4.316 19.469 -11.469 1 98.62 381 LYS B O 1
ATOM 5913 N N . VAL B 1 382 ? 4.812 21.312 -10.305 1 97.69 382 VAL B N 1
ATOM 5914 C CA . VAL B 1 382 ? 3.451 21.828 -10.359 1 97.69 382 VAL B CA 1
ATOM 5915 C C . VAL B 1 382 ? 3.34 22.891 -11.461 1 97.69 382 VAL B C 1
ATOM 5917 O O . VAL B 1 382 ? 4.098 23.859 -11.477 1 97.69 382 VAL B O 1
ATOM 5920 N N . ASN B 1 383 ? 2.441 22.688 -12.383 1 96 383 ASN B N 1
ATOM 5921 C CA . ASN B 1 383 ? 2.047 23.766 -13.281 1 96 383 ASN B CA 1
ATOM 5922 C C . ASN B 1 383 ? 0.972 24.641 -12.656 1 96 383 ASN B C 1
ATOM 5924 O O . ASN B 1 383 ? -0.196 24.25 -12.594 1 96 383 ASN B O 1
ATOM 5928 N N . ALA B 1 384 ? 1.309 25.781 -12.289 1 91.81 384 ALA B N 1
ATOM 5929 C CA . ALA B 1 384 ? 0.42 26.656 -11.523 1 91.81 384 ALA B CA 1
ATOM 5930 C C . ALA B 1 384 ? -0.793 27.062 -12.352 1 91.81 384 ALA B C 1
ATOM 5932 O O . ALA B 1 384 ? -1.848 27.391 -11.805 1 91.81 384 ALA B O 1
ATOM 5933 N N . GLN B 1 385 ? -0.711 27.047 -13.625 1 91.88 385 GLN B N 1
ATOM 5934 C CA . GLN B 1 385 ? -1.788 27.5 -14.5 1 91.88 385 GLN B CA 1
ATOM 5935 C C . GLN B 1 385 ? -2.797 26.391 -14.75 1 91.88 385 GLN B C 1
ATOM 5937 O O . GLN B 1 385 ? -4.004 26.641 -14.82 1 91.88 385 GLN B O 1
ATOM 5942 N N . THR B 1 386 ? -2.266 25.156 -14.812 1 92.88 386 THR B N 1
ATOM 5943 C CA . THR B 1 386 ? -3.146 24.078 -15.25 1 92.88 386 THR B CA 1
ATOM 5944 C C . THR B 1 386 ? -3.438 23.125 -14.094 1 92.88 386 THR B C 1
ATOM 5946 O O . THR B 1 386 ? -4.363 22.312 -14.172 1 92.88 386 THR B O 1
ATOM 5949 N N . GLY B 1 387 ? -2.621 23.219 -13.102 1 93.38 387 GLY B N 1
ATOM 5950 C CA . GLY B 1 387 ? -2.764 22.297 -11.984 1 93.38 387 GLY B CA 1
ATOM 5951 C C . GLY B 1 387 ? -2.129 20.953 -12.234 1 93.38 387 GLY B C 1
ATOM 5952 O O . GLY B 1 387 ? -2.109 20.094 -11.352 1 93.38 387 GLY B O 1
ATOM 5953 N N . VAL B 1 388 ? -1.602 20.766 -13.406 1 94.25 388 VAL B N 1
ATOM 5954 C CA . VAL B 1 388 ? -0.997 19.5 -13.797 1 94.25 388 VAL B CA 1
ATOM 5955 C C . VAL B 1 388 ? 0.235 19.219 -12.938 1 94.25 388 VAL B C 1
ATOM 5957 O O . VAL B 1 388 ? 1.024 20.125 -12.664 1 94.25 388 VAL B O 1
ATOM 5960 N N . LEU B 1 389 ? 0.392 17.953 -12.477 1 97.31 389 LEU B N 1
ATOM 5961 C CA . LEU B 1 389 ? 1.552 17.469 -11.734 1 97.31 389 LEU B CA 1
ATOM 5962 C C . LEU B 1 389 ? 2.422 16.578 -12.609 1 97.31 389 LEU B C 1
ATOM 5964 O O . LEU B 1 389 ? 1.948 15.562 -13.133 1 97.31 389 LEU B O 1
ATOM 5968 N N . ASP B 1 390 ? 3.65 16.969 -12.812 1 97.69 390 ASP B N 1
ATOM 5969 C CA . ASP B 1 390 ? 4.613 16.156 -13.547 1 97.69 390 ASP B CA 1
ATOM 5970 C C . ASP B 1 390 ? 5.598 15.477 -12.594 1 97.69 390 ASP B C 1
ATOM 5972 O O . ASP B 1 390 ? 6.316 16.156 -11.852 1 97.69 390 ASP B O 1
ATOM 5976 N N . PHE B 1 391 ? 5.594 14.188 -12.633 1 97.31 391 PHE B N 1
ATOM 5977 C CA . PHE B 1 391 ? 6.512 13.461 -11.773 1 97.31 391 PHE B CA 1
ATOM 5978 C C . PHE B 1 391 ? 7.957 13.828 -12.078 1 97.31 391 PHE B C 1
ATOM 5980 O O . PHE B 1 391 ? 8.344 13.922 -13.25 1 97.31 391 PHE B O 1
ATOM 5987 N N . THR B 1 392 ? 8.797 14.008 -11.047 1 98.12 392 THR B N 1
ATOM 5988 C CA . THR B 1 392 ? 10.141 14.539 -11.25 1 98.12 392 THR B CA 1
ATOM 5989 C C . THR B 1 392 ? 11.148 13.414 -11.422 1 98.12 392 THR B C 1
ATOM 5991 O O . THR B 1 392 ? 12.281 13.641 -11.852 1 98.12 392 THR B O 1
ATOM 5994 N N . TRP B 1 393 ? 10.797 12.188 -11.039 1 95.94 393 TRP B N 1
ATOM 5995 C CA . TRP B 1 393 ? 11.648 11 -11.008 1 95.94 393 TRP B CA 1
ATOM 5996 C C . TRP B 1 393 ? 12.688 11.102 -9.906 1 95.94 393 TRP B C 1
ATOM 5998 O O . TRP B 1 393 ? 13.688 10.375 -9.914 1 95.94 393 TRP B O 1
ATOM 6008 N N . ASN B 1 394 ? 12.453 12.031 -8.969 1 96.88 394 ASN B N 1
ATOM 6009 C CA . ASN B 1 394 ? 13.266 12.086 -7.758 1 96.88 394 ASN B CA 1
ATOM 6010 C C . ASN B 1 394 ? 12.617 11.312 -6.617 1 96.88 394 ASN B C 1
ATOM 6012 O O . ASN B 1 394 ? 11.453 11.539 -6.281 1 96.88 394 ASN B O 1
ATOM 6016 N N . PHE B 1 395 ? 13.375 10.352 -6.152 1 97.5 395 PHE B N 1
ATOM 6017 C CA . PHE B 1 395 ? 13.016 9.594 -4.961 1 97.5 395 PHE B CA 1
ATOM 6018 C C . PHE B 1 395 ? 13.992 9.883 -3.824 1 97.5 395 PHE B C 1
ATOM 6020 O O . PHE B 1 395 ? 15.203 9.922 -4.035 1 97.5 395 PHE B O 1
ATOM 6027 N N . THR B 1 396 ? 13.484 10.094 -2.629 1 98.12 396 THR B N 1
ATOM 6028 C CA . THR B 1 396 ? 14.312 10.227 -1.433 1 98.12 396 THR B CA 1
ATOM 6029 C C . THR B 1 396 ? 13.961 9.141 -0.415 1 98.12 396 THR B C 1
ATOM 6031 O O . THR B 1 396 ? 12.844 9.094 0.095 1 98.12 396 THR B O 1
ATOM 6034 N N . PRO B 1 397 ? 14.906 8.289 -0.17 1 97.81 397 PRO B N 1
ATOM 6035 C CA . PRO B 1 397 ? 14.625 7.254 0.825 1 97.81 397 PRO B CA 1
ATOM 6036 C C . PRO B 1 397 ? 14.555 7.805 2.248 1 97.81 397 PRO B C 1
ATOM 6038 O O . PRO B 1 397 ? 15.531 8.383 2.736 1 97.81 397 PRO B O 1
ATOM 6041 N N . VAL B 1 398 ? 13.453 7.754 2.873 1 97.94 398 VAL B N 1
ATOM 6042 C CA . VAL B 1 398 ? 13.195 8.109 4.266 1 97.94 398 VAL B CA 1
ATOM 6043 C C . VAL B 1 398 ? 12.297 7.047 4.906 1 97.94 398 VAL B C 1
ATOM 6045 O O . VAL B 1 398 ? 11.25 6.703 4.363 1 97.94 398 VAL B O 1
ATOM 6048 N N . GLY B 1 399 ? 12.758 6.484 6.02 1 97.06 399 GLY B N 1
ATOM 6049 C CA . GLY B 1 399 ? 11.953 5.477 6.695 1 97.06 399 GLY B CA 1
ATOM 6050 C C . GLY B 1 399 ? 10.617 6.008 7.184 1 97.06 399 GLY B C 1
ATOM 6051 O O . GLY B 1 399 ? 10.57 6.941 7.988 1 97.06 399 GLY B O 1
ATOM 6052 N N . SER B 1 400 ? 9.492 5.445 6.715 1 97.5 400 SER B N 1
ATOM 6053 C CA . SER B 1 400 ? 8.125 5.695 7.141 1 97.5 400 SER B CA 1
ATOM 6054 C C . SER B 1 400 ? 7.848 7.191 7.277 1 97.5 400 SER B C 1
ATOM 6056 O O . SER B 1 400 ? 7.348 7.641 8.312 1 97.5 400 SER B O 1
ATOM 6058 N N . PRO B 1 401 ? 8.062 7.977 6.227 1 98.12 401 PRO B N 1
ATOM 6059 C CA . PRO B 1 401 ? 7.816 9.414 6.316 1 98.12 401 PRO B CA 1
ATOM 6060 C C . PRO B 1 401 ? 6.332 9.758 6.422 1 98.12 401 PRO B C 1
ATOM 6062 O O . PRO B 1 401 ? 5.5 9.094 5.801 1 98.12 401 PRO B O 1
ATOM 6065 N N . THR B 1 402 ? 6.012 10.867 7.172 1 98.12 402 THR B N 1
ATOM 6066 C CA . THR B 1 402 ? 4.598 11.18 7.363 1 98.12 402 THR B CA 1
ATOM 6067 C C . THR B 1 402 ? 4.355 12.68 7.23 1 98.12 402 THR B C 1
ATOM 6069 O O . THR B 1 402 ? 3.211 13.125 7.148 1 98.12 402 THR B O 1
ATOM 6072 N N . THR B 1 403 ? 5.391 13.523 7.254 1 98.31 403 THR B N 1
ATOM 6073 C CA . THR B 1 403 ? 5.152 14.961 7.316 1 98.31 403 THR B CA 1
ATOM 6074 C C . THR B 1 403 ? 6.375 15.734 6.828 1 98.31 403 THR B C 1
ATOM 6076 O O . THR B 1 403 ? 7.461 15.172 6.691 1 98.31 403 THR B O 1
ATOM 6079 N N . PHE B 1 404 ? 6.145 17 6.598 1 98.25 404 PHE B N 1
ATOM 6080 C CA . PHE B 1 404 ? 7.188 17.906 6.133 1 98.25 404 PHE B CA 1
ATOM 6081 C C . PHE B 1 404 ? 7.102 19.25 6.859 1 98.25 404 PHE B C 1
ATOM 6083 O O . PHE B 1 404 ? 6.035 19.625 7.336 1 98.25 404 PHE B O 1
ATOM 6090 N N . ALA B 1 405 ? 8.211 19.938 6.895 1 98.62 405 ALA B N 1
ATOM 6091 C CA . ALA B 1 405 ? 8.312 21.375 7.098 1 98.62 405 ALA B CA 1
ATOM 6092 C C . ALA B 1 405 ? 9.469 21.969 6.285 1 98.62 405 ALA B C 1
ATOM 6094 O O . ALA B 1 405 ? 10.562 21.391 6.25 1 98.62 405 ALA B O 1
ATOM 6095 N N . PHE B 1 406 ? 9.188 23.062 5.641 1 98.31 406 PHE B N 1
ATOM 6096 C CA . PHE B 1 406 ? 10.203 23.719 4.816 1 98.31 406 PHE B CA 1
ATOM 6097 C C . PHE B 1 406 ? 10.555 25.094 5.375 1 98.31 406 PHE B C 1
ATOM 6099 O O . PHE B 1 406 ? 9.688 25.797 5.914 1 98.31 406 PHE B O 1
ATOM 6106 N N . MET B 1 407 ? 11.828 25.484 5.152 1 96.81 407 MET B N 1
ATOM 6107 C CA . MET B 1 407 ? 12.211 26.859 5.438 1 96.81 407 MET B CA 1
ATOM 6108 C C . MET B 1 407 ? 13.328 27.312 4.508 1 96.81 407 MET B C 1
ATOM 6110 O O . MET B 1 407 ? 14.07 26.5 3.969 1 96.81 407 MET B O 1
ATOM 6114 N N . ASN B 1 408 ? 13.375 28.609 4.375 1 95.94 408 ASN B N 1
ATOM 6115 C CA . ASN B 1 408 ? 14.531 29.25 3.762 1 95.94 408 ASN B CA 1
ATOM 6116 C C . ASN B 1 408 ? 15.547 29.688 4.809 1 95.94 408 ASN B C 1
ATOM 6118 O O . ASN B 1 408 ? 15.18 30.234 5.852 1 95.94 408 ASN B O 1
ATOM 6122 N N . THR B 1 409 ? 16.781 29.438 4.445 1 94.81 409 THR B N 1
ATOM 6123 C CA . THR B 1 409 ? 17.812 29.938 5.332 1 94.81 409 THR B CA 1
ATOM 6124 C C . THR B 1 409 ? 18 31.453 5.16 1 94.81 409 THR B C 1
ATOM 6126 O O . THR B 1 409 ? 17.438 32.031 4.238 1 94.81 409 THR B O 1
ATOM 6129 N N . ILE B 1 410 ? 18.734 31.984 6.125 1 90 410 ILE B N 1
ATOM 6130 C CA . ILE B 1 410 ? 19.031 33.406 6.059 1 90 410 ILE B CA 1
ATOM 6131 C C . ILE B 1 410 ? 20.375 33.625 5.359 1 90 410 ILE B C 1
ATOM 6133 O O . ILE B 1 410 ? 21.25 32.75 5.406 1 90 410 ILE B O 1
#